Protein AF-0000000066775387 (afdb_homodimer)

Nearest PDB structures (foldseek):
  4biu-assembly1_D  TM=6.940E-01  e=5.320E-11  Escherichia coli K-12
  4biw-assembly1_A  TM=6.153E-01  e=3.841E-11  Escherichia coli K-12
  4biz-assembly2_C  TM=5.872E-01  e=4.848E-11  Escherichia coli K-12
  8g3a-assembly1_E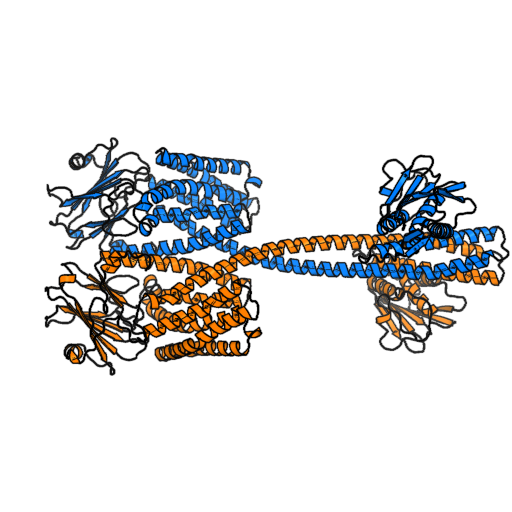  TM=6.437E-01  e=1.174E-10  Bacillus subtilis subsp. subtilis str. 168
  7ebg-assembly1_B  TM=4.133E-01  e=7.747E-07  Homo sapiens

Secondary structure (DSSP, 8-state):
-TTS-HHHHHT-EEBTTTB-EEEEEESSS---HHHHHTS-GGGSEEESS--B--S-SSEEEEEEEE-GGGTTTS-EEEEEE-TT-SEEEEEEEETT--SPPEEEE--TT-SS---SS-SSSEEEEEPPPSSTT-EEEEEEEE-SS--B-EEEEE-HHHHHHHHHHHHHHHHHHHHHHHHHHHHHHHHHHHH--HHHHHHHHHTTHHHHHHHHTTHHHHHH-GGGHHHHHHHHHHHHHHHHHHHHHHHHHHTTHHHH-HHHHHHHHHHHHHHHHGGGHHHHT-HHHHHHHHHHHHHHHHHHHHHHHHHHHHHS---HHHHHHHTHHHHHHHHHHHHHHHHTTSS---HHHHTHHHHHHHHHHHHHHHHHHHHHHHHHHHHHHHHHHHHHHHHHHHHHHHHHHHHHHHHHHHHHHHHHHHHHHHHHHHS---HHHHHHHHHHHHHHHHHHHHHHHHHHHHHHHSSS-----EEEEHHHHHHHHHHHHT--TTEEEEEEEESS-SS-EEEE-HHHHHHHHHHHHHHHHHHSPSEEEEEEEEEETTEEEEEEE--S----TT-TTGGGSTT-----SS------S-HHHHHHHHHHHTT-EEEEEE-STT--EEEEEEEBP-/-TTS-HHHHHT-EEBTTTB-EEEEEESSS---HHHHHTS-GGGSEEESS--B--S-SSEEEEEEEE-GGGTTTS-EEEEEE-TT-SEEEEEEEETT--SPPEEEE--TT-SS---SS-SSSEEEEEPPPSSTT-EEEEEEEE-SS--B-EEEEE-HHHHHHHHHHHHHHHHHHHHHHHHHHHHHHHHHHHH--HHHHHHHHHTTHHHHHHHHTTHHHHHH-GGGHHHHHHHHHHHHHHHHHHHHHHHHHHTTHHHH-HHHHHHHHHHHHHHHHGGGHHHHT-HHHHHHHHHHHHHHHHHHHHHHHHHHHHHS---HHHHHHHTHHHHHHHHHHHHHHHHTTSS---HHHHTHHHHHHHHHHHHHHHHHHHHHHHHHHHHHHHHHHHHHHHHHHHHHHHHHHHHHHHHHHHHHHHHHHHHHHHHHHHS---HHHHHHHHHHHHHHHHHHHHHHHHHHHHHHHSSS-----EEEEHHHHHHHHHHHHT--TTEEEEEEEESS-SS-EEEE-HHHHHHHHHHHHHHHHHHSPSEEEEEEEEEETTEEEEEEE--S----TT-TTGGGSTT-----SS------S-HHHHHHHHHHHTT-EEEEEE-STT--EEEEEEEBP-

Organism: Klebsiella pneumoniae subsp. pneumoniae (strain HS11286) (NCBI:txid1125630)

Sequence (1236 aa):
MLLVAPQAQAATRQVGIDIPVQWYADDSGQMTLDRFAALPTDQLATTRQIPSFGYSRKTWWLRSELPGTWFAGEPRWLQLGPTFVDHLTIYYRPLGSDGPWTQRIFGDRDGARGSDLHYRERVLILPPPPTDAGYELVFRLQSTSTLILLASLSSAQVFVQRATADTAFWSFYFGLAAVASGVALWLALALRRRLLWGICLFSLNYPLVAALHGFPEWFFGHAALPFQDFMISSLSLFSYATALWLHSEIFDLKKNMPRLHQLLIAAVILNLVLQVSIPLGFYGFAMQIEGVVFIIITPVLLFTSWWLWRKKAIDRTTLLLGLLPPFYVAAAVLVQLSIHGIIPFHMAIYSLWQYALIVHIITVLIIAILRVRAENRQLEQKQRLARELQIEREASFHQRQFMGMVAHEFRTPLAVIQAALENLRLSAASTSQEARFDRIGRAATRLVQLTDNCLADARLASHDLHVERQQTALLTVINMAASVVAISHDHYLNIRQHGAVESPQLQADAGLLCIAIANLLDNAVKYSPPGEIAIDIHSDAGQTELRIRDHGPGLPAGQAELIFERYRRGEHTSPVPGGTGLGLYVARQIVQAHDGKLWLAEHGPDGCTFILTLPTVAMLLVAPQAQAATRQVGIDIPVQWYADDSGQMTLDRFAALPTDQLATTRQIPSFGYSRKTWWLRSELPGTWFAGEPRWLQLGPTFVDHLTIYYRPLGSDGPWTQRIFGDRDGARGSDLHYRERVLILPPPPTDAGYELVFRLQSTSTLILLASLSSAQVFVQRATADTAFWSFYFGLAAVASGVALWLALALRRRLLWGICLFSLNYPLVAALHGFPEWFFGHAALPFQDFMISSLSLFSYATALWLHSEIFDLKKNMPRLHQLLIAAVILNLVLQVSIPLGFYGFAMQIEGVVFIIITPVLLFTSWWLWRKKAIDRTTLLLGLLPPFYVAAAVLVQLSIHGIIPFHMAIYSLWQYALIVHIITVLIIAILRVRAENRQLEQKQRLARELQIEREASFHQRQFMGMVAHEFRTPLAVIQAALENLRLSAASTSQEARFDRIGRAATRLVQLTDNCLADARLASHDLHVERQQTALLTVINMAASVVAISHDHYLNIRQHGAVESPQLQADAGLLCIAIANLLDNAVKYSPPGEIAIDIHSDAGQTELRIRDHGPGLPAGQAELIFERYRRGEHTSPVPGGTGLGLYVARQIVQAHDGKLWLAEHGPDGCTFILTLPTVA

InterPro domains:
  IPR003594 Histidine kinase/HSP90-like ATPase domain [PF02518] (510-616)
  IPR003594 Histidine kinase/HSP90-like ATPase domain [SM00387] (508-618)
  IPR003661 Signal transduction histidine kinase, dimerisation/phosphoacceptor domain [PF00512] (399-460)
  IPR003661 Signal transduction histidine kinase, dimerisation/phosphoacceptor domain [SM00388] (398-463)
  IPR003661 Signal transduction histidine kinase, dimerisation/phosphoacceptor domain [cd00082] (399-459)
  IPR004358 Signal transduction histidine kinase-related protein, C-terminal [PR00344] (544-558)
  IPR004358 Signal transduction histidine kinase-related protein, C-terminal [PR00344] (578-596)
  IPR004358 Signal transduction histidine kinase-related protein, C-terminal [PR00344] (602-615)
  IPR005467 Histidine kinase domain [PS50109] (405-618)
  IPR011622 7TM-DISM receptor, extracellular domain, type 2 [PF07696] (21-153)
  IPR011623 7TM-DISM receptor, extracellular domain, type 1 [PF07695] (167-363)
  IPR036097 Signal transduction histidine kinase, dimerisation/phosphoacceptor domain superfamily [SSF47384] (388-463)
  IPR036890 Histidine kinase/HSP90-like ATPase superfamily [G3DSA:3.30.565.10] (472-618)
  IPR036890 Histidine kinase/HSP90-like ATPase superfamily [SSF55874] (453-616)

Solvent-accessible surface area (backbone atoms only — not comparable to full-atom values): 63058 Å² total; per-residue (Å²): 112,88,70,44,56,68,67,48,58,70,59,43,41,32,43,10,66,71,30,63,35,34,35,43,80,34,79,81,64,72,79,46,72,69,60,57,72,66,51,59,72,88,74,39,48,74,46,76,44,44,52,45,62,16,62,42,90,41,27,38,37,34,41,35,63,44,56,24,78,79,33,75,81,34,56,34,35,35,37,44,31,60,62,71,33,31,37,35,36,40,34,37,38,53,46,93,57,89,67,77,72,45,77,44,38,61,12,51,70,42,86,74,66,56,50,74,42,81,50,50,54,41,27,43,73,43,67,49,50,96,46,71,65,6,35,36,38,36,38,40,41,37,27,70,43,66,40,51,52,43,38,35,39,23,42,65,67,44,42,44,37,44,49,35,36,48,33,28,51,54,23,22,51,51,16,38,46,51,51,35,41,50,49,29,44,47,51,18,68,74,68,65,41,68,51,39,42,29,53,32,56,46,44,52,47,52,62,29,52,38,36,66,61,21,46,50,35,54,75,60,33,77,80,29,32,68,54,38,53,48,41,40,57,50,38,56,41,44,44,53,27,31,35,46,50,30,42,37,44,63,63,40,18,70,77,75,37,47,70,58,33,51,52,44,49,48,51,30,51,48,36,60,57,47,53,57,23,59,86,72,69,44,40,39,58,43,52,50,53,49,50,53,50,45,63,61,44,33,60,50,46,50,46,50,54,50,49,43,47,73,70,62,66,55,54,71,68,53,51,60,59,47,45,48,35,38,51,39,48,46,32,46,48,52,28,51,36,20,38,60,52,75,36,82,58,44,69,69,53,61,45,40,38,64,57,51,49,52,53,54,40,52,48,50,52,48,52,55,50,53,50,57,56,53,34,57,55,44,50,53,50,30,54,50,33,49,50,50,31,51,52,42,50,51,52,42,49,54,50,45,54,45,47,47,50,52,31,56,61,50,48,55,37,49,50,47,33,52,52,33,50,57,55,54,68,73,43,96,63,54,74,70,52,48,53,35,50,49,49,32,49,53,23,50,40,50,48,52,52,53,36,50,49,50,37,51,47,45,46,61,65,39,89,72,57,76,76,64,64,37,86,32,46,48,56,59,34,51,51,51,14,49,59,54,54,50,68,47,95,54,41,47,81,46,79,45,70,48,62,94,60,89,52,58,45,25,66,36,33,60,69,56,50,22,52,27,51,22,36,53,50,41,50,31,59,71,50,23,64,75,36,75,36,44,33,41,36,38,58,52,101,55,37,33,36,40,35,42,36,28,51,15,76,40,51,65,90,86,43,70,66,48,34,46,31,79,61,24,67,75,86,63,92,63,85,72,83,83,78,71,22,43,50,51,22,49,24,39,54,48,35,41,76,58,70,27,47,62,49,71,77,44,38,46,72,71,12,32,29,40,38,36,36,36,54,34,59,130,111,88,69,44,56,69,68,47,58,72,61,43,41,33,43,10,66,70,30,61,36,32,36,41,81,34,79,83,62,70,79,46,71,70,59,57,73,66,50,59,74,87,73,40,47,74,47,77,42,44,52,44,62,17,63,42,92,44,26,38,38,33,41,36,64,42,57,24,77,80,32,75,80,34,55,31,36,36,37,43,30,61,62,71,33,30,38,34,37,41,34,36,37,52,46,93,57,89,65,76,70,46,78,44,39,63,12,53,70,43,88,74,64,54,51,74,43,80,51,51,54,40,28,44,72,42,67,49,52,94,48,71,64,7,35,36,36,36,39,38,39,39,29,69,42,65,40,52,52,43,38,36,38,22,42,64,66,44,43,44,36,44,50,35,33,47,34,28,51,53,23,20,51,50,16,38,46,50,50,35,40,49,49,30,45,47,50,18,69,72,68,65,42,69,52,37,42,29,53,31,58,45,44,52,47,52,62,28,52,39,35,67,62,21,45,51,34,53,76,61,34,78,81,28,32,66,54,38,53,49,42,40,58,52,37,57,42,45,43,53,27,31,34,47,50,30,42,36,44,64,64,41,18,71,78,76,37,47,71,59,32,51,52,42,49,50,51,29,51,49,36,59,56,46,53,58,23,59,87,71,70,43,42,38,57,42,52,50,53,50,49,52,51,46,64,61,44,34,59,51,48,49,46,49,54,50,49,43,46,72,71,63,66,55,55,70,69,52,50,60,58,43,46,49,36,37,50,39,49,47,31,45,46,52,28,51,36,19,39,59,54,75,36,81,58,44,70,68,52,62,45,41,38,64,57,50,49,52,54,54,39,51,48,50,52,48,52,55,51,52,52,56,54,53,34,56,54,44,52,55,51,29,53,51,34,47,50,51,31,50,52,42,50,51,51,41,50,54,50,45,56,45,48,46,49,52,32,56,62,51,47,55,35,48,50,48,33,51,52,34,50,57,56,54,68,74,45,94,66,56,74,70,52,48,54,35,51,49,49,31,50,53,23,51,39,48,49,51,51,52,36,51,49,50,36,51,45,46,45,61,65,38,90,70,56,76,75,63,63,38,86,33,48,49,57,57,35,50,53,51,13,47,60,55,54,52,69,47,95,54,42,47,80,46,78,43,70,48,63,95,62,90,52,58,44,25,66,36,32,58,69,58,50,22,51,28,50,22,36,54,49,41,50,32,59,70,50,23,65,77,35,74,37,43,34,42,36,39,57,52,101,57,37,32,37,42,36,41,38,27,53,15,76,40,54,63,88,86,43,72,66,48,34,46,31,80,62,24,67,76,86,61,92,64,84,73,85,84,78,72,23,43,50,51,22,46,22,41,53,47,35,42,76,55,71,26,49,62,49,72,76,44,37,48,71,71,11,33,28,40,38,37,38,36,53,34,60,130

Radius of gyration: 50.4 Å; Cα contacts (8 Å, |Δi|>4): 2124; chains: 2; bounding box: 76×147×103 Å

Structure (mmCIF, N/CA/C/O backbone):
data_AF-0000000066775387-model_v1
#
loop_
_entity.id
_entity.type
_entity.pdbx_description
1 polymer 'histidine kinase'
#
loop_
_atom_site.group_PDB
_atom_site.id
_atom_site.type_symbol
_atom_site.label_atom_id
_atom_site.label_alt_id
_atom_site.label_comp_id
_atom_site.label_asym_id
_atom_site.label_entity_id
_atom_site.label_seq_id
_atom_site.pdbx_PDB_ins_code
_atom_site.Cartn_x
_atom_site.Cartn_y
_atom_site.Cartn_z
_atom_site.occupancy
_atom_site.B_iso_or_equiv
_atom_site.auth_seq_id
_atom_site.auth_comp_id
_atom_site.auth_asym_id
_atom_site.auth_atom_id
_atom_site.pdbx_PDB_model_num
ATOM 1 N N . MET A 1 1 ? 9.922 -22.531 -2.521 1 42.81 1 MET A N 1
ATOM 2 C CA . MET A 1 1 ? 10.586 -23.75 -2.064 1 42.81 1 MET A CA 1
ATOM 3 C C . MET A 1 1 ? 9.922 -24.297 -0.807 1 42.81 1 MET A C 1
ATOM 5 O O . MET A 1 1 ? 9.844 -25.516 -0.62 1 42.81 1 MET A O 1
ATOM 9 N N . LEU A 1 2 ? 9.352 -23.312 -0.162 1 45.62 2 LEU A N 1
ATOM 10 C CA . LEU A 1 2 ? 8.719 -23.719 1.092 1 45.62 2 LEU A CA 1
ATOM 11 C C . LEU A 1 2 ? 7.414 -24.453 0.831 1 45.62 2 LEU A C 1
ATOM 13 O O . LEU A 1 2 ? 6.941 -25.203 1.686 1 45.62 2 LEU A O 1
ATOM 17 N N . LEU A 1 3 ? 6.996 -24.297 -0.362 1 53.41 3 LEU A N 1
ATOM 18 C CA . LEU A 1 3 ? 5.652 -24.844 -0.536 1 53.41 3 LEU A CA 1
ATOM 19 C C . LEU A 1 3 ? 5.699 -26.219 -1.191 1 53.41 3 LEU A C 1
ATOM 21 O O . LEU A 1 3 ? 4.656 -26.844 -1.403 1 53.41 3 LEU A O 1
ATOM 25 N N . VAL A 1 4 ? 6.902 -26.656 -1.591 1 54.19 4 VAL A N 1
ATOM 26 C CA . VAL A 1 4 ? 6.938 -27.922 -2.301 1 54.19 4 VAL A CA 1
ATOM 27 C C . VAL A 1 4 ? 6.957 -29.078 -1.298 1 54.19 4 VAL A C 1
ATOM 29 O O . VAL A 1 4 ? 7.789 -29.094 -0.387 1 54.19 4 VAL A O 1
ATOM 32 N N . ALA A 1 5 ? 6.031 -29.953 -1.366 1 61.66 5 ALA A N 1
ATOM 33 C CA . ALA A 1 5 ? 5.949 -31.125 -0.512 1 61.66 5 ALA A CA 1
ATOM 34 C C . ALA A 1 5 ? 7.254 -31.922 -0.541 1 61.66 5 ALA A C 1
ATOM 36 O O . ALA A 1 5 ? 7.832 -32.125 -1.608 1 61.66 5 ALA A O 1
ATOM 37 N N . PRO A 1 6 ? 7.836 -32.156 0.571 1 54.56 6 PRO A N 1
ATOM 38 C CA . PRO A 1 6 ? 9.102 -32.875 0.678 1 54.56 6 PRO A CA 1
ATOM 39 C C . PRO A 1 6 ? 9.133 -34.125 -0.188 1 54.56 6 PRO A C 1
ATOM 41 O O . PRO A 1 6 ? 10.172 -34.469 -0.746 1 54.56 6 PRO A O 1
ATOM 44 N N . GLN A 1 7 ? 7.965 -34.75 -0.453 1 56.12 7 GLN A N 1
ATOM 45 C CA . GLN A 1 7 ? 7.938 -35.969 -1.223 1 56.12 7 GLN A CA 1
ATOM 46 C C . GLN A 1 7 ? 8.234 -35.719 -2.697 1 56.12 7 GLN A C 1
ATOM 48 O O . GLN A 1 7 ? 8.938 -36.5 -3.344 1 56.12 7 GLN A O 1
ATOM 53 N N . ALA A 1 8 ? 7.785 -34.625 -3.086 1 67.62 8 ALA A N 1
ATOM 54 C CA . ALA A 1 8 ? 8.055 -34.312 -4.484 1 67.62 8 ALA A CA 1
ATOM 55 C C . ALA A 1 8 ? 9.523 -33.969 -4.699 1 67.62 8 ALA A C 1
ATOM 57 O O . ALA A 1 8 ? 10.086 -34.25 -5.758 1 67.62 8 ALA A O 1
ATOM 58 N N . GLN A 1 9 ? 10.07 -33.406 -3.789 1 63.88 9 GLN A N 1
ATOM 59 C CA . GLN A 1 9 ? 11.484 -33.094 -3.908 1 63.88 9 GLN A CA 1
ATOM 60 C C . GLN A 1 9 ? 12.344 -34.344 -3.945 1 63.88 9 GLN A C 1
ATOM 62 O O . GLN A 1 9 ? 13.32 -34.406 -4.691 1 63.88 9 GLN A O 1
ATOM 67 N N . ALA A 1 10 ? 11.859 -35.312 -3.234 1 66.88 10 ALA A N 1
ATOM 68 C CA . ALA A 1 10 ? 12.625 -36.562 -3.162 1 66.88 10 ALA A CA 1
ATOM 69 C C . ALA A 1 10 ? 12.492 -37.375 -4.453 1 66.88 10 ALA A C 1
ATOM 71 O O . ALA A 1 10 ? 13.383 -38.156 -4.805 1 66.88 10 ALA A O 1
ATOM 72 N N . ALA A 1 11 ? 11.562 -37 -5.211 1 79.12 11 ALA A N 1
ATOM 73 C CA . ALA A 1 11 ? 11.312 -37.781 -6.41 1 79.12 11 ALA A CA 1
ATOM 74 C C . ALA A 1 11 ? 11.93 -37.125 -7.641 1 79.12 11 ALA A C 1
ATOM 76 O O . ALA A 1 11 ? 11.789 -37.625 -8.758 1 79.12 11 ALA A O 1
ATOM 77 N N . THR A 1 12 ? 12.633 -36.031 -7.383 1 90.94 12 THR A N 1
ATOM 78 C CA . THR A 1 12 ? 13.305 -35.344 -8.469 1 90.94 12 THR A CA 1
ATOM 79 C C . THR A 1 12 ? 14.805 -35.625 -8.438 1 90.94 12 THR A C 1
ATOM 81 O O . THR A 1 12 ? 15.438 -35.531 -7.383 1 90.94 12 THR A O 1
ATOM 84 N N . ARG A 1 13 ? 15.406 -36 -9.5 1 94.25 13 ARG A N 1
ATOM 85 C CA . ARG A 1 13 ? 16.844 -36.281 -9.594 1 94.25 13 ARG A CA 1
ATOM 86 C C . ARG A 1 13 ? 17.578 -35.125 -10.258 1 94.25 13 ARG A C 1
ATOM 88 O O . ARG A 1 13 ? 17.297 -34.781 -11.406 1 94.25 13 ARG A O 1
ATOM 95 N N . GLN A 1 14 ? 18.516 -34.562 -9.602 1 93.06 14 GLN A N 1
ATOM 96 C CA . GLN A 1 14 ? 19.25 -33.406 -10.055 1 93.06 14 GLN A CA 1
ATOM 97 C C . GLN A 1 14 ? 20.609 -33.781 -10.641 1 93.06 14 GLN A C 1
ATOM 99 O O . GLN A 1 14 ? 21.344 -34.562 -10.039 1 93.06 14 GLN A O 1
ATOM 104 N N . VAL A 1 15 ? 20.891 -33.25 -11.773 1 93.31 15 VAL A N 1
ATOM 105 C CA . VAL A 1 15 ? 22.219 -33.469 -12.375 1 93.31 15 VAL A CA 1
ATOM 106 C C . V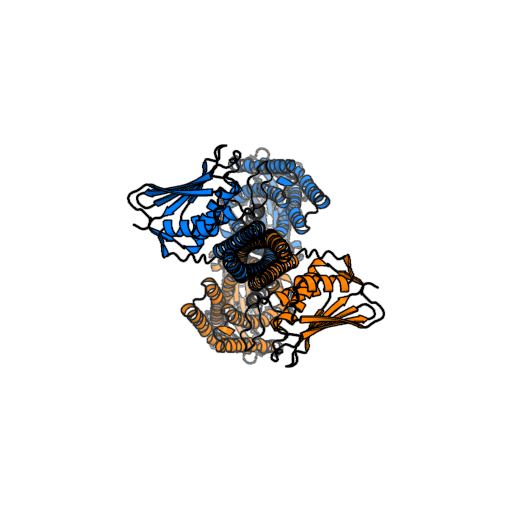AL A 1 15 ? 23.281 -32.844 -11.492 1 93.31 15 VAL A C 1
ATOM 108 O O . VAL A 1 15 ? 23.156 -31.672 -11.086 1 93.31 15 VAL A O 1
ATOM 111 N N . GLY A 1 16 ? 24.344 -33.531 -11.219 1 91.38 16 GLY A N 1
ATOM 112 C CA . GLY A 1 16 ? 25.406 -33.062 -10.352 1 91.38 16 GLY A CA 1
ATOM 113 C C . GLY A 1 16 ? 25.281 -33.562 -8.922 1 91.38 16 GLY A C 1
ATOM 114 O O . GLY A 1 16 ? 26.266 -33.625 -8.188 1 91.38 16 GLY A O 1
ATOM 115 N N . ILE A 1 17 ? 24.078 -33.844 -8.523 1 91.5 17 ILE A N 1
ATOM 116 C CA . ILE A 1 17 ? 23.859 -34.344 -7.168 1 91.5 17 ILE A CA 1
ATOM 117 C C . ILE A 1 17 ? 23.438 -35.812 -7.211 1 91.5 17 ILE A C 1
ATOM 119 O O . ILE A 1 17 ? 24.203 -36.688 -6.793 1 91.5 17 ILE A O 1
ATOM 123 N N . ASP A 1 18 ? 22.25 -36.062 -7.898 1 92.19 18 ASP A N 1
ATOM 124 C CA . ASP A 1 18 ? 21.703 -37.438 -8 1 92.19 18 ASP A CA 1
ATOM 125 C C . ASP A 1 18 ? 22.203 -38.125 -9.266 1 92.19 18 ASP A C 1
ATOM 127 O O . ASP A 1 18 ? 22.359 -39.344 -9.281 1 92.19 18 ASP A O 1
ATOM 131 N N . ILE A 1 19 ? 22.406 -37.312 -10.289 1 94.12 19 ILE A N 1
ATOM 132 C CA . ILE A 1 19 ? 22.891 -37.844 -11.562 1 94.12 19 ILE A CA 1
ATOM 133 C C . ILE A 1 19 ? 24.359 -37.438 -11.742 1 94.12 19 ILE A C 1
ATOM 135 O O . ILE A 1 19 ? 24.672 -36.25 -11.914 1 94.12 19 ILE A O 1
ATOM 139 N N . PRO A 1 20 ? 25.172 -38.375 -11.758 1 93.06 20 PRO A N 1
ATOM 140 C CA . PRO A 1 20 ? 26.578 -38.031 -11.945 1 93.06 20 PRO A CA 1
ATOM 141 C C . PRO A 1 20 ? 26.859 -37.344 -13.289 1 93.06 20 PRO A C 1
ATOM 143 O O . PRO A 1 20 ? 26.219 -37.688 -14.289 1 93.06 20 PRO A O 1
ATOM 146 N N . VAL A 1 21 ? 27.828 -36.438 -13.234 1 94.69 21 VAL A N 1
ATOM 147 C CA . VAL A 1 21 ? 28.156 -35.688 -14.453 1 94.69 21 VAL A CA 1
ATOM 148 C C . VAL A 1 21 ? 29.672 -35.531 -14.562 1 94.69 21 VAL A C 1
ATOM 150 O O . VAL A 1 21 ? 30.344 -35.312 -13.562 1 94.69 21 VAL A O 1
ATOM 153 N N . GLN A 1 22 ? 30.156 -35.719 -15.727 1 95 22 GLN A N 1
ATOM 154 C CA . GLN A 1 22 ? 31.547 -35.438 -16.078 1 95 22 GLN A CA 1
ATOM 155 C C . GLN A 1 22 ? 31.641 -34.281 -17.047 1 95 22 GLN A C 1
ATOM 157 O O . GLN A 1 22 ? 30.734 -34.062 -17.875 1 95 22 GLN A O 1
ATOM 162 N N . TRP A 1 23 ? 32.656 -33.469 -16.891 1 94.44 23 TRP A N 1
ATOM 163 C CA . TRP A 1 23 ? 32.719 -32.312 -17.781 1 94.44 23 TRP A CA 1
ATOM 164 C C . TRP A 1 23 ? 34.125 -32.062 -18.297 1 94.44 23 TRP A C 1
ATOM 166 O O . TRP A 1 23 ? 35.094 -32.625 -17.766 1 94.44 23 TRP A O 1
ATOM 176 N N . TYR A 1 24 ? 34.219 -31.312 -19.297 1 94.94 24 TYR A N 1
ATOM 177 C CA . TYR A 1 24 ? 35.438 -30.906 -19.969 1 94.94 24 TYR A CA 1
ATOM 178 C C . TYR A 1 24 ? 35.375 -29.453 -20.422 1 94.94 24 TYR A C 1
ATOM 180 O O . TYR A 1 24 ? 34.344 -29.031 -21 1 94.94 24 TYR A O 1
ATOM 188 N N . ALA A 1 25 ? 36.406 -28.688 -20.094 1 94.69 25 ALA A N 1
ATOM 189 C CA . ALA A 1 25 ? 36.469 -27.297 -20.516 1 94.69 25 ALA A CA 1
ATOM 190 C C . ALA A 1 25 ? 37.188 -27.156 -21.859 1 94.69 25 ALA A C 1
ATOM 192 O O . ALA A 1 25 ? 38.375 -27.516 -21.984 1 94.69 25 ALA A O 1
ATOM 193 N N . ASP A 1 26 ? 36.438 -26.672 -22.828 1 95.31 26 ASP A N 1
ATOM 194 C CA . ASP A 1 26 ? 37 -26.453 -24.156 1 95.31 26 ASP A CA 1
ATOM 195 C C . ASP A 1 26 ? 37.438 -24.984 -24.328 1 95.31 26 ASP A C 1
ATOM 197 O O . ASP A 1 26 ? 36.625 -24.141 -24.703 1 95.31 26 ASP A O 1
ATOM 201 N N . ASP A 1 27 ? 38.719 -24.703 -24.266 1 91.88 27 ASP A N 1
ATOM 202 C CA . ASP A 1 27 ? 39.25 -23.344 -24.328 1 91.88 27 ASP A CA 1
ATOM 203 C C . ASP A 1 27 ? 39.125 -22.781 -25.734 1 91.88 27 ASP A C 1
ATOM 205 O O . ASP A 1 27 ? 38.938 -21.578 -25.922 1 91.88 27 ASP A O 1
ATOM 209 N N . SER A 1 28 ? 39.188 -23.656 -26.703 1 89.25 28 SER A N 1
ATOM 210 C CA . SER A 1 28 ? 39.188 -23.203 -28.094 1 89.25 28 SER A CA 1
ATOM 211 C C . SER A 1 28 ? 37.781 -22.953 -28.594 1 89.25 28 SER A C 1
ATOM 213 O O . SER A 1 28 ? 37.562 -22.172 -29.516 1 89.25 28 SER A O 1
ATOM 215 N N . GLY A 1 29 ? 36.844 -23.656 -28.062 1 88.12 29 GLY A N 1
ATOM 216 C CA . GLY A 1 29 ? 35.469 -23.578 -28.516 1 88.12 29 GLY A CA 1
ATOM 217 C C . GLY A 1 29 ? 35.219 -24.328 -29.812 1 88.12 29 GLY A C 1
ATOM 218 O O . GLY A 1 29 ? 34.156 -24.203 -30.422 1 88.12 29 GLY A O 1
ATOM 219 N N . GLN A 1 30 ? 36.156 -25.188 -30.312 1 90 30 GLN A N 1
ATOM 220 C CA . GLN A 1 30 ? 36.062 -25.828 -31.609 1 90 30 GLN A CA 1
ATOM 221 C C . GLN A 1 30 ? 35.844 -27.328 -31.469 1 90 30 GLN A C 1
ATOM 223 O O . GLN A 1 30 ? 35.688 -28.031 -32.469 1 90 30 GLN A O 1
ATOM 228 N N . MET A 1 31 ? 35.719 -27.719 -30.281 1 93.25 31 MET A N 1
ATOM 229 C CA . MET A 1 31 ? 35.5 -29.156 -30.062 1 93.25 31 MET A CA 1
ATOM 230 C C . MET A 1 31 ? 34.156 -29.594 -30.594 1 93.25 31 MET A C 1
ATOM 232 O O . MET A 1 31 ? 33.156 -28.891 -30.422 1 93.25 31 MET A O 1
ATOM 236 N N . THR A 1 32 ? 34.219 -30.688 -31.359 1 93.81 32 THR A N 1
ATOM 237 C CA . THR A 1 32 ? 32.969 -31.25 -31.891 1 93.81 32 THR A CA 1
ATOM 238 C C . THR A 1 32 ? 32.438 -32.344 -30.969 1 93.81 32 THR A C 1
ATOM 240 O O . THR A 1 32 ? 33.156 -32.812 -30.094 1 93.81 32 THR A O 1
ATOM 243 N N . LEU A 1 33 ? 31.188 -32.656 -31.141 1 95.88 33 LEU A N 1
ATOM 244 C CA . LEU A 1 33 ? 30.531 -33.656 -30.328 1 95.88 33 LEU A CA 1
ATOM 245 C C . LEU A 1 33 ? 31.25 -35 -30.438 1 95.88 33 LEU A C 1
ATOM 247 O O . LEU A 1 33 ? 31.469 -35.656 -29.422 1 95.88 33 LEU A O 1
ATOM 251 N N . ASP A 1 34 ? 31.703 -35.375 -31.625 1 93.19 34 ASP A N 1
ATOM 252 C CA . ASP A 1 34 ? 32.375 -36.656 -31.859 1 93.19 34 ASP A CA 1
ATOM 253 C C . ASP A 1 34 ? 33.719 -36.719 -31.156 1 93.19 34 ASP A C 1
ATOM 255 O O . ASP A 1 34 ? 34.062 -37.75 -30.578 1 93.19 34 ASP A O 1
ATOM 259 N N . ARG A 1 35 ? 34.375 -35.625 -31.141 1 93.88 35 ARG A N 1
ATOM 260 C CA . ARG A 1 35 ? 35.656 -35.562 -30.453 1 93.88 35 ARG A CA 1
ATOM 261 C C . ARG A 1 35 ? 35.5 -35.656 -28.938 1 93.88 35 ARG A C 1
ATOM 263 O O . ARG A 1 35 ? 36.281 -36.312 -28.266 1 93.88 35 ARG A O 1
ATOM 270 N N . PHE A 1 36 ? 34.562 -35 -28.469 1 95.06 36 PHE A N 1
ATOM 271 C CA . PHE A 1 36 ? 34.312 -35.062 -27.031 1 95.06 36 PHE A CA 1
ATOM 272 C C . PHE A 1 36 ? 33.875 -36.469 -26.609 1 95.06 36 PHE A C 1
ATOM 274 O O . PHE A 1 36 ? 34.344 -36.969 -25.578 1 95.06 36 PHE A O 1
ATOM 281 N N . ALA A 1 37 ? 32.969 -37.062 -27.422 1 92.19 37 ALA A N 1
ATOM 282 C CA . ALA A 1 37 ? 32.469 -38.406 -27.109 1 92.19 37 ALA A CA 1
ATOM 283 C C . ALA A 1 37 ? 33.625 -39.438 -27.109 1 92.19 37 ALA A C 1
ATOM 285 O O . ALA A 1 37 ? 33.531 -40.438 -26.422 1 92.19 37 ALA A O 1
ATOM 286 N N . ALA A 1 38 ? 34.719 -39.062 -27.812 1 90.56 38 ALA A N 1
ATOM 287 C CA . ALA A 1 38 ? 35.812 -40 -27.938 1 90.56 38 ALA A CA 1
ATOM 288 C C . ALA A 1 38 ? 36.875 -39.75 -26.859 1 90.56 38 ALA A C 1
ATOM 290 O O . ALA A 1 38 ? 37.812 -40.531 -26.688 1 90.56 38 ALA A O 1
ATOM 291 N N . LEU A 1 39 ? 36.656 -38.719 -26.047 1 93.56 39 LEU A N 1
ATOM 292 C CA . LEU A 1 39 ? 37.625 -38.406 -24.984 1 93.56 39 LEU A CA 1
ATOM 293 C C . LEU A 1 39 ? 37.625 -39.5 -23.922 1 93.56 39 LEU A C 1
ATOM 295 O O . LEU A 1 39 ? 36.562 -39.969 -23.5 1 93.56 39 LEU A O 1
ATOM 299 N N . PRO A 1 40 ? 38.812 -39.938 -23.469 1 92.12 40 PRO A N 1
ATOM 300 C CA . PRO A 1 40 ? 38.844 -40.906 -22.391 1 92.12 40 PRO A CA 1
ATOM 301 C C . PRO A 1 40 ? 38.344 -40.375 -21.062 1 92.12 40 PRO A C 1
ATOM 303 O O . PRO A 1 40 ? 38.406 -39.156 -20.828 1 92.12 40 PRO A O 1
ATOM 306 N N . THR A 1 41 ? 37.875 -41.25 -20.219 1 88.75 41 THR A N 1
ATOM 307 C CA . THR A 1 41 ? 37.25 -40.875 -18.953 1 88.75 41 THR A CA 1
ATOM 308 C C . THR A 1 41 ? 38.25 -40.219 -18.016 1 88.75 41 THR A C 1
ATOM 310 O O . THR A 1 41 ? 37.875 -39.375 -17.188 1 88.75 41 THR A O 1
ATOM 313 N N . ASP A 1 42 ? 39.531 -40.469 -18.188 1 89.5 42 ASP A N 1
ATOM 314 C CA . ASP A 1 42 ? 40.531 -39.906 -17.312 1 89.5 42 ASP A CA 1
ATOM 315 C C . ASP A 1 42 ? 40.781 -38.438 -17.578 1 89.5 42 ASP A C 1
ATOM 317 O O . ASP A 1 42 ? 41.312 -37.719 -16.719 1 89.5 42 ASP A O 1
ATOM 321 N N . GLN A 1 43 ? 40.312 -37.938 -18.703 1 91.69 43 GLN A N 1
ATOM 322 C CA . GLN A 1 43 ? 40.5 -36.531 -19.062 1 91.69 43 GLN A CA 1
ATOM 323 C C . GLN A 1 43 ? 39.281 -35.719 -18.656 1 91.69 43 GLN A C 1
ATOM 325 O O . GLN A 1 43 ? 39.312 -34.5 -18.766 1 91.69 43 GLN A O 1
ATOM 330 N N . LEU A 1 44 ? 38.312 -36.406 -18.219 1 93.38 44 LEU A N 1
ATOM 331 C CA . LEU A 1 44 ? 37.094 -35.688 -17.812 1 93.38 44 LEU A CA 1
ATOM 332 C C . LEU A 1 44 ? 37.094 -35.469 -16.312 1 93.38 44 LEU A C 1
ATOM 334 O O . LEU A 1 44 ? 37.531 -36.312 -15.539 1 93.38 44 LEU A O 1
ATOM 338 N N . ALA A 1 45 ? 36.719 -34.25 -15.891 1 91.69 45 ALA A N 1
ATOM 339 C CA . ALA A 1 45 ? 36.562 -33.938 -14.469 1 91.69 45 ALA A CA 1
ATOM 340 C C . ALA A 1 45 ? 35.188 -34.406 -13.969 1 91.69 45 ALA A C 1
ATOM 342 O O . ALA A 1 45 ? 34.219 -34.406 -14.734 1 91.69 45 ALA A O 1
ATOM 343 N N . THR A 1 46 ? 35.156 -34.875 -12.742 1 88.19 46 THR A N 1
ATOM 344 C CA . THR A 1 46 ? 33.906 -35.344 -12.148 1 88.19 46 THR A CA 1
ATOM 345 C C . THR A 1 46 ? 33.531 -34.469 -10.945 1 88.19 46 THR A C 1
ATOM 347 O O . THR A 1 46 ? 34.406 -33.969 -10.234 1 88.19 46 THR A O 1
ATOM 350 N N . THR A 1 47 ? 32.281 -34.125 -10.93 1 79.62 47 THR A N 1
ATOM 351 C CA . THR A 1 47 ? 31.828 -33.375 -9.766 1 79.62 47 THR A CA 1
ATOM 352 C C . THR A 1 47 ? 30.547 -33.969 -9.211 1 79.62 47 THR A C 1
ATOM 354 O O . THR A 1 47 ? 29.812 -34.656 -9.93 1 79.62 47 THR A O 1
ATOM 357 N N . ARG A 1 48 ? 30.375 -33.844 -7.812 1 86.12 48 ARG A N 1
ATOM 358 C CA . ARG A 1 48 ? 29.141 -34.25 -7.156 1 86.12 48 ARG A CA 1
ATOM 359 C C . ARG A 1 48 ? 28.359 -33.031 -6.68 1 86.12 48 ARG A C 1
ATOM 361 O O . ARG A 1 48 ? 27.781 -33.031 -5.594 1 86.12 48 ARG A O 1
ATOM 368 N N . GLN A 1 49 ? 28.5 -32 -7.441 1 89.06 49 GLN A N 1
ATOM 369 C CA . GLN A 1 49 ? 27.781 -30.75 -7.195 1 89.06 49 GLN A CA 1
ATOM 370 C C . GLN A 1 49 ? 27.172 -30.188 -8.484 1 89.06 49 GLN A C 1
ATOM 372 O O . GLN A 1 49 ? 27.531 -30.625 -9.578 1 89.06 49 GLN A O 1
ATOM 377 N N . ILE A 1 50 ? 26.25 -29.359 -8.312 1 91.62 50 ILE A N 1
ATOM 378 C CA . ILE A 1 50 ? 25.672 -28.703 -9.477 1 91.62 50 ILE A CA 1
ATOM 379 C C . ILE A 1 50 ? 26.75 -27.953 -10.242 1 91.62 50 ILE A C 1
ATOM 381 O O . ILE A 1 50 ? 27.484 -27.141 -9.664 1 91.62 50 ILE A O 1
ATOM 385 N N . PRO A 1 51 ? 26.875 -28.234 -11.438 1 90.31 51 PRO A N 1
ATOM 386 C CA . PRO A 1 51 ? 27.938 -27.578 -12.219 1 90.31 51 PRO A CA 1
ATOM 387 C C . PRO A 1 51 ? 27.75 -26.062 -12.32 1 90.31 51 PRO A C 1
ATOM 389 O O . PRO A 1 51 ? 26.734 -25.594 -12.836 1 90.31 51 PRO A O 1
ATOM 392 N N . SER A 1 52 ? 28.656 -25.359 -11.836 1 90.94 52 SER A N 1
ATOM 393 C CA . SER A 1 52 ? 28.734 -23.906 -11.906 1 90.94 52 SER A CA 1
ATOM 394 C C . SER A 1 52 ? 30.141 -23.438 -12.234 1 90.94 52 SER A C 1
ATOM 396 O O . SER A 1 52 ? 31.094 -23.781 -11.539 1 90.94 52 SER A O 1
ATOM 398 N N . PHE A 1 53 ? 30.281 -22.641 -13.281 1 89.94 53 PHE A N 1
ATOM 399 C CA . PHE A 1 53 ? 31.609 -22.312 -13.781 1 89.94 53 PHE A CA 1
ATOM 400 C C . PHE A 1 53 ? 31.812 -20.812 -13.805 1 89.94 53 PHE A C 1
ATOM 402 O O . PHE A 1 53 ? 32.719 -20.312 -14.484 1 89.94 53 PHE A O 1
ATOM 409 N N . GLY A 1 54 ? 30.922 -20.078 -13.172 1 90.12 54 GLY A N 1
ATOM 410 C CA . GLY A 1 54 ? 31.078 -18.625 -13.094 1 90.12 54 GLY A CA 1
ATOM 411 C C . GLY A 1 54 ? 30.984 -17.953 -14.445 1 90.12 54 GLY A C 1
ATOM 412 O O . GLY A 1 54 ? 30.156 -18.328 -15.281 1 90.12 54 GLY A O 1
ATOM 413 N N . TYR A 1 55 ? 31.766 -16.875 -14.594 1 89.88 55 TYR A N 1
ATOM 414 C CA . TYR A 1 55 ? 31.828 -16.156 -15.859 1 89.88 55 TYR A CA 1
ATOM 415 C C . TYR A 1 55 ? 33.062 -16.547 -16.656 1 89.88 55 TYR A C 1
ATOM 417 O O . TYR A 1 55 ? 34.188 -16.297 -16.234 1 89.88 55 TYR A O 1
ATOM 425 N N . SER A 1 56 ? 32.812 -17.359 -17.625 1 88.19 56 SER A N 1
ATOM 426 C CA . SER A 1 56 ? 33.906 -17.844 -18.453 1 88.19 56 SER A CA 1
ATOM 427 C C . SER A 1 56 ? 33.562 -17.766 -19.938 1 88.19 56 SER A C 1
ATOM 429 O O . SER A 1 56 ? 32.375 -17.875 -20.312 1 88.19 56 SER A O 1
ATOM 431 N N . ARG A 1 57 ? 34.594 -17.578 -20.766 1 86.56 57 ARG A N 1
ATOM 432 C CA . ARG A 1 57 ? 34.375 -17.531 -22.219 1 86.56 57 ARG A CA 1
ATOM 433 C C . ARG A 1 57 ? 34.562 -18.922 -22.828 1 86.56 57 ARG A C 1
ATOM 435 O O . ARG A 1 57 ? 34.344 -19.109 -24.016 1 86.56 57 ARG A O 1
ATOM 442 N N . LYS A 1 58 ? 34.875 -19.828 -22 1 92.44 58 LYS A N 1
ATOM 443 C CA . LYS A 1 58 ? 35.125 -21.188 -22.484 1 92.44 58 LYS A CA 1
ATOM 444 C C . LYS A 1 58 ? 33.812 -21.906 -22.734 1 92.44 58 LYS A C 1
ATOM 446 O O . LYS A 1 58 ? 32.75 -21.516 -22.234 1 92.44 58 LYS A O 1
ATOM 451 N N . THR A 1 59 ? 33.938 -22.891 -23.656 1 96.06 59 THR A N 1
ATOM 452 C CA . THR A 1 59 ? 32.812 -23.797 -23.875 1 96.06 59 THR A CA 1
ATOM 453 C C . THR A 1 59 ? 32.938 -25.031 -22.984 1 96.06 59 THR A C 1
ATOM 455 O O . THR A 1 59 ? 34 -25.641 -22.891 1 96.06 59 THR A O 1
ATOM 458 N N . TRP A 1 60 ? 31.891 -25.328 -22.328 1 95.75 60 TRP A N 1
ATOM 459 C CA . TRP A 1 60 ? 31.906 -26.453 -21.406 1 95.75 60 TRP A CA 1
ATOM 460 C C . TRP A 1 60 ? 31.078 -27.609 -21.938 1 95.75 60 TRP A C 1
ATOM 462 O O . TRP A 1 60 ? 29.938 -27.422 -22.391 1 95.75 60 TRP A O 1
ATOM 472 N N . TRP A 1 61 ? 31.672 -28.781 -21.984 1 96.81 61 TRP A N 1
ATOM 473 C CA . TRP A 1 61 ? 31 -30.016 -22.375 1 96.81 61 TRP A CA 1
ATOM 474 C C . TRP A 1 61 ? 30.766 -30.922 -21.172 1 96.81 61 TRP A C 1
ATOM 476 O O . TRP A 1 61 ? 31.672 -31.141 -20.359 1 96.81 61 TRP A O 1
ATOM 486 N N . LEU A 1 62 ? 29.562 -31.375 -21.031 1 96.44 62 LEU A N 1
ATOM 487 C CA . LEU A 1 62 ? 29.219 -32.25 -19.922 1 96.44 62 LEU A CA 1
ATOM 488 C C . LEU A 1 62 ? 28.562 -33.531 -20.422 1 96.44 62 LEU A C 1
ATOM 490 O O . LEU A 1 62 ? 27.766 -33.5 -21.375 1 96.44 62 LEU A O 1
ATOM 494 N N . ARG A 1 63 ? 28.859 -34.625 -19.812 1 95.56 63 ARG A N 1
ATOM 495 C CA . ARG A 1 63 ? 28.281 -35.906 -20.172 1 95.56 63 ARG A CA 1
ATOM 496 C C . ARG A 1 63 ? 27.641 -36.562 -18.953 1 95.56 63 ARG A C 1
ATOM 498 O O . ARG A 1 63 ? 28.172 -36.5 -17.844 1 95.56 63 ARG A O 1
ATOM 505 N N . SER A 1 64 ? 26.484 -37.094 -19.125 1 95.12 64 SER A N 1
ATOM 506 C CA . SER A 1 64 ? 25.75 -37.812 -18.094 1 95.12 64 SER A CA 1
ATOM 507 C C . SER A 1 64 ? 25.016 -39.031 -18.672 1 95.12 64 SER A C 1
ATOM 509 O O . SER A 1 64 ? 24.844 -39.125 -19.891 1 95.12 64 SER A O 1
ATOM 511 N N . GLU A 1 65 ? 24.719 -39.938 -17.828 1 94.81 65 GLU A N 1
ATOM 512 C CA . GLU A 1 65 ? 23.969 -41.125 -18.219 1 94.81 65 GLU A CA 1
ATOM 513 C C . GLU A 1 65 ? 22.688 -41.25 -17.391 1 94.81 65 GLU A C 1
ATOM 515 O O . GLU A 1 65 ? 22.672 -41 -16.188 1 94.81 65 GLU A O 1
ATOM 520 N N . LEU A 1 66 ? 21.656 -41.625 -18.094 1 96 66 LEU A N 1
ATOM 521 C CA . LEU A 1 66 ? 20.375 -41.844 -17.438 1 96 66 LEU A CA 1
ATOM 522 C C . LEU A 1 66 ? 19.969 -43.312 -17.547 1 96 66 LEU A C 1
ATOM 524 O O . LEU A 1 66 ? 19.594 -43.781 -18.625 1 96 66 LEU A O 1
ATOM 528 N N . PRO A 1 67 ? 19.938 -43.938 -16.438 1 94.19 67 PRO A N 1
ATOM 529 C CA . PRO A 1 67 ? 19.562 -45.375 -16.5 1 94.19 67 PRO A CA 1
ATOM 530 C C . PRO A 1 67 ? 18.109 -45.562 -16.922 1 94.19 67 PRO A C 1
ATOM 532 O O . PRO A 1 67 ? 17.234 -44.781 -16.562 1 94.19 67 PRO A O 1
ATOM 535 N N . GLY A 1 68 ? 17.875 -46.656 -17.594 1 93.5 68 GLY A N 1
ATOM 536 C CA . GLY A 1 68 ? 16.531 -46.969 -18.062 1 93.5 68 GLY A CA 1
ATOM 537 C C . GLY A 1 68 ? 15.57 -47.25 -16.938 1 93.5 68 GLY A C 1
ATOM 538 O O . GLY A 1 68 ? 14.359 -47.031 -17.062 1 93.5 68 GLY A O 1
ATOM 539 N N . THR A 1 69 ? 16.047 -47.719 -15.812 1 91.88 69 THR A N 1
ATOM 540 C CA . THR A 1 69 ? 15.211 -48.062 -14.656 1 91.88 69 THR A CA 1
ATOM 541 C C . THR A 1 69 ? 14.492 -46.812 -14.117 1 91.88 69 THR A C 1
ATOM 543 O O . THR A 1 69 ? 13.469 -46.938 -13.445 1 91.88 69 THR A O 1
ATOM 546 N N . TRP A 1 70 ? 15.023 -45.688 -14.453 1 92.88 70 TRP A N 1
ATOM 547 C CA . TRP A 1 70 ? 14.438 -44.438 -13.93 1 92.88 70 TRP A CA 1
ATOM 548 C C . TRP A 1 70 ? 13.172 -44.094 -14.703 1 92.88 70 TRP A C 1
ATOM 550 O O . TRP A 1 70 ? 12.375 -43.25 -14.25 1 92.88 70 TRP A O 1
ATOM 560 N N . PHE A 1 71 ? 12.906 -44.625 -15.859 1 92.62 71 PHE A N 1
ATOM 561 C CA . PHE A 1 71 ? 11.789 -44.25 -16.719 1 92.62 71 PHE A CA 1
ATOM 562 C C . PHE A 1 71 ? 10.586 -45.156 -16.453 1 92.62 71 PHE A C 1
ATOM 564 O O . PHE A 1 71 ? 9.438 -44.719 -16.594 1 92.62 71 PHE A O 1
ATOM 571 N N . ALA A 1 72 ? 10.797 -46.375 -16.031 1 87.12 72 ALA A N 1
ATOM 572 C CA . ALA A 1 72 ? 9.719 -47.312 -15.742 1 87.12 72 ALA A CA 1
ATOM 573 C C . ALA A 1 72 ? 8.664 -47.312 -16.844 1 87.12 72 ALA A C 1
ATOM 575 O O . ALA A 1 72 ? 7.465 -47.25 -16.562 1 87.12 72 ALA A O 1
ATOM 576 N N . GLY A 1 73 ? 9.078 -47.156 -18.047 1 86.31 73 GLY A N 1
ATOM 577 C CA . GLY A 1 73 ? 8.195 -47.25 -19.203 1 86.31 73 GLY A CA 1
ATOM 578 C C . GLY A 1 73 ? 7.445 -45.969 -19.469 1 86.31 73 GLY A C 1
ATOM 579 O O . GLY A 1 73 ? 6.594 -45.906 -20.359 1 86.31 73 GLY A O 1
ATOM 580 N N . GLU A 1 74 ? 7.664 -44.906 -18.766 1 89.5 74 GLU A N 1
ATOM 581 C CA . GLU A 1 74 ? 6.996 -43.625 -18.938 1 89.5 74 GLU A CA 1
ATOM 582 C C . GLU A 1 74 ? 7.992 -42.531 -19.297 1 89.5 74 GLU A C 1
ATOM 584 O O . GLU A 1 74 ? 9.18 -42.625 -18.969 1 89.5 74 GLU A O 1
ATOM 589 N N . PRO A 1 75 ? 7.484 -41.531 -19.984 1 93.25 75 PRO A N 1
ATOM 590 C CA . PRO A 1 75 ? 8.383 -40.438 -20.266 1 93.25 75 PRO A CA 1
ATOM 591 C C . PRO A 1 75 ? 8.805 -39.656 -19.016 1 93.25 75 PRO A C 1
ATOM 593 O O . PRO A 1 75 ? 8.078 -39.656 -18.016 1 93.25 75 PRO A O 1
ATOM 596 N N . ARG A 1 76 ? 9.953 -39.125 -19.047 1 95.81 76 ARG A N 1
ATOM 597 C CA . ARG A 1 76 ? 10.461 -38.281 -17.984 1 95.81 76 ARG A CA 1
ATOM 598 C C . ARG A 1 76 ? 10.758 -36.875 -18.5 1 95.81 76 ARG A C 1
ATOM 600 O O . ARG A 1 76 ? 11.07 -36.688 -19.688 1 95.81 76 ARG A O 1
ATOM 607 N N . TRP A 1 77 ? 10.555 -35.969 -17.656 1 96.25 77 TRP A N 1
ATOM 608 C CA . TRP A 1 77 ? 10.711 -34.562 -18.031 1 96.25 77 TRP A CA 1
ATOM 609 C C . TRP A 1 77 ? 12 -33.969 -17.438 1 96.25 77 TRP A C 1
ATOM 611 O O . TRP A 1 77 ? 12.188 -33.969 -16.219 1 96.25 77 TRP A O 1
ATOM 621 N N . LEU A 1 78 ? 12.867 -33.531 -18.281 1 96.31 78 LEU A N 1
ATOM 622 C CA . LEU A 1 78 ? 14.117 -32.906 -17.875 1 96.31 78 LEU A CA 1
ATOM 623 C C . LEU A 1 78 ? 13.977 -31.375 -17.906 1 96.31 78 LEU A C 1
ATOM 625 O O . LEU A 1 78 ? 13.883 -30.781 -18.969 1 96.31 78 LEU A O 1
ATOM 629 N N . GLN A 1 79 ? 13.891 -30.828 -16.75 1 95.12 79 GLN A N 1
ATOM 630 C CA . GLN A 1 79 ? 13.828 -29.375 -16.641 1 95.12 79 GLN A CA 1
ATOM 631 C C . GLN A 1 79 ? 15.219 -28.766 -16.719 1 95.12 79 GLN A C 1
ATOM 633 O O . GLN A 1 79 ? 16.141 -29.188 -16.016 1 95.12 79 GLN A O 1
ATOM 638 N N . LEU A 1 80 ? 15.328 -27.781 -17.594 1 93.31 80 LEU A N 1
ATOM 639 C CA . LEU A 1 80 ? 16.641 -27.156 -17.828 1 93.31 80 LEU A CA 1
ATOM 640 C C . LEU A 1 80 ? 16.609 -25.688 -17.438 1 93.31 80 LEU A C 1
ATOM 642 O O . LEU A 1 80 ? 15.641 -24.984 -17.719 1 93.31 80 LEU A O 1
ATOM 646 N N . GLY A 1 81 ? 17.719 -25.234 -16.828 1 86.62 81 GLY A N 1
ATOM 647 C CA . GLY A 1 81 ? 17.922 -23.844 -16.484 1 86.62 81 GLY A CA 1
ATOM 648 C C . GLY A 1 81 ? 19.375 -23.5 -16.188 1 86.62 81 GLY A C 1
ATOM 649 O O . GLY A 1 81 ? 20.25 -24.375 -16.297 1 86.62 81 GLY A O 1
ATOM 650 N N . PRO A 1 82 ? 19.594 -22.359 -15.969 1 87.38 82 PRO A N 1
ATOM 651 C CA . PRO A 1 82 ? 18.719 -21.188 -16.016 1 87.38 82 PRO A CA 1
ATOM 652 C C . PRO A 1 82 ? 18.438 -20.703 -17.438 1 87.38 82 PRO A C 1
ATOM 654 O O . PRO A 1 82 ? 19.125 -21.125 -18.375 1 87.38 82 PRO A O 1
ATOM 657 N N . THR A 1 83 ? 17.469 -19.812 -17.547 1 84.56 83 THR A N 1
ATOM 658 C CA . THR A 1 83 ? 16.984 -19.422 -18.875 1 84.56 83 THR A CA 1
ATOM 659 C C . THR A 1 83 ? 17.906 -18.391 -19.5 1 84.56 83 THR A C 1
ATOM 661 O O . THR A 1 83 ? 17.812 -18.109 -20.703 1 84.56 83 THR A O 1
ATOM 664 N N . PHE A 1 84 ? 18.844 -17.922 -18.734 1 88.44 84 PHE A N 1
ATOM 665 C CA . PHE A 1 84 ? 19.625 -16.828 -19.281 1 88.44 84 PHE A CA 1
ATOM 666 C C . PHE A 1 84 ? 20.922 -17.328 -19.906 1 88.44 84 PHE A C 1
ATOM 668 O O . PHE A 1 84 ? 21.734 -16.547 -20.391 1 88.44 84 PHE A O 1
ATOM 675 N N . VAL A 1 85 ? 21.141 -18.688 -19.938 1 90.75 85 VAL A N 1
ATOM 676 C CA . VAL A 1 85 ? 22.312 -19.234 -20.625 1 90.75 85 VAL A CA 1
ATOM 677 C C . VAL A 1 85 ? 22.188 -18.984 -22.125 1 90.75 85 VAL A C 1
ATOM 679 O O . VAL A 1 85 ? 21.156 -19.297 -22.734 1 90.75 85 VAL A O 1
ATOM 682 N N . ASP A 1 86 ? 23.219 -18.5 -22.766 1 91.88 86 ASP A N 1
ATOM 683 C CA . ASP A 1 86 ? 23.172 -18.047 -24.141 1 91.88 86 ASP A CA 1
ATOM 684 C C . ASP A 1 86 ? 23.031 -19.234 -25.109 1 91.88 86 ASP A C 1
ATOM 686 O O . ASP A 1 86 ? 22.156 -19.219 -25.969 1 91.88 86 ASP A O 1
ATOM 690 N N . HIS A 1 87 ? 23.859 -20.219 -24.953 1 92.75 87 HIS A N 1
ATOM 691 C CA . HIS A 1 87 ? 23.859 -21.391 -25.812 1 92.75 87 HIS A CA 1
ATOM 692 C C . HIS A 1 87 ? 23.906 -22.672 -25 1 92.75 87 HIS A C 1
ATOM 694 O O . HIS A 1 87 ? 24.906 -22.953 -24.328 1 92.75 87 HIS A O 1
ATOM 700 N N . LEU A 1 88 ? 22.828 -23.328 -25.031 1 93.69 88 LEU A N 1
ATOM 701 C CA . LEU A 1 88 ? 22.688 -24.625 -24.359 1 93.69 88 LEU A CA 1
ATOM 702 C C . LEU A 1 88 ? 22.141 -25.672 -25.328 1 93.69 88 LEU A C 1
ATOM 704 O O . LEU A 1 88 ? 21 -25.547 -25.781 1 93.69 88 LEU A O 1
ATOM 708 N N . THR A 1 89 ? 22.922 -26.609 -25.641 1 95 89 THR A N 1
ATOM 709 C CA . THR A 1 89 ? 22.516 -27.688 -26.531 1 95 89 THR A CA 1
ATOM 710 C C . THR A 1 89 ? 22.609 -29.031 -25.828 1 95 89 THR A C 1
ATOM 712 O O . THR A 1 89 ? 23.578 -29.297 -25.109 1 95 89 THR A O 1
ATOM 715 N N . ILE A 1 90 ? 21.625 -29.828 -25.984 1 95.88 90 ILE A N 1
ATOM 716 C CA . ILE A 1 90 ? 21.625 -31.188 -25.422 1 95.88 90 ILE A CA 1
ATOM 717 C C . ILE A 1 90 ? 21.625 -32.219 -26.547 1 95.88 90 ILE A C 1
ATOM 719 O O . ILE A 1 90 ? 20.875 -32.094 -27.516 1 95.88 90 ILE A O 1
ATOM 723 N N . TYR A 1 91 ? 22.547 -33.156 -26.469 1 96.75 91 TYR A N 1
ATOM 724 C CA . TYR A 1 91 ? 22.609 -34.312 -27.328 1 96.75 91 TYR A CA 1
ATOM 725 C C . TYR A 1 91 ? 22.281 -35.594 -26.547 1 96.75 91 TYR A C 1
ATOM 727 O O . TYR A 1 91 ? 22.828 -35.812 -25.469 1 96.75 91 TYR A O 1
ATOM 735 N N . TYR A 1 92 ? 21.391 -36.344 -27.047 1 96.38 92 TYR A N 1
ATOM 736 C CA . TYR A 1 92 ? 21.125 -37.594 -26.344 1 96.38 92 TYR A CA 1
ATOM 737 C C . TYR A 1 92 ? 20.844 -38.719 -27.312 1 96.38 92 TYR A C 1
ATOM 739 O O . TYR A 1 92 ? 20.406 -38.5 -28.438 1 96.38 92 TYR A O 1
ATOM 747 N N . ARG A 1 93 ? 21.141 -39.938 -27 1 95.62 93 ARG A N 1
ATOM 748 C CA . ARG A 1 93 ? 20.875 -41.188 -27.734 1 95.62 93 ARG A CA 1
ATOM 749 C C . ARG A 1 93 ? 20.844 -42.375 -26.781 1 95.62 93 ARG A C 1
ATOM 751 O O . ARG A 1 93 ? 21.281 -42.281 -25.625 1 95.62 93 ARG A O 1
ATOM 758 N N . PRO A 1 94 ? 20.203 -43.469 -27.203 1 95.38 94 PRO A N 1
ATOM 759 C CA . PRO A 1 94 ? 20.234 -44.656 -26.344 1 95.38 94 PRO A CA 1
ATOM 760 C C . PRO A 1 94 ? 21.656 -45.125 -26.031 1 95.38 94 PRO A C 1
ATOM 762 O O . PRO A 1 94 ? 22.516 -45.125 -26.906 1 95.38 94 PRO A O 1
ATOM 765 N N . LEU A 1 95 ? 21.875 -45.375 -24.812 1 93.94 95 LEU A N 1
ATOM 766 C CA . LEU A 1 95 ? 23.203 -45.781 -24.344 1 93.94 95 LEU A CA 1
ATOM 767 C C . LEU A 1 95 ? 23.672 -47 -25.094 1 93.94 95 LEU A C 1
ATOM 769 O O . LEU A 1 95 ? 22.938 -48 -25.203 1 93.94 95 LEU A O 1
ATOM 773 N N . GLY A 1 96 ? 24.859 -47 -25.594 1 87 96 GLY A N 1
ATOM 774 C CA . GLY A 1 96 ? 25.453 -48.125 -26.297 1 87 96 GLY A CA 1
ATOM 775 C C . GLY A 1 96 ? 25.094 -48.188 -27.766 1 87 96 GLY A C 1
ATOM 776 O O . GLY A 1 96 ? 25.562 -49.062 -28.5 1 87 96 GLY A O 1
ATOM 777 N N . SER A 1 97 ? 24.219 -47.281 -28.172 1 88.88 97 SER A N 1
ATOM 778 C CA . SER A 1 97 ? 23.812 -47.25 -29.578 1 88.88 97 SER A CA 1
ATOM 779 C C . SER A 1 97 ? 24.812 -46.469 -30.422 1 88.88 97 SER A C 1
ATOM 781 O O . SER A 1 97 ? 25.438 -45.531 -29.922 1 88.88 97 SER A O 1
ATOM 783 N N . ASP A 1 98 ? 25.062 -46.875 -31.625 1 84.94 98 ASP A N 1
ATOM 784 C CA . ASP A 1 98 ? 25.891 -46.156 -32.562 1 84.94 98 ASP A CA 1
ATOM 785 C C . ASP A 1 98 ? 25.047 -45.281 -33.5 1 84.94 98 ASP A C 1
ATOM 787 O O . ASP A 1 98 ? 25.516 -44.844 -34.562 1 84.94 98 ASP A O 1
ATOM 791 N N . GLY A 1 99 ? 23.781 -45.156 -33.094 1 87.69 99 GLY A N 1
ATOM 792 C CA . GLY A 1 99 ? 22.891 -44.344 -33.906 1 87.69 99 GLY A CA 1
ATOM 793 C C . GLY A 1 99 ? 23.188 -42.844 -33.812 1 87.69 99 GLY A C 1
ATOM 794 O O . GLY A 1 99 ? 24.094 -42.438 -33.094 1 87.69 99 GLY A O 1
ATOM 795 N N . PRO A 1 100 ? 22.453 -42.094 -34.562 1 92.75 100 PRO A N 1
ATOM 796 C CA . PRO A 1 100 ? 22.672 -40.625 -34.562 1 92.75 100 PRO A CA 1
ATOM 797 C C . PRO A 1 100 ? 22.188 -39.969 -33.312 1 92.75 100 PRO A C 1
ATOM 799 O O . PRO A 1 100 ? 21.234 -40.438 -32.688 1 92.75 100 PRO A O 1
ATOM 802 N N . TRP A 1 101 ? 22.875 -38.938 -32.906 1 95 101 TRP A N 1
ATOM 803 C CA . TRP A 1 101 ? 22.484 -38.125 -31.766 1 95 101 TRP A CA 1
ATOM 804 C C . TRP A 1 101 ? 21.25 -37.281 -32.094 1 95 101 TRP A C 1
ATOM 806 O O . TRP A 1 101 ? 21.125 -36.719 -33.188 1 95 101 TRP A O 1
ATOM 816 N N . THR A 1 102 ? 20.328 -37.281 -31.156 1 94.62 102 THR A N 1
ATOM 817 C CA . THR A 1 102 ? 19.25 -36.281 -31.234 1 94.62 102 THR A CA 1
ATOM 818 C C . THR A 1 102 ? 19.688 -34.969 -30.609 1 94.62 102 THR A C 1
ATOM 820 O O . THR A 1 102 ? 20.156 -34.938 -29.469 1 94.62 102 THR A O 1
ATOM 823 N N . GLN A 1 103 ? 19.578 -33.906 -31.344 1 94.25 103 GLN A N 1
ATOM 824 C CA . GLN A 1 103 ? 20.031 -32.594 -30.891 1 94.25 103 GLN A CA 1
ATOM 825 C C . GLN A 1 103 ? 18.859 -31.688 -30.562 1 94.25 103 GLN A C 1
ATOM 827 O O . GLN A 1 103 ? 17.891 -31.609 -31.328 1 94.25 103 GLN A O 1
ATOM 832 N N . ARG A 1 104 ? 18.891 -31.078 -29.359 1 94.06 104 ARG A N 1
ATOM 833 C CA . ARG A 1 104 ? 17.906 -30.078 -28.953 1 94.06 104 ARG A CA 1
ATOM 834 C C . ARG A 1 104 ? 18.609 -28.828 -28.438 1 94.06 104 ARG A C 1
ATOM 836 O O . ARG A 1 104 ? 19.578 -28.906 -27.688 1 94.06 104 ARG A O 1
ATOM 843 N N . ILE A 1 105 ? 18.141 -27.625 -28.844 1 92.81 105 ILE A N 1
ATOM 844 C CA . ILE A 1 105 ? 18.766 -26.359 -28.5 1 92.81 105 ILE A CA 1
ATOM 845 C C . ILE A 1 105 ? 17.859 -25.594 -27.531 1 92.81 105 ILE A C 1
ATOM 847 O O . ILE A 1 105 ? 16.656 -25.484 -27.734 1 92.81 105 ILE A O 1
ATOM 851 N N . PHE A 1 106 ? 18.453 -24.969 -26.453 1 90.88 106 PHE A N 1
ATOM 852 C CA . PHE A 1 106 ? 17.656 -24.344 -25.406 1 90.88 106 PHE A CA 1
ATOM 853 C C . PHE A 1 106 ? 18.203 -22.969 -25.047 1 90.88 106 PHE A C 1
ATOM 855 O O . PHE A 1 106 ? 17.625 -22.25 -24.234 1 90.88 106 PHE A O 1
ATOM 862 N N . GLY A 1 107 ? 19.219 -22.453 -25.578 1 88.12 107 GLY A N 1
ATOM 863 C CA . GLY A 1 107 ? 19.844 -21.188 -25.219 1 88.12 107 GLY A CA 1
ATOM 864 C C . GLY A 1 107 ? 18.984 -19.984 -25.547 1 88.12 107 GLY A C 1
ATOM 865 O O . GLY A 1 107 ? 18.172 -20.047 -26.469 1 88.12 107 GLY A O 1
ATOM 866 N N . ASP A 1 108 ? 19.141 -18.906 -24.797 1 87 108 ASP A N 1
ATOM 867 C CA . ASP A 1 108 ? 18.312 -17.734 -25 1 87 108 ASP A CA 1
ATOM 868 C C . ASP A 1 108 ? 18.75 -16.938 -26.219 1 87 108 ASP A C 1
ATOM 870 O O . ASP A 1 108 ? 18.031 -16.062 -26.703 1 87 108 ASP A O 1
ATOM 874 N N . ARG A 1 109 ? 19.875 -17.25 -26.703 1 86.56 109 ARG A N 1
ATOM 875 C CA . ARG A 1 109 ? 20.344 -16.562 -27.906 1 86.56 109 ARG A CA 1
ATOM 876 C C . ARG A 1 109 ? 20.266 -17.484 -29.125 1 86.56 109 ARG A C 1
ATOM 878 O O . ARG A 1 109 ? 20.688 -17.109 -30.219 1 86.56 109 ARG A O 1
ATOM 885 N N . ASP A 1 110 ? 19.703 -18.688 -28.703 1 81.06 110 ASP A N 1
ATOM 886 C CA . ASP A 1 110 ? 19.547 -19.641 -29.797 1 81.06 110 ASP A CA 1
ATOM 887 C C . ASP A 1 110 ? 18.203 -19.453 -30.516 1 81.06 110 ASP A C 1
ATOM 889 O O . ASP A 1 110 ? 17.234 -19.031 -29.891 1 81.06 110 ASP A O 1
ATOM 893 N N . GLY A 1 111 ? 18.109 -19.094 -31.797 1 64.88 111 GLY A N 1
ATOM 894 C CA . GLY A 1 111 ? 16.922 -18.844 -32.594 1 64.88 111 GLY A CA 1
ATOM 895 C C . GLY A 1 111 ? 15.82 -19.859 -32.375 1 64.88 111 GLY A C 1
ATOM 896 O O . GLY A 1 111 ? 14.664 -19.484 -32.156 1 64.88 111 GLY A O 1
ATOM 897 N N . ALA A 1 112 ? 15.969 -21.203 -32.625 1 61.91 112 ALA A N 1
ATOM 898 C CA . ALA A 1 112 ? 14.961 -22.266 -32.625 1 61.91 112 ALA A CA 1
ATOM 899 C C . ALA A 1 112 ? 14.852 -22.922 -31.25 1 61.91 112 ALA A C 1
ATOM 901 O O . ALA A 1 112 ? 15.648 -23.797 -30.922 1 61.91 112 ALA A O 1
ATOM 902 N N . ARG A 1 113 ? 14.047 -22.297 -30.344 1 65.31 113 ARG A N 1
ATOM 903 C CA . ARG A 1 113 ? 14.016 -22.859 -29 1 65.31 113 ARG A CA 1
ATOM 904 C C . ARG A 1 113 ? 13.086 -24.078 -28.938 1 65.31 113 ARG A C 1
ATOM 906 O O . ARG A 1 113 ? 11.969 -24.031 -29.453 1 65.31 113 ARG A O 1
ATOM 913 N N . GLY A 1 114 ? 13.688 -25.234 -28.5 1 75.12 114 GLY A N 1
ATOM 914 C CA . GLY A 1 114 ? 13.18 -26.594 -28.516 1 75.12 114 GLY A CA 1
ATOM 915 C C . GLY A 1 114 ? 12.484 -27 -27.234 1 75.12 114 GLY A C 1
ATOM 916 O O . GLY A 1 114 ? 12.578 -28.156 -26.812 1 75.12 114 GLY A O 1
ATOM 917 N N . SER A 1 115 ? 11.805 -26.078 -26.453 1 83.56 115 SER A N 1
ATOM 918 C CA . SER A 1 115 ? 11.141 -26.578 -25.266 1 83.56 115 SER A CA 1
ATOM 919 C C . SER A 1 115 ? 9.844 -27.312 -25.609 1 83.56 115 SER A C 1
ATOM 921 O O . SER A 1 115 ? 9.078 -26.859 -26.453 1 83.56 115 SER A O 1
ATOM 923 N N . ASP A 1 116 ? 9.695 -28.438 -25.016 1 91.06 116 ASP A N 1
ATOM 924 C CA . ASP A 1 116 ? 8.523 -29.25 -25.281 1 91.06 116 ASP A CA 1
ATOM 925 C C . ASP A 1 116 ? 7.301 -28.734 -24.531 1 91.06 116 ASP A C 1
ATOM 927 O O . ASP A 1 116 ? 6.176 -29.188 -24.781 1 91.06 116 ASP A O 1
ATOM 931 N N . LEU A 1 117 ? 7.547 -27.859 -23.672 1 90.12 117 LEU A N 1
ATOM 932 C CA . LEU A 1 117 ? 6.484 -27.297 -22.844 1 90.12 117 LEU A CA 1
ATOM 933 C C . LEU A 1 117 ? 6.527 -25.766 -22.859 1 90.12 117 LEU A C 1
ATOM 935 O O . LEU A 1 117 ? 7.605 -25.172 -22.781 1 90.12 117 LEU A O 1
ATOM 939 N N . HIS A 1 118 ? 5.363 -25.172 -23.062 1 88.5 118 HIS A N 1
ATOM 940 C CA . HIS A 1 118 ? 5.305 -23.734 -22.891 1 88.5 118 HIS A CA 1
ATOM 941 C C . HIS A 1 118 ? 5.238 -23.359 -21.406 1 88.5 118 HIS A C 1
ATOM 943 O O . HIS A 1 118 ? 4.156 -23.328 -20.828 1 88.5 118 HIS A O 1
ATOM 949 N N . TYR A 1 119 ? 6.285 -23.141 -20.844 1 90.44 119 TYR A N 1
ATOM 950 C CA . TYR A 1 119 ? 6.492 -22.812 -19.422 1 90.44 119 TYR A CA 1
ATOM 951 C C . TYR A 1 119 ? 7.668 -21.875 -19.25 1 90.44 119 TYR A C 1
ATOM 953 O O . TYR A 1 119 ? 8.383 -21.562 -20.203 1 90.44 119 TYR A O 1
ATOM 961 N N . ARG A 1 120 ? 7.719 -21.328 -18.141 1 89.75 120 ARG A N 1
ATOM 962 C CA . ARG A 1 120 ? 8.742 -20.328 -17.875 1 89.75 120 ARG A CA 1
ATOM 963 C C . ARG A 1 120 ? 10.141 -20.938 -17.953 1 89.75 120 ARG A C 1
ATOM 965 O O . ARG A 1 120 ? 11.109 -20.234 -18.266 1 89.75 120 ARG A O 1
ATOM 972 N N . GLU A 1 121 ? 10.203 -22.172 -17.562 1 90.12 121 GLU A N 1
ATOM 973 C CA . GLU A 1 121 ? 11.469 -22.891 -17.672 1 90.12 121 GLU A CA 1
ATOM 974 C C . GLU A 1 121 ? 11.453 -23.828 -18.875 1 90.12 121 GLU A C 1
ATOM 976 O O . GLU A 1 121 ? 10.391 -24.156 -19.422 1 90.12 121 GLU A O 1
ATOM 981 N N . ARG A 1 122 ? 12.625 -24.203 -19.281 1 92.25 122 ARG A N 1
ATOM 982 C CA . ARG A 1 122 ? 12.742 -25.109 -20.422 1 92.25 122 ARG A CA 1
ATOM 983 C C . ARG A 1 122 ? 12.641 -26.562 -19.984 1 92.25 122 ARG A C 1
ATOM 985 O O . ARG A 1 122 ? 13.148 -26.938 -18.922 1 92.25 122 ARG A O 1
ATOM 992 N N . VAL A 1 123 ? 11.867 -27.266 -20.812 1 95 123 VAL A N 1
ATOM 993 C CA . VAL A 1 123 ? 11.648 -28.656 -20.453 1 95 123 VAL A CA 1
ATOM 994 C C . VAL A 1 123 ? 11.836 -29.547 -21.688 1 95 123 VAL A C 1
ATOM 996 O O . VAL A 1 123 ? 11.328 -29.234 -22.766 1 95 123 VAL A O 1
ATOM 999 N N . LEU A 1 124 ? 12.656 -30.547 -21.547 1 95.75 124 LEU A N 1
ATOM 1000 C CA . LEU A 1 124 ? 12.812 -31.594 -22.547 1 95.75 124 LEU A CA 1
ATOM 1001 C C . LEU A 1 124 ? 12.109 -32.875 -22.109 1 95.75 124 LEU A C 1
ATOM 1003 O O . LEU A 1 124 ? 12.422 -33.406 -21.031 1 95.75 124 LEU A O 1
ATOM 1007 N N . ILE A 1 125 ? 11.148 -33.344 -22.859 1 95.75 125 ILE A N 1
ATOM 1008 C CA . ILE A 1 125 ? 10.461 -34.594 -22.547 1 95.75 125 ILE A CA 1
ATOM 1009 C C . ILE A 1 125 ? 11.18 -35.75 -23.219 1 95.75 125 ILE A C 1
ATOM 1011 O O . ILE A 1 125 ? 11.227 -35.844 -24.453 1 95.75 125 ILE A O 1
ATOM 1015 N N . LEU A 1 126 ? 11.773 -36.656 -22.391 1 95.81 126 LEU A N 1
ATOM 1016 C CA . LEU A 1 126 ? 12.484 -37.812 -22.891 1 95.81 126 LEU A CA 1
ATOM 1017 C C . LEU A 1 126 ? 11.57 -39.031 -22.906 1 95.81 126 LEU A C 1
ATOM 1019 O O . LEU A 1 126 ? 11.023 -39.438 -21.875 1 95.81 126 LEU A O 1
ATOM 1023 N N . PRO A 1 127 ? 11.375 -39.594 -24.047 1 93.88 127 PRO A N 1
ATOM 1024 C CA . PRO A 1 127 ? 10.609 -40.844 -24.078 1 93.88 127 PRO A CA 1
ATOM 1025 C C . PRO A 1 127 ? 11.336 -42 -23.406 1 93.88 127 PRO A C 1
ATOM 1027 O O . PRO A 1 127 ? 12.539 -41.906 -23.156 1 93.88 127 PRO A O 1
ATOM 1030 N N . PRO A 1 128 ? 10.609 -43.031 -23.031 1 93.19 128 PRO A N 1
ATOM 1031 C CA . PRO A 1 128 ? 11.305 -44.219 -22.5 1 93.19 128 PRO A CA 1
ATOM 1032 C C . PRO A 1 128 ? 12.336 -44.781 -23.469 1 93.19 128 PRO A C 1
ATOM 1034 O O . PRO A 1 128 ? 12.07 -44.875 -24.656 1 93.19 128 PRO A O 1
ATOM 1037 N N . PRO A 1 129 ? 13.492 -45 -22.922 1 94.06 129 PRO A N 1
ATOM 1038 C CA . PRO A 1 129 ? 14.523 -45.562 -23.812 1 94.06 129 PRO A CA 1
ATOM 1039 C C . PRO A 1 129 ? 14.148 -46.906 -24.406 1 94.06 129 PRO A C 1
ATOM 1041 O O . PRO A 1 129 ? 13.414 -47.688 -23.781 1 94.06 129 PRO A O 1
ATOM 1044 N N . PRO A 1 130 ? 14.641 -47.188 -25.578 1 91 130 PRO A N 1
ATOM 1045 C CA . PRO A 1 130 ? 14.344 -48.469 -26.219 1 91 130 PRO A CA 1
ATOM 1046 C C . PRO A 1 130 ? 14.969 -49.656 -25.484 1 91 130 PRO A C 1
ATOM 1048 O O . PRO A 1 130 ? 14.469 -50.781 -25.578 1 91 130 PRO A O 1
ATOM 1051 N N . THR A 1 131 ? 16.094 -49.438 -24.781 1 88.5 131 THR A N 1
ATOM 1052 C CA . THR A 1 131 ? 16.766 -50.469 -24.031 1 88.5 131 THR A CA 1
ATOM 1053 C C . THR A 1 131 ? 16.875 -50.125 -22.547 1 88.5 131 THR A C 1
ATOM 1055 O O . THR A 1 131 ? 16.703 -48.938 -22.188 1 88.5 131 THR A O 1
ATOM 1058 N N . ASP A 1 132 ? 17.172 -51.094 -21.75 1 89.38 132 ASP A N 1
ATOM 1059 C CA . ASP A 1 132 ? 17.266 -50.875 -20.297 1 89.38 132 ASP A CA 1
ATOM 1060 C C . ASP A 1 132 ? 18.531 -50.125 -19.938 1 89.38 132 ASP A C 1
ATOM 1062 O O . ASP A 1 132 ? 18.688 -49.625 -18.812 1 89.38 132 ASP A O 1
ATOM 1066 N N . ALA A 1 133 ? 19.422 -50 -20.859 1 92.94 133 ALA A N 1
ATOM 1067 C CA . ALA A 1 133 ? 20.688 -49.281 -20.594 1 92.94 133 ALA A CA 1
ATOM 1068 C C . ALA A 1 133 ? 20.438 -47.812 -20.328 1 92.94 133 ALA A C 1
ATOM 1070 O O . ALA A 1 133 ? 21.156 -47.188 -19.547 1 92.94 133 ALA A O 1
ATOM 1071 N N . GLY A 1 134 ? 19.406 -47.281 -20.953 1 95.81 134 GLY A N 1
ATOM 1072 C CA . GLY A 1 134 ? 19.062 -45.906 -20.719 1 95.81 134 GLY A CA 1
ATOM 1073 C C . GLY A 1 134 ? 19.562 -44.969 -21.797 1 95.81 134 GLY A C 1
ATOM 1074 O O . GLY A 1 134 ? 19.578 -45.312 -22.984 1 95.81 134 GLY A O 1
ATOM 1075 N N . TYR A 1 135 ? 19.797 -43.688 -21.406 1 96.69 135 TYR A N 1
ATOM 1076 C CA . TYR A 1 135 ? 20.234 -42.688 -22.359 1 96.69 135 TYR A CA 1
ATOM 1077 C C . TYR A 1 135 ? 21.641 -42.188 -22 1 96.69 135 TYR A C 1
ATOM 1079 O O . TYR A 1 135 ? 22 -42.125 -20.828 1 96.69 135 TYR A O 1
ATOM 1087 N N . GLU A 1 136 ? 22.406 -41.875 -22.969 1 95.5 136 GLU A N 1
ATOM 1088 C CA . GLU A 1 136 ? 23.578 -41.031 -22.812 1 95.5 136 GLU A CA 1
ATOM 1089 C C . GLU A 1 136 ? 23.281 -39.594 -23.188 1 95.5 136 GLU A C 1
ATOM 1091 O O . GLU A 1 136 ? 22.734 -39.312 -24.266 1 95.5 136 GLU A O 1
ATOM 1096 N N . LEU A 1 137 ? 23.594 -38.688 -22.266 1 96.38 137 LEU A N 1
ATOM 1097 C CA . LEU A 1 137 ? 23.328 -37.281 -22.484 1 96.38 137 LEU A CA 1
ATOM 1098 C C . LEU A 1 137 ? 24.641 -36.5 -22.547 1 96.38 137 LEU A C 1
ATOM 1100 O O . LEU A 1 137 ? 25.562 -36.75 -21.766 1 96.38 137 LEU A O 1
ATOM 1104 N N . VAL A 1 138 ? 24.703 -35.594 -23.484 1 97 138 VAL A N 1
ATOM 1105 C CA . VAL A 1 138 ? 25.828 -34.625 -23.578 1 97 138 VAL A CA 1
ATOM 1106 C C . VAL A 1 138 ? 25.297 -33.219 -23.625 1 97 138 VAL A C 1
ATOM 1108 O O . VAL A 1 138 ? 24.359 -32.906 -24.375 1 97 138 VAL A O 1
ATOM 1111 N N . PHE A 1 139 ? 25.781 -32.375 -22.75 1 96.62 139 PHE A N 1
ATOM 1112 C CA . PHE A 1 139 ? 25.438 -30.953 -22.734 1 96.62 139 PHE A CA 1
ATOM 1113 C C . PHE A 1 139 ? 26.578 -30.094 -23.266 1 96.62 139 PHE A C 1
ATOM 1115 O O . PHE A 1 139 ? 27.734 -30.359 -22.969 1 96.62 139 PHE A O 1
ATOM 1122 N N . ARG A 1 140 ? 26.234 -29.156 -24.016 1 96.19 140 ARG A N 1
ATOM 1123 C CA . ARG A 1 140 ? 27.188 -28.125 -24.453 1 96.19 140 ARG A CA 1
ATOM 1124 C C . ARG A 1 140 ? 26.75 -26.75 -23.984 1 96.19 140 ARG A C 1
ATOM 1126 O O . ARG A 1 140 ? 25.672 -26.266 -24.344 1 96.19 140 ARG A O 1
ATOM 1133 N N . LEU A 1 141 ? 27.594 -26.094 -23.203 1 94.69 141 LEU A N 1
ATOM 1134 C CA . LEU A 1 141 ? 27.25 -24.812 -22.609 1 94.69 141 LEU A CA 1
ATOM 1135 C C . LEU A 1 141 ? 28.234 -23.734 -23.031 1 94.69 141 LEU A C 1
ATOM 1137 O O . LEU A 1 141 ? 29.453 -23.938 -23 1 94.69 141 LEU A O 1
ATOM 1141 N N . GLN A 1 142 ? 27.734 -22.609 -23.438 1 93.88 142 GLN A N 1
ATOM 1142 C CA . GLN A 1 142 ? 28.484 -21.391 -23.719 1 93.88 142 GLN A CA 1
ATOM 1143 C C . GLN A 1 142 ? 27.656 -20.141 -23.422 1 93.88 142 GLN A C 1
ATOM 1145 O O . GLN A 1 142 ? 26.5 -20.047 -23.828 1 93.88 142 GLN A O 1
ATOM 1150 N N . SER A 1 143 ? 28.219 -19.25 -22.641 1 92.25 143 SER A N 1
ATOM 1151 C CA . SER A 1 143 ? 27.422 -18.078 -22.266 1 92.25 143 SER A CA 1
ATOM 1152 C C . SER A 1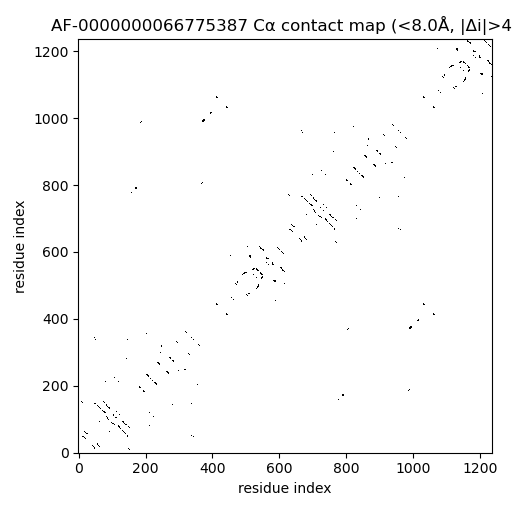 143 ? 28.328 -16.891 -21.922 1 92.25 143 SER A C 1
ATOM 1154 O O . SER A 1 143 ? 29.453 -17.078 -21.469 1 92.25 143 SER A O 1
ATOM 1156 N N . THR A 1 144 ? 27.812 -15.664 -22.188 1 88.94 144 THR A N 1
ATOM 1157 C CA . THR A 1 144 ? 28.438 -14.438 -21.719 1 88.94 144 THR A CA 1
ATOM 1158 C C . THR A 1 144 ? 28.047 -14.156 -20.266 1 88.94 144 THR A C 1
ATOM 1160 O O . THR A 1 144 ? 28.719 -13.391 -19.578 1 88.94 144 THR A O 1
ATOM 1163 N N . SER A 1 145 ? 26.984 -14.805 -19.875 1 89.12 145 SER A N 1
ATOM 1164 C CA . SER A 1 145 ? 26.531 -14.695 -18.484 1 89.12 145 SER A CA 1
ATOM 1165 C C . SER A 1 145 ? 27.062 -15.836 -17.641 1 89.12 145 SER A C 1
ATOM 1167 O O . SER A 1 145 ? 27.984 -16.547 -18.047 1 89.12 145 SER A O 1
ATOM 1169 N N . THR A 1 146 ? 26.5 -15.93 -16.422 1 90.06 146 THR A N 1
ATOM 1170 C CA . THR A 1 146 ? 26.938 -16.984 -15.516 1 90.06 146 THR A CA 1
ATOM 1171 C C . THR A 1 146 ? 26.656 -18.359 -16.109 1 90.06 146 THR A C 1
ATOM 1173 O O . THR A 1 146 ? 25.578 -18.594 -16.656 1 90.06 146 THR A O 1
ATOM 1176 N N . LEU A 1 147 ? 27.656 -19.219 -16.047 1 92.5 147 LEU A N 1
ATOM 1177 C CA . LEU A 1 147 ? 27.531 -20.578 -16.594 1 92.5 147 LEU A CA 1
ATOM 1178 C C . LEU A 1 147 ? 27.141 -21.562 -15.492 1 92.5 147 LEU A C 1
ATOM 1180 O O . LEU A 1 147 ? 28 -21.953 -14.688 1 92.5 147 LEU A O 1
ATOM 1184 N N . ILE A 1 148 ? 25.906 -21.859 -15.469 1 91.94 148 ILE A N 1
ATOM 1185 C CA . ILE A 1 148 ? 25.344 -22.828 -14.531 1 91.94 148 ILE A CA 1
ATOM 1186 C C . ILE A 1 148 ? 24.438 -23.812 -15.281 1 91.94 148 ILE A C 1
ATOM 1188 O O . ILE A 1 148 ? 23.734 -23.422 -16.219 1 91.94 148 ILE A O 1
ATOM 1192 N N . LEU A 1 149 ? 24.531 -25.031 -14.93 1 93.06 149 LEU A N 1
ATOM 1193 C CA . LEU A 1 149 ? 23.594 -26 -15.484 1 93.06 149 LEU A CA 1
ATOM 1194 C C . LEU A 1 149 ? 22.672 -26.547 -14.406 1 93.06 149 LEU A C 1
ATOM 1196 O O . LEU A 1 149 ? 23.094 -27.312 -13.547 1 93.06 149 LEU A O 1
ATOM 1200 N N . LEU A 1 150 ? 21.547 -26.094 -14.461 1 92.94 150 LEU A N 1
ATOM 1201 C CA . LEU A 1 150 ? 20.5 -26.641 -13.609 1 92.94 150 LEU A CA 1
ATOM 1202 C C . LEU A 1 150 ? 19.609 -27.594 -14.398 1 92.94 150 LEU A C 1
ATOM 1204 O O . LEU A 1 150 ? 18.781 -27.156 -15.195 1 92.94 150 LEU A O 1
ATOM 1208 N N . ALA A 1 151 ? 19.781 -28.875 -14.188 1 95.06 151 ALA A N 1
ATOM 1209 C CA . ALA A 1 151 ? 18.984 -29.906 -14.867 1 95.06 151 ALA A CA 1
ATOM 1210 C C . ALA A 1 151 ? 18.422 -30.906 -13.875 1 95.06 151 ALA A C 1
ATOM 1212 O O . ALA A 1 151 ? 19.172 -31.5 -13.086 1 95.06 151 ALA A O 1
ATOM 1213 N N . SER A 1 152 ? 17.141 -31.016 -13.906 1 95 152 SER A N 1
ATOM 1214 C CA . SER A 1 152 ? 16.484 -31.953 -13 1 95 152 SER A CA 1
ATOM 1215 C C . SER A 1 152 ? 15.5 -32.844 -13.742 1 95 152 SER A C 1
ATOM 1217 O O . SER A 1 152 ? 14.758 -32.375 -14.609 1 95 152 SER A O 1
ATOM 1219 N N . LEU A 1 153 ? 15.523 -34.156 -13.438 1 96.38 153 LEU A N 1
ATOM 1220 C CA . LEU A 1 153 ? 14.672 -35.156 -14.07 1 96.38 153 LEU A CA 1
ATOM 1221 C C . LEU A 1 153 ? 13.555 -35.594 -13.125 1 96.38 153 LEU A C 1
ATOM 1223 O O . LEU A 1 153 ? 13.805 -35.906 -11.961 1 96.38 153 LEU A O 1
ATOM 1227 N N . SER A 1 154 ? 12.352 -35.531 -13.594 1 95.31 154 SER A N 1
ATOM 1228 C CA . SER A 1 154 ? 11.211 -35.938 -12.781 1 95.31 154 SER A CA 1
ATOM 1229 C C . SER A 1 154 ? 10.078 -36.5 -13.656 1 95.31 154 SER A C 1
ATOM 1231 O O . SER A 1 154 ? 10.133 -36.406 -14.883 1 95.31 154 SER A O 1
ATOM 1233 N N . SER A 1 155 ? 9.164 -37.188 -12.992 1 93.56 155 SER A N 1
ATOM 1234 C CA . SER A 1 155 ? 7.934 -37.594 -13.68 1 93.56 155 SER A CA 1
ATOM 1235 C C . SER A 1 155 ? 7.043 -36.375 -13.953 1 93.56 155 SER A C 1
ATOM 1237 O O . SER A 1 155 ? 7.27 -35.281 -13.398 1 93.56 155 SER A O 1
ATOM 1239 N N . ALA A 1 156 ? 6.117 -36.562 -14.867 1 92.81 156 ALA A N 1
ATOM 1240 C CA . ALA A 1 156 ? 5.188 -35.469 -15.18 1 92.81 156 ALA A CA 1
ATOM 1241 C C . ALA A 1 156 ? 4.441 -35.031 -13.93 1 92.81 156 ALA A C 1
ATOM 1243 O O . ALA A 1 156 ? 4.254 -33.812 -13.719 1 92.81 156 ALA A O 1
ATOM 1244 N N . GLN A 1 157 ? 4.047 -35.969 -13.078 1 91.88 157 GLN A N 1
ATOM 1245 C CA . GLN A 1 157 ? 3.295 -35.656 -11.859 1 91.88 157 GLN A CA 1
ATOM 1246 C C . GLN A 1 157 ? 4.117 -34.812 -10.898 1 91.88 157 GLN A C 1
ATOM 1248 O O . GLN A 1 157 ? 3.639 -33.781 -10.406 1 91.88 157 GLN A O 1
ATOM 1253 N N . VAL A 1 158 ? 5.332 -35.219 -10.711 1 93 158 VAL A N 1
ATOM 1254 C CA . VAL A 1 158 ? 6.207 -34.531 -9.781 1 93 158 VAL A CA 1
ATOM 1255 C C . VAL A 1 158 ? 6.543 -33.156 -10.344 1 93 158 VAL A C 1
ATOM 1257 O O . VAL A 1 158 ? 6.621 -32.156 -9.594 1 93 158 VAL A O 1
ATOM 1260 N N . PHE A 1 159 ? 6.68 -33.094 -11.641 1 94 159 PHE A N 1
ATOM 1261 C CA . PHE A 1 159 ? 6.977 -31.812 -12.281 1 94 159 PHE A CA 1
ATOM 1262 C C . PHE A 1 159 ? 5.855 -30.812 -12.039 1 94 159 PHE A C 1
ATOM 1264 O O . PHE A 1 159 ? 6.109 -29.656 -11.695 1 94 159 PHE A O 1
ATOM 1271 N N . VAL A 1 160 ? 4.633 -31.234 -12.242 1 92.25 160 VAL A N 1
ATOM 1272 C CA . VAL A 1 160 ? 3.482 -30.344 -12.078 1 92.25 160 VAL A CA 1
ATOM 1273 C C . VAL A 1 160 ? 3.424 -29.828 -10.648 1 92.25 160 VAL A C 1
ATOM 1275 O O . VAL A 1 160 ? 3.182 -28.641 -10.414 1 92.25 160 VAL A O 1
ATOM 1278 N N . GLN A 1 161 ? 3.643 -30.688 -9.727 1 91.5 161 GLN A N 1
ATOM 1279 C CA . GLN A 1 161 ? 3.59 -30.312 -8.32 1 91.5 161 GLN A CA 1
ATOM 1280 C C . GLN A 1 161 ? 4.633 -29.25 -7.996 1 91.5 161 GLN A C 1
ATOM 1282 O O . GLN A 1 161 ? 4.324 -28.234 -7.355 1 91.5 161 GLN A O 1
ATOM 1287 N N . ARG A 1 162 ? 5.762 -29.422 -8.492 1 92.12 162 ARG A N 1
ATOM 1288 C CA . ARG A 1 162 ? 6.844 -28.484 -8.227 1 92.12 162 ARG A CA 1
ATOM 1289 C C . ARG A 1 162 ? 6.637 -27.188 -9.008 1 92.12 162 ARG A C 1
ATOM 1291 O O . ARG A 1 162 ? 6.82 -26.094 -8.461 1 92.12 162 ARG A O 1
ATOM 1298 N N . ALA A 1 163 ? 6.238 -27.344 -10.242 1 93.75 163 ALA A N 1
ATOM 1299 C CA . ALA A 1 163 ? 6.074 -26.172 -11.125 1 93.75 163 ALA A CA 1
ATOM 1300 C C . ALA A 1 163 ? 4.969 -25.266 -10.617 1 93.75 163 ALA A C 1
ATOM 1302 O O . ALA A 1 163 ? 5.117 -24.031 -10.625 1 93.75 163 ALA A O 1
ATOM 1303 N N . THR A 1 164 ? 3.887 -25.844 -10.188 1 93.88 164 THR A N 1
ATOM 1304 C CA . THR A 1 164 ? 2.771 -25.031 -9.719 1 93.88 164 THR A CA 1
ATOM 1305 C C . THR A 1 164 ? 3.105 -24.375 -8.383 1 93.88 164 THR A C 1
ATOM 1307 O O . THR A 1 164 ? 2.771 -23.219 -8.164 1 93.88 164 THR A O 1
ATOM 1310 N N . ALA A 1 165 ? 3.764 -25.078 -7.547 1 92.75 165 ALA A N 1
ATOM 1311 C CA . ALA A 1 165 ? 4.16 -24.516 -6.266 1 92.75 165 ALA A CA 1
ATOM 1312 C C . ALA A 1 165 ? 5.145 -23.359 -6.461 1 92.75 165 ALA A C 1
ATOM 1314 O O . ALA A 1 165 ? 5.004 -22.297 -5.84 1 92.75 165 ALA A O 1
ATOM 1315 N N . ASP A 1 166 ? 6.078 -23.609 -7.266 1 92.44 166 ASP A N 1
ATOM 1316 C CA . ASP A 1 166 ? 7.078 -22.578 -7.559 1 92.44 166 ASP A CA 1
ATOM 1317 C C . ASP A 1 166 ? 6.434 -21.359 -8.203 1 92.44 166 ASP A C 1
ATOM 1319 O O . ASP A 1 166 ? 6.734 -20.219 -7.824 1 92.44 166 ASP A O 1
ATOM 1323 N N . THR A 1 167 ? 5.574 -21.609 -9.109 1 94.19 167 THR A N 1
ATOM 1324 C CA . THR A 1 167 ? 4.879 -20.516 -9.789 1 94.19 167 THR A CA 1
ATOM 1325 C C . THR A 1 167 ? 4 -19.734 -8.805 1 94.19 167 THR A C 1
ATOM 1327 O O . THR A 1 167 ? 3.924 -18.516 -8.867 1 94.19 167 THR A O 1
ATOM 1330 N N . ALA A 1 168 ? 3.363 -20.484 -7.949 1 94.75 168 ALA A N 1
ATOM 1331 C CA . ALA A 1 168 ? 2.51 -19.844 -6.953 1 94.75 168 ALA A CA 1
ATOM 1332 C C . ALA A 1 168 ? 3.314 -18.875 -6.078 1 94.75 168 ALA A C 1
ATOM 1334 O O . ALA A 1 168 ? 2.893 -17.75 -5.832 1 94.75 168 ALA A O 1
ATOM 1335 N N . PHE A 1 169 ? 4.426 -19.281 -5.695 1 92.69 169 PHE A N 1
ATOM 1336 C CA . PHE A 1 169 ? 5.246 -18.469 -4.809 1 92.69 169 PHE A CA 1
ATOM 1337 C C . PHE A 1 169 ? 5.707 -17.203 -5.512 1 92.69 169 PHE A C 1
ATOM 1339 O O . PHE A 1 169 ? 5.516 -16.094 -5 1 92.69 169 PHE A O 1
ATOM 1346 N N . TRP A 1 170 ? 6.289 -17.359 -6.598 1 93.75 170 TRP A N 1
ATOM 1347 C CA . TRP A 1 170 ? 6.895 -16.219 -7.273 1 93.75 170 TRP A CA 1
ATOM 1348 C C . TRP A 1 170 ? 5.824 -15.25 -7.766 1 93.75 170 TRP A C 1
ATOM 1350 O O . TRP A 1 170 ? 6.016 -14.031 -7.719 1 93.75 170 TRP A O 1
ATOM 1360 N N . SER A 1 171 ? 4.727 -15.766 -8.203 1 94.88 171 SER A N 1
ATOM 1361 C CA . SER A 1 171 ? 3.66 -14.875 -8.641 1 94.88 171 SER A CA 1
ATOM 1362 C C . SER A 1 171 ? 3.086 -14.078 -7.477 1 94.88 171 SER A C 1
ATOM 1364 O O . SER A 1 171 ? 2.76 -12.898 -7.625 1 94.88 171 SER A O 1
ATOM 1366 N N . PHE A 1 172 ? 2.936 -14.773 -6.398 1 93.75 172 PHE A N 1
ATOM 1367 C CA . PHE A 1 172 ? 2.51 -14.07 -5.195 1 93.75 172 PHE A CA 1
ATOM 1368 C C . PHE A 1 172 ? 3.502 -12.969 -4.832 1 93.75 172 PHE A C 1
ATOM 1370 O O . PHE A 1 172 ? 3.104 -11.844 -4.543 1 93.75 172 PHE A O 1
ATOM 1377 N N . TYR A 1 173 ? 4.746 -13.312 -4.852 1 93.62 173 TYR A N 1
ATOM 1378 C CA . TYR A 1 173 ? 5.844 -12.391 -4.602 1 93.62 173 TYR A CA 1
ATOM 1379 C C . TYR A 1 173 ? 5.75 -11.172 -5.516 1 93.62 173 TYR A C 1
ATOM 1381 O O . TYR A 1 173 ? 5.875 -10.031 -5.059 1 93.62 173 TYR A O 1
ATOM 1389 N N . PHE A 1 174 ? 5.508 -11.367 -6.77 1 94.38 174 PHE A N 1
ATOM 1390 C CA . PHE A 1 174 ? 5.484 -10.281 -7.738 1 94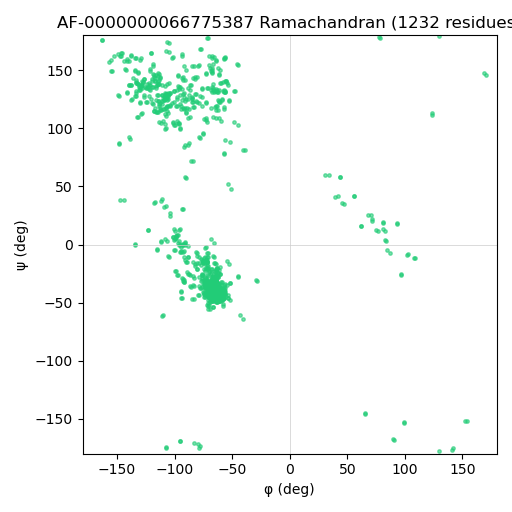.38 174 PHE A CA 1
ATOM 1391 C C . PHE A 1 174 ? 4.23 -9.43 -7.57 1 94.38 174 PHE A C 1
ATOM 1393 O O . PHE A 1 174 ? 4.238 -8.234 -7.867 1 94.38 174 PHE A O 1
ATOM 1400 N N . GLY A 1 175 ? 3.16 -10.07 -7.082 1 92.69 175 GLY A N 1
ATOM 1401 C CA . GLY A 1 175 ? 1.999 -9.266 -6.727 1 92.69 175 GLY A CA 1
ATOM 1402 C C . GLY A 1 175 ? 2.273 -8.281 -5.605 1 92.69 175 GLY A C 1
ATOM 1403 O O . GLY A 1 175 ? 1.929 -7.105 -5.707 1 92.69 175 GLY A O 1
ATOM 1404 N N . LEU A 1 176 ? 2.918 -8.789 -4.609 1 91.56 176 LEU A N 1
ATOM 1405 C CA . LEU A 1 176 ? 3.326 -7.93 -3.504 1 91.56 176 LEU A CA 1
ATOM 1406 C C . LEU A 1 176 ? 4.234 -6.809 -3.992 1 91.56 176 LEU A C 1
ATOM 1408 O O . LEU A 1 176 ? 4.039 -5.645 -3.629 1 91.56 176 LEU A O 1
ATOM 1412 N N . ALA A 1 177 ? 5.18 -7.195 -4.809 1 93 177 ALA A N 1
ATOM 1413 C CA . ALA A 1 177 ? 6.191 -6.266 -5.309 1 93 177 ALA A CA 1
ATOM 1414 C C . ALA A 1 177 ? 5.555 -5.172 -6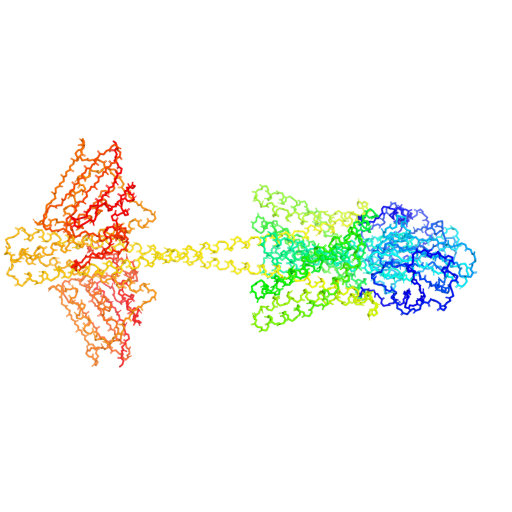.164 1 93 177 ALA A C 1
ATOM 1416 O O . ALA A 1 177 ? 5.984 -4.02 -6.129 1 93 177 ALA A O 1
ATOM 1417 N N . ALA A 1 178 ? 4.566 -5.555 -6.898 1 91.25 178 ALA A N 1
ATOM 1418 C CA . ALA A 1 178 ? 3.918 -4.598 -7.793 1 91.25 178 ALA A CA 1
ATOM 1419 C C . ALA A 1 178 ? 3.275 -3.463 -7 1 91.25 178 ALA A C 1
ATOM 1421 O O . ALA A 1 178 ? 3.449 -2.287 -7.336 1 91.25 178 ALA A O 1
ATOM 1422 N N . VAL A 1 179 ? 2.619 -3.791 -5.996 1 86.75 179 VAL A N 1
ATOM 1423 C CA . VAL A 1 179 ? 1.949 -2.773 -5.195 1 86.75 179 VAL A CA 1
ATOM 1424 C C . VAL A 1 179 ? 2.986 -1.937 -4.449 1 86.75 179 VAL A C 1
ATOM 1426 O O . VAL A 1 179 ? 2.902 -0.706 -4.426 1 86.75 179 VAL A O 1
ATOM 1429 N N . ALA A 1 180 ? 3.947 -2.578 -3.865 1 86.69 180 ALA A N 1
ATOM 1430 C CA . ALA A 1 180 ? 4.992 -1.865 -3.135 1 86.69 180 ALA A CA 1
ATOM 1431 C C . ALA A 1 180 ? 5.727 -0.885 -4.043 1 86.69 180 ALA A C 1
ATOM 1433 O O . ALA A 1 180 ? 6.012 0.247 -3.646 1 86.69 180 ALA A O 1
ATOM 1434 N N . SER A 1 181 ? 6.012 -1.348 -5.242 1 89.94 181 SER A N 1
ATOM 1435 C CA . SER A 1 181 ? 6.695 -0.49 -6.207 1 89.94 181 SER A CA 1
ATOM 1436 C C . SER A 1 181 ? 5.824 0.7 -6.602 1 89.94 181 SER A C 1
ATOM 1438 O O . SER A 1 181 ? 6.324 1.818 -6.746 1 89.94 181 SER A O 1
ATOM 1440 N N . GLY A 1 182 ? 4.578 0.406 -6.766 1 85.38 182 GLY A N 1
ATOM 1441 C CA . GLY A 1 182 ? 3.666 1.495 -7.066 1 85.38 182 GLY A CA 1
ATOM 1442 C C . GLY A 1 182 ? 3.576 2.525 -5.957 1 85.38 182 GLY A C 1
ATOM 1443 O O . GLY A 1 182 ? 3.586 3.73 -6.223 1 85.38 182 GLY A O 1
ATOM 1444 N N . VAL A 1 183 ? 3.52 2.064 -4.77 1 82.5 183 VAL A N 1
ATOM 1445 C CA . VAL A 1 183 ? 3.451 2.943 -3.607 1 82.5 183 VAL A CA 1
ATOM 1446 C C . VAL A 1 183 ? 4.742 3.75 -3.492 1 82.5 183 VAL A C 1
ATOM 1448 O O . VAL A 1 183 ? 4.707 4.957 -3.242 1 82.5 183 VAL A O 1
ATOM 1451 N N . ALA A 1 184 ? 5.832 3.109 -3.664 1 86.62 184 ALA A N 1
ATOM 1452 C CA . ALA A 1 184 ? 7.117 3.799 -3.607 1 86.62 184 ALA A CA 1
ATOM 1453 C C . ALA A 1 184 ? 7.195 4.898 -4.66 1 86.62 184 ALA A C 1
ATOM 1455 O O . ALA A 1 184 ? 7.656 6.008 -4.375 1 86.62 184 ALA A O 1
ATOM 1456 N N . LEU A 1 185 ? 6.766 4.539 -5.836 1 87.5 185 LEU A N 1
ATOM 1457 C CA . LEU A 1 185 ? 6.766 5.516 -6.918 1 87.5 185 LEU A CA 1
ATOM 1458 C C . LEU A 1 185 ? 5.875 6.703 -6.582 1 87.5 185 LEU A C 1
ATOM 1460 O O . LEU A 1 185 ? 6.266 7.855 -6.777 1 87.5 185 LEU A O 1
ATOM 1464 N N . TRP A 1 186 ? 4.832 6.422 -6.047 1 81.31 186 TRP A N 1
ATOM 1465 C CA . TRP A 1 186 ? 3.895 7.484 -5.699 1 81.31 186 TRP A CA 1
ATOM 1466 C C . TRP A 1 186 ? 4.457 8.367 -4.59 1 81.31 186 TRP A C 1
ATOM 1468 O O . TRP A 1 186 ? 4.359 9.594 -4.656 1 81.31 186 TRP A O 1
ATOM 1478 N N . LEU A 1 187 ? 4.93 7.77 -3.578 1 79.19 187 LEU A N 1
ATOM 1479 C CA . LEU A 1 187 ? 5.523 8.523 -2.477 1 79.19 187 LEU A CA 1
ATOM 1480 C C . LEU A 1 187 ? 6.66 9.406 -2.973 1 79.19 187 LEU A C 1
ATOM 1482 O O . LEU A 1 187 ? 6.789 10.555 -2.545 1 79.19 187 LEU A O 1
ATOM 1486 N N . ALA A 1 188 ? 7.438 8.891 -3.861 1 84.94 188 ALA A N 1
ATOM 1487 C CA . ALA A 1 188 ? 8.555 9.648 -4.41 1 84.94 188 ALA A CA 1
ATOM 1488 C C . ALA A 1 188 ? 8.055 10.852 -5.211 1 84.94 188 ALA A C 1
ATOM 1490 O O . ALA A 1 188 ? 8.609 11.945 -5.105 1 84.94 188 ALA A O 1
ATOM 1491 N N . LEU A 1 189 ? 7.02 10.703 -5.949 1 82.5 189 LEU A N 1
ATOM 1492 C CA . LEU A 1 189 ? 6.465 11.758 -6.785 1 82.5 189 LEU A CA 1
ATOM 1493 C C . LEU A 1 189 ? 5.758 12.812 -5.938 1 82.5 189 LEU A C 1
ATOM 1495 O O . LEU A 1 189 ? 5.855 14.008 -6.211 1 82.5 189 LEU A O 1
ATOM 1499 N N . ALA A 1 190 ? 5.141 12.359 -4.906 1 73.94 190 ALA A N 1
ATOM 1500 C CA . ALA A 1 190 ? 4.324 13.242 -4.082 1 73.94 190 ALA A CA 1
ATOM 1501 C C . ALA A 1 190 ? 5.191 14.062 -3.131 1 73.94 190 ALA A C 1
ATOM 1503 O O . ALA A 1 190 ? 4.973 15.266 -2.961 1 73.94 190 ALA A O 1
ATOM 1504 N N . LEU A 1 191 ? 6.148 13.406 -2.537 1 74.81 191 LEU A N 1
ATOM 1505 C CA . LEU A 1 191 ? 6.93 14.07 -1.501 1 74.81 191 LEU A CA 1
ATOM 1506 C C . LEU A 1 191 ? 8.258 14.578 -2.061 1 74.81 191 LEU A C 1
ATOM 1508 O O . LEU A 1 191 ? 8.891 15.453 -1.466 1 74.81 191 LEU A O 1
ATOM 1512 N N . ARG A 1 192 ? 8.742 14.039 -3.133 1 84 192 ARG A N 1
ATOM 1513 C CA . ARG A 1 192 ? 9.914 14.477 -3.885 1 84 192 ARG A CA 1
ATOM 1514 C C . ARG A 1 192 ? 11.148 14.547 -2.988 1 84 192 ARG A C 1
ATOM 1516 O O . ARG A 1 192 ? 11.906 15.508 -3.051 1 84 192 ARG A O 1
ATOM 1523 N N . ARG A 1 193 ? 11.297 13.57 -2.141 1 82.31 193 ARG A N 1
ATOM 1524 C CA . ARG A 1 193 ? 12.484 13.43 -1.312 1 82.31 193 ARG A CA 1
ATOM 1525 C C . ARG A 1 193 ? 13.477 12.445 -1.939 1 82.31 193 ARG A C 1
ATOM 1527 O O . ARG A 1 193 ? 13.07 11.461 -2.562 1 82.31 193 ARG A O 1
ATOM 1534 N N . ARG A 1 194 ? 14.68 12.703 -1.773 1 88 194 ARG A N 1
ATOM 1535 C CA . ARG A 1 194 ? 15.727 11.875 -2.367 1 88 194 ARG A CA 1
ATOM 1536 C C . ARG A 1 194 ? 15.68 10.453 -1.822 1 88 194 ARG A C 1
ATOM 1538 O O . ARG A 1 194 ? 15.883 9.492 -2.564 1 88 194 ARG A O 1
ATOM 1545 N N . LEU A 1 195 ? 15.422 10.359 -0.571 1 86.12 195 LEU A N 1
ATOM 1546 C CA . LEU A 1 195 ? 15.352 9.047 0.057 1 86.12 195 LEU A CA 1
ATOM 1547 C C . LEU A 1 195 ? 14.273 8.188 -0.598 1 86.12 195 LEU A C 1
ATOM 1549 O O . LEU A 1 195 ? 14.5 7.008 -0.875 1 86.12 195 LEU A O 1
ATOM 1553 N N . LEU A 1 196 ? 13.125 8.773 -0.913 1 86.5 196 LEU A N 1
ATOM 1554 C CA . LEU A 1 196 ? 12.008 8.039 -1.491 1 86.5 196 LEU A CA 1
ATOM 1555 C C . LEU A 1 196 ? 12.305 7.645 -2.936 1 86.5 196 LEU A C 1
ATOM 1557 O O . LEU A 1 196 ? 11.867 6.59 -3.398 1 86.5 196 LEU A O 1
ATOM 1561 N N . TRP A 1 197 ? 13.055 8.453 -3.576 1 90.12 197 TRP A N 1
ATOM 1562 C CA . TRP A 1 197 ? 13.492 8.078 -4.918 1 90.12 197 TRP A CA 1
ATOM 1563 C C . TRP A 1 197 ? 14.461 6.906 -4.863 1 90.12 197 TRP A C 1
ATOM 1565 O O . TRP A 1 197 ? 14.461 6.047 -5.746 1 90.12 197 TRP A O 1
ATOM 1575 N N . GLY A 1 198 ? 15.32 6.953 -3.842 1 90.5 198 GLY A N 1
ATOM 1576 C CA . GLY A 1 198 ? 16.188 5.809 -3.645 1 90.5 198 GLY A CA 1
ATOM 1577 C C . GLY A 1 198 ? 15.438 4.508 -3.441 1 90.5 198 GLY A C 1
ATOM 1578 O O . GLY A 1 198 ? 15.781 3.484 -4.035 1 90.5 198 GLY A O 1
ATOM 1579 N N . ILE A 1 199 ? 14.43 4.586 -2.725 1 89.38 199 ILE A N 1
ATOM 1580 C CA . ILE A 1 199 ? 13.602 3.414 -2.455 1 89.38 199 ILE A CA 1
ATOM 1581 C C . ILE A 1 199 ? 12.883 2.982 -3.734 1 89.38 199 ILE A C 1
ATOM 1583 O O . ILE A 1 199 ? 12.805 1.789 -4.039 1 89.38 199 ILE A O 1
ATOM 1587 N N . CYS A 1 200 ? 12.422 3.936 -4.449 1 91.31 200 CYS A N 1
ATOM 1588 C CA . CYS A 1 200 ? 11.734 3.656 -5.707 1 91.31 200 CYS A CA 1
ATOM 1589 C C . CYS A 1 200 ? 12.68 2.984 -6.699 1 91.31 200 CYS A C 1
ATOM 1591 O O . CYS A 1 200 ? 12.328 1.973 -7.309 1 91.31 200 CYS A O 1
ATOM 1593 N N . LEU A 1 201 ? 13.836 3.5 -6.816 1 92.94 201 LEU A N 1
ATOM 1594 C CA . LEU A 1 201 ? 14.797 2.936 -7.758 1 92.94 201 LEU A CA 1
ATOM 1595 C C . LEU A 1 201 ? 15.227 1.536 -7.324 1 92.94 201 LEU A C 1
ATOM 1597 O O . LEU A 1 201 ? 15.484 0.672 -8.164 1 92.94 201 LEU A O 1
ATOM 1601 N N . PHE A 1 202 ? 15.281 1.317 -6.012 1 93.31 202 PHE A N 1
ATOM 1602 C CA . PHE A 1 202 ? 15.625 -0.002 -5.492 1 93.31 202 PHE A CA 1
ATOM 1603 C C . PHE A 1 202 ? 14.57 -1.028 -5.883 1 93.31 202 PHE A C 1
ATOM 1605 O O . PHE A 1 202 ? 14.859 -2.225 -5.957 1 93.31 202 PHE A O 1
ATOM 1612 N N . SER A 1 203 ? 13.367 -0.646 -6.215 1 93.38 203 SER A N 1
ATOM 1613 C CA . SER A 1 203 ? 12.281 -1.534 -6.621 1 93.38 203 SER A CA 1
ATOM 1614 C C . SER A 1 203 ? 12.531 -2.115 -8.008 1 93.38 203 SER A C 1
ATOM 1616 O O . SER A 1 203 ? 11.867 -3.07 -8.422 1 93.38 203 SER A O 1
ATOM 1618 N N . LEU A 1 204 ? 13.5 -1.621 -8.719 1 93.31 204 LEU A N 1
ATOM 1619 C CA . LEU A 1 204 ? 13.836 -2.145 -10.039 1 93.31 204 LEU A CA 1
ATOM 1620 C C . LEU A 1 204 ? 14.477 -3.523 -9.93 1 93.31 204 LEU A C 1
ATOM 1622 O O . LEU A 1 204 ? 14.633 -4.227 -10.938 1 93.31 204 LEU A O 1
ATOM 1626 N N . ASN A 1 205 ? 14.75 -3.93 -8.742 1 94.69 205 ASN A N 1
ATOM 1627 C CA . ASN A 1 205 ? 15.25 -5.281 -8.508 1 94.69 205 ASN A CA 1
ATOM 1628 C C . ASN A 1 205 ? 14.172 -6.328 -8.742 1 94.69 205 ASN A C 1
ATOM 1630 O O . ASN A 1 205 ? 14.469 -7.488 -9.023 1 94.69 205 ASN A O 1
ATOM 1634 N N . TYR A 1 206 ? 12.922 -5.941 -8.695 1 95.31 206 TYR A N 1
ATOM 1635 C CA . TYR A 1 206 ? 11.844 -6.906 -8.867 1 95.31 206 TYR A CA 1
ATOM 1636 C C . TYR A 1 206 ? 11.719 -7.332 -10.328 1 95.31 206 TYR A C 1
ATOM 1638 O O . TYR A 1 206 ? 11.633 -8.523 -10.625 1 95.31 206 TYR A O 1
ATOM 1646 N N . PRO A 1 207 ? 11.766 -6.367 -11.258 1 94.56 207 PRO A N 1
ATOM 1647 C CA . PRO A 1 207 ? 11.82 -6.801 -12.656 1 94.56 207 PRO A CA 1
ATOM 1648 C C . PRO A 1 207 ? 13.047 -7.664 -12.953 1 94.56 207 PRO A C 1
ATOM 1650 O O . PRO A 1 207 ? 12.984 -8.547 -13.812 1 94.56 207 PRO A O 1
ATOM 1653 N N . LEU A 1 208 ? 14.141 -7.418 -12.281 1 95.44 208 LEU A N 1
ATOM 1654 C CA . LEU A 1 208 ? 15.32 -8.266 -12.422 1 95.44 208 LEU A CA 1
ATOM 1655 C C . LEU A 1 208 ? 15.016 -9.695 -11.992 1 95.44 208 LEU A C 1
ATOM 1657 O O . LEU A 1 208 ? 15.328 -10.641 -12.719 1 95.44 208 LEU A O 1
ATOM 1661 N N . VAL A 1 209 ? 14.406 -9.82 -10.844 1 94.75 209 VAL A N 1
ATOM 1662 C CA . VAL A 1 209 ? 14.047 -11.141 -10.352 1 94.75 209 VAL A CA 1
ATOM 1663 C C . VAL A 1 209 ? 13.086 -11.82 -11.32 1 94.75 209 VAL A C 1
ATOM 1665 O O . VAL A 1 209 ? 13.227 -13.008 -11.617 1 94.75 209 VAL A O 1
ATOM 1668 N N . ALA A 1 210 ? 12.141 -11.086 -11.875 1 94.75 210 ALA A N 1
ATOM 1669 C CA . ALA A 1 210 ? 11.188 -11.641 -12.836 1 94.75 210 ALA A CA 1
ATOM 1670 C C . ALA A 1 210 ? 11.898 -12.141 -14.086 1 94.75 210 ALA A C 1
ATOM 1672 O O . ALA A 1 210 ? 11.562 -13.203 -14.609 1 94.75 210 ALA A O 1
ATOM 1673 N N . ALA A 1 211 ? 12.836 -11.391 -14.477 1 94.38 211 ALA A N 1
ATOM 1674 C CA . ALA A 1 211 ? 13.594 -11.773 -15.664 1 94.38 211 ALA A CA 1
ATOM 1675 C C . ALA A 1 211 ? 14.438 -13.023 -15.398 1 94.38 211 ALA A C 1
ATOM 1677 O O . ALA A 1 211 ? 14.547 -13.898 -16.25 1 94.38 211 ALA A O 1
ATOM 1678 N N . LEU A 1 212 ? 14.977 -13.07 -14.227 1 93.25 212 LEU A N 1
ATOM 1679 C CA . LEU A 1 212 ? 15.805 -14.211 -13.859 1 93.25 212 LEU A CA 1
ATOM 1680 C C . LEU A 1 212 ? 14.977 -15.492 -13.82 1 93.25 212 LEU A C 1
ATOM 1682 O O . LEU A 1 212 ? 15.484 -16.578 -14.125 1 93.25 212 LEU A O 1
ATOM 1686 N N . HIS A 1 213 ? 13.734 -15.328 -13.523 1 92.94 213 HIS A N 1
ATOM 1687 C CA . HIS A 1 213 ? 12.875 -16.5 -13.43 1 92.94 213 HIS A CA 1
ATOM 1688 C C . HIS A 1 213 ? 12.094 -16.719 -14.719 1 92.94 213 HIS A C 1
ATOM 1690 O O . HIS A 1 213 ? 11.164 -17.531 -14.758 1 92.94 213 HIS A O 1
ATOM 1696 N N . GLY A 1 214 ? 12.359 -16.016 -15.766 1 92.06 214 GLY A N 1
ATOM 1697 C CA . GLY A 1 214 ? 11.875 -16.281 -17.109 1 92.06 214 GLY A CA 1
ATOM 1698 C C . GLY A 1 214 ? 10.461 -15.789 -17.344 1 92.06 214 GLY A C 1
ATOM 1699 O O . GLY A 1 214 ? 9.797 -16.203 -18.297 1 92.06 214 GLY A O 1
ATOM 1700 N N . PHE A 1 215 ? 9.938 -14.875 -16.547 1 93 215 PHE A N 1
ATOM 1701 C CA . PHE A 1 215 ? 8.547 -14.43 -16.656 1 93 215 PHE A CA 1
ATOM 1702 C C . PHE A 1 215 ? 8.344 -13.602 -17.922 1 93 215 PHE A C 1
ATOM 1704 O O . PHE A 1 215 ? 7.328 -13.758 -18.609 1 93 215 PHE A O 1
ATOM 1711 N N . PRO A 1 216 ? 9.289 -12.773 -18.344 1 91.06 216 PRO A N 1
ATOM 1712 C CA . PRO A 1 216 ? 9.047 -11.984 -19.547 1 91.06 216 PRO A CA 1
ATOM 1713 C C . PRO A 1 216 ? 8.898 -12.859 -20.797 1 91.06 216 PRO A C 1
ATOM 1715 O O . PRO A 1 216 ? 7.98 -12.648 -21.594 1 91.06 216 PRO A O 1
ATOM 1718 N N . GLU A 1 217 ? 9.727 -13.836 -20.938 1 89.38 217 GLU A N 1
ATOM 1719 C CA . GLU A 1 217 ? 9.594 -14.734 -22.078 1 89.38 217 GLU A CA 1
ATOM 1720 C C . GLU A 1 217 ? 8.297 -15.539 -22 1 89.38 217 GLU A C 1
ATOM 1722 O O . GLU A 1 217 ? 7.645 -15.758 -23.031 1 89.38 217 GLU A O 1
ATOM 1727 N N . TRP A 1 218 ? 8.039 -16.016 -20.828 1 90 218 TRP A N 1
ATOM 1728 C CA . TRP A 1 218 ? 6.844 -16.812 -20.625 1 90 218 TRP A CA 1
ATOM 1729 C C . TRP A 1 218 ? 5.594 -16.047 -21.031 1 90 218 TRP A C 1
ATOM 1731 O O . TRP A 1 218 ? 4.719 -16.578 -21.719 1 90 218 TRP A O 1
ATOM 1741 N N . PHE A 1 219 ? 5.547 -14.75 -20.75 1 87.81 219 PHE A N 1
ATOM 1742 C CA . PHE A 1 219 ? 4.328 -13.969 -20.938 1 87.81 219 PHE A CA 1
ATOM 1743 C C . PHE A 1 219 ? 4.301 -13.32 -22.312 1 87.81 219 PHE A C 1
ATOM 1745 O O . PHE A 1 219 ? 3.234 -13.172 -22.906 1 87.81 219 PHE A O 1
ATOM 1752 N N . PHE A 1 220 ? 5.5 -13.008 -22.844 1 87.19 220 PHE A N 1
ATOM 1753 C CA . PHE A 1 220 ? 5.5 -12.219 -24.078 1 87.19 220 PHE A CA 1
ATOM 1754 C C . PHE A 1 220 ? 6.078 -13.031 -25.234 1 87.19 220 PHE A C 1
ATOM 1756 O O . PHE A 1 220 ? 6.137 -12.547 -26.359 1 87.19 220 PHE A O 1
ATOM 1763 N N . GLY A 1 221 ? 6.547 -14.188 -24.969 1 83.5 221 GLY A N 1
ATOM 1764 C CA . GLY A 1 221 ? 7.016 -15.07 -26.031 1 83.5 221 GLY A CA 1
ATOM 1765 C C . GLY A 1 221 ? 8.484 -14.883 -26.344 1 83.5 221 GLY A C 1
ATOM 1766 O O . GLY A 1 221 ? 9.203 -14.203 -25.609 1 83.5 221 GLY A O 1
ATOM 1767 N N . HIS A 1 222 ? 8.891 -15.438 -27.406 1 81.5 222 HIS A N 1
ATOM 1768 C CA . HIS A 1 222 ? 10.297 -15.5 -27.797 1 81.5 222 HIS A CA 1
ATOM 1769 C C . HIS A 1 222 ? 10.805 -14.125 -28.234 1 81.5 222 HIS A C 1
ATOM 1771 O O . HIS A 1 222 ? 12 -13.844 -28.109 1 81.5 222 HIS A O 1
ATOM 1777 N N . ALA A 1 223 ? 9.875 -13.258 -28.531 1 81.31 223 ALA A N 1
ATOM 1778 C CA . ALA A 1 223 ? 10.266 -11.914 -28.969 1 81.31 223 ALA A CA 1
ATOM 1779 C C . ALA A 1 223 ? 10.82 -11.102 -27.812 1 81.31 223 ALA A C 1
ATOM 1781 O O . ALA A 1 223 ? 11.555 -10.125 -28.016 1 81.31 223 ALA A O 1
ATOM 1782 N N . ALA A 1 224 ? 10.555 -11.609 -26.609 1 84.88 224 ALA A N 1
ATOM 1783 C CA . ALA A 1 224 ? 10.977 -10.859 -25.422 1 84.88 224 ALA A CA 1
ATOM 1784 C C . ALA A 1 224 ? 12.352 -11.328 -24.953 1 84.88 224 ALA A C 1
ATOM 1786 O O . ALA A 1 224 ? 12.914 -10.75 -24.016 1 84.88 224 ALA A O 1
ATOM 1787 N N . LEU A 1 225 ? 12.938 -12.273 -25.609 1 86 225 LEU A N 1
ATOM 1788 C CA . LEU A 1 225 ? 14.141 -12.93 -25.109 1 86 225 LEU A CA 1
ATOM 1789 C C . LEU A 1 225 ? 15.328 -11.969 -25.094 1 86 225 LEU A C 1
ATOM 1791 O O . LEU A 1 225 ? 16.031 -11.844 -24.094 1 86 225 LEU A O 1
ATOM 1795 N N . PRO A 1 226 ? 15.5 -11.219 -26.219 1 85.75 226 PRO A N 1
ATOM 1796 C CA . PRO A 1 226 ? 16.625 -10.273 -26.172 1 85.75 226 PRO A CA 1
ATOM 1797 C C . PRO A 1 226 ? 16.453 -9.203 -25.094 1 85.75 226 PRO A C 1
ATOM 1799 O O . PRO A 1 226 ? 17.422 -8.781 -24.469 1 85.75 226 PRO A O 1
ATOM 1802 N N . PHE A 1 227 ? 15.242 -8.922 -24.938 1 89.31 227 PHE A N 1
ATOM 1803 C CA . PHE A 1 227 ? 14.953 -7.922 -23.922 1 89.31 227 PHE A CA 1
ATOM 1804 C C . PHE A 1 227 ? 15.203 -8.492 -22.531 1 89.31 227 PHE A C 1
ATOM 1806 O O . PHE A 1 227 ? 15.734 -7.797 -21.656 1 89.31 227 PHE A O 1
ATOM 1813 N N . GLN A 1 228 ? 14.758 -9.672 -22.312 1 90.69 228 GLN A N 1
ATOM 1814 C CA . GLN A 1 228 ? 14.992 -10.344 -21.047 1 90.69 228 GLN A CA 1
ATOM 1815 C C . GLN A 1 228 ? 16.484 -10.453 -20.734 1 90.69 228 GLN A C 1
ATOM 1817 O O . GLN A 1 228 ? 16.922 -10.203 -19.609 1 90.69 228 GLN A O 1
ATOM 1822 N N . ASP A 1 229 ? 17.25 -10.812 -21.734 1 91.5 229 ASP A N 1
ATOM 1823 C CA . ASP A 1 229 ? 18.688 -10.93 -21.594 1 91.5 229 ASP A CA 1
ATOM 1824 C C . ASP A 1 229 ? 19.312 -9.578 -21.234 1 91.5 229 ASP A C 1
ATOM 1826 O O . ASP A 1 229 ? 20.141 -9.5 -20.328 1 91.5 229 ASP A O 1
ATOM 1830 N N . PHE A 1 230 ? 18.859 -8.586 -21.891 1 92.12 230 PHE A N 1
ATOM 1831 C CA . PHE A 1 230 ? 19.359 -7.238 -21.625 1 92.12 230 PHE A CA 1
ATOM 1832 C C . PHE A 1 230 ? 18.953 -6.789 -20.219 1 92.12 230 PHE A C 1
ATOM 1834 O O . PHE A 1 230 ? 19.766 -6.172 -19.516 1 92.12 230 PHE A O 1
ATOM 1841 N N . MET A 1 231 ? 17.766 -7.098 -19.859 1 93.75 231 MET A N 1
ATOM 1842 C CA . MET A 1 231 ? 17.266 -6.723 -18.547 1 93.75 231 MET A CA 1
ATOM 1843 C C . MET A 1 231 ? 18.109 -7.363 -17.438 1 93.75 231 MET A C 1
ATOM 1845 O O . MET A 1 231 ? 18.469 -6.703 -16.469 1 93.75 231 MET A O 1
ATOM 1849 N N . ILE A 1 232 ? 18.391 -8.594 -17.641 1 94.19 232 ILE A N 1
ATOM 1850 C CA . ILE A 1 232 ? 19.156 -9.32 -16.625 1 94.19 232 ILE A CA 1
ATOM 1851 C C . ILE A 1 232 ? 20.531 -8.688 -16.469 1 94.19 232 ILE A C 1
ATOM 1853 O O . ILE A 1 232 ? 20.969 -8.383 -15.352 1 94.19 232 ILE A O 1
ATOM 1857 N N . SER A 1 233 ? 21.172 -8.383 -17.562 1 94.31 233 SER A N 1
ATOM 1858 C CA . SER A 1 233 ? 22.516 -7.824 -17.516 1 94.31 233 SER A CA 1
ATOM 1859 C C . SER A 1 233 ? 22.516 -6.395 -16.984 1 94.31 233 SER A C 1
ATOM 1861 O O . SER A 1 233 ? 23.25 -6.07 -16.047 1 94.31 233 SER A O 1
ATOM 1863 N N . SER A 1 234 ? 21.641 -5.602 -17.469 1 95.38 234 SER A N 1
ATOM 1864 C CA . SER A 1 234 ? 21.594 -4.184 -17.125 1 95.38 234 SER A CA 1
ATOM 1865 C C . SER A 1 234 ? 21.141 -3.984 -15.68 1 95.38 234 SER A C 1
ATOM 1867 O O . SER A 1 234 ? 21.766 -3.25 -14.914 1 95.38 234 SER A O 1
ATOM 1869 N N . LEU A 1 235 ? 20.125 -4.672 -15.289 1 95.38 235 LEU A N 1
ATOM 1870 C CA . LEU A 1 235 ? 19.547 -4.461 -13.969 1 95.38 235 LEU A CA 1
ATOM 1871 C C . LEU A 1 235 ? 20.406 -5.09 -12.883 1 95.38 235 LEU A C 1
ATOM 1873 O O . LEU A 1 235 ? 20.391 -4.652 -11.734 1 95.38 235 LEU A O 1
ATOM 1877 N N . SER A 1 236 ? 21.156 -6.105 -13.242 1 93.19 236 SER A N 1
ATOM 1878 C CA . SER A 1 236 ? 22.094 -6.664 -12.266 1 93.19 236 SER A CA 1
ATOM 1879 C C . SER A 1 236 ? 23.156 -5.641 -11.859 1 93.19 236 SER A C 1
ATOM 1881 O O . SER A 1 236 ? 23.438 -5.473 -10.672 1 93.19 236 SER A O 1
ATOM 1883 N N . LEU A 1 237 ? 23.656 -4.926 -12.82 1 93.12 237 LEU A N 1
ATOM 1884 C CA . LEU A 1 237 ? 24.641 -3.881 -12.539 1 93.12 237 LEU A CA 1
ATOM 1885 C C . LEU A 1 237 ? 23.984 -2.699 -11.836 1 93.12 237 LEU A C 1
ATOM 1887 O O . LEU A 1 237 ? 24.547 -2.154 -10.875 1 93.12 237 LEU A O 1
ATOM 1891 N N . PHE A 1 238 ? 22.781 -2.447 -12.219 1 93.44 238 PHE A N 1
ATOM 1892 C CA . PHE A 1 238 ? 22.047 -1.309 -11.672 1 93.44 238 PHE A CA 1
ATOM 1893 C C . PHE A 1 238 ? 21.625 -1.582 -10.234 1 93.44 238 PHE A C 1
ATOM 1895 O O . PHE A 1 238 ? 21.562 -0.665 -9.414 1 93.44 238 PHE A O 1
ATOM 1902 N N . SER A 1 239 ? 21.281 -2.824 -9.953 1 92.25 239 SER A N 1
ATOM 1903 C CA . SER A 1 239 ? 20.812 -3.215 -8.625 1 92.25 239 SER A CA 1
ATOM 1904 C C . SER A 1 239 ? 21.844 -2.852 -7.551 1 92.25 239 SER A C 1
ATOM 1906 O O . SER A 1 239 ? 21.469 -2.367 -6.477 1 92.25 239 SER A O 1
ATOM 1908 N N . TYR A 1 240 ? 23.047 -2.965 -7.805 1 88.06 240 TYR A N 1
ATOM 1909 C CA . TYR A 1 240 ? 24.094 -2.645 -6.844 1 88.06 240 TYR A CA 1
ATOM 1910 C C . TYR A 1 240 ? 24.219 -1.139 -6.652 1 88.06 240 TYR A C 1
ATOM 1912 O O . TYR A 1 240 ? 24.391 -0.661 -5.527 1 88.06 240 TYR A O 1
ATOM 1920 N N . ALA A 1 241 ? 24.125 -0.501 -7.738 1 92.5 241 ALA A N 1
ATOM 1921 C CA . ALA A 1 241 ? 24.203 0.956 -7.672 1 92.5 241 ALA A CA 1
ATOM 1922 C C . ALA A 1 241 ? 23.094 1.524 -6.801 1 92.5 241 ALA A C 1
ATOM 1924 O O . ALA A 1 241 ? 23.328 2.402 -5.969 1 92.5 241 ALA A O 1
ATOM 1925 N N . THR A 1 242 ? 21.922 0.953 -6.977 1 92.88 242 THR A N 1
ATOM 1926 C CA . THR A 1 242 ? 20.781 1.476 -6.227 1 92.88 242 THR A CA 1
ATOM 1927 C C . THR A 1 242 ? 20.906 1.146 -4.746 1 92.88 242 THR A C 1
ATOM 1929 O O . THR A 1 242 ? 20.516 1.936 -3.889 1 92.88 242 THR A O 1
ATOM 1932 N N . ALA A 1 243 ? 21.484 0.006 -4.441 1 91.88 243 ALA A N 1
ATOM 1933 C CA . ALA A 1 243 ? 21.688 -0.372 -3.043 1 91.88 243 ALA A CA 1
ATOM 1934 C C . ALA A 1 243 ? 22.641 0.587 -2.346 1 91.88 243 ALA A C 1
ATOM 1936 O O . ALA A 1 243 ? 22.391 1.022 -1.22 1 91.88 243 ALA A O 1
ATOM 1937 N N . LEU A 1 244 ? 23.719 0.939 -3 1 92.88 244 LEU A N 1
ATOM 1938 C CA . LEU A 1 244 ? 24.703 1.844 -2.428 1 92.88 244 LEU A CA 1
ATOM 1939 C C . LEU A 1 244 ? 24.141 3.246 -2.262 1 92.88 244 LEU A C 1
ATOM 1941 O O . LEU A 1 244 ? 24.344 3.887 -1.229 1 92.88 244 LEU A O 1
ATOM 1945 N N . TRP A 1 245 ? 23.422 3.625 -3.25 1 93.12 245 TRP A N 1
ATOM 1946 C CA . TRP A 1 245 ? 22.812 4.945 -3.184 1 93.12 245 TRP A CA 1
ATOM 1947 C C . TRP A 1 245 ? 21.781 5.012 -2.061 1 93.12 245 TRP A C 1
ATOM 1949 O O . TRP A 1 245 ? 21.719 6 -1.327 1 93.12 245 TRP A O 1
ATOM 1959 N N . LEU A 1 246 ? 21 3.982 -1.954 1 91.38 246 LEU A N 1
ATOM 1960 C CA . LEU A 1 246 ? 19.984 3.924 -0.91 1 91.38 246 LEU A CA 1
ATOM 1961 C C . LEU A 1 246 ? 20.609 4.004 0.474 1 91.38 246 LEU A C 1
ATOM 1963 O O . LEU A 1 246 ? 20.125 4.723 1.347 1 91.38 246 LEU A O 1
ATOM 1967 N N . HIS A 1 247 ? 21.703 3.311 0.65 1 91.25 247 HIS A N 1
ATOM 1968 C CA . HIS A 1 247 ? 22.391 3.35 1.932 1 91.25 247 HIS A CA 1
ATOM 1969 C C . HIS A 1 247 ? 22.859 4.766 2.268 1 91.25 247 HIS A C 1
ATOM 1971 O O . HIS A 1 247 ? 22.703 5.223 3.402 1 91.25 247 HIS A O 1
ATOM 1977 N N . SER A 1 248 ? 23.344 5.414 1.316 1 91.75 248 SER A N 1
ATOM 1978 C CA . SER A 1 248 ? 23.828 6.777 1.506 1 91.75 248 SER A CA 1
ATOM 1979 C C . SER A 1 248 ? 22.703 7.723 1.884 1 91.75 248 SER A C 1
ATOM 1981 O O . SER A 1 248 ? 22.859 8.578 2.76 1 91.75 248 SER A O 1
ATOM 1983 N N . GLU A 1 249 ? 21.562 7.508 1.25 1 89.88 249 GLU A N 1
ATOM 1984 C CA . GLU A 1 249 ? 20.422 8.398 1.483 1 89.88 249 GLU A CA 1
ATOM 1985 C C . GLU A 1 249 ? 19.75 8.102 2.822 1 89.88 249 GLU A C 1
ATOM 1987 O O . GLU A 1 249 ? 19.297 9.016 3.508 1 89.88 249 GLU A O 1
ATOM 1992 N N . ILE A 1 250 ? 19.688 6.855 3.195 1 86.69 250 ILE A N 1
ATOM 1993 C CA . ILE A 1 250 ? 19.031 6.465 4.441 1 86.69 250 ILE A CA 1
ATOM 1994 C C . ILE A 1 250 ? 19.766 7.109 5.621 1 86.69 250 ILE A C 1
ATOM 1996 O O . ILE A 1 250 ? 19.125 7.66 6.523 1 86.69 250 ILE A O 1
ATOM 2000 N N . PHE A 1 251 ? 21.094 7.129 5.59 1 87.56 251 PHE A N 1
ATOM 2001 C CA . PHE A 1 251 ? 21.891 7.629 6.715 1 87.56 251 PHE A CA 1
ATOM 2002 C C . PHE A 1 251 ? 22.328 9.062 6.465 1 87.56 251 PHE A C 1
ATOM 2004 O O . PHE A 1 251 ? 23.125 9.617 7.234 1 87.56 251 PHE A O 1
ATOM 2011 N N . ASP A 1 252 ? 21.828 9.641 5.414 1 87.62 252 ASP A N 1
ATOM 2012 C CA . ASP A 1 252 ? 22.25 10.984 5.047 1 87.62 252 ASP A CA 1
ATOM 2013 C C . ASP A 1 252 ? 23.766 11.141 5.168 1 87.62 252 ASP A C 1
ATOM 2015 O O . ASP A 1 252 ? 24.25 12.039 5.859 1 87.62 252 ASP A O 1
ATOM 2019 N N . LEU A 1 253 ? 24.453 10.359 4.492 1 90.19 253 LEU A N 1
ATOM 2020 C CA . LEU A 1 253 ? 25.906 10.281 4.621 1 90.19 253 LEU A CA 1
ATOM 2021 C C . LEU A 1 253 ? 26.562 11.555 4.102 1 90.19 253 LEU A C 1
ATOM 2023 O O . LEU A 1 253 ? 27.688 11.875 4.477 1 90.19 253 LEU A O 1
ATOM 2027 N N . LYS A 1 254 ? 25.922 12.266 3.217 1 89.88 254 LYS A N 1
ATOM 2028 C CA . LYS A 1 254 ? 26.453 13.531 2.74 1 89.88 254 LYS A CA 1
ATOM 2029 C C . LYS A 1 254 ? 26.75 14.477 3.904 1 89.88 254 LYS A C 1
ATOM 2031 O O . LYS A 1 254 ? 27.766 15.172 3.904 1 89.88 254 LYS A O 1
ATOM 2036 N N . LYS A 1 255 ? 25.922 14.391 4.902 1 86.69 255 LYS A N 1
ATOM 2037 C CA . LYS A 1 255 ? 26.062 15.25 6.074 1 86.69 255 LYS A CA 1
ATOM 2038 C C . LYS A 1 255 ? 26.859 14.555 7.176 1 86.69 255 LYS A C 1
ATOM 2040 O O . LYS A 1 255 ? 27.734 15.156 7.797 1 86.69 255 LYS A O 1
ATOM 2045 N N . ASN A 1 256 ? 26.656 13.258 7.418 1 86.44 256 ASN A N 1
ATOM 2046 C CA . ASN A 1 256 ? 27.203 12.547 8.57 1 86.44 256 ASN A CA 1
ATOM 2047 C C . ASN A 1 256 ? 28.609 12.031 8.297 1 86.44 256 ASN A C 1
ATOM 2049 O O . ASN A 1 256 ? 29.438 11.977 9.203 1 86.44 256 ASN A O 1
ATOM 2053 N N . MET A 1 257 ? 28.828 11.602 7.012 1 89.81 257 MET A N 1
ATOM 2054 C CA . MET A 1 257 ? 30.125 11.078 6.609 1 89.81 257 MET A CA 1
ATOM 2055 C C . MET A 1 257 ? 30.406 11.383 5.145 1 89.81 257 MET A C 1
ATOM 2057 O O . MET A 1 257 ? 30.328 10.492 4.293 1 89.81 257 MET A O 1
ATOM 2061 N N . PRO A 1 258 ? 30.938 12.5 4.867 1 92.06 258 PRO A N 1
ATOM 2062 C CA . PRO A 1 258 ? 31.062 12.945 3.477 1 92.06 258 PRO A CA 1
ATOM 2063 C C . PRO A 1 258 ? 32.062 12.125 2.682 1 92.06 258 PRO A C 1
ATOM 2065 O O . PRO A 1 258 ? 31.891 11.891 1.485 1 92.06 258 PRO A O 1
ATOM 2068 N N . ARG A 1 259 ? 33.25 11.719 3.279 1 93.06 259 ARG A N 1
ATOM 2069 C CA . ARG A 1 259 ? 34.219 10.922 2.564 1 93.06 259 ARG A CA 1
ATOM 2070 C C . ARG A 1 259 ? 33.625 9.586 2.113 1 93.06 259 ARG A C 1
ATOM 2072 O O . ARG A 1 259 ? 33.844 9.156 0.978 1 93.06 259 ARG A O 1
ATOM 2079 N N . LEU A 1 260 ? 32.875 8.969 2.973 1 91.75 260 LEU A N 1
ATOM 2080 C CA . LEU A 1 260 ? 32.219 7.707 2.619 1 91.75 260 LEU A CA 1
ATOM 2081 C C . LEU A 1 260 ? 31.172 7.914 1.549 1 91.75 260 LEU A C 1
ATOM 2083 O O . LEU A 1 260 ? 31 7.074 0.663 1 91.75 260 LEU A O 1
ATOM 2087 N N . HIS A 1 261 ? 30.5 8.969 1.641 1 93.75 261 HIS A N 1
ATOM 2088 C CA . HIS A 1 261 ? 29.516 9.297 0.619 1 93.75 261 HIS A CA 1
ATOM 2089 C C . HIS A 1 261 ? 30.156 9.391 -0.76 1 93.75 261 HIS A C 1
ATOM 2091 O O . HIS A 1 261 ? 29.641 8.828 -1.729 1 93.75 261 HIS A O 1
ATOM 2097 N N . GLN A 1 262 ? 31.25 10.055 -0.751 1 94.56 262 GLN A N 1
ATOM 2098 C CA . GLN A 1 262 ? 31.938 10.219 -2.023 1 94.56 262 GLN A CA 1
ATOM 2099 C C . GLN A 1 262 ? 32.406 8.867 -2.562 1 94.56 262 GLN A C 1
ATOM 2101 O O . GLN A 1 262 ? 32.344 8.617 -3.77 1 94.56 262 GLN A O 1
ATOM 2106 N N . LEU A 1 263 ? 32.875 8.055 -1.68 1 92.62 263 LEU A N 1
ATOM 2107 C CA . LEU A 1 263 ? 33.312 6.715 -2.078 1 92.62 263 LEU A CA 1
ATOM 2108 C C . LEU A 1 263 ? 32.156 5.91 -2.639 1 92.62 263 LEU A C 1
ATOM 2110 O O . LEU A 1 263 ? 32.281 5.23 -3.658 1 92.62 263 LEU A O 1
ATOM 2114 N N . LEU A 1 264 ? 31.047 6.004 -1.993 1 93.31 264 LEU A N 1
ATOM 2115 C CA . LEU A 1 264 ? 29.859 5.27 -2.438 1 93.31 264 LEU A CA 1
ATOM 2116 C C . LEU A 1 264 ? 29.359 5.812 -3.77 1 93.31 264 LEU A C 1
ATOM 2118 O O . LEU A 1 264 ? 28.953 5.039 -4.645 1 93.31 264 LEU A O 1
ATOM 2122 N N . ILE A 1 265 ? 29.422 7.102 -3.945 1 93.94 265 ILE A N 1
ATOM 2123 C CA . ILE A 1 265 ? 28.984 7.703 -5.199 1 93.94 265 ILE A CA 1
ATOM 2124 C C . ILE A 1 265 ? 29.922 7.297 -6.328 1 93.94 265 ILE A C 1
ATOM 2126 O O . ILE A 1 265 ? 29.484 7.055 -7.453 1 93.94 265 ILE A O 1
ATOM 2130 N N . ALA A 1 266 ? 31.156 7.219 -5.984 1 94.06 266 ALA A N 1
ATOM 2131 C CA . ALA A 1 266 ? 32.125 6.746 -6.973 1 94.06 266 ALA A CA 1
ATOM 2132 C C . ALA A 1 266 ? 31.812 5.312 -7.398 1 94.06 266 ALA A C 1
ATOM 2134 O O . ALA A 1 266 ? 31.906 4.98 -8.586 1 94.06 266 ALA A O 1
ATOM 2135 N N . ALA A 1 267 ? 31.516 4.516 -6.473 1 93.19 267 ALA A N 1
ATOM 2136 C CA . ALA A 1 267 ? 31.156 3.131 -6.77 1 93.19 267 ALA A CA 1
ATOM 2137 C C . ALA A 1 267 ? 29.875 3.068 -7.605 1 93.19 267 ALA A C 1
ATOM 2139 O O . ALA A 1 267 ? 29.75 2.223 -8.492 1 93.19 267 ALA A O 1
ATOM 2140 N N . VAL A 1 268 ? 28.922 3.941 -7.367 1 93.81 268 VAL A N 1
ATOM 2141 C CA . VAL A 1 268 ? 27.688 4.023 -8.141 1 93.81 268 VAL A CA 1
ATOM 2142 C C . VAL A 1 268 ? 28 4.402 -9.586 1 93.81 268 VAL A C 1
ATOM 2144 O O . VAL A 1 268 ? 27.5 3.766 -10.516 1 93.81 268 VAL A O 1
ATOM 2147 N N . ILE A 1 269 ? 28.844 5.375 -9.703 1 94.56 269 ILE A N 1
ATOM 2148 C CA . ILE A 1 269 ? 29.219 5.832 -11.039 1 94.56 269 ILE A CA 1
ATOM 2149 C C . ILE A 1 269 ? 29.969 4.719 -11.773 1 94.56 269 ILE A C 1
ATOM 2151 O O . ILE A 1 269 ? 29.75 4.508 -12.969 1 94.56 269 ILE A O 1
ATOM 2155 N N . LEU A 1 270 ? 30.781 4.02 -11.062 1 93.69 270 LEU A N 1
ATOM 2156 C CA . LEU A 1 270 ? 31.484 2.889 -11.656 1 93.69 270 LEU A CA 1
ATOM 2157 C C . LEU A 1 270 ? 30.5 1.866 -12.211 1 93.69 270 LEU A C 1
ATOM 2159 O O . LEU A 1 270 ? 30.672 1.381 -13.336 1 93.69 270 LEU A O 1
ATOM 2163 N N . ASN A 1 271 ? 29.531 1.558 -11.461 1 92.25 271 ASN A N 1
ATOM 2164 C CA . ASN A 1 271 ? 28.531 0.594 -11.906 1 92.25 271 ASN A CA 1
ATOM 2165 C C . ASN A 1 271 ? 27.75 1.112 -13.109 1 92.25 271 ASN A C 1
ATOM 2167 O O . ASN A 1 271 ? 27.375 0.336 -13.992 1 92.25 271 ASN A O 1
ATOM 2171 N N . LEU A 1 272 ? 27.562 2.369 -13.18 1 93.69 272 LEU A N 1
ATOM 2172 C CA . LEU A 1 272 ? 26.859 2.963 -14.32 1 93.69 272 LEU A CA 1
ATOM 2173 C C . LEU A 1 272 ? 27.734 2.918 -15.57 1 93.69 272 LEU A C 1
ATOM 2175 O O . LEU A 1 272 ? 27.219 2.689 -16.672 1 93.69 272 LEU A O 1
ATOM 2179 N N . VAL A 1 273 ? 28.984 3.055 -15.328 1 94.75 273 VAL A N 1
ATOM 2180 C CA . VAL A 1 273 ? 29.922 3.002 -16.438 1 94.75 273 VAL A CA 1
ATOM 2181 C C . VAL A 1 273 ? 30.062 1.563 -16.938 1 94.75 273 VAL A C 1
ATOM 2183 O O . VAL A 1 273 ? 30.188 1.322 -18.141 1 94.75 273 VAL A O 1
ATOM 2186 N N . LEU A 1 274 ? 29.984 0.641 -16.062 1 95.06 274 LEU A N 1
ATOM 2187 C CA . LEU A 1 274 ? 30.125 -0.77 -16.406 1 95.06 274 LEU A CA 1
ATOM 2188 C C . LEU A 1 274 ? 28.953 -1.231 -17.266 1 95.06 274 LEU A C 1
ATOM 2190 O O . LEU A 1 274 ? 29 -2.312 -17.859 1 95.06 274 LEU A O 1
ATOM 2194 N N . GLN A 1 275 ? 27.922 -0.391 -17.406 1 94.56 275 GLN A N 1
ATOM 2195 C CA . GLN A 1 275 ? 26.812 -0.712 -18.297 1 94.56 275 GLN A CA 1
ATOM 2196 C C . GLN A 1 275 ? 27.281 -0.83 -19.75 1 94.56 275 GLN A C 1
ATOM 2198 O O . GLN A 1 275 ? 26.703 -1.583 -20.531 1 94.56 275 GLN A O 1
ATOM 2203 N N . VAL A 1 276 ? 28.328 -0.209 -20.031 1 94.69 276 VAL A N 1
ATOM 2204 C CA . VAL A 1 276 ? 28.844 -0.187 -21.406 1 94.69 276 VAL A CA 1
ATOM 2205 C C . VAL A 1 276 ? 29.453 -1.545 -21.75 1 94.69 276 VAL A C 1
ATOM 2207 O O . VAL A 1 276 ? 29.625 -1.877 -22.922 1 94.69 276 VAL A O 1
ATOM 2210 N N . SER A 1 277 ? 29.688 -2.354 -20.75 1 93.88 277 SER A N 1
ATOM 2211 C CA . SER A 1 277 ? 30.25 -3.678 -20.969 1 93.88 277 SER A CA 1
ATOM 2212 C C . SER A 1 277 ? 29.266 -4.59 -21.688 1 93.88 277 SER A C 1
ATOM 2214 O O . SER A 1 277 ? 29.672 -5.559 -22.344 1 93.88 277 SER A O 1
ATOM 2216 N N . ILE A 1 278 ? 28.047 -4.309 -21.656 1 93.19 278 ILE A N 1
ATOM 2217 C CA . ILE A 1 278 ? 27.016 -5.168 -22.234 1 93.19 278 ILE A CA 1
ATOM 2218 C C . ILE A 1 278 ? 27.078 -5.121 -23.75 1 93.19 278 ILE A C 1
ATOM 2220 O O . ILE A 1 278 ? 27.281 -6.152 -24.406 1 93.19 278 ILE A O 1
ATOM 2224 N N . PRO A 1 279 ? 27.062 -3.891 -24.359 1 91.38 279 PRO A N 1
ATOM 2225 C CA . PRO A 1 279 ? 27.172 -3.863 -25.828 1 91.38 279 PRO A CA 1
ATOM 2226 C C . PRO A 1 279 ? 28.578 -4.191 -26.312 1 91.38 279 PRO A C 1
ATOM 2228 O O . PRO A 1 279 ? 28.75 -4.668 -27.438 1 91.38 279 PRO A O 1
ATOM 2231 N N . LEU A 1 280 ? 29.609 -4.055 -25.5 1 92.69 280 LEU A N 1
ATOM 2232 C CA . LEU A 1 280 ? 31 -4.27 -25.906 1 92.69 280 LEU A CA 1
ATOM 2233 C C . LEU A 1 280 ? 31.406 -5.723 -25.703 1 92.69 280 LEU A C 1
ATOM 2235 O O . LEU A 1 280 ? 32.469 -6.137 -26.141 1 92.69 280 LEU A O 1
ATOM 2239 N N . GLY A 1 281 ? 30.688 -6.508 -24.969 1 88.62 281 GLY A N 1
ATOM 2240 C CA . GLY A 1 281 ? 30.891 -7.945 -24.891 1 88.62 281 GLY A CA 1
ATOM 2241 C C . GLY A 1 281 ? 31.797 -8.359 -23.766 1 88.62 281 GLY A C 1
ATOM 2242 O O . GLY A 1 281 ? 32.438 -9.422 -23.812 1 88.62 281 GLY A O 1
ATOM 2243 N N . PHE A 1 282 ? 32.062 -7.512 -22.734 1 91.56 282 PHE A N 1
ATOM 2244 C CA . PHE A 1 282 ? 32.875 -7.914 -21.594 1 91.56 282 PHE A CA 1
ATOM 2245 C C . PHE A 1 282 ? 32.062 -7.895 -20.297 1 91.56 282 PHE A C 1
ATOM 2247 O O . PHE A 1 282 ? 32.562 -7.453 -19.266 1 91.56 282 PHE A O 1
ATOM 2254 N N . TYR A 1 283 ? 30.797 -8.266 -20.375 1 93.12 283 TYR A N 1
ATOM 2255 C CA . TYR A 1 283 ? 29.891 -8.297 -19.234 1 93.12 283 TYR A CA 1
ATOM 2256 C C . TYR A 1 283 ? 30.438 -9.172 -18.109 1 93.12 283 TYR A C 1
ATOM 2258 O O . TYR A 1 283 ? 30.375 -8.797 -16.938 1 93.12 283 TYR A O 1
ATOM 2266 N N . GLY A 1 284 ? 30.984 -10.336 -18.453 1 90.06 284 GLY A N 1
ATOM 2267 C CA . GLY A 1 284 ? 31.531 -11.219 -17.438 1 90.06 284 GLY A CA 1
ATOM 2268 C C . GLY A 1 284 ? 32.625 -10.562 -16.609 1 90.06 284 GLY A C 1
ATOM 2269 O O . GLY A 1 284 ? 32.656 -10.711 -15.375 1 90.06 284 GLY A O 1
ATOM 2270 N N . PHE A 1 285 ? 33.406 -9.828 -17.25 1 91.31 285 PHE A N 1
ATOM 2271 C CA . PHE A 1 285 ? 34.5 -9.109 -16.562 1 91.31 285 PHE A CA 1
ATOM 2272 C C . PHE A 1 285 ? 33.906 -8.008 -15.688 1 91.31 285 PHE A C 1
ATOM 2274 O O . PHE A 1 285 ? 34.375 -7.801 -14.562 1 91.31 285 PHE A O 1
ATOM 2281 N N . ALA A 1 286 ? 32.969 -7.355 -16.188 1 93.25 286 ALA A N 1
ATOM 2282 C CA . ALA A 1 286 ? 32.312 -6.305 -15.414 1 93.25 286 ALA A CA 1
ATOM 2283 C C . ALA A 1 286 ? 31.734 -6.859 -14.117 1 93.25 286 ALA A C 1
ATOM 2285 O O . ALA A 1 286 ? 31.844 -6.242 -13.062 1 93.25 286 ALA A O 1
ATOM 2286 N N . MET A 1 287 ? 31.156 -8.008 -14.188 1 91.75 287 MET A N 1
ATOM 2287 C CA . MET A 1 287 ? 30.547 -8.633 -13.016 1 91.75 287 MET A CA 1
ATOM 2288 C C . MET A 1 287 ? 31.609 -9.047 -12.008 1 91.75 287 MET A C 1
ATOM 2290 O O . MET A 1 287 ? 31.375 -9.016 -10.805 1 91.75 287 MET A O 1
ATOM 2294 N N . GLN A 1 288 ? 32.719 -9.391 -12.508 1 89.31 288 GLN A N 1
ATOM 2295 C CA . GLN A 1 288 ? 33.844 -9.711 -11.609 1 89.31 288 GLN A CA 1
ATOM 2296 C C . GLN A 1 288 ? 34.344 -8.469 -10.883 1 89.31 288 GLN A C 1
ATOM 2298 O O . GLN A 1 288 ? 34.625 -8.516 -9.688 1 89.31 288 GLN A O 1
ATOM 2303 N N . ILE A 1 289 ? 34.438 -7.391 -11.586 1 91.38 289 ILE A N 1
ATOM 2304 C CA . ILE A 1 289 ? 34.812 -6.121 -10.969 1 91.38 289 ILE A CA 1
ATOM 2305 C C . ILE A 1 289 ? 33.781 -5.754 -9.891 1 91.38 289 ILE A C 1
ATOM 2307 O O . ILE A 1 289 ? 34.156 -5.395 -8.773 1 91.38 289 ILE A O 1
ATOM 2311 N N . GLU A 1 290 ? 32.562 -5.879 -10.258 1 89.25 290 GLU A N 1
ATOM 2312 C CA . GLU A 1 290 ? 31.516 -5.578 -9.305 1 89.25 290 GLU A CA 1
ATOM 2313 C C . GLU A 1 290 ? 31.594 -6.48 -8.078 1 89.25 290 GLU A C 1
ATOM 2315 O O . GLU A 1 290 ? 31.391 -6.027 -6.953 1 89.25 290 GLU A O 1
ATOM 2320 N N . GLY A 1 291 ? 31.891 -7.73 -8.336 1 87.19 291 GLY A N 1
ATOM 2321 C CA . GLY A 1 291 ? 32.062 -8.664 -7.223 1 87.19 291 GLY A CA 1
ATOM 2322 C C . GLY A 1 291 ? 33.125 -8.242 -6.242 1 87.19 291 GLY A C 1
ATOM 2323 O O . GLY A 1 291 ? 32.938 -8.297 -5.027 1 87.19 291 GLY A O 1
ATOM 2324 N N . VAL A 1 292 ? 34.156 -7.77 -6.754 1 87.94 292 VAL A N 1
ATOM 2325 C CA . VAL A 1 292 ? 35.25 -7.34 -5.91 1 87.94 292 VAL A CA 1
ATOM 2326 C C . VAL A 1 292 ? 34.875 -6.09 -5.129 1 87.94 292 VAL A C 1
ATOM 2328 O O . VAL A 1 292 ? 35.156 -5.984 -3.934 1 87.94 292 VAL A O 1
ATOM 2331 N N . VAL A 1 293 ? 34.219 -5.238 -5.793 1 87.62 293 VAL A N 1
ATOM 2332 C CA . VAL A 1 293 ? 33.781 -4.012 -5.145 1 87.62 293 VAL A CA 1
ATOM 2333 C C . VAL A 1 293 ? 32.812 -4.348 -4 1 87.62 293 VAL A C 1
ATOM 2335 O O . VAL A 1 293 ? 32.906 -3.77 -2.916 1 87.62 293 VAL A O 1
ATOM 2338 N N . PHE A 1 294 ? 32.031 -5.316 -4.215 1 85.12 294 PHE A N 1
ATOM 2339 C CA . PHE A 1 294 ? 31.047 -5.676 -3.209 1 85.12 294 PHE A CA 1
ATOM 2340 C C . PHE A 1 294 ? 31.703 -6.32 -1.997 1 85.12 294 PHE A C 1
ATOM 2342 O O . PHE A 1 294 ? 31.297 -6.082 -0.859 1 85.12 294 PHE A O 1
ATOM 2349 N N . ILE A 1 295 ? 32.656 -7.082 -2.287 1 87.06 295 ILE A N 1
ATOM 2350 C CA . ILE A 1 295 ? 33.344 -7.758 -1.194 1 87.06 295 ILE A CA 1
ATOM 2351 C C . ILE A 1 295 ? 34.031 -6.723 -0.304 1 87.06 295 ILE A C 1
ATOM 2353 O O . ILE A 1 295 ? 34.031 -6.844 0.923 1 87.06 295 ILE A O 1
ATOM 2357 N N . ILE A 1 296 ? 34.438 -5.656 -0.876 1 88 296 ILE A N 1
ATOM 2358 C CA . ILE A 1 296 ? 35.156 -4.629 -0.149 1 88 296 ILE A CA 1
ATOM 2359 C C . ILE A 1 296 ? 34.188 -3.701 0.571 1 88 296 ILE A C 1
ATOM 2361 O O . ILE A 1 296 ? 34.438 -3.316 1.72 1 88 296 ILE A O 1
ATOM 2365 N N . ILE A 1 297 ? 33.125 -3.469 -0.037 1 88.25 297 ILE A N 1
ATOM 2366 C CA . ILE A 1 297 ? 32.219 -2.416 0.451 1 88.25 297 ILE A CA 1
ATOM 2367 C C . ILE A 1 297 ? 31.281 -2.984 1.508 1 88.25 297 ILE A C 1
ATOM 2369 O O . ILE A 1 297 ? 30.797 -2.254 2.375 1 88.25 297 ILE A O 1
ATOM 2373 N N . THR A 1 298 ? 31.016 -4.285 1.468 1 87.75 298 THR A N 1
ATOM 2374 C CA . THR A 1 298 ? 30.031 -4.891 2.363 1 87.75 298 THR A CA 1
ATOM 2375 C C . THR A 1 298 ? 30.422 -4.668 3.822 1 87.75 298 THR A C 1
ATOM 2377 O O . THR A 1 298 ? 29.625 -4.156 4.613 1 87.75 298 THR A O 1
ATOM 2380 N N . PRO A 1 299 ? 31.625 -4.93 4.156 1 88.62 299 PRO A N 1
ATOM 2381 C CA . PRO A 1 299 ? 31.984 -4.68 5.555 1 88.62 299 PRO A CA 1
ATOM 2382 C C . PRO A 1 299 ? 31.938 -3.199 5.922 1 88.62 299 PRO A C 1
ATOM 2384 O O . PRO A 1 299 ? 31.609 -2.85 7.059 1 88.62 299 PRO A O 1
ATOM 2387 N N . VAL A 1 300 ? 32.156 -2.355 5.008 1 89 300 VAL A N 1
ATOM 2388 C CA . VAL A 1 300 ? 32.125 -0.916 5.242 1 89 300 VAL A CA 1
ATOM 2389 C C . VAL A 1 300 ? 30.688 -0.474 5.527 1 89 300 VAL A C 1
ATOM 2391 O O . VAL A 1 300 ? 30.438 0.32 6.438 1 89 300 VAL A O 1
ATOM 2394 N N . LEU A 1 301 ? 29.781 -0.991 4.781 1 89.56 301 LEU A N 1
ATOM 2395 C CA . LEU A 1 301 ? 28.375 -0.635 4.98 1 89.56 301 LEU A CA 1
ATOM 2396 C C . LEU A 1 301 ? 27.875 -1.123 6.336 1 89.56 301 LEU A C 1
ATOM 2398 O O . LEU A 1 301 ? 27.172 -0.398 7.039 1 89.56 301 LEU A O 1
ATOM 2402 N N . LEU A 1 302 ? 28.297 -2.312 6.711 1 87.94 302 LEU A N 1
ATOM 2403 C CA . LEU A 1 302 ? 27.875 -2.875 7.988 1 87.94 302 LEU A CA 1
ATOM 2404 C C . LEU A 1 302 ? 28.469 -2.092 9.148 1 87.94 302 LEU A C 1
ATOM 2406 O O . LEU A 1 302 ? 27.781 -1.785 10.125 1 87.94 302 LEU A O 1
ATOM 2410 N N . PHE A 1 303 ? 29.672 -1.764 8.922 1 87.62 303 PHE A N 1
ATOM 2411 C CA . PHE A 1 303 ? 30.359 -1.029 9.977 1 87.62 303 PHE A CA 1
ATOM 2412 C C . PHE A 1 303 ? 29.781 0.37 10.133 1 87.62 303 PHE A C 1
ATOM 2414 O O . PHE A 1 303 ? 29.609 0.85 11.258 1 87.62 303 PHE A O 1
ATOM 2421 N N . THR A 1 304 ? 29.594 1.007 9.07 1 86.06 304 THR A N 1
ATOM 2422 C CA . THR A 1 304 ? 29.062 2.365 9.133 1 86.06 304 THR A CA 1
ATOM 2423 C C . THR A 1 304 ? 27.688 2.375 9.766 1 86.06 304 THR A C 1
ATOM 2425 O O . THR A 1 304 ? 27.344 3.289 10.523 1 86.06 304 THR A O 1
ATOM 2428 N N . SER A 1 305 ? 26.812 1.4 9.398 1 85.06 305 SER A N 1
ATOM 2429 C CA . SER A 1 305 ? 25.5 1.3 10.008 1 85.06 305 SER A CA 1
ATOM 2430 C C . SER A 1 305 ? 25.594 1.144 11.523 1 85.06 305 SER A C 1
ATOM 2432 O O . SER A 1 305 ? 24.859 1.793 12.266 1 85.06 305 SER A O 1
ATOM 2434 N N . TRP A 1 306 ? 26.547 0.32 11.844 1 84.62 306 TRP A N 1
ATOM 2435 C CA . TRP A 1 306 ? 26.766 0.096 13.273 1 84.62 306 TRP A CA 1
ATOM 2436 C C . TRP A 1 306 ? 27.297 1.353 13.945 1 84.62 306 TRP A C 1
ATOM 2438 O O . TRP A 1 306 ? 26.844 1.74 15.016 1 84.62 306 TRP A O 1
ATOM 2448 N N . TRP A 1 307 ? 28.219 1.976 13.398 1 86.81 307 TRP A N 1
ATOM 2449 C CA . TRP A 1 307 ? 28.875 3.166 13.938 1 86.81 307 TRP A CA 1
ATOM 2450 C C . TRP A 1 307 ? 27.875 4.309 14.086 1 86.81 307 TRP A C 1
ATOM 2452 O O . TRP A 1 307 ? 27.859 5.004 15.109 1 86.81 307 TRP A O 1
ATOM 2462 N N . LEU A 1 308 ? 27.094 4.547 13.102 1 84.75 308 LEU A N 1
ATOM 2463 C CA . LEU A 1 308 ? 26.109 5.629 13.133 1 84.75 308 LEU A CA 1
ATOM 2464 C C . LEU A 1 308 ? 25.031 5.355 14.18 1 84.75 308 LEU A C 1
ATOM 2466 O O . LEU A 1 308 ? 24.516 6.285 14.805 1 84.75 308 LEU A O 1
ATOM 2470 N N . TRP A 1 309 ? 24.625 4.109 14.359 1 82.06 309 TRP A N 1
ATOM 2471 C CA . TRP A 1 309 ? 23.672 3.732 15.398 1 82.06 309 TRP A CA 1
ATOM 2472 C C . TRP A 1 309 ? 24.219 4.035 16.781 1 82.06 309 TRP A C 1
ATOM 2474 O O . TRP A 1 309 ? 23.5 4.566 17.641 1 82.06 309 TRP A O 1
ATOM 2484 N N . ARG A 1 310 ? 25.453 3.775 17.031 1 82.75 310 ARG A N 1
ATOM 2485 C CA . ARG A 1 310 ? 26.062 3.939 18.344 1 82.75 310 ARG A CA 1
ATOM 2486 C C . ARG A 1 310 ? 26.375 5.406 18.625 1 82.75 310 ARG A C 1
ATOM 2488 O O . ARG A 1 310 ? 26.172 5.891 19.734 1 82.75 310 ARG A O 1
ATOM 2495 N N . LYS A 1 311 ? 26.781 6.086 17.656 1 79.88 311 LYS A N 1
ATOM 2496 C CA . LYS A 1 311 ? 27.297 7.43 17.891 1 79.88 311 LYS A CA 1
ATOM 2497 C C . LYS A 1 311 ? 26.188 8.477 17.719 1 79.88 311 LYS A C 1
ATOM 2499 O O . LYS A 1 311 ? 26.156 9.469 18.453 1 79.88 311 LYS A O 1
ATOM 2504 N N . LYS A 1 312 ? 25.375 8.375 16.609 1 69.06 312 LYS A N 1
ATOM 2505 C CA . LYS A 1 312 ? 24.469 9.484 16.312 1 69.06 312 LYS A CA 1
ATOM 2506 C C . LYS A 1 312 ? 23.031 9.148 16.688 1 69.06 312 LYS A C 1
ATOM 2508 O O . LYS A 1 312 ? 22.094 9.828 16.266 1 69.06 312 LYS A O 1
ATOM 2513 N N . ALA A 1 313 ? 22.766 8.32 17.594 1 65.94 313 ALA A N 1
ATOM 2514 C CA . ALA A 1 313 ? 21.438 8 18.125 1 65.94 313 ALA A CA 1
ATOM 2515 C C . ALA A 1 313 ? 20.391 7.957 17.031 1 65.94 313 ALA A C 1
ATOM 2517 O O . ALA A 1 313 ? 19.375 8.656 17.094 1 65.94 313 ALA A O 1
ATOM 2518 N N . ILE A 1 314 ? 20.594 7.461 15.961 1 71.94 314 ILE A N 1
ATOM 2519 C CA . ILE A 1 314 ? 19.625 7.371 14.875 1 71.94 314 ILE A CA 1
ATOM 2520 C C . ILE A 1 314 ? 18.406 6.578 15.336 1 71.94 314 ILE A C 1
ATOM 2522 O O . ILE A 1 314 ? 18.516 5.695 16.188 1 71.94 314 ILE A O 1
ATOM 2526 N N . ASP A 1 315 ? 17.25 7.074 14.938 1 74.12 315 ASP A N 1
ATOM 2527 C CA . ASP A 1 315 ? 16 6.418 15.281 1 74.12 315 ASP A CA 1
ATOM 2528 C C . ASP A 1 315 ? 16 4.957 14.836 1 74.12 315 ASP A C 1
ATOM 2530 O O . ASP A 1 315 ? 16.688 4.598 13.867 1 74.12 315 ASP A O 1
ATOM 2534 N N . ARG A 1 316 ? 15.43 4.027 15.648 1 76.38 316 ARG A N 1
ATOM 2535 C CA . ARG A 1 316 ? 15.375 2.59 15.406 1 76.38 316 ARG A CA 1
ATOM 2536 C C . ARG A 1 316 ? 14.805 2.291 14.023 1 76.38 316 ARG A C 1
ATOM 2538 O O . ARG A 1 316 ? 15.25 1.361 13.352 1 76.38 316 ARG A O 1
ATOM 2545 N N . THR A 1 317 ? 13.867 3.084 13.484 1 72.25 317 THR A N 1
ATOM 2546 C CA . THR A 1 317 ? 13.25 2.857 12.18 1 72.25 317 THR A CA 1
ATOM 2547 C C . THR A 1 317 ? 14.25 3.119 11.062 1 72.25 317 THR A C 1
ATOM 2549 O O . THR A 1 317 ? 14.312 2.365 10.086 1 72.25 317 THR A O 1
ATOM 2552 N N . THR A 1 318 ? 15.031 4.09 11.297 1 76.25 318 THR A N 1
ATOM 2553 C CA . THR A 1 318 ? 16.047 4.398 10.297 1 76.25 318 THR A CA 1
ATOM 2554 C C . THR A 1 318 ? 17.125 3.316 10.266 1 76.25 318 THR A C 1
ATOM 2556 O O . THR A 1 318 ? 17.625 2.963 9.195 1 76.25 318 THR A O 1
ATOM 2559 N N . LEU A 1 319 ? 17.422 2.797 11.414 1 77.81 319 LEU A N 1
ATOM 2560 C CA . LEU A 1 319 ? 18.422 1.733 11.469 1 77.81 319 LEU A CA 1
ATOM 2561 C C . LEU A 1 319 ? 17.922 0.487 10.742 1 77.81 319 LEU A C 1
ATOM 2563 O O . LEU A 1 319 ? 18.672 -0.132 9.992 1 77.81 319 LEU A O 1
ATOM 2567 N N . LEU A 1 320 ? 16.688 0.162 10.961 1 75.94 320 LEU A N 1
ATOM 2568 C CA . LEU A 1 320 ? 16.141 -1.019 10.312 1 75.94 320 LEU A CA 1
ATOM 2569 C C . LEU A 1 320 ? 16.109 -0.845 8.797 1 75.94 320 LEU A C 1
ATOM 2571 O O . LEU A 1 320 ? 16.438 -1.774 8.055 1 75.94 320 LEU A O 1
ATOM 2575 N N . LEU A 1 321 ? 15.82 0.32 8.414 1 77.69 321 LEU A N 1
ATOM 2576 C CA . LEU A 1 321 ? 15.82 0.616 6.988 1 77.69 321 LEU A CA 1
ATOM 2577 C C . LEU A 1 321 ? 17.234 0.611 6.43 1 77.69 321 LEU A C 1
ATOM 2579 O O . LEU A 1 321 ? 17.469 0.176 5.301 1 77.69 321 LEU A O 1
ATOM 2583 N N . GLY A 1 322 ? 18.125 1.09 7.277 1 79.5 322 GLY A N 1
ATOM 2584 C CA . GLY A 1 322 ? 19.516 1.2 6.848 1 79.5 322 GLY A CA 1
ATOM 2585 C C . GLY A 1 322 ? 20.219 -0.141 6.742 1 79.5 322 GLY A C 1
ATOM 2586 O O . GLY A 1 322 ? 21.25 -0.257 6.082 1 79.5 322 GLY A O 1
ATOM 2587 N N . LEU A 1 323 ? 19.578 -1.189 7.316 1 82.31 323 LEU A N 1
ATOM 2588 C CA . LEU A 1 323 ? 20.188 -2.512 7.289 1 82.31 323 LEU A CA 1
ATOM 2589 C C . LEU A 1 323 ? 19.797 -3.27 6.023 1 82.31 323 LEU A C 1
ATOM 2591 O O . LEU A 1 323 ? 20.422 -4.273 5.68 1 82.31 323 LEU A O 1
ATOM 2595 N N . LEU A 1 324 ? 18.875 -2.799 5.273 1 84.75 324 LEU A N 1
ATOM 2596 C CA . LEU A 1 324 ? 18.406 -3.496 4.082 1 84.75 324 LEU A CA 1
ATOM 2597 C C . LEU A 1 324 ? 19.5 -3.561 3.02 1 84.75 324 LEU A C 1
ATOM 2599 O O . LEU A 1 324 ? 19.844 -4.645 2.537 1 84.75 324 LEU A O 1
ATOM 2603 N N . PRO A 1 325 ? 20.141 -2.432 2.734 1 85.44 325 PRO A N 1
ATOM 2604 C CA . PRO A 1 325 ? 21.156 -2.496 1.673 1 85.44 325 PRO A CA 1
ATOM 2605 C C . PRO A 1 325 ? 22.344 -3.375 2.043 1 85.44 325 PRO A C 1
ATOM 2607 O O . PRO A 1 325 ? 22.766 -4.219 1.247 1 85.44 325 PRO A O 1
ATOM 2610 N N . PRO A 1 326 ? 22.875 -3.252 3.285 1 85.56 326 PRO A N 1
ATOM 2611 C CA . PRO A 1 326 ? 24 -4.137 3.605 1 85.56 326 PRO A CA 1
ATOM 2612 C C . PRO A 1 326 ? 23.609 -5.613 3.584 1 85.56 326 PRO A C 1
ATOM 2614 O O . PRO A 1 326 ? 24.406 -6.461 3.18 1 85.56 326 PRO A O 1
ATOM 2617 N N . PHE A 1 327 ? 22.484 -5.93 4 1 85.38 327 PHE A N 1
ATOM 2618 C CA . PHE A 1 327 ? 22.031 -7.316 3.938 1 85.38 327 PHE A CA 1
ATOM 2619 C C . PHE A 1 327 ? 21.891 -7.777 2.492 1 85.38 327 PHE A C 1
ATOM 2621 O O . PHE A 1 327 ? 22.25 -8.906 2.158 1 85.38 327 PHE A O 1
ATOM 2628 N N . TYR A 1 328 ? 21.328 -6.945 1.709 1 88.75 328 TYR A N 1
ATOM 2629 C CA . TYR A 1 328 ? 21.203 -7.234 0.286 1 88.75 328 TYR A CA 1
ATOM 2630 C C . TYR A 1 328 ? 22.562 -7.465 -0.354 1 88.75 328 TYR A C 1
ATOM 2632 O O . TYR A 1 328 ? 22.75 -8.422 -1.104 1 88.75 328 TYR A O 1
ATOM 2640 N N . VAL A 1 329 ? 23.5 -6.66 -0.021 1 86.81 329 VAL A N 1
ATOM 2641 C CA . VAL A 1 329 ? 24.844 -6.746 -0.61 1 86.81 329 VAL A CA 1
ATOM 2642 C C . VAL A 1 329 ? 25.562 -7.973 -0.066 1 86.81 329 VAL A C 1
ATOM 2644 O O . VAL A 1 329 ? 26.266 -8.664 -0.807 1 86.81 329 VAL A O 1
ATOM 2647 N N . ALA A 1 330 ? 25.344 -8.273 1.173 1 87.56 330 ALA A N 1
ATOM 2648 C CA . ALA A 1 330 ? 25.953 -9.461 1.765 1 87.56 330 ALA A CA 1
ATOM 2649 C C . ALA A 1 330 ? 25.422 -10.734 1.109 1 87.56 330 ALA A C 1
ATOM 2651 O O . ALA A 1 330 ? 26.188 -11.664 0.831 1 87.56 330 ALA A O 1
ATOM 2652 N N . ALA A 1 331 ? 24.172 -10.758 0.907 1 88.94 331 ALA A N 1
ATOM 2653 C CA . ALA A 1 331 ? 23.578 -11.898 0.219 1 88.94 331 ALA A CA 1
ATOM 2654 C C . ALA A 1 331 ? 24.125 -12.031 -1.2 1 88.94 331 ALA A C 1
ATOM 2656 O O . ALA A 1 331 ? 24.359 -13.141 -1.678 1 88.94 331 ALA A O 1
ATOM 2657 N N . ALA A 1 332 ? 24.344 -10.922 -1.814 1 86.88 332 ALA A N 1
ATOM 2658 C CA . ALA A 1 332 ? 24.875 -10.93 -3.174 1 86.88 332 ALA A CA 1
ATOM 2659 C C . ALA A 1 332 ? 26.297 -11.469 -3.203 1 86.88 332 ALA A C 1
ATOM 2661 O O . ALA A 1 332 ? 26.688 -12.156 -4.152 1 86.88 332 ALA A O 1
ATOM 2662 N N . VAL A 1 333 ? 27 -11.188 -2.168 1 87.56 333 VAL A N 1
ATOM 2663 C CA . VAL A 1 333 ? 28.375 -11.695 -2.074 1 87.56 333 VAL A CA 1
ATOM 2664 C C . VAL A 1 333 ? 28.344 -13.219 -1.962 1 87.56 333 VAL A C 1
ATOM 2666 O O . VAL A 1 333 ? 29.141 -13.906 -2.617 1 87.56 333 VAL A O 1
ATOM 2669 N N . LEU A 1 334 ? 27.469 -13.688 -1.23 1 88.88 334 LEU A N 1
ATOM 2670 C CA . LEU A 1 334 ? 27.344 -15.133 -1.08 1 88.88 334 LEU A CA 1
ATOM 2671 C C . LEU A 1 334 ? 26.984 -15.789 -2.408 1 88.88 334 LEU A C 1
ATOM 2673 O O . LEU A 1 334 ? 27.5 -16.859 -2.732 1 88.88 334 LEU A O 1
ATOM 2677 N N . VAL A 1 335 ? 26.188 -15.141 -3.137 1 88.88 335 VAL A N 1
ATOM 2678 C CA . VAL A 1 335 ? 25.797 -15.648 -4.449 1 88.88 335 VAL A CA 1
ATOM 2679 C C . VAL A 1 335 ? 27.016 -15.68 -5.371 1 88.88 335 VAL A C 1
ATOM 2681 O O . VAL A 1 335 ? 27.234 -16.656 -6.098 1 88.88 335 VAL A O 1
ATOM 2684 N N . GLN A 1 336 ? 27.812 -14.625 -5.242 1 87.12 336 GLN A N 1
ATOM 2685 C CA . GLN A 1 336 ? 29 -14.555 -6.086 1 87.12 336 GLN A CA 1
ATOM 2686 C C . GLN A 1 336 ? 30 -15.648 -5.727 1 87.12 336 GLN A C 1
ATOM 2688 O O . GLN A 1 336 ? 30.609 -16.25 -6.609 1 87.12 336 GLN A O 1
ATOM 2693 N N . LEU A 1 337 ? 30.047 -15.875 -4.48 1 89 337 LEU A N 1
ATOM 2694 C CA . LEU A 1 337 ? 30.953 -16.922 -4.043 1 89 337 LEU A CA 1
ATOM 2695 C C . LEU A 1 337 ? 30.469 -18.297 -4.504 1 89 337 LEU A C 1
ATOM 2697 O O . LEU A 1 337 ? 31.266 -19.156 -4.879 1 89 337 LEU A O 1
ATOM 2701 N N . SER A 1 338 ? 29.25 -18.453 -4.555 1 89.5 338 SER A N 1
ATOM 2702 C CA . SER A 1 338 ? 28.641 -19.719 -4.969 1 89.5 338 SER A CA 1
ATOM 2703 C C . SER A 1 338 ? 28.75 -19.906 -6.477 1 89.5 338 SER A C 1
ATOM 2705 O O . SER A 1 338 ? 29.094 -21 -6.941 1 89.5 338 SER A O 1
ATOM 2707 N N . ILE A 1 339 ? 28.547 -18.891 -7.219 1 88.25 339 ILE A N 1
ATOM 2708 C CA . ILE A 1 339 ? 28.547 -18.953 -8.672 1 88.25 339 ILE A CA 1
ATOM 2709 C C . ILE A 1 339 ? 29.969 -19.234 -9.172 1 88.25 339 ILE A C 1
ATOM 2711 O O . ILE A 1 339 ? 30.156 -19.953 -10.148 1 88.25 339 ILE A O 1
ATOM 2715 N N . HIS A 1 340 ? 30.969 -18.766 -8.422 1 86.69 340 HIS A N 1
ATOM 2716 C CA . HIS A 1 340 ? 32.344 -18.922 -8.844 1 86.69 340 HIS A CA 1
ATOM 2717 C C . HIS A 1 340 ? 32.938 -20.219 -8.297 1 86.69 340 HIS A C 1
ATOM 2719 O O . HIS A 1 340 ? 34.125 -20.531 -8.539 1 86.69 340 HIS A O 1
ATOM 2725 N N . GLY A 1 341 ? 32.188 -21 -7.594 1 81.62 341 GLY A N 1
ATOM 2726 C CA . GLY A 1 341 ? 32.594 -22.312 -7.145 1 81.62 341 GLY A CA 1
ATOM 2727 C C . GLY A 1 341 ? 33.469 -22.266 -5.891 1 81.62 341 GLY A C 1
ATOM 2728 O O . GLY A 1 341 ? 34.125 -23.25 -5.555 1 81.62 341 GLY A O 1
ATOM 2729 N N . ILE A 1 342 ? 33.469 -21.078 -5.27 1 84.62 342 ILE A N 1
ATOM 2730 C CA . ILE A 1 342 ? 34.219 -20.984 -4.02 1 84.62 342 ILE A CA 1
ATOM 2731 C C . ILE A 1 342 ? 33.469 -21.719 -2.908 1 84.62 342 ILE A C 1
ATOM 2733 O O . ILE A 1 342 ? 34.094 -22.391 -2.074 1 84.62 342 ILE A O 1
ATOM 2737 N N . ILE A 1 343 ? 32.219 -21.625 -2.947 1 87.94 343 ILE A N 1
ATOM 2738 C CA . ILE A 1 343 ? 31.328 -22.438 -2.129 1 87.94 343 ILE A CA 1
ATOM 2739 C C . ILE A 1 343 ? 30.391 -23.234 -3.027 1 87.94 343 ILE A C 1
ATOM 2741 O O . ILE A 1 343 ? 30.094 -22.828 -4.156 1 87.94 343 ILE A O 1
ATOM 2745 N N . PRO A 1 344 ? 29.984 -24.375 -2.545 1 86.69 344 PRO A N 1
ATOM 2746 C CA . PRO A 1 344 ? 29.094 -25.203 -3.379 1 86.69 344 PRO A CA 1
ATOM 2747 C C . PRO A 1 344 ? 27.812 -24.469 -3.768 1 86.69 344 PRO A C 1
ATOM 2749 O O . PRO A 1 344 ? 27.25 -23.719 -2.961 1 86.69 344 PRO A O 1
ATOM 2752 N N . PHE A 1 345 ? 27.469 -24.703 -4.977 1 86.75 345 PHE A N 1
ATOM 2753 C CA . PHE A 1 345 ? 26.266 -24.047 -5.48 1 86.75 345 PHE A CA 1
ATOM 2754 C C . PHE A 1 345 ? 25.016 -24.672 -4.867 1 86.75 345 PHE A C 1
ATOM 2756 O O . PHE A 1 345 ? 24.859 -25.906 -4.883 1 86.75 345 PHE A O 1
ATOM 2763 N N . HIS A 1 346 ? 24.281 -23.875 -4.254 1 84.81 346 HIS A N 1
ATOM 2764 C CA . HIS A 1 346 ? 22.969 -24.234 -3.746 1 84.81 346 HIS A CA 1
ATOM 2765 C C . HIS A 1 346 ? 21.906 -23.234 -4.199 1 84.81 346 HIS A C 1
ATOM 2767 O O . HIS A 1 346 ? 22.156 -22.031 -4.191 1 84.81 346 HIS A O 1
ATOM 2773 N N . MET A 1 347 ? 20.844 -23.797 -4.574 1 83.25 347 MET A N 1
ATOM 2774 C CA . MET A 1 347 ? 19.766 -22.938 -5.07 1 83.25 347 MET A CA 1
ATOM 2775 C C . MET A 1 347 ? 19.328 -21.953 -3.998 1 83.25 347 MET A C 1
ATOM 2777 O O . MET A 1 347 ? 18.984 -20.797 -4.305 1 83.25 347 MET A O 1
ATOM 2781 N N . ALA A 1 348 ? 19.297 -22.391 -2.834 1 83.62 348 ALA A N 1
ATOM 2782 C CA . ALA A 1 348 ? 18.859 -21.547 -1.729 1 83.62 348 ALA A CA 1
ATOM 2783 C C . ALA A 1 348 ? 19.781 -20.328 -1.575 1 83.62 348 ALA A C 1
ATOM 2785 O O . ALA A 1 348 ? 19.297 -19.219 -1.295 1 83.62 348 ALA A O 1
ATOM 2786 N N . ILE A 1 349 ? 21.062 -20.562 -1.754 1 86.81 349 ILE A N 1
ATOM 2787 C CA . ILE A 1 349 ? 22.031 -19.484 -1.64 1 86.81 349 ILE A CA 1
ATOM 2788 C C . ILE A 1 349 ? 21.875 -18.531 -2.82 1 86.81 349 ILE A C 1
ATOM 2790 O O . ILE A 1 349 ? 21.875 -17.312 -2.645 1 86.81 349 ILE A O 1
ATOM 2794 N N . TYR A 1 350 ? 21.641 -19.125 -3.881 1 86.19 350 TYR A N 1
ATOM 2795 C CA . TYR A 1 350 ? 21.5 -18.344 -5.109 1 86.19 350 TYR A CA 1
ATOM 2796 C C . TYR A 1 350 ? 20.297 -17.422 -5.039 1 86.19 350 TYR A C 1
ATOM 2798 O O . TYR A 1 350 ? 20.328 -16.312 -5.566 1 86.19 350 TYR A O 1
ATOM 2806 N N . SER A 1 351 ? 19.25 -17.828 -4.312 1 88.19 351 SER A N 1
ATOM 2807 C CA . SER A 1 351 ? 18 -17.062 -4.289 1 88.19 351 SER A CA 1
ATOM 2808 C C . SER A 1 351 ? 17.906 -16.203 -3.031 1 88.19 351 SER A C 1
ATOM 2810 O O . SER A 1 351 ? 16.906 -15.516 -2.814 1 88.19 351 SER A O 1
ATOM 2812 N N . LEU A 1 352 ? 18.859 -16.141 -2.266 1 87.88 352 LEU A N 1
ATOM 2813 C CA . LEU A 1 352 ? 18.828 -15.477 -0.964 1 87.88 352 LEU A CA 1
ATOM 2814 C C . LEU A 1 352 ? 18.547 -13.984 -1.116 1 87.88 352 LEU A C 1
ATOM 2816 O O . LEU A 1 352 ? 17.719 -13.43 -0.391 1 87.88 352 LEU A O 1
ATOM 2820 N N . TRP A 1 353 ? 19.234 -13.375 -2.004 1 88 353 TRP A N 1
ATOM 2821 C CA . TRP A 1 353 ? 19.078 -11.938 -2.174 1 88 353 TRP A CA 1
ATOM 2822 C C . TRP A 1 353 ? 17.656 -11.602 -2.643 1 88 353 TRP A C 1
ATOM 2824 O O . TRP A 1 353 ? 17.172 -10.5 -2.393 1 88 353 TRP A O 1
ATOM 2834 N N . GLN A 1 354 ? 17.016 -12.484 -3.295 1 90.62 354 GLN A N 1
ATOM 2835 C CA . GLN A 1 354 ? 15.656 -12.258 -3.771 1 90.62 354 GLN A CA 1
ATOM 2836 C C . GLN A 1 354 ? 14.664 -12.25 -2.613 1 90.62 354 GLN A C 1
ATOM 2838 O O . GLN A 1 354 ? 13.727 -11.445 -2.598 1 90.62 354 GLN A O 1
ATOM 2843 N N . TYR A 1 355 ? 14.945 -13.047 -1.644 1 86.62 355 TYR A N 1
ATOM 2844 C CA . TYR A 1 355 ? 14.102 -13.086 -0.454 1 86.62 355 TYR A CA 1
ATOM 2845 C C . TYR A 1 355 ? 14.312 -11.844 0.406 1 86.62 355 TYR A C 1
ATOM 2847 O O . TYR A 1 355 ? 13.383 -11.367 1.058 1 86.62 355 TYR A O 1
ATOM 2855 N N . ALA A 1 356 ? 15.516 -11.383 0.359 1 83.69 356 ALA A N 1
ATOM 2856 C CA . ALA A 1 356 ? 15.828 -10.172 1.115 1 83.69 356 ALA A CA 1
ATOM 2857 C C . ALA A 1 356 ? 14.984 -9 0.637 1 83.69 356 ALA A C 1
ATOM 2859 O O . ALA A 1 356 ? 14.672 -8.094 1.414 1 83.69 356 ALA A O 1
ATOM 2860 N N . LEU A 1 357 ? 14.539 -9.031 -0.585 1 89.94 357 LEU A N 1
ATOM 2861 C CA . LEU A 1 357 ? 13.75 -7.949 -1.163 1 89.94 357 LEU A CA 1
ATOM 2862 C C . LEU A 1 357 ? 12.344 -7.918 -0.561 1 89.94 357 LEU A C 1
ATOM 2864 O O . LEU A 1 357 ? 11.633 -6.918 -0.682 1 89.94 357 LEU A O 1
ATOM 2868 N N . ILE A 1 358 ? 11.953 -9 0.118 1 86.5 358 ILE A N 1
ATOM 2869 C CA . ILE A 1 358 ? 10.672 -9.008 0.808 1 86.5 358 ILE A CA 1
ATOM 2870 C C . ILE A 1 358 ? 10.68 -7.984 1.939 1 86.5 358 ILE A C 1
ATOM 2872 O O . ILE A 1 358 ? 9.672 -7.32 2.193 1 86.5 358 ILE A O 1
ATOM 2876 N N . VAL A 1 359 ? 11.836 -7.848 2.502 1 81 359 VAL A N 1
ATOM 2877 C CA . VAL A 1 359 ? 11.984 -6.859 3.564 1 81 359 VAL A CA 1
ATOM 2878 C C . VAL A 1 359 ? 11.75 -5.457 3.006 1 81 359 VAL A C 1
ATOM 2880 O O . VAL A 1 359 ? 11.141 -4.613 3.666 1 81 359 VAL A O 1
ATOM 2883 N N . HIS A 1 360 ? 12.219 -5.234 1.791 1 84.06 360 HIS A N 1
ATOM 2884 C CA . HIS A 1 360 ? 11.992 -3.957 1.124 1 84.06 360 HIS A CA 1
ATOM 2885 C C . HIS A 1 360 ? 10.5 -3.689 0.954 1 84.06 360 HIS A C 1
ATOM 2887 O O . HIS A 1 360 ? 10.039 -2.562 1.152 1 84.06 360 HIS A O 1
ATOM 2893 N N . ILE A 1 361 ? 9.766 -4.68 0.636 1 84.12 361 ILE A N 1
ATOM 2894 C CA . ILE A 1 361 ? 8.32 -4.543 0.477 1 84.12 361 ILE A CA 1
ATOM 2895 C C . ILE A 1 361 ? 7.695 -4.094 1.795 1 84.12 361 ILE A C 1
ATOM 2897 O O . ILE A 1 361 ? 6.941 -3.115 1.83 1 84.12 361 ILE A O 1
ATOM 2901 N N . ILE A 1 362 ? 8.07 -4.707 2.803 1 79.88 362 ILE A N 1
ATOM 2902 C CA . ILE A 1 362 ? 7.535 -4.422 4.129 1 79.88 362 ILE A CA 1
ATOM 2903 C C . ILE A 1 362 ? 7.918 -3.006 4.547 1 79.88 362 ILE A C 1
ATOM 2905 O O . ILE A 1 362 ? 7.094 -2.27 5.094 1 79.88 362 ILE A O 1
ATOM 2909 N N . THR A 1 363 ? 9.086 -2.656 4.289 1 77.06 363 THR A N 1
ATOM 2910 C CA . THR A 1 363 ? 9.594 -1.337 4.648 1 77.06 363 THR A CA 1
ATOM 2911 C C . THR A 1 363 ? 8.797 -0.241 3.947 1 77.06 363 THR A C 1
ATOM 2913 O O . THR A 1 363 ? 8.422 0.754 4.57 1 77.06 363 THR A O 1
ATOM 2916 N N . VAL A 1 364 ? 8.586 -0.394 2.697 1 78.62 364 VAL A N 1
ATOM 2917 C CA . VAL A 1 364 ? 7.82 0.59 1.935 1 78.62 364 VAL A CA 1
ATOM 2918 C C . VAL A 1 364 ? 6.422 0.733 2.529 1 78.62 364 VAL A C 1
ATOM 2920 O O . VAL A 1 364 ? 5.93 1.849 2.715 1 78.62 364 VAL A O 1
ATOM 2923 N N . LEU A 1 365 ? 5.898 -0.356 2.92 1 75.5 365 LEU A N 1
ATOM 2924 C CA . LEU A 1 365 ? 4.551 -0.346 3.48 1 75.5 365 LEU A CA 1
ATOM 2925 C C . LEU A 1 365 ? 4.539 0.326 4.848 1 75.5 365 LEU A C 1
ATOM 2927 O O . LEU A 1 365 ? 3.633 1.104 5.156 1 75.5 365 LEU A O 1
ATOM 2931 N N . ILE A 1 366 ? 5.535 0.099 5.57 1 73.62 366 ILE A N 1
ATOM 2932 C CA . ILE A 1 366 ? 5.648 0.69 6.898 1 73.62 366 ILE A CA 1
ATOM 2933 C C . ILE A 1 366 ? 5.82 2.203 6.777 1 73.62 366 ILE A C 1
ATOM 2935 O O . ILE A 1 366 ? 5.176 2.967 7.5 1 73.62 366 ILE A O 1
ATOM 2939 N N . ILE A 1 367 ? 6.648 2.621 5.938 1 74.31 367 ILE A N 1
ATOM 2940 C CA . ILE A 1 367 ? 6.883 4.047 5.727 1 74.31 367 ILE A CA 1
ATOM 2941 C C . ILE A 1 367 ? 5.578 4.727 5.316 1 74.31 367 ILE A C 1
ATOM 2943 O O . ILE A 1 367 ? 5.258 5.812 5.805 1 74.31 367 ILE A O 1
ATOM 2947 N N . ALA A 1 368 ? 4.902 4.102 4.508 1 70.88 368 ALA A N 1
ATOM 2948 C CA . ALA A 1 368 ? 3.623 4.648 4.062 1 70.88 368 ALA A CA 1
ATOM 2949 C C . ALA A 1 368 ? 2.656 4.809 5.23 1 70.88 368 ALA A C 1
ATOM 2951 O O . ALA A 1 368 ? 1.99 5.84 5.355 1 70.88 368 ALA A O 1
ATOM 2952 N N . ILE A 1 369 ? 2.707 3.855 6.094 1 68.06 369 ILE A N 1
ATOM 2953 C CA . ILE A 1 369 ? 1.823 3.848 7.254 1 68.06 369 ILE A CA 1
ATOM 2954 C C . ILE A 1 369 ? 2.24 4.949 8.227 1 68.06 369 ILE A C 1
ATOM 2956 O O . ILE A 1 369 ? 1.396 5.688 8.734 1 68.06 369 ILE A O 1
ATOM 2960 N N . LEU A 1 370 ? 3.422 5.109 8.484 1 69.69 370 LEU A N 1
ATOM 2961 C CA . LEU A 1 370 ? 3.936 6.102 9.422 1 69.69 370 LEU A CA 1
ATOM 2962 C C . LEU A 1 370 ? 3.672 7.516 8.914 1 69.69 370 LEU A C 1
ATOM 2964 O O . LEU A 1 370 ? 3.389 8.422 9.703 1 69.69 370 LEU A O 1
ATOM 2968 N N . ARG A 1 371 ? 3.684 7.586 7.75 1 68.44 371 ARG A N 1
ATOM 2969 C CA . ARG A 1 371 ? 3.436 8.898 7.164 1 68.44 371 ARG A CA 1
ATOM 2970 C C . ARG A 1 371 ? 1.975 9.305 7.328 1 68.44 371 ARG A C 1
ATOM 2972 O O . ARG A 1 371 ? 1.674 10.477 7.566 1 68.44 371 ARG A O 1
ATOM 2979 N N . VAL A 1 372 ? 1.163 8.383 7.27 1 63.16 372 VAL A N 1
ATOM 2980 C CA . VAL A 1 372 ? -0.255 8.648 7.48 1 63.16 372 VAL A CA 1
ATOM 2981 C C . VAL A 1 372 ? -0.489 9.07 8.93 1 63.16 372 VAL A C 1
ATOM 2983 O O . VAL A 1 372 ? -1.269 9.984 9.203 1 63.16 372 VAL A O 1
ATOM 2986 N N . ARG A 1 373 ? 0.238 8.531 9.805 1 64.69 373 ARG A N 1
ATOM 2987 C CA . ARG A 1 373 ? 0.11 8.875 11.219 1 64.69 373 ARG A CA 1
ATOM 2988 C C . ARG A 1 373 ? 0.643 10.273 11.492 1 64.69 373 ARG A C 1
ATOM 2990 O O . ARG A 1 373 ? 0.074 11.008 12.305 1 64.69 373 ARG A O 1
ATOM 2997 N N . ALA A 1 374 ? 1.672 10.578 10.859 1 66.25 374 ALA A N 1
ATOM 2998 C CA . ALA A 1 374 ? 2.264 11.898 11.039 1 66.25 374 ALA A CA 1
ATOM 2999 C C . ALA A 1 374 ? 1.314 12.992 10.562 1 66.25 374 ALA A C 1
ATOM 3001 O O . ALA A 1 374 ? 1.265 14.078 11.141 1 66.25 374 ALA A O 1
ATOM 3002 N N . GLU A 1 375 ? 0.49 12.703 9.703 1 63.62 375 GLU A N 1
ATOM 3003 C CA . GLU A 1 375 ? -0.511 13.641 9.195 1 63.62 375 GLU A CA 1
ATOM 3004 C C . GLU A 1 375 ? -1.532 13.992 10.273 1 63.62 375 GLU A C 1
ATOM 3006 O O . GLU A 1 375 ? -1.906 15.164 10.414 1 63.62 375 GLU A O 1
ATOM 3011 N N . ASN A 1 376 ? -1.93 12.992 11.031 1 61.06 376 ASN A N 1
ATOM 3012 C CA . ASN A 1 376 ? -2.906 13.234 12.086 1 61.06 376 ASN A CA 1
ATOM 3013 C C . ASN A 1 376 ? -2.357 14.18 13.148 1 61.06 376 ASN A C 1
ATOM 3015 O O . ASN A 1 376 ? -3.078 15.047 13.641 1 61.06 376 ASN A O 1
ATOM 3019 N N . ARG A 1 377 ? -1.163 14.086 13.352 1 65.56 377 ARG A N 1
ATOM 3020 C CA . ARG A 1 377 ? -0.518 14.961 14.328 1 65.56 377 ARG A CA 1
ATOM 3021 C C . ARG A 1 377 ? -0.409 16.391 13.805 1 65.56 377 ARG A C 1
ATOM 3023 O O . ARG A 1 377 ? -0.625 17.344 14.547 1 65.56 377 ARG A O 1
ATOM 3030 N N . GLN A 1 378 ? -0.245 16.5 12.594 1 71.31 378 GLN A N 1
ATOM 3031 C CA . GLN A 1 378 ? -0.126 17.812 11.984 1 71.31 378 GLN A CA 1
ATOM 3032 C C . GLN A 1 378 ? -1.469 18.547 11.977 1 71.31 378 GLN A C 1
ATOM 3034 O O . GLN A 1 378 ? -1.525 19.75 12.18 1 71.31 378 GLN A O 1
ATOM 3039 N N . LEU A 1 379 ? -2.473 17.719 11.852 1 70.31 379 LEU A N 1
ATOM 3040 C CA . LEU A 1 379 ? -3.807 18.297 11.883 1 70.31 379 LEU A CA 1
ATOM 3041 C C . LEU A 1 379 ? -4.129 18.844 13.273 1 70.31 379 LEU A C 1
ATOM 3043 O O . LEU A 1 379 ? -4.66 19.953 13.406 1 70.31 379 LEU A O 1
ATOM 3047 N N . GLU A 1 380 ? -3.775 18.156 14.25 1 71.62 380 GLU A N 1
ATOM 3048 C CA . GLU A 1 380 ? -3.975 18.609 15.625 1 71.62 380 GLU A CA 1
ATOM 3049 C C . GLU A 1 380 ? -3.182 19.891 15.914 1 71.62 380 GLU A C 1
ATOM 3051 O O . GLU A 1 380 ? -3.688 20.812 16.547 1 71.62 380 GLU A O 1
ATOM 3056 N N . GLN A 1 381 ? -2.053 19.969 15.445 1 78.69 381 GLN A N 1
ATOM 3057 C CA . GLN A 1 381 ? -1.22 21.156 15.641 1 78.69 381 GLN A CA 1
ATOM 3058 C C . GLN A 1 381 ? -1.792 22.359 14.914 1 78.69 381 GLN A C 1
ATOM 3060 O O . GLN A 1 381 ? -1.763 23.484 15.43 1 78.69 381 GLN A O 1
ATOM 3065 N N . LYS A 1 382 ? -2.35 22.094 13.844 1 77.69 382 LYS A N 1
ATOM 3066 C CA . LYS A 1 382 ? -2.99 23.172 13.094 1 77.69 382 LYS A CA 1
ATOM 3067 C C . LYS A 1 382 ? -4.172 23.75 13.867 1 77.69 382 LYS A C 1
ATOM 3069 O O . LYS A 1 382 ? -4.332 24.969 13.953 1 77.69 382 LYS A O 1
ATOM 3074 N N . GLN A 1 383 ? -4.91 22.906 14.406 1 78 383 GLN A N 1
ATOM 3075 C CA . GLN A 1 383 ? -6.066 23.359 15.18 1 78 383 GLN A CA 1
ATOM 3076 C C . GLN A 1 383 ? -5.633 24.141 16.406 1 78 383 GLN A C 1
ATOM 3078 O O . GLN A 1 383 ? -6.25 25.156 16.766 1 78 383 GLN A O 1
ATOM 3083 N N . ARG A 1 384 ? -4.59 23.719 16.922 1 80.06 384 ARG A N 1
ATOM 3084 C CA . ARG A 1 384 ? -4.066 24.422 18.094 1 80.06 384 ARG A CA 1
ATOM 3085 C C . ARG A 1 384 ? -3.568 25.812 17.719 1 80.06 384 ARG A C 1
ATOM 3087 O O . ARG A 1 384 ? -3.887 26.797 18.391 1 80.06 384 ARG A O 1
ATOM 3094 N N . LEU A 1 385 ? -2.938 25.875 16.625 1 87.19 385 LEU A N 1
ATOM 3095 C CA . LEU A 1 385 ? -2.404 27.156 16.188 1 87.19 385 LEU A CA 1
ATOM 3096 C C . LEU A 1 385 ? -3.533 28.109 15.805 1 87.19 385 LEU A C 1
ATOM 3098 O O . LEU A 1 385 ? -3.469 29.312 16.109 1 87.19 385 LEU A O 1
ATOM 3102 N N . ALA A 1 386 ? -4.496 27.531 15.258 1 86.44 386 ALA A N 1
ATOM 3103 C CA . ALA A 1 386 ? -5.648 28.344 14.883 1 86.44 386 ALA A CA 1
ATOM 3104 C C . ALA A 1 386 ? -6.355 28.906 16.109 1 86.44 386 ALA A C 1
ATOM 3106 O O . ALA A 1 386 ? -6.754 30.062 16.141 1 86.44 386 ALA A O 1
ATOM 3107 N N . ARG A 1 387 ? -6.426 28.125 17.094 1 83.56 387 ARG A N 1
ATOM 3108 C CA . ARG A 1 387 ? -7.043 28.562 18.344 1 83.56 387 ARG A CA 1
ATOM 3109 C C . ARG A 1 387 ? -6.203 29.641 19.016 1 83.56 387 ARG A C 1
ATOM 3111 O O . ARG A 1 387 ? -6.738 30.641 19.5 1 83.56 387 ARG A O 1
ATOM 3118 N N . GLU A 1 388 ? -4.973 29.438 19 1 84.19 388 GLU A N 1
ATOM 3119 C CA . GLU A 1 388 ? -4.074 30.438 19.594 1 84.19 388 GLU A CA 1
ATOM 3120 C C . GLU A 1 388 ? -4.145 31.766 18.844 1 84.19 388 GLU A C 1
ATOM 3122 O O . GLU A 1 388 ? -4.121 32.812 19.453 1 84.19 388 GLU A O 1
ATOM 3127 N N . LEU A 1 389 ? -4.262 31.625 17.641 1 88.38 389 LEU A N 1
ATOM 3128 C CA . LEU A 1 389 ? -4.363 32.812 16.828 1 88.38 389 LEU A CA 1
ATOM 3129 C C . LEU A 1 389 ? -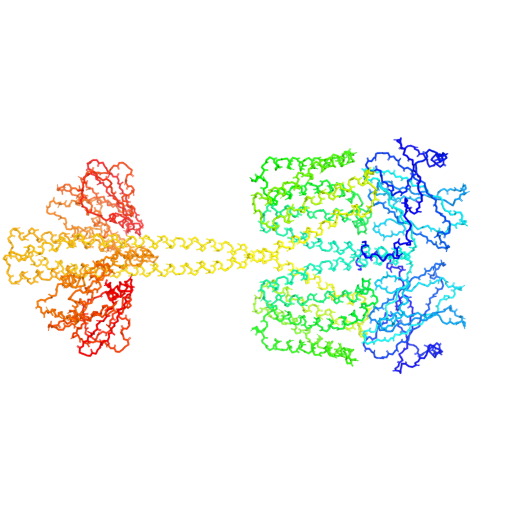5.652 33.594 17.125 1 88.38 389 LEU A C 1
ATOM 3131 O O . LEU A 1 389 ? -5.648 34.812 17.25 1 88.38 389 LEU A O 1
ATOM 3135 N N . GLN A 1 390 ? -6.672 32.844 17.328 1 84.75 390 GLN A N 1
ATOM 3136 C CA . GLN A 1 390 ? -7.953 33.469 17.656 1 84.75 390 GLN A CA 1
ATOM 3137 C C . GLN A 1 390 ? -7.902 34.188 19.016 1 84.75 390 GLN A C 1
ATOM 3139 O O . GLN A 1 390 ? -8.422 35.281 19.156 1 84.75 390 GLN A O 1
ATOM 3144 N N . ILE A 1 391 ? -7.25 33.625 19.938 1 79.69 391 ILE A N 1
ATOM 3145 C CA . ILE A 1 391 ? -7.105 34.188 21.281 1 79.69 391 ILE A CA 1
ATOM 3146 C C . ILE A 1 391 ? -6.285 35.469 21.203 1 79.69 391 ILE A C 1
ATOM 3148 O O . ILE A 1 391 ? -6.668 36.5 21.781 1 79.69 391 ILE A O 1
ATOM 3152 N N . GLU A 1 392 ? -5.273 35.375 20.406 1 82.69 392 GLU A N 1
ATOM 3153 C CA . GLU A 1 392 ? -4.402 36.531 20.281 1 82.69 392 GLU A CA 1
ATOM 3154 C C . GLU A 1 392 ? -5.113 37.688 19.562 1 82.69 392 GLU A C 1
ATOM 3156 O O . GLU A 1 392 ? -4.938 38.844 19.922 1 82.69 392 GLU A O 1
ATOM 3161 N N . ARG A 1 393 ? -5.922 37.375 18.656 1 82 393 ARG A N 1
ATOM 3162 C CA . ARG A 1 393 ? -6.66 38.406 17.922 1 82 393 ARG A CA 1
ATOM 3163 C C . ARG A 1 393 ? -7.723 39.031 18.812 1 82 393 ARG A C 1
ATOM 3165 O O . ARG A 1 393 ? -7.926 40.25 18.75 1 82 393 ARG A O 1
ATOM 3172 N N . GLU A 1 394 ? -8.305 38.281 19.578 1 77.19 394 GLU A N 1
ATOM 3173 C CA . GLU A 1 394 ? -9.297 38.781 20.516 1 77.19 394 GLU A CA 1
ATOM 3174 C C . GLU A 1 394 ? -8.641 39.688 21.562 1 77.19 394 GLU A C 1
ATOM 3176 O O . GLU A 1 394 ? -9.172 40.75 21.891 1 77.19 394 GLU A O 1
ATOM 3181 N N . ALA A 1 395 ? -7.504 39.25 21.984 1 73.44 395 ALA A N 1
ATOM 3182 C CA . ALA A 1 395 ? -6.762 40.062 22.953 1 73.44 395 ALA A CA 1
ATOM 3183 C C . ALA A 1 395 ? -6.355 41.406 22.359 1 73.44 395 ALA A C 1
ATOM 3185 O O . ALA A 1 395 ? -6.465 42.438 23 1 73.44 395 ALA A O 1
ATOM 3186 N N . SER A 1 396 ? -5.898 41.375 21.156 1 74.44 396 SER A N 1
ATOM 3187 C CA . SER A 1 396 ? -5.488 42.594 20.453 1 74.44 396 SER A CA 1
ATOM 3188 C C . SER A 1 396 ? -6.676 43.531 20.234 1 74.44 396 SER A C 1
ATOM 3190 O O . SER A 1 396 ? -6.539 44.75 20.344 1 74.44 396 SER A O 1
ATOM 3192 N N . PHE A 1 397 ? -7.773 42.969 20 1 71.69 397 PHE A N 1
ATOM 3193 C CA . PHE A 1 397 ? -8.992 43.75 19.797 1 71.69 397 PHE A CA 1
ATOM 3194 C C . PHE A 1 397 ? -9.391 44.469 21.078 1 71.69 397 PHE A C 1
ATOM 3196 O O . PHE A 1 397 ? -9.68 45.656 21.062 1 71.69 397 PHE A O 1
ATOM 3203 N N . HIS A 1 398 ? -9.336 43.75 22.156 1 66.75 398 HIS A N 1
ATOM 3204 C CA . HIS A 1 398 ? -9.703 44.344 23.453 1 66.75 398 HIS A CA 1
ATOM 3205 C C . HIS A 1 398 ? -8.719 45.438 23.859 1 66.75 398 HIS A C 1
ATOM 3207 O O . HIS A 1 398 ? -9.125 46.469 24.422 1 66.75 398 HIS A O 1
ATOM 3213 N N . GLN A 1 399 ? -7.539 45.219 23.453 1 72.19 399 GLN A N 1
ATOM 3214 C CA . GLN A 1 399 ? -6.523 46.219 23.781 1 72.19 399 GLN A CA 1
ATOM 3215 C C . GLN A 1 399 ? -6.734 47.5 22.984 1 72.19 399 GLN A C 1
ATOM 3217 O O . GLN A 1 399 ? -6.574 48.594 23.516 1 72.19 399 GLN A O 1
ATOM 3222 N N . ARG A 1 400 ? -7.133 47.344 21.828 1 70.38 400 ARG A N 1
ATOM 3223 C CA . ARG A 1 400 ? -7.398 48.5 20.984 1 70.38 400 ARG A CA 1
ATOM 3224 C C . ARG A 1 400 ? -8.625 49.281 21.484 1 70.38 400 ARG A C 1
ATOM 3226 O O . ARG A 1 400 ? -8.633 50.5 21.516 1 70.38 400 ARG A O 1
ATOM 3233 N N . GLN A 1 401 ? -9.578 48.562 21.859 1 67 401 GLN A N 1
ATOM 3234 C CA . GLN A 1 401 ? -10.781 49.156 22.406 1 67 401 GLN A CA 1
ATOM 3235 C C . GLN A 1 401 ? -10.484 49.906 23.703 1 67 401 GLN A C 1
ATOM 3237 O O . GLN A 1 401 ? -11.023 51 23.938 1 67 401 GLN A O 1
ATOM 3242 N N . PHE A 1 402 ? -9.508 49.469 24.344 1 70 402 PHE A N 1
ATOM 3243 C CA . PHE A 1 402 ? -9.078 50.031 25.609 1 70 402 PHE A CA 1
ATOM 3244 C C . PHE A 1 402 ? -8.406 51.406 25.375 1 70 402 PHE A C 1
ATOM 3246 O O . PHE A 1 402 ? -8.719 52.375 26.047 1 70 402 PHE A O 1
ATOM 3253 N N . MET A 1 403 ? -7.715 51.344 24.469 1 70.94 403 MET A N 1
ATOM 3254 C CA . MET A 1 403 ? -6.992 52.562 24.141 1 70.94 403 MET A CA 1
ATOM 3255 C C . MET A 1 403 ? -7.953 53.688 23.703 1 70.94 403 MET A C 1
ATOM 3257 O O . MET A 1 403 ? -7.781 54.844 24.062 1 70.94 403 MET A O 1
ATOM 3261 N N . GLY A 1 404 ? -8.859 53.25 22.953 1 67.94 404 GLY A N 1
ATOM 3262 C CA . GLY A 1 404 ? -9.867 54.219 22.516 1 67.94 404 GLY A CA 1
ATOM 3263 C C . GLY A 1 404 ? -10.672 54.781 23.672 1 67.94 404 GLY A C 1
ATOM 3264 O O . GLY A 1 404 ? -10.93 56 23.703 1 67.94 404 GLY A O 1
ATOM 3265 N N . MET A 1 405 ? -10.945 54.031 24.625 1 66.44 405 MET A N 1
ATOM 3266 C CA . MET A 1 405 ? -11.719 54.438 25.797 1 66.44 405 MET A CA 1
ATOM 3267 C C . MET A 1 405 ? -10.898 55.375 26.688 1 66.44 405 MET A C 1
ATOM 3269 O O . MET A 1 405 ? -11.406 56.375 27.172 1 66.44 405 MET A O 1
ATOM 3273 N N . VAL A 1 406 ? -9.672 55 26.891 1 71.69 406 VAL A N 1
ATOM 3274 C CA . VAL A 1 406 ? -8.781 55.812 27.734 1 71.69 406 VAL A CA 1
ATOM 3275 C C . VAL A 1 406 ? -8.625 57.188 27.125 1 71.69 406 VAL A C 1
ATOM 3277 O O . VAL A 1 406 ? -8.719 58.219 27.844 1 71.69 406 VAL A O 1
ATOM 3280 N N . ALA A 1 407 ? -8.43 57.25 25.812 1 72.38 407 ALA A N 1
ATOM 3281 C CA . ALA A 1 407 ? -8.273 58.531 25.141 1 72.38 407 ALA A CA 1
ATOM 3282 C C . ALA A 1 407 ? -9.516 59.375 25.297 1 72.38 407 ALA A C 1
ATOM 3284 O O . ALA A 1 407 ? -9.414 60.594 25.531 1 72.38 407 ALA A O 1
ATOM 3285 N N . HIS A 1 408 ? -10.641 58.781 25.266 1 71.31 408 HIS A N 1
ATOM 3286 C CA . HIS A 1 408 ? -11.906 59.5 25.422 1 71.31 408 HIS A CA 1
ATOM 3287 C C . HIS A 1 408 ? -12.078 60 26.844 1 71.31 408 HIS A C 1
ATOM 3289 O O . HIS A 1 408 ? -12.484 61.156 27.031 1 71.31 408 HIS A O 1
ATOM 3295 N N . GLU A 1 409 ? -11.711 59.281 27.781 1 73.69 409 GLU A N 1
ATOM 3296 C CA . GLU A 1 409 ? -11.906 59.625 29.188 1 73.69 409 GLU A CA 1
ATOM 3297 C C . GLU A 1 409 ? -10.906 60.688 29.625 1 73.69 409 GLU A C 1
ATOM 3299 O O . GLU A 1 409 ? -11.188 61.469 30.547 1 73.69 409 GLU A O 1
ATOM 3304 N N . PHE A 1 410 ? -9.781 60.781 29 1 78.88 410 PHE A N 1
ATOM 3305 C CA . PHE A 1 410 ? -8.781 61.812 29.297 1 78.88 410 PHE A CA 1
ATOM 3306 C C . PHE A 1 410 ? -9.219 63.156 28.781 1 78.88 410 PHE A C 1
ATOM 3308 O O . PHE A 1 410 ? -8.906 64.188 29.375 1 78.88 410 PHE A O 1
ATOM 3315 N N . ARG A 1 411 ? -10.07 63.25 27.844 1 74.56 411 ARG A N 1
ATOM 3316 C CA . ARG A 1 411 ? -10.477 64.5 27.188 1 74.56 411 ARG A CA 1
ATOM 3317 C C . ARG A 1 411 ? -11.375 65.312 28.094 1 74.56 411 ARG A C 1
ATOM 3319 O O . ARG A 1 411 ? -11.289 66.562 28.125 1 74.56 411 ARG A O 1
ATOM 3326 N N . THR A 1 412 ? -12.117 64.625 28.828 1 78.69 412 THR A N 1
ATOM 3327 C CA . THR A 1 412 ? -13.109 65.312 29.641 1 78.69 412 THR A CA 1
ATOM 3328 C C . THR A 1 412 ? -12.438 66.125 30.766 1 78.69 412 THR A C 1
ATOM 3330 O O . THR A 1 412 ? -12.648 67.312 30.875 1 78.69 412 THR A O 1
ATOM 3333 N N . PRO A 1 413 ? -11.633 65.5 31.594 1 82.62 413 PRO A N 1
ATOM 3334 C CA . PRO A 1 413 ? -10.969 66.312 32.625 1 82.62 413 PRO A CA 1
ATOM 3335 C C . PRO A 1 413 ? -10.016 67.375 32.062 1 82.62 413 PRO A C 1
ATOM 3337 O O . PRO A 1 413 ? -9.859 68.438 32.625 1 82.62 413 PRO A O 1
ATOM 3340 N N . LEU A 1 414 ? -9.516 67.125 30.969 1 84.31 414 LEU A N 1
ATOM 3341 C CA . LEU A 1 414 ? -8.625 68.062 30.344 1 84.31 414 LEU A CA 1
ATOM 3342 C C . LEU A 1 414 ? -9.391 69.312 29.875 1 84.31 414 LEU A C 1
ATOM 3344 O O . LEU A 1 414 ? -8.914 70.438 30.031 1 84.31 414 LEU A O 1
ATOM 3348 N N . ALA A 1 415 ? -10.555 69.062 29.391 1 81 415 ALA A N 1
ATOM 3349 C CA . ALA A 1 415 ? -11.422 70.188 29 1 81 415 ALA A CA 1
ATOM 3350 C C . ALA A 1 415 ? -11.797 71 30.203 1 81 415 ALA A C 1
ATOM 3352 O O . ALA A 1 415 ? -11.867 72.25 30.109 1 81 415 ALA A O 1
ATOM 3353 N N . VAL A 1 416 ? -11.961 70.375 31.312 1 81.94 416 VAL A N 1
ATOM 3354 C CA . VAL A 1 416 ? -12.297 71.062 32.562 1 81.94 416 VAL A CA 1
ATOM 3355 C C . VAL A 1 416 ? -11.117 71.938 33 1 81.94 416 VAL A C 1
ATOM 3357 O O . VAL A 1 416 ? -11.305 73.125 33.375 1 81.94 416 VAL A O 1
ATOM 3360 N N . ILE A 1 417 ? -9.969 71.438 32.906 1 85.31 417 ILE A N 1
ATOM 3361 C CA . ILE A 1 417 ? -8.766 72.125 33.281 1 85.31 417 ILE A CA 1
ATOM 3362 C C . ILE A 1 417 ? -8.586 73.375 32.375 1 85.31 417 ILE A C 1
ATOM 3364 O O . ILE A 1 417 ? -8.352 74.5 32.844 1 85.31 417 ILE A O 1
ATOM 3368 N N . GLN A 1 418 ? -8.812 73.188 31.141 1 82.81 418 GLN A N 1
ATOM 3369 C CA . GLN A 1 418 ? -8.641 74.25 30.172 1 82.81 418 GLN A CA 1
ATOM 3370 C C . GLN A 1 418 ? -9.68 75.312 30.375 1 82.81 418 GLN A C 1
ATOM 3372 O O . GLN A 1 418 ? -9.352 76.5 30.328 1 82.81 418 GLN A O 1
ATOM 3377 N N . ALA A 1 419 ? -10.828 75 30.609 1 84.44 419 ALA A N 1
ATOM 3378 C CA . ALA A 1 419 ? -11.898 75.938 30.844 1 84.44 419 ALA A CA 1
ATOM 3379 C C . ALA A 1 419 ? -11.648 76.75 32.125 1 84.44 419 ALA A C 1
ATOM 3381 O O . ALA A 1 419 ? -11.828 78 32.125 1 84.44 419 ALA A O 1
ATOM 3382 N N . ALA A 1 420 ? -11.25 76.125 33.125 1 84.94 420 ALA A N 1
ATOM 3383 C CA . ALA A 1 420 ? -10.953 76.75 34.406 1 84.94 420 ALA A CA 1
ATOM 3384 C C . ALA A 1 420 ? -9.781 77.75 34.25 1 84.94 420 ALA A C 1
ATOM 3386 O O . ALA A 1 420 ? -9.812 78.812 34.812 1 84.94 420 ALA A O 1
ATOM 3387 N N . LEU A 1 421 ? -8.883 77.312 33.562 1 85.69 421 LEU A N 1
ATOM 3388 C CA . LEU A 1 421 ? -7.711 78.125 33.344 1 85.69 421 LEU A CA 1
ATOM 3389 C C . LEU A 1 421 ? -8.078 79.375 32.531 1 85.69 421 LEU A C 1
ATOM 3391 O O . LEU A 1 421 ? -7.59 80.5 32.812 1 85.69 421 LEU A O 1
ATOM 3395 N N . GLU A 1 422 ? -8.914 79.25 31.516 1 82.81 422 GLU A N 1
ATOM 3396 C CA . GLU A 1 422 ? -9.367 80.375 30.703 1 82.81 422 GLU A CA 1
ATOM 3397 C C . GLU A 1 422 ? -10.117 81.375 31.547 1 82.81 422 GLU A C 1
ATOM 3399 O O . GLU A 1 422 ? -9.938 82.625 31.375 1 82.81 422 GLU A O 1
ATOM 3404 N N . ASN A 1 423 ? -10.836 80.938 32.469 1 83.06 423 ASN A N 1
ATOM 3405 C CA . ASN A 1 423 ? -11.578 81.812 33.375 1 83.06 423 ASN A CA 1
ATOM 3406 C C . ASN A 1 423 ? -10.656 82.5 34.375 1 83.06 423 ASN A C 1
ATOM 3408 O O . ASN A 1 423 ? -10.875 83.688 34.688 1 83.06 423 ASN A O 1
ATOM 3412 N N . LEU A 1 424 ? -9.664 81.875 34.781 1 85.62 424 LEU A N 1
ATOM 3413 C CA . LEU A 1 424 ? -8.703 82.438 35.719 1 85.62 424 LEU A CA 1
ATOM 3414 C C . LEU A 1 424 ? -7.879 83.562 35.031 1 85.62 424 LEU A C 1
ATOM 3416 O O . LEU A 1 424 ? -7.551 84.562 35.656 1 85.62 424 LEU A O 1
ATOM 3420 N N . ARG A 1 425 ? -7.637 83.375 33.844 1 81.31 425 ARG A N 1
ATOM 3421 C CA . ARG A 1 425 ? -6.848 84.312 33.094 1 81.31 425 ARG A CA 1
ATOM 3422 C C . ARG A 1 425 ? -7.629 85.625 32.875 1 81.31 425 ARG A C 1
ATOM 3424 O O . ARG A 1 425 ? -7.035 86.688 32.688 1 81.31 425 ARG A O 1
ATOM 3431 N N . LEU A 1 426 ? -8.938 85.562 32.938 1 78.75 426 LEU A N 1
ATOM 3432 C CA . LEU A 1 426 ? -9.789 86.75 32.781 1 78.75 426 LEU A CA 1
ATOM 3433 C C . LEU A 1 426 ? -9.875 87.562 34.062 1 78.75 426 LEU A C 1
ATOM 3435 O O . LEU A 1 426 ? -10.242 88.688 34.031 1 78.75 426 LEU A O 1
ATOM 3439 N N . SER A 1 427 ? -9.5 87 35.156 1 77.25 427 SER A N 1
ATOM 3440 C CA . SER A 1 427 ? -9.547 87.625 36.438 1 77.25 427 SER A CA 1
ATOM 3441 C C . SER A 1 427 ? -8.227 88.375 36.75 1 77.25 427 SER A C 1
ATOM 3443 O O . SER A 1 427 ? -7.191 88 36.156 1 77.25 427 SER A O 1
ATOM 3445 N N . ALA A 1 428 ? -8.18 89.5 37.562 1 78.31 428 ALA A N 1
ATOM 3446 C CA . ALA A 1 428 ? -6.957 90.188 37.969 1 78.31 428 ALA A CA 1
ATOM 3447 C C . ALA A 1 428 ? -6.008 89.25 38.688 1 78.31 428 ALA A C 1
ATOM 3449 O O . ALA A 1 428 ? -6.43 88.438 39.562 1 78.31 428 ALA A O 1
ATOM 3450 N N . ALA A 1 429 ? -4.793 89 38.125 1 77.38 429 ALA A N 1
ATOM 3451 C CA . ALA A 1 429 ? -3.822 88.062 38.75 1 77.38 429 ALA A CA 1
ATOM 3452 C C . ALA A 1 429 ? -2.457 88.75 38.875 1 77.38 429 ALA A C 1
ATOM 3454 O O . ALA A 1 429 ? -2.121 89.625 38.125 1 77.38 429 ALA A O 1
ATOM 3455 N N . SER A 1 430 ? -1.822 88.562 40 1 81.56 430 SER A N 1
ATOM 3456 C CA . SER A 1 430 ? -0.446 89 40.188 1 81.56 430 SER A CA 1
ATOM 3457 C C . SER A 1 430 ? 0.476 88.375 39.125 1 81.56 430 SER A C 1
ATOM 3459 O O . SER A 1 430 ? 0.102 87.438 38.469 1 81.56 430 SER A O 1
ATOM 3461 N N . THR A 1 431 ? 1.588 88.938 38.906 1 80.56 431 THR A N 1
ATOM 3462 C CA . THR A 1 431 ? 2.57 88.438 37.938 1 80.56 431 THR A CA 1
ATOM 3463 C C . THR A 1 431 ? 2.975 87 38.25 1 80.56 431 THR A C 1
ATOM 3465 O O . THR A 1 431 ? 3.172 86.188 37.344 1 80.56 431 THR A O 1
ATOM 3468 N N . SER A 1 432 ? 3.014 86.75 39.531 1 81.56 432 SER A N 1
ATOM 3469 C CA . SER A 1 432 ? 3.387 85.375 39.969 1 81.56 432 SER A CA 1
ATOM 3470 C C . SER A 1 432 ? 2.287 84.375 39.625 1 81.56 432 SER A C 1
ATOM 3472 O O . SER A 1 432 ? 2.57 83.25 39.219 1 81.56 432 SER A O 1
ATOM 3474 N N . GLN A 1 433 ? 1.085 84.812 39.812 1 83.94 433 GLN A N 1
ATOM 3475 C CA . GLN A 1 433 ? -0.048 83.938 39.5 1 83.94 433 GLN A CA 1
ATOM 3476 C C . GLN A 1 433 ? -0.159 83.688 38 1 83.94 433 GLN A C 1
ATOM 3478 O O . GLN A 1 433 ? -0.457 82.562 37.562 1 83.94 433 GLN A O 1
ATOM 3483 N N . GLU A 1 434 ? 0.124 84.688 37.281 1 85 434 GLU A N 1
ATOM 3484 C CA . GLU A 1 434 ? 0.059 84.562 35.812 1 85 434 GLU A CA 1
ATOM 3485 C C . GLU A 1 434 ? 1.079 83.562 35.312 1 85 434 GLU A C 1
ATOM 3487 O O . GLU A 1 434 ? 0.795 82.812 34.375 1 85 434 GLU A O 1
ATOM 3492 N N . ALA A 1 435 ? 2.176 83.5 35.938 1 82.31 435 ALA A N 1
ATOM 3493 C CA . ALA A 1 435 ? 3.209 82.562 35.531 1 82.31 435 ALA A CA 1
ATOM 3494 C C . ALA A 1 435 ? 2.768 81.125 35.812 1 82.31 435 ALA A C 1
ATOM 3496 O O . ALA A 1 435 ? 3.076 80.188 35.062 1 82.31 435 ALA A O 1
ATOM 3497 N N . ARG A 1 436 ? 2.098 81 36.875 1 85.44 436 ARG A N 1
ATOM 3498 C CA . ARG A 1 436 ? 1.606 79.688 37.25 1 85.44 436 ARG A CA 1
ATOM 3499 C C . ARG A 1 436 ? 0.463 79.25 36.344 1 85.44 436 ARG A C 1
ATOM 3501 O O . ARG A 1 436 ? 0.345 78.062 36 1 85.44 436 ARG A O 1
ATOM 3508 N N . PHE A 1 437 ? -0.378 80.188 35.969 1 87 437 PHE A N 1
ATOM 3509 C CA . PHE A 1 437 ? -1.428 79.938 35 1 87 437 PHE A CA 1
ATOM 3510 C C . PHE A 1 437 ? -0.83 79.438 33.688 1 87 437 PHE A C 1
ATOM 3512 O O . PHE A 1 437 ? -1.321 78.5 33.094 1 87 437 PHE A O 1
ATOM 3519 N N . ASP A 1 438 ? 0.218 80.062 33.344 1 81.88 438 ASP A N 1
ATOM 3520 C CA . ASP A 1 438 ? 0.89 79.688 32.094 1 81.88 438 ASP A CA 1
ATOM 3521 C C . ASP A 1 438 ? 1.469 78.25 32.156 1 81.88 438 ASP A C 1
ATOM 3523 O O . ASP A 1 438 ? 1.425 77.5 31.188 1 81.88 438 ASP A O 1
ATOM 3527 N N . ARG A 1 439 ? 1.929 77.938 33.281 1 84 439 ARG A N 1
ATOM 3528 C CA . ARG A 1 439 ? 2.5 76.625 33.469 1 84 439 ARG A CA 1
ATOM 3529 C C . ARG A 1 439 ? 1.423 75.562 33.375 1 84 439 ARG A C 1
ATOM 3531 O O . ARG A 1 439 ? 1.612 74.5 32.719 1 84 439 ARG A O 1
ATOM 3538 N N . ILE A 1 440 ? 0.327 75.75 34 1 86.62 440 ILE A N 1
ATOM 3539 C CA . ILE A 1 440 ? -0.791 74.812 33.969 1 86.62 440 ILE A CA 1
ATOM 3540 C C . ILE A 1 440 ? -1.319 74.75 32.531 1 86.62 440 ILE A C 1
ATOM 3542 O O . ILE A 1 440 ? -1.617 73.625 32.031 1 86.62 440 ILE A O 1
ATOM 3546 N N . GLY A 1 441 ? -1.407 75.875 31.969 1 84 441 GLY A N 1
ATOM 3547 C CA . GLY A 1 441 ? -1.891 75.875 30.594 1 84 441 GLY A CA 1
ATOM 3548 C C . GLY A 1 441 ? -1.008 75.125 29.641 1 84 441 GLY A C 1
ATOM 3549 O O . GLY A 1 441 ? -1.505 74.375 28.812 1 84 441 GLY A O 1
ATOM 3550 N N . ARG A 1 442 ? 0.236 75.25 29.75 1 80 442 ARG A N 1
ATOM 3551 C CA . ARG A 1 442 ? 1.175 74.5 28.906 1 80 442 ARG A CA 1
ATOM 3552 C C . ARG A 1 442 ? 1.104 73 29.172 1 80 442 ARG A C 1
ATOM 3554 O O . ARG A 1 442 ? 1.145 72.188 28.234 1 80 442 ARG A O 1
ATOM 3561 N N . ALA A 1 443 ? 1.057 72.688 30.391 1 84.75 443 ALA A N 1
ATOM 3562 C CA . ALA A 1 443 ? 0.949 71.25 30.766 1 84.75 443 ALA A CA 1
ATOM 3563 C C . ALA A 1 443 ? -0.344 70.688 30.234 1 84.75 443 ALA A C 1
ATOM 3565 O O . ALA A 1 443 ? -0.35 69.5 29.75 1 84.75 443 ALA A O 1
ATOM 3566 N N . ALA A 1 444 ? -1.414 71.312 30.359 1 84.75 444 ALA A N 1
ATOM 3567 C CA . ALA A 1 444 ? -2.707 70.875 29.859 1 84.75 444 ALA A CA 1
ATOM 3568 C C . ALA A 1 444 ? -2.678 70.688 28.344 1 84.75 444 ALA A C 1
ATOM 3570 O O . ALA A 1 444 ? -3.211 69.688 27.812 1 84.75 444 ALA A O 1
ATOM 3571 N N . THR A 1 445 ? -2.117 71.625 27.656 1 81.06 445 THR A N 1
ATOM 3572 C CA . THR A 1 445 ? -1.988 71.562 26.203 1 81.06 445 THR A CA 1
ATOM 3573 C C . THR A 1 445 ? -1.177 70.312 25.797 1 81.06 445 THR A C 1
ATOM 3575 O O . THR A 1 445 ? -1.519 69.688 24.844 1 81.06 445 THR A O 1
ATOM 3578 N N . ARG A 1 446 ? -0.226 70.062 26.531 1 80.25 446 ARG A N 1
ATOM 3579 C CA . ARG A 1 446 ? 0.592 68.875 26.281 1 80.25 446 ARG A CA 1
ATOM 3580 C C . ARG A 1 446 ? -0.217 67.625 26.469 1 80.25 446 ARG A C 1
ATOM 3582 O O . ARG A 1 446 ? -0.097 66.688 25.688 1 80.25 446 ARG A O 1
ATOM 3589 N N . LEU A 1 447 ? -0.928 67.5 27.469 1 84.31 447 LEU A N 1
ATOM 3590 C CA . LEU A 1 447 ? -1.764 66.375 27.734 1 84.31 447 LEU A CA 1
ATOM 3591 C C . LEU A 1 447 ? -2.793 66.125 26.625 1 84.31 447 LEU A C 1
ATOM 3593 O O . LEU A 1 447 ? -3.084 65 26.25 1 84.31 447 LEU A O 1
ATOM 3597 N N . VAL A 1 448 ? -3.346 67.25 26.203 1 81.56 448 VAL A N 1
ATOM 3598 C CA . VAL A 1 448 ? -4.305 67.188 25.094 1 81.56 448 VAL A CA 1
ATOM 3599 C C . VAL A 1 448 ? -3.629 66.562 23.859 1 81.56 448 VAL A C 1
ATOM 3601 O O . VAL A 1 448 ? -4.184 65.688 23.203 1 81.56 448 VAL A O 1
ATOM 3604 N N . GLN A 1 449 ? -2.479 67 23.578 1 80.5 449 GLN A N 1
ATOM 3605 C CA . GLN A 1 449 ? -1.738 66.562 22.422 1 80.5 449 GLN A CA 1
ATOM 3606 C C . GLN A 1 449 ? -1.432 65.062 22.531 1 80.5 449 GLN A C 1
ATOM 3608 O O . GLN A 1 449 ? -1.553 64.312 21.562 1 80.5 449 GLN A O 1
ATOM 3613 N N . LEU A 1 450 ? -1.024 64.625 23.641 1 79.44 450 LEU A N 1
ATOM 3614 C CA . LEU A 1 450 ? -0.724 63.219 23.891 1 79.44 450 LEU A CA 1
ATOM 3615 C C . LEU A 1 450 ? -1.971 62.375 23.703 1 79.44 450 LEU A C 1
ATOM 3617 O O . LEU A 1 450 ? -1.913 61.281 23.094 1 79.44 450 LEU A O 1
ATOM 3621 N N . THR A 1 451 ? -3.037 62.75 24.266 1 81.38 451 THR A N 1
ATOM 3622 C CA . THR A 1 451 ? -4.305 62.062 24.141 1 81.38 451 THR A CA 1
ATOM 3623 C C . THR A 1 451 ? -4.723 61.938 22.672 1 81.38 451 THR A C 1
ATOM 3625 O O . THR A 1 451 ? -5.156 60.875 22.219 1 81.38 451 THR A O 1
ATOM 3628 N N . ASP A 1 452 ? -4.586 63.062 22.016 1 80.56 452 ASP A N 1
ATOM 3629 C CA . ASP A 1 452 ? -4.949 63.094 20.609 1 80.56 452 ASP A CA 1
ATOM 3630 C C . ASP A 1 452 ? -4.074 62.156 19.797 1 80.56 452 ASP A C 1
ATOM 3632 O O . ASP A 1 452 ? -4.555 61.5 18.875 1 80.56 452 ASP A O 1
ATOM 3636 N N . ASN A 1 453 ? -2.846 62.094 20.109 1 77.62 453 ASN A N 1
ATOM 3637 C CA . ASN A 1 453 ? -1.934 61.188 19.438 1 77.62 453 ASN A CA 1
ATOM 3638 C C . ASN A 1 453 ? -2.307 59.719 19.688 1 77.62 453 ASN A C 1
ATOM 3640 O O . ASN A 1 453 ? -2.264 58.906 18.781 1 77.62 453 ASN A O 1
ATOM 3644 N N . CYS A 1 454 ? -2.646 59.406 20.844 1 75.81 454 CYS A N 1
ATOM 3645 C CA . CYS A 1 454 ? -3.062 58.062 21.203 1 75.81 454 CYS A CA 1
ATOM 3646 C C . CYS A 1 454 ? -4.332 57.656 20.453 1 75.81 454 CYS A C 1
ATOM 3648 O O . CYS A 1 454 ? -4.438 56.531 19.953 1 75.81 454 CYS A O 1
ATOM 3650 N N . LEU A 1 455 ? -5.223 58.562 20.422 1 74.19 455 LEU A N 1
ATOM 3651 C CA . LEU A 1 455 ? -6.477 58.344 19.719 1 74.19 455 LEU A CA 1
ATOM 3652 C C . LEU A 1 455 ? -6.234 58.125 18.219 1 74.19 455 LEU A C 1
ATOM 3654 O O . LEU A 1 455 ? -6.836 57.25 17.609 1 74.19 455 LEU A O 1
ATOM 3658 N N . ALA A 1 456 ? -5.445 58.969 17.719 1 78.06 456 ALA A N 1
ATOM 3659 C CA . ALA A 1 456 ? -5.105 58.844 16.312 1 78.06 456 ALA A CA 1
ATOM 3660 C C . ALA A 1 456 ? -4.438 57.5 16.016 1 78.06 456 ALA A C 1
ATOM 3662 O O . ALA A 1 456 ? -4.762 56.844 15.023 1 78.06 456 ALA A O 1
ATOM 3663 N N . ASP A 1 457 ? -3.594 57.094 16.859 1 74.56 457 ASP A N 1
ATOM 3664 C CA . ASP A 1 457 ? -2.895 55.812 16.703 1 74.56 457 ASP A CA 1
ATOM 3665 C C . ASP A 1 457 ? -3.867 54.656 16.766 1 74.56 457 ASP A C 1
ATOM 3667 O O . ASP A 1 457 ? -3.768 53.719 15.969 1 74.56 457 ASP A O 1
ATOM 3671 N N . ALA A 1 458 ? -4.711 54.594 17.672 1 70.94 458 ALA A N 1
ATOM 3672 C CA . ALA A 1 458 ? -5.719 53.562 17.828 1 70.94 458 ALA A CA 1
ATOM 3673 C C . ALA A 1 458 ? -6.625 53.5 16.594 1 70.94 458 ALA A C 1
ATOM 3675 O O . ALA A 1 458 ? -6.973 52.406 16.141 1 70.94 458 ALA A O 1
ATOM 3676 N N . ARG A 1 459 ? -6.953 54.656 16.156 1 72.31 459 ARG A N 1
ATOM 3677 C CA . ARG A 1 459 ? -7.836 54.75 14.992 1 72.31 459 ARG A CA 1
ATOM 3678 C C . ARG A 1 459 ? -7.137 54.219 13.734 1 72.31 459 ARG A C 1
ATOM 3680 O O . ARG A 1 459 ? -7.754 53.562 12.914 1 72.31 459 ARG A O 1
ATOM 3687 N N . LEU A 1 460 ? -5.914 54.531 13.648 1 73 460 LEU A N 1
ATOM 3688 C CA . LEU A 1 460 ? -5.145 54.156 12.461 1 73 460 LEU A CA 1
ATOM 3689 C C . LEU A 1 460 ? -4.785 52.688 12.484 1 73 460 LEU A C 1
ATOM 3691 O O . LEU A 1 460 ? -4.598 52.062 11.43 1 73 460 LEU A O 1
ATOM 3695 N N . ALA A 1 461 ? -4.641 52.094 13.656 1 66.62 461 ALA A N 1
ATOM 3696 C CA . ALA A 1 461 ? -4.273 50.688 13.812 1 66.62 461 ALA A CA 1
ATOM 3697 C C . ALA A 1 461 ? -5.461 49.75 13.516 1 66.62 461 ALA A C 1
ATOM 3699 O O . ALA A 1 461 ? -5.285 48.594 13.156 1 66.62 461 ALA A O 1
ATOM 3700 N N . SER A 1 462 ? -6.598 50.219 13.789 1 58.75 462 SER A N 1
ATOM 3701 C CA . SER A 1 462 ? -7.781 49.406 13.531 1 58.75 462 SER A CA 1
ATOM 3702 C C . SER A 1 462 ? -7.961 49.188 12.031 1 58.75 462 SER A C 1
ATOM 3704 O O . SER A 1 462 ? -7.621 50.031 11.211 1 58.75 462 SER A O 1
ATOM 3706 N N . HIS A 1 463 ? -7.715 47.875 11.57 1 56.75 463 HIS A N 1
ATOM 3707 C CA . HIS A 1 463 ? -7.848 47.438 10.18 1 56.75 463 HIS A CA 1
ATOM 3708 C C . HIS A 1 463 ? -8.906 48.281 9.445 1 56.75 463 HIS A C 1
ATOM 3710 O O . HIS A 1 463 ? -8.82 48.469 8.234 1 56.75 463 HIS A O 1
ATOM 3716 N N . ASP A 1 464 ? -9.961 48.781 10.086 1 51.31 464 ASP A N 1
ATOM 3717 C CA . ASP A 1 464 ? -10.992 49.594 9.469 1 51.31 464 ASP A CA 1
ATOM 3718 C C . ASP A 1 464 ? -10.641 51.094 9.547 1 51.31 464 ASP A C 1
ATOM 3720 O O . ASP A 1 464 ? -11.062 51.781 10.477 1 51.31 464 ASP A O 1
ATOM 3724 N N . LEU A 1 465 ? -9.539 51.5 9.039 1 56.38 465 LEU A N 1
ATOM 3725 C CA . LEU A 1 465 ? -9.109 52.875 8.914 1 56.38 465 LEU A CA 1
ATOM 3726 C C . LEU A 1 465 ? -10.273 53.781 8.539 1 56.38 465 LEU A C 1
ATOM 3728 O O . LEU A 1 465 ? -10.75 53.75 7.398 1 56.38 465 LEU A O 1
ATOM 3732 N N . HIS A 1 466 ? -11.078 54.188 9.445 1 64.31 466 HIS A N 1
ATOM 3733 C CA . HIS A 1 466 ? -12.164 55.062 9.039 1 64.31 466 HIS A CA 1
ATOM 3734 C C . HIS A 1 466 ? -11.711 56.5 9.016 1 64.31 466 HIS A C 1
ATOM 3736 O O . HIS A 1 466 ? -11.812 57.219 10.023 1 64.31 466 HIS A O 1
ATOM 3742 N N . VAL A 1 467 ? -10.828 56.875 7.957 1 77.56 467 VAL A N 1
ATOM 3743 C CA . VAL A 1 467 ? -10.555 58.312 7.723 1 77.56 467 VAL A CA 1
ATOM 3744 C C . VAL A 1 467 ? -11.781 58.969 7.121 1 77.56 467 VAL A C 1
ATOM 3746 O O . VAL A 1 467 ? -12.234 58.594 6.035 1 77.56 467 VAL A O 1
ATOM 3749 N N . GLU A 1 468 ? -12.461 59.719 7.895 1 80.06 468 GLU A N 1
ATOM 3750 C CA . GLU A 1 468 ? -13.609 60.469 7.391 1 80.06 468 GLU A CA 1
ATOM 3751 C C . GLU A 1 468 ? -13.164 61.688 6.574 1 80.06 468 GLU A C 1
ATOM 3753 O O . GLU A 1 468 ? -12.961 62.781 7.121 1 80.06 468 GLU A O 1
ATOM 3758 N N . ARG A 1 469 ? -13.109 61.531 5.219 1 89.38 469 ARG A N 1
ATOM 3759 C CA . ARG A 1 469 ? -12.617 62.562 4.332 1 89.38 469 ARG A CA 1
ATOM 3760 C C . ARG A 1 469 ? -13.719 63.562 3.998 1 89.38 469 ARG A C 1
ATOM 3762 O O . ARG A 1 469 ? -14.828 63.156 3.625 1 89.38 469 ARG A O 1
ATOM 3769 N N . GLN A 1 470 ? -13.484 64.812 4.383 1 87.75 470 GLN A N 1
ATOM 3770 C CA . GLN A 1 470 ? -14.367 65.875 4.02 1 87.75 470 GLN A CA 1
ATOM 3771 C C . GLN A 1 470 ? -13.586 67.062 3.402 1 87.75 470 GLN A C 1
ATOM 3773 O O . GLN A 1 470 ? -12.359 67.125 3.521 1 87.75 470 GLN A O 1
ATOM 3778 N N . GLN A 1 471 ? -14.312 67.938 2.646 1 90.81 471 GLN A N 1
ATOM 3779 C CA . GLN A 1 471 ? -13.672 69.125 2.098 1 90.81 471 GLN A CA 1
ATOM 3780 C C . GLN A 1 471 ? -13.211 70.062 3.209 1 90.81 471 GLN A C 1
ATOM 3782 O O . GLN A 1 471 ? -14.008 70.5 4.035 1 90.81 471 GLN A O 1
ATOM 3787 N N . THR A 1 472 ? -11.93 70.25 3.307 1 90.25 472 THR A N 1
ATOM 3788 C CA . THR A 1 472 ? -11.344 71 4.402 1 90.25 472 THR A CA 1
ATOM 3789 C C . THR A 1 472 ? -10.32 72 3.873 1 90.25 472 THR A C 1
ATOM 3791 O O . THR A 1 472 ? -9.508 71.688 3.008 1 90.25 472 THR A O 1
ATOM 3794 N N . ALA A 1 473 ? -10.484 73.25 4.348 1 90.88 473 ALA A N 1
ATOM 3795 C CA . ALA A 1 473 ? -9.5 74.312 3.992 1 90.88 473 ALA A CA 1
ATOM 3796 C C . ALA A 1 473 ? -8.219 74.125 4.805 1 90.88 473 ALA A C 1
ATOM 3798 O O . ALA A 1 473 ? -8.258 74.062 6.035 1 90.88 473 ALA A O 1
ATOM 3799 N N . LEU A 1 474 ? -7.113 74.062 4.137 1 92.62 474 LEU A N 1
ATOM 3800 C CA . LEU A 1 474 ? -5.836 73.812 4.785 1 92.62 474 LEU A CA 1
ATOM 3801 C C . LEU A 1 474 ? -5.5 74.875 5.789 1 92.62 474 LEU A C 1
ATOM 3803 O O . LEU A 1 474 ? -5 74.625 6.879 1 92.62 474 LEU A O 1
ATOM 3807 N N . LEU A 1 475 ? -5.793 76.125 5.465 1 90.94 475 LEU A N 1
ATOM 3808 C CA . LEU A 1 475 ? -5.473 77.25 6.34 1 90.94 475 LEU A CA 1
ATOM 3809 C C . LEU A 1 475 ? -6.246 77.125 7.652 1 90.94 475 LEU A C 1
ATOM 3811 O O . LEU A 1 475 ? -5.719 77.5 8.711 1 90.94 475 LEU A O 1
ATOM 3815 N N . THR A 1 476 ? -7.418 76.625 7.555 1 90.31 476 THR A N 1
ATOM 3816 C CA . THR A 1 476 ? -8.234 76.438 8.75 1 90.31 476 THR A CA 1
ATOM 3817 C C . THR A 1 476 ? -7.621 75.375 9.672 1 90.31 476 THR A C 1
ATOM 3819 O O . THR A 1 476 ? -7.598 75.562 10.891 1 90.31 476 THR A O 1
ATOM 3822 N N . VAL A 1 477 ? -7.125 74.375 9.055 1 92.94 477 VAL A N 1
ATOM 3823 C CA . VAL A 1 477 ? -6.531 73.312 9.836 1 92.94 477 VAL A CA 1
ATOM 3824 C C . VAL A 1 477 ? -5.234 73.812 10.484 1 92.94 477 VAL A C 1
ATOM 3826 O O . VAL A 1 477 ? -4.961 73.5 11.641 1 92.94 477 VAL A O 1
ATOM 3829 N N . ILE A 1 478 ? -4.5 74.562 9.781 1 92.12 478 ILE A N 1
ATOM 3830 C CA . ILE A 1 478 ? -3.24 75.062 10.297 1 92.12 478 ILE A CA 1
ATOM 3831 C C . ILE A 1 478 ? -3.51 76 11.484 1 92.12 478 ILE A C 1
ATOM 3833 O O . ILE A 1 478 ? -2.83 75.938 12.508 1 92.12 478 ILE A O 1
ATOM 3837 N N . ASN A 1 479 ? -4.484 76.812 11.383 1 87.94 479 ASN A N 1
ATOM 3838 C CA . ASN A 1 479 ? -4.836 77.75 12.469 1 87.94 479 ASN A CA 1
ATOM 3839 C C . ASN A 1 479 ? -5.32 77 13.695 1 87.94 479 ASN A C 1
ATOM 3841 O O . ASN A 1 479 ? -4.988 77.312 14.828 1 87.94 479 ASN A O 1
ATOM 3845 N N . MET A 1 480 ? -6.043 75.938 13.406 1 86.12 480 MET A N 1
ATOM 3846 C CA . MET A 1 480 ? -6.508 75.125 14.508 1 86.12 480 MET A CA 1
ATOM 3847 C C . MET A 1 480 ? -5.332 74.438 15.219 1 86.12 480 MET A C 1
ATOM 3849 O O . MET A 1 480 ? -5.285 74.438 16.453 1 86.12 480 MET A O 1
ATOM 3853 N N . ALA A 1 481 ? -4.461 73.938 14.445 1 90.12 481 ALA A N 1
ATOM 3854 C CA . ALA A 1 481 ? -3.279 73.312 15 1 90.12 481 ALA A CA 1
ATOM 3855 C C . ALA A 1 481 ? -2.439 74.312 15.812 1 90.12 481 ALA A C 1
ATOM 3857 O O . ALA A 1 481 ? -1.936 73.938 16.891 1 90.12 481 ALA A O 1
ATOM 3858 N N . ALA A 1 482 ? -2.287 75.438 15.32 1 86.19 482 ALA A N 1
ATOM 3859 C CA . ALA A 1 482 ? -1.517 76.5 15.992 1 86.19 482 ALA A CA 1
ATOM 3860 C C . ALA A 1 482 ? -2.139 76.875 17.344 1 86.19 482 ALA A C 1
ATOM 3862 O O . ALA A 1 482 ? -1.425 77.125 18.312 1 86.19 482 ALA A O 1
ATOM 3863 N N . SER A 1 483 ? -3.408 76.812 17.344 1 79.56 483 SER A N 1
ATOM 3864 C CA . SER A 1 483 ? -4.121 77.125 18.578 1 79.56 483 SER A CA 1
ATOM 3865 C C . SER A 1 483 ? -3.906 76.062 19.625 1 79.56 483 SER A C 1
ATOM 3867 O O . SER A 1 483 ? -3.818 76.375 20.828 1 79.56 483 SER A O 1
ATOM 3869 N N . VAL A 1 484 ? -3.799 74.875 19.141 1 78 484 VAL A N 1
ATOM 3870 C CA . VAL A 1 484 ? -3.609 73.75 20.031 1 78 484 VAL A CA 1
ATOM 3871 C C . VAL A 1 484 ? -2.217 73.812 20.656 1 78 484 VAL A C 1
ATOM 3873 O O . VAL A 1 484 ? -2.051 73.562 21.844 1 78 484 VAL A O 1
ATOM 3876 N N . VAL A 1 485 ? -1.221 74 19.844 1 79 485 VAL A N 1
ATOM 3877 C CA . VAL A 1 485 ? 0.164 74.062 20.297 1 79 485 VAL A CA 1
ATOM 3878 C C . VAL A 1 485 ? 0.399 75.25 21.156 1 79 485 VAL A C 1
ATOM 3880 O O . VAL A 1 485 ? 1.34 75.312 21.953 1 79 485 VAL A O 1
ATOM 3883 N N . ALA A 1 486 ? -0.564 76 21.391 1 67.75 486 ALA A N 1
ATOM 3884 C CA . ALA A 1 486 ? -0.468 77.25 22.156 1 67.75 486 ALA A CA 1
ATOM 3885 C C . ALA A 1 486 ? 0.88 77.938 21.922 1 67.75 486 ALA A C 1
ATOM 3887 O O . ALA A 1 486 ? 1.675 78.125 22.859 1 67.75 486 ALA A O 1
ATOM 3888 N N . ILE A 1 487 ? 1.273 78.312 20.75 1 63.41 487 ILE A N 1
ATOM 3889 C CA . ILE A 1 487 ? 2.529 79 20.375 1 63.41 487 ILE A CA 1
ATOM 3890 C C . ILE A 1 487 ? 2.83 80.125 21.328 1 63.41 487 ILE A C 1
ATOM 3892 O O . ILE A 1 487 ? 1.999 81 21.516 1 63.41 487 ILE A O 1
ATOM 3896 N N . SER A 1 488 ? 3.801 79.875 22.266 1 61.75 488 SER A N 1
ATOM 3897 C CA . SER A 1 488 ? 4.215 80.812 23.297 1 61.75 488 SER A CA 1
ATOM 3898 C C . SER A 1 488 ? 4.41 82.188 22.719 1 61.75 488 SER A C 1
ATOM 3900 O O . SER A 1 488 ? 4.598 82.375 21.5 1 61.75 488 SER A O 1
ATOM 3902 N N . HIS A 1 489 ? 4.266 83.188 23.641 1 64.56 489 HIS A N 1
ATOM 3903 C CA . HIS A 1 489 ? 4.48 84.625 23.281 1 64.56 489 HIS A CA 1
ATOM 3904 C C . HIS A 1 489 ? 5.855 84.812 22.656 1 64.56 489 HIS A C 1
ATOM 3906 O O . HIS A 1 489 ? 6.09 85.812 21.969 1 64.56 489 HIS A O 1
ATOM 3912 N N . ASP A 1 490 ? 6.723 83.812 22.781 1 76.12 490 ASP A N 1
ATOM 3913 C CA . ASP A 1 490 ? 8.094 84 22.312 1 76.12 490 ASP A CA 1
ATOM 3914 C C . ASP A 1 490 ? 8.242 83.562 20.859 1 76.12 490 ASP A C 1
ATOM 3916 O O . ASP A 1 490 ? 9.266 83.812 20.219 1 76.12 490 ASP A O 1
ATOM 3920 N N . HIS A 1 491 ? 7.145 82.812 20.359 1 83.88 491 HIS A N 1
ATOM 3921 C CA . HIS A 1 491 ? 7.211 82.375 18.969 1 83.88 491 HIS A CA 1
ATOM 3922 C C . HIS A 1 491 ? 6.074 82.938 18.141 1 83.88 491 HIS A C 1
ATOM 3924 O O . HIS A 1 491 ? 4.992 83.188 18.672 1 83.88 491 HIS A O 1
ATOM 3930 N N . TYR A 1 492 ? 6.32 83.312 16.859 1 85.75 492 TYR A N 1
ATOM 3931 C CA . TYR A 1 492 ? 5.254 83.75 15.977 1 85.75 492 TYR A CA 1
ATOM 3932 C C . TYR A 1 492 ? 5.277 83 14.664 1 85.75 492 TYR A C 1
ATOM 3934 O O . TYR A 1 492 ? 6.348 82.625 14.164 1 85.75 492 TYR A O 1
ATOM 3942 N N . LEU A 1 493 ? 4.098 82.688 14.211 1 87.62 493 LEU A N 1
ATOM 3943 C CA . LEU A 1 493 ? 3.941 81.938 12.977 1 87.62 493 LEU A CA 1
ATOM 3944 C C . LEU A 1 493 ? 3.877 82.875 11.766 1 87.62 493 LEU A C 1
ATOM 3946 O O . LEU A 1 493 ? 3.127 83.875 11.766 1 87.62 493 LEU A O 1
ATOM 3950 N N . ASN A 1 494 ? 4.723 82.688 10.773 1 89.94 494 ASN A N 1
ATOM 3951 C CA . ASN A 1 494 ? 4.672 83.375 9.492 1 89.94 494 ASN A CA 1
ATOM 3952 C C . ASN A 1 494 ? 4.211 82.438 8.375 1 89.94 494 ASN A C 1
ATOM 3954 O O . ASN A 1 494 ? 4.977 81.562 7.91 1 89.94 494 ASN A O 1
ATOM 3958 N N . ILE A 1 495 ? 2.928 82.562 8.023 1 91.19 495 ILE A N 1
ATOM 3959 C CA . ILE A 1 495 ? 2.346 81.688 6.996 1 91.19 495 ILE A CA 1
ATOM 3960 C C . ILE A 1 495 ? 2.422 82.375 5.637 1 91.19 495 ILE A C 1
ATOM 3962 O O . ILE A 1 495 ? 1.859 83.438 5.453 1 91.19 495 ILE A O 1
ATOM 3966 N N . ARG A 1 496 ? 3.162 81.812 4.676 1 92 496 ARG A N 1
ATOM 3967 C CA . ARG A 1 496 ? 3.268 82.312 3.316 1 92 496 ARG A CA 1
ATOM 3968 C C . ARG A 1 496 ? 2.602 81.375 2.318 1 92 496 ARG A C 1
ATOM 3970 O O . ARG A 1 496 ? 2.838 80.188 2.344 1 92 496 ARG A O 1
ATOM 3977 N N . GLN A 1 497 ? 1.727 81.875 1.682 1 89.56 497 GLN A N 1
ATOM 3978 C CA . GLN A 1 497 ? 1.029 81.125 0.646 1 89.56 497 GLN A CA 1
ATOM 3979 C C . GLN A 1 497 ? 1.577 81.438 -0.739 1 89.56 497 GLN A C 1
ATOM 3981 O O . GLN A 1 497 ? 1.744 82.625 -1.081 1 89.56 497 GLN A O 1
ATOM 3986 N N . HIS A 1 498 ? 2.068 80.438 -1.38 1 83.62 498 HIS A N 1
ATOM 3987 C CA . HIS A 1 498 ? 2.584 80.625 -2.734 1 83.62 498 HIS A CA 1
ATOM 3988 C C . HIS A 1 498 ? 1.643 80 -3.76 1 83.62 498 HIS A C 1
ATOM 3990 O O . HIS A 1 498 ? 1.243 78.812 -3.615 1 83.62 498 HIS A O 1
ATOM 3996 N N . GLY A 1 499 ? 0.952 80.75 -4.562 1 73.56 499 GLY A N 1
ATOM 3997 C CA . GLY A 1 499 ? 0.085 80.25 -5.613 1 73.56 499 GLY A CA 1
ATOM 3998 C C . GLY A 1 499 ? -1.197 81.062 -5.766 1 73.56 499 GLY A C 1
ATOM 3999 O O . GLY A 1 499 ? -1.381 82.062 -5.105 1 73.56 499 GLY A O 1
ATOM 4000 N N . ALA A 1 500 ? -2.094 80.625 -6.637 1 67.5 500 ALA A N 1
ATOM 4001 C CA . ALA A 1 500 ? -3.281 81.375 -7.051 1 67.5 500 ALA A CA 1
ATOM 4002 C C . ALA A 1 500 ? -4.406 81.25 -6.027 1 67.5 500 ALA A C 1
ATOM 4004 O O . ALA A 1 500 ? -5.297 82.062 -5.949 1 67.5 500 ALA A O 1
ATOM 4005 N N . VAL A 1 501 ? -4.289 80.125 -5.191 1 68.56 501 VAL A N 1
ATOM 4006 C CA . VAL A 1 501 ? -5.414 79.875 -4.293 1 68.56 501 VAL A CA 1
ATOM 4007 C C . VAL A 1 501 ? -5.004 80.188 -2.854 1 68.56 501 VAL A C 1
ATOM 4009 O O . VAL A 1 501 ? -3.959 79.688 -2.393 1 68.56 501 VAL A O 1
ATOM 4012 N N . GLU A 1 502 ? -5.629 80.938 -2.105 1 68.75 502 GLU A N 1
ATOM 4013 C CA . GLU A 1 502 ? -5.305 81.375 -0.752 1 68.75 502 GLU A CA 1
ATOM 4014 C C . GLU A 1 502 ? -5.387 80.25 0.238 1 68.75 502 GLU A C 1
ATOM 4016 O O . GLU A 1 502 ? -4.539 80.125 1.128 1 68.75 502 GLU A O 1
ATOM 4021 N N . SER A 1 503 ? -6.422 79.375 0.073 1 78.81 503 SER A N 1
ATOM 4022 C CA . SER A 1 503 ? -6.574 78.25 0.97 1 78.81 503 SER A CA 1
ATOM 4023 C C . SER A 1 503 ? -6.98 76.938 0.205 1 78.81 503 SER A C 1
ATOM 4025 O O . SER A 1 503 ? -8.172 76.688 0.003 1 78.81 503 SER A O 1
ATOM 4027 N N . PRO A 1 504 ? -5.883 76.25 -0.156 1 87.12 504 PRO A N 1
ATOM 4028 C CA . PRO A 1 504 ? -6.211 75.062 -0.92 1 87.12 504 PRO A CA 1
ATOM 4029 C C . PRO A 1 504 ? -7.211 74.125 -0.2 1 87.12 504 PRO A C 1
ATOM 4031 O O . PRO A 1 504 ? -7.16 74 1.025 1 87.12 504 PRO A O 1
ATOM 4034 N N . GLN A 1 505 ? -8.172 73.562 -0.954 1 88.75 505 GLN A N 1
ATOM 4035 C CA . GLN A 1 505 ? -9.172 72.688 -0.441 1 88.75 505 GLN A CA 1
ATOM 4036 C C . GLN A 1 505 ? -8.711 71.188 -0.582 1 88.75 505 GLN A C 1
ATOM 4038 O O . GLN A 1 505 ? -8.258 70.812 -1.654 1 88.75 505 GLN A O 1
ATOM 4043 N N . LEU A 1 506 ? -8.719 70.5 0.59 1 90.88 506 LEU A N 1
ATOM 4044 C CA . LEU A 1 506 ? -8.297 69.125 0.625 1 90.88 506 LEU A CA 1
ATOM 4045 C C . LEU A 1 506 ? -9.469 68.188 0.971 1 90.88 506 LEU A C 1
ATOM 4047 O O . LEU A 1 506 ? -10.43 68.625 1.615 1 90.88 506 LEU A O 1
ATOM 4051 N N . GLN A 1 507 ? -9.453 67 0.417 1 91.19 507 GLN A N 1
ATOM 4052 C CA . GLN A 1 507 ? -10.312 65.938 0.918 1 91.19 507 GLN A CA 1
ATOM 4053 C C . GLN A 1 507 ? -9.633 65.125 2.051 1 91.19 507 GLN A C 1
ATOM 4055 O O . GLN A 1 507 ? -8.867 64.25 1.804 1 91.19 507 GLN A O 1
ATOM 4060 N N . ALA A 1 508 ? -9.82 65.688 3.213 1 91.19 508 ALA A N 1
ATOM 4061 C CA . ALA A 1 508 ? -9.086 65.125 4.332 1 91.19 508 ALA A CA 1
ATOM 4062 C C . ALA A 1 508 ? -9.922 65.062 5.605 1 91.19 508 ALA A C 1
ATOM 4064 O O . ALA A 1 508 ? -10.969 65.75 5.668 1 91.19 508 ALA A O 1
ATOM 4065 N N . ASP A 1 509 ? -9.602 64.25 6.52 1 90.62 509 ASP A N 1
ATOM 4066 C CA . ASP A 1 509 ? -10.102 64.312 7.891 1 90.62 509 ASP A CA 1
ATOM 4067 C C . ASP A 1 509 ? -9.453 65.438 8.664 1 90.62 509 ASP A C 1
ATOM 4069 O O . ASP A 1 509 ? -8.281 65.375 9.047 1 90.62 509 ASP A O 1
ATOM 4073 N N . ALA A 1 510 ? -10.227 66.5 8.93 1 89.44 510 ALA A N 1
ATOM 4074 C CA . ALA A 1 510 ? -9.711 67.75 9.523 1 89.44 510 ALA A CA 1
ATOM 4075 C C . ALA A 1 510 ? -9.109 67.5 10.906 1 89.44 510 ALA A C 1
ATOM 4077 O O . ALA A 1 510 ? -8.055 68 11.242 1 89.44 510 ALA A O 1
ATOM 4078 N N . GLY A 1 511 ? -9.766 66.562 11.633 1 86.56 511 GLY A N 1
ATOM 4079 C CA . GLY A 1 511 ? -9.289 66.25 12.969 1 86.56 511 GLY A CA 1
ATOM 4080 C C . GLY A 1 511 ? -7.934 65.562 12.984 1 86.56 511 GLY A C 1
ATOM 4081 O O . GLY A 1 511 ? -7.043 66 13.734 1 86.56 511 GLY A O 1
ATOM 4082 N N . LEU A 1 512 ? -7.82 64.625 12.148 1 89 512 LEU A N 1
ATOM 4083 C CA . LEU A 1 512 ? -6.562 63.875 12.086 1 89 512 LEU A CA 1
ATOM 4084 C C . LEU A 1 512 ? -5.445 64.75 11.523 1 89 512 LEU A C 1
ATOM 4086 O O . LEU A 1 512 ? -4.328 64.75 12.039 1 89 512 LEU A O 1
ATOM 4090 N N . LEU A 1 513 ? -5.785 65.438 10.539 1 93 513 LEU A N 1
ATOM 4091 C CA . LEU A 1 513 ? -4.781 66.312 9.938 1 93 513 LEU A CA 1
ATOM 4092 C C . LEU A 1 513 ? -4.328 67.438 10.914 1 93 513 LEU A C 1
ATOM 4094 O O . LEU A 1 513 ? -3.16 67.812 10.914 1 93 513 LEU A O 1
ATOM 4098 N N . CYS A 1 514 ? -5.25 67.938 11.727 1 92.12 514 CYS A N 1
ATOM 4099 C CA . CYS A 1 514 ? -4.914 68.938 12.766 1 92.12 514 CYS A CA 1
ATOM 4100 C C . CYS A 1 514 ? -3.883 68.312 13.734 1 92.12 514 CYS A C 1
ATOM 4102 O O . CYS A 1 514 ? -2.93 69 14.109 1 92.12 514 CYS A O 1
ATOM 4104 N N . ILE A 1 515 ? -4.086 67.062 14.023 1 89.19 515 ILE A N 1
ATOM 4105 C CA . ILE A 1 515 ? -3.162 66.375 14.938 1 89.19 515 ILE A CA 1
ATOM 4106 C C . ILE A 1 515 ? -1.779 66.312 14.297 1 89.19 515 ILE A C 1
ATOM 4108 O O . ILE A 1 515 ? -0.769 66.562 14.945 1 89.19 515 ILE A O 1
ATOM 4112 N N . ALA A 1 516 ? -1.741 66 13.055 1 93.81 516 ALA A N 1
ATOM 4113 C CA . ALA A 1 516 ? -0.471 65.875 12.344 1 93.81 516 ALA A CA 1
ATOM 4114 C C . ALA A 1 516 ? 0.276 67.188 12.289 1 93.81 516 ALA A C 1
ATOM 4116 O O . ALA A 1 516 ? 1.463 67.25 12.625 1 93.81 516 ALA A O 1
ATOM 4117 N N . ILE A 1 517 ? -0.434 68.188 11.898 1 93.75 517 ILE A N 1
ATOM 4118 C CA . ILE A 1 517 ? 0.181 69.5 11.758 1 93.75 517 ILE A CA 1
ATOM 4119 C C . ILE A 1 517 ? 0.565 70.062 13.133 1 93.75 517 ILE A C 1
ATOM 4121 O O . ILE A 1 517 ? 1.623 70.688 13.289 1 93.75 517 ILE A O 1
ATOM 4125 N N . ALA A 1 518 ? -0.241 69.812 14.148 1 91.12 518 ALA A N 1
ATOM 4126 C CA . ALA A 1 518 ? 0.061 70.25 15.516 1 91.12 518 ALA A CA 1
ATOM 4127 C C . ALA A 1 518 ? 1.354 69.562 16.016 1 91.12 518 ALA A C 1
ATOM 4129 O O . ALA A 1 518 ? 2.156 70.25 16.688 1 91.12 518 ALA A O 1
ATOM 4130 N N . ASN A 1 519 ? 1.54 68.375 15.664 1 90.25 519 ASN A N 1
ATOM 4131 C CA . ASN A 1 519 ? 2.75 67.688 16.062 1 90.25 519 ASN A CA 1
ATOM 4132 C C . ASN A 1 519 ? 3.994 68.25 15.422 1 90.25 519 ASN A C 1
ATOM 4134 O O . ASN A 1 519 ? 5.035 68.375 16.062 1 90.25 519 ASN A O 1
ATOM 4138 N N . LEU A 1 520 ? 3.84 68.625 14.211 1 93 520 LEU A N 1
ATOM 4139 C CA . LEU A 1 520 ? 4.957 69.25 13.5 1 93 520 LEU A CA 1
ATOM 4140 C C . LEU A 1 520 ? 5.262 70.625 14.047 1 93 520 LEU A C 1
ATOM 4142 O O . LEU A 1 520 ? 6.426 71 14.234 1 93 520 LEU A O 1
ATOM 4146 N N . LEU A 1 521 ? 4.219 71.375 14.297 1 90.88 521 LEU A N 1
ATOM 4147 C CA . LEU A 1 521 ? 4.379 72.688 14.859 1 90.88 521 LEU A CA 1
ATOM 4148 C C . LEU A 1 521 ? 4.973 72.625 16.266 1 90.88 521 LEU A C 1
ATOM 4150 O O . LEU A 1 521 ? 5.828 73.438 16.625 1 90.88 521 LEU A O 1
ATOM 4154 N N . ASP A 1 522 ? 4.465 71.688 17.031 1 86.81 522 ASP A N 1
ATOM 4155 C CA . ASP A 1 522 ? 4.984 71.5 18.375 1 86.81 522 ASP A CA 1
ATOM 4156 C C . ASP A 1 522 ? 6.48 71.188 18.344 1 86.81 522 ASP A C 1
ATOM 4158 O O . ASP A 1 522 ? 7.238 71.688 19.188 1 86.81 522 ASP A O 1
ATOM 4162 N N . ASN A 1 523 ? 6.859 70.438 17.406 1 86.19 523 ASN A N 1
ATOM 4163 C CA . ASN A 1 523 ? 8.273 70.125 17.25 1 86.19 523 ASN A CA 1
ATOM 4164 C C . ASN A 1 523 ? 9.094 71.375 16.891 1 86.19 523 ASN A C 1
ATOM 4166 O O . ASN A 1 523 ? 10.195 71.562 17.406 1 86.19 523 ASN A O 1
ATOM 4170 N N . ALA A 1 524 ? 8.555 72.125 16.047 1 88.19 524 ALA A N 1
ATOM 4171 C CA . ALA A 1 524 ? 9.219 73.312 15.648 1 88.19 524 ALA A CA 1
ATOM 4172 C C . ALA A 1 524 ? 9.367 74.312 16.828 1 88.19 524 ALA A C 1
ATOM 4174 O O . ALA A 1 524 ? 10.43 74.875 17.016 1 88.19 524 ALA A O 1
ATOM 4175 N N . VAL A 1 525 ? 8.375 74.438 17.641 1 84.94 525 VAL A N 1
ATOM 4176 C CA . VAL A 1 525 ? 8.367 75.312 18.781 1 84.94 525 VAL A CA 1
ATOM 4177 C C . VAL A 1 525 ? 9.328 74.812 19.844 1 84.94 525 VAL A C 1
ATOM 4179 O O . VAL A 1 525 ? 10.039 75.562 20.5 1 84.94 525 VAL A O 1
ATOM 4182 N N . LYS A 1 526 ? 9.352 73.562 20.016 1 82.5 526 LYS A N 1
ATOM 4183 C CA . LYS A 1 526 ? 10.148 72.938 21.047 1 82.5 526 LYS A CA 1
ATOM 4184 C C . LYS A 1 526 ? 11.641 73.062 20.766 1 82.5 526 LYS A C 1
ATOM 4186 O O . LYS A 1 526 ? 12.43 73.25 21.703 1 82.5 526 LYS A O 1
ATOM 4191 N N . TYR A 1 527 ? 12 73 19.562 1 85.19 527 TYR A N 1
ATOM 4192 C CA . TYR A 1 527 ? 13.43 72.938 19.266 1 85.19 527 TYR A CA 1
ATOM 4193 C C . TYR A 1 527 ? 13.953 74.25 18.734 1 85.19 527 TYR A C 1
ATOM 4195 O O . TYR A 1 527 ? 15.156 74.5 18.734 1 85.19 527 TYR A O 1
ATOM 4203 N N . SER A 1 528 ? 13.039 75.188 18.422 1 86.25 528 SER A N 1
ATOM 4204 C CA . SER A 1 528 ? 13.477 76.438 17.891 1 86.25 528 SER A CA 1
ATOM 4205 C C . SER A 1 528 ? 13.688 77.5 19 1 86.25 528 SER A C 1
ATOM 4207 O O . SER A 1 528 ? 12.922 77.5 19.969 1 86.25 528 SER A O 1
ATOM 4209 N N . PRO A 1 529 ? 14.734 78.375 18.922 1 83.94 529 PRO A N 1
ATOM 4210 C CA . PRO A 1 529 ? 14.797 79.5 19.781 1 83.94 529 PRO A CA 1
ATOM 4211 C C . PRO A 1 529 ? 13.648 80.5 19.547 1 83.94 529 PRO A C 1
ATOM 4213 O O . PRO A 1 529 ? 12.945 80.375 18.531 1 83.94 529 PRO A O 1
ATOM 4216 N N . PRO A 1 530 ? 13.391 81.312 20.578 1 86.56 530 PRO A N 1
ATOM 4217 C CA . PRO A 1 530 ? 12.32 82.25 20.375 1 86.56 530 PRO A CA 1
ATOM 4218 C C . PRO A 1 530 ? 12.445 83 19.047 1 86.56 530 PRO A C 1
ATOM 4220 O O . PRO A 1 530 ? 13.547 83.438 18.656 1 86.56 530 PRO A O 1
ATOM 4223 N N . GLY A 1 531 ? 11.398 83.062 18.344 1 85.62 531 GLY A N 1
ATOM 4224 C CA . GLY A 1 531 ? 11.43 83.75 17.031 1 85.62 531 GLY A CA 1
ATOM 4225 C C . GLY A 1 531 ? 10.391 83.188 16.078 1 85.62 531 GLY A C 1
ATOM 4226 O O . GLY A 1 531 ? 9.328 82.75 16.5 1 85.62 531 GLY A O 1
ATOM 4227 N N . GLU A 1 532 ? 10.734 83.312 14.836 1 86.81 532 GLU A N 1
ATOM 4228 C CA . GLU A 1 532 ? 9.789 83 13.758 1 86.81 532 GLU A CA 1
ATOM 4229 C C . GLU A 1 532 ? 9.812 81.5 13.383 1 86.81 532 GLU A C 1
ATOM 4231 O O . GLU A 1 532 ? 10.875 80.875 13.336 1 86.81 532 GLU A O 1
ATOM 4236 N N . ILE A 1 533 ? 8.648 80.938 13.266 1 90.12 533 ILE A N 1
ATOM 4237 C CA . ILE A 1 533 ? 8.445 79.625 12.617 1 90.12 533 ILE A CA 1
ATOM 4238 C C . ILE A 1 533 ? 7.777 79.812 11.258 1 90.12 533 ILE A C 1
ATOM 4240 O O . ILE A 1 533 ? 6.66 80.375 11.18 1 90.12 533 ILE A O 1
ATOM 4244 N N . ALA A 1 534 ? 8.445 79.438 10.156 1 92.44 534 ALA A N 1
ATOM 4245 C CA . ALA A 1 534 ? 7.961 79.688 8.805 1 92.44 534 ALA A CA 1
ATOM 4246 C C . ALA A 1 534 ? 7.145 78.562 8.273 1 92.44 534 ALA A C 1
ATOM 4248 O O . ALA A 1 534 ? 7.531 77.375 8.43 1 92.44 534 ALA A O 1
ATOM 4249 N N . ILE A 1 535 ? 5.934 78.812 7.793 1 94.38 535 ILE A N 1
ATOM 4250 C CA . ILE A 1 535 ? 5.078 77.875 7.113 1 94.38 535 ILE A CA 1
ATOM 4251 C C . ILE A 1 535 ? 4.84 78.312 5.672 1 94.38 535 ILE A C 1
ATOM 4253 O O . ILE A 1 535 ? 4.27 79.375 5.43 1 94.38 535 ILE A O 1
ATOM 4257 N N . ASP A 1 536 ? 5.312 77.562 4.676 1 93.69 536 ASP A N 1
ATOM 4258 C CA . ASP A 1 536 ? 5.109 77.812 3.258 1 93.69 536 ASP A CA 1
ATOM 4259 C C . ASP A 1 536 ? 4.109 76.812 2.646 1 93.69 536 ASP A C 1
ATOM 4261 O O . ASP A 1 536 ? 4.227 75.625 2.826 1 93.69 536 ASP A O 1
ATOM 4265 N N . ILE A 1 537 ? 3.082 77.375 2.041 1 93.5 537 ILE A N 1
ATOM 4266 C CA . ILE A 1 537 ? 2.078 76.562 1.357 1 93.5 537 ILE A CA 1
ATOM 4267 C C . ILE A 1 537 ? 2.223 76.75 -0.153 1 93.5 537 ILE A C 1
ATOM 4269 O O . ILE A 1 537 ? 2.146 77.812 -0.67 1 93.5 537 ILE A O 1
ATOM 4273 N N . HIS A 1 538 ? 2.561 75.625 -0.801 1 90.5 538 HIS A N 1
ATOM 4274 C CA . HIS A 1 538 ? 2.645 75.625 -2.258 1 90.5 538 HIS A CA 1
ATOM 4275 C C . HIS A 1 538 ? 1.541 74.75 -2.859 1 90.5 538 HIS A C 1
ATOM 4277 O O . HIS A 1 538 ? 1.4 73.562 -2.504 1 90.5 538 HIS A O 1
ATOM 4283 N N . SER A 1 539 ? 0.652 75.375 -3.59 1 86.38 539 SER A N 1
ATOM 4284 C CA . SER A 1 539 ? -0.41 74.625 -4.254 1 86.38 539 SER A CA 1
ATOM 4285 C C . SER A 1 539 ? -0.187 74.562 -5.762 1 86.38 539 SER A C 1
ATOM 4287 O O . SER A 1 539 ? -0.086 75.625 -6.418 1 86.38 539 SER A O 1
ATOM 4289 N N . ASP A 1 540 ? 0.26 73.438 -6.27 1 76.5 540 ASP A N 1
ATOM 4290 C CA . ASP A 1 540 ? 0.367 73.188 -7.707 1 76.5 540 ASP A CA 1
ATOM 4291 C C . ASP A 1 540 ? -0.727 72.25 -8.203 1 76.5 540 ASP A C 1
ATOM 4293 O O . ASP A 1 540 ? -1.454 71.688 -7.406 1 76.5 540 ASP A O 1
ATOM 4297 N N . ALA A 1 541 ? -0.815 72.062 -9.555 1 75.5 541 ALA A N 1
ATOM 4298 C CA . ALA A 1 541 ? -1.861 71.25 -10.227 1 75.5 541 ALA A CA 1
ATOM 4299 C C . ALA A 1 541 ? -1.973 69.875 -9.641 1 75.5 541 ALA A C 1
ATOM 4301 O O . ALA A 1 541 ? -1.158 69 -9.945 1 75.5 541 ALA A O 1
ATOM 4302 N N . GLY A 1 542 ? -2.9 69.688 -8.484 1 81.56 542 GLY A N 1
ATOM 4303 C CA . GLY A 1 542 ? -3.346 68.375 -7.977 1 81.56 542 GLY A CA 1
ATOM 4304 C C . GLY A 1 542 ? -2.717 68 -6.645 1 81.56 542 GLY A C 1
ATOM 4305 O O . GLY A 1 542 ? -3.084 67 -6.035 1 81.56 542 GLY A O 1
ATOM 4306 N N . GLN A 1 543 ? -1.595 68.875 -6.238 1 88.81 543 GLN A N 1
ATOM 4307 C CA . GLN A 1 543 ? -0.947 68.562 -4.973 1 88.81 543 GLN A CA 1
ATOM 4308 C C . GLN A 1 543 ? -0.651 69.812 -4.16 1 88.81 543 GLN A C 1
ATOM 4310 O O . GLN A 1 543 ? -0.288 70.812 -4.719 1 88.81 543 GLN A O 1
ATOM 4315 N N . THR A 1 544 ? -0.89 69.75 -2.922 1 91.88 544 THR A N 1
ATOM 4316 C CA . THR A 1 544 ? -0.554 70.812 -1.989 1 91.88 544 THR A CA 1
ATOM 4317 C C . THR A 1 544 ? 0.646 70.438 -1.13 1 91.88 544 THR A C 1
ATOM 4319 O O . THR A 1 544 ? 0.692 69.312 -0.582 1 91.88 544 THR A O 1
ATOM 4322 N N . GLU A 1 545 ? 1.648 71.25 -1.123 1 93.88 545 GLU A N 1
ATOM 4323 C CA . GLU A 1 545 ? 2.852 71.062 -0.325 1 93.88 545 GLU A CA 1
ATOM 4324 C C . GLU A 1 545 ? 2.926 72.062 0.836 1 93.88 545 GLU A C 1
ATOM 4326 O O . GLU A 1 545 ? 2.75 73.25 0.645 1 93.88 545 GLU A O 1
ATOM 4331 N N . LEU A 1 546 ? 3.068 71.5 2.039 1 94.31 546 LEU A N 1
ATOM 4332 C CA . LEU A 1 546 ? 3.262 72.312 3.248 1 94.31 546 LEU A CA 1
ATOM 4333 C C . LEU A 1 546 ? 4.676 72.125 3.789 1 94.31 546 LEU A C 1
ATOM 4335 O O . LEU A 1 546 ? 5.133 71 4.008 1 94.31 546 LEU A O 1
ATOM 4339 N N . ARG A 1 547 ? 5.402 73.25 3.932 1 95.12 547 ARG A N 1
ATOM 4340 C CA . ARG A 1 547 ? 6.754 73.25 4.48 1 95.12 547 ARG A CA 1
ATOM 4341 C C . ARG A 1 547 ? 6.797 74 5.828 1 95.12 547 ARG A C 1
ATOM 4343 O O . ARG A 1 547 ? 6.371 75.125 5.945 1 95.12 547 ARG A O 1
ATOM 4350 N N . ILE A 1 548 ? 7.242 73.312 6.797 1 94.25 548 ILE A N 1
ATOM 4351 C CA . ILE A 1 548 ? 7.422 73.875 8.125 1 94.25 548 ILE A CA 1
ATOM 4352 C C . ILE A 1 548 ? 8.906 73.938 8.477 1 94.25 548 ILE A C 1
ATOM 4354 O O . ILE A 1 548 ? 9.555 72.875 8.555 1 94.25 548 ILE A O 1
ATOM 4358 N N . ARG A 1 549 ? 9.438 75.062 8.688 1 92.88 549 ARG A N 1
ATOM 4359 C CA . ARG A 1 549 ? 10.859 75.25 8.961 1 92.88 549 ARG A CA 1
ATOM 4360 C C . ARG A 1 549 ? 11.086 75.75 10.383 1 92.88 549 ARG A C 1
ATOM 4362 O O . ARG A 1 549 ? 10.477 76.75 10.789 1 92.88 549 ARG A O 1
ATOM 4369 N N . ASP A 1 550 ? 11.891 74.938 11.055 1 84.75 550 ASP A N 1
ATOM 4370 C CA . ASP A 1 550 ? 12.289 75.438 12.391 1 84.75 550 ASP A CA 1
ATOM 4371 C C . ASP A 1 550 ? 13.742 75.875 12.391 1 84.75 550 ASP A C 1
ATOM 4373 O O . ASP A 1 550 ? 14.422 75.812 11.367 1 84.75 550 ASP A O 1
ATOM 4377 N N . HIS A 1 551 ? 14.195 76.625 13.461 1 87 551 HIS A N 1
ATOM 4378 C CA . HIS A 1 551 ? 15.57 77.062 13.609 1 87 551 HIS A CA 1
ATOM 4379 C C . HIS A 1 551 ? 16.281 76.375 14.75 1 87 551 HIS A C 1
ATOM 4381 O O . HIS A 1 551 ? 16.969 77 15.547 1 87 551 HIS A O 1
ATOM 4387 N N . GLY A 1 552 ? 15.961 75.125 14.836 1 82.69 552 GLY A N 1
ATOM 4388 C CA . GLY A 1 552 ? 16.562 74.375 15.898 1 82.69 552 GLY A CA 1
ATOM 4389 C C . GLY A 1 552 ? 17.969 73.938 15.594 1 82.69 552 GLY A C 1
ATOM 4390 O O . GLY A 1 552 ? 18.594 74.375 14.633 1 82.69 552 GLY A O 1
ATOM 4391 N N . PRO A 1 553 ? 18.562 73.062 16.5 1 82.75 553 PRO A N 1
ATOM 4392 C CA . PRO A 1 553 ? 19.953 72.625 16.375 1 82.75 553 PRO A CA 1
ATOM 4393 C C . PRO A 1 553 ? 20.172 71.625 15.227 1 82.75 553 PRO A C 1
ATOM 4395 O O . PRO A 1 553 ? 21.328 71.312 14.922 1 82.75 553 PRO A O 1
ATOM 4398 N N . GLY A 1 554 ? 19.172 71.25 14.555 1 83.06 554 GLY A N 1
ATOM 4399 C CA . GLY A 1 554 ? 19.312 70.312 13.461 1 83.06 554 GLY A CA 1
ATOM 4400 C C . GLY A 1 554 ? 19.453 68.875 13.938 1 83.06 554 GLY A C 1
ATOM 4401 O O . GLY A 1 554 ? 19.219 68.562 15.109 1 83.06 554 GLY A O 1
ATOM 4402 N N . LEU A 1 555 ? 19.547 67.875 13.016 1 84.62 555 LEU A N 1
ATOM 4403 C CA . LEU A 1 555 ? 19.703 66.5 13.289 1 84.62 555 LEU A CA 1
ATOM 4404 C C . LEU A 1 555 ? 20.953 65.938 12.617 1 84.62 555 LEU A C 1
ATOM 4406 O O . LEU A 1 555 ? 21.266 66.312 11.484 1 84.62 555 LEU A O 1
ATOM 4410 N N . PRO A 1 556 ? 21.688 65.125 13.453 1 81 556 PRO A N 1
ATOM 4411 C CA . PRO A 1 556 ? 22.859 64.5 12.82 1 81 556 PRO A CA 1
ATOM 4412 C C . PRO A 1 556 ? 22.484 63.688 11.586 1 81 556 PRO A C 1
ATOM 4414 O O . PRO A 1 556 ? 21.344 63.25 11.453 1 81 556 PRO A O 1
ATOM 4417 N N . ALA A 1 557 ? 23.469 63.5 10.844 1 77.19 557 ALA A N 1
ATOM 4418 C CA . ALA A 1 557 ? 23.297 62.75 9.609 1 77.19 557 ALA A CA 1
ATOM 4419 C C . ALA A 1 557 ? 22.875 61.312 9.891 1 77.19 557 ALA A C 1
ATOM 4421 O O . ALA A 1 557 ? 23.344 60.688 10.852 1 77.19 557 ALA A O 1
ATOM 4422 N N . GLY A 1 558 ? 21.797 60.688 9.242 1 76.19 558 GLY A N 1
ATOM 4423 C CA . GLY A 1 558 ? 21.344 59.312 9.383 1 76.19 558 GLY A CA 1
ATOM 4424 C C . GLY A 1 558 ? 20.125 59.188 10.273 1 76.19 558 GLY A C 1
ATOM 4425 O O . GLY A 1 558 ? 19.531 58.094 10.344 1 76.19 558 GLY A O 1
ATOM 4426 N N . GLN A 1 559 ? 19.797 60.188 10.875 1 81.56 559 GLN A N 1
ATOM 4427 C CA . GLN A 1 559 ? 18.703 60.062 11.828 1 81.56 559 GLN A CA 1
ATOM 4428 C C . GLN A 1 559 ? 17.391 60.594 11.242 1 81.56 559 GLN A C 1
ATOM 4430 O O . GLN A 1 559 ? 16.359 60.562 11.906 1 81.56 559 GLN A O 1
ATOM 4435 N N . ALA A 1 560 ? 17.406 60.906 10.086 1 84.75 560 ALA A N 1
ATOM 4436 C CA . ALA A 1 560 ? 16.25 61.562 9.469 1 84.75 560 ALA A CA 1
ATOM 4437 C C . ALA A 1 560 ? 15.055 60.625 9.422 1 84.75 560 ALA A C 1
ATOM 4439 O O . ALA A 1 560 ? 13.93 61.031 9.695 1 84.75 560 ALA A O 1
ATOM 4440 N N . GLU A 1 561 ? 15.32 59.406 9.195 1 85.12 561 GLU A N 1
ATOM 4441 C CA . GLU A 1 561 ? 14.219 58.469 9.078 1 85.12 561 GLU A CA 1
ATOM 4442 C C . GLU A 1 561 ? 13.859 57.875 10.43 1 85.12 561 GLU A C 1
ATOM 4444 O O . GLU A 1 561 ? 12.711 57.5 10.664 1 85.12 561 GLU A O 1
ATOM 4449 N N . LEU A 1 562 ? 14.727 57.875 11.289 1 81.94 562 LEU A N 1
ATOM 4450 C CA . LEU A 1 562 ? 14.562 57.219 12.586 1 81.94 562 LEU A CA 1
ATOM 4451 C C . LEU A 1 562 ? 13.586 57.969 13.461 1 81.94 562 LEU A C 1
ATOM 4453 O O . LEU A 1 562 ? 12.898 57.406 14.305 1 81.94 562 LEU A O 1
ATOM 4457 N N . ILE A 1 563 ? 13.469 59.312 13.227 1 84.81 563 ILE A N 1
ATOM 4458 C CA . ILE A 1 563 ? 12.633 60.156 14.078 1 84.81 563 ILE A CA 1
ATOM 4459 C C . ILE A 1 563 ? 11.156 59.875 13.805 1 84.81 563 ILE A C 1
ATOM 4461 O O . ILE A 1 563 ? 10.281 60.25 14.586 1 84.81 563 ILE A O 1
ATOM 4465 N N . PHE A 1 564 ? 10.906 59.156 12.664 1 87.44 564 PHE A N 1
ATOM 4466 C CA . PHE A 1 564 ? 9.523 58.812 12.32 1 87.44 564 PHE A CA 1
ATOM 4467 C C . PHE A 1 564 ? 9.148 57.438 12.805 1 87.44 564 PHE A C 1
ATOM 4469 O O . PHE A 1 564 ? 8.023 56.969 12.594 1 87.44 564 PHE A O 1
ATOM 4476 N N . GLU A 1 565 ? 10.078 56.812 13.406 1 81.5 565 GLU A N 1
ATOM 4477 C CA . GLU A 1 565 ? 9.789 55.531 13.984 1 81.5 565 GLU A CA 1
ATOM 4478 C C . GLU A 1 565 ? 9.164 55.656 15.375 1 81.5 565 GLU A C 1
ATOM 4480 O O . GLU A 1 565 ? 9.406 56.625 16.078 1 81.5 565 GLU A O 1
ATOM 4485 N N . ARG A 1 566 ? 8.469 54.656 15.617 1 73 566 ARG A N 1
ATOM 4486 C CA . ARG A 1 566 ? 7.758 54.656 16.891 1 73 566 ARG A CA 1
ATOM 4487 C C . ARG A 1 566 ? 8.734 54.719 18.062 1 73 566 ARG A C 1
ATOM 4489 O O . ARG A 1 566 ? 9.68 53.938 18.125 1 73 566 ARG A O 1
ATOM 4496 N N . TYR A 1 567 ? 8.57 55.688 18.875 1 70.25 567 TYR A N 1
ATOM 4497 C CA . TYR A 1 567 ? 9.25 55.844 20.156 1 70.25 567 TYR A CA 1
ATOM 4498 C C . TYR A 1 567 ? 10.719 56.188 19.953 1 70.25 567 TYR A C 1
ATOM 4500 O O . TYR A 1 567 ? 11.555 55.906 20.812 1 70.25 567 TYR A O 1
ATOM 4508 N N . ARG A 1 568 ? 11.008 56.688 18.844 1 74.94 568 ARG A N 1
ATOM 4509 C CA . ARG A 1 568 ? 12.383 57.094 18.562 1 74.94 568 ARG A CA 1
ATOM 4510 C C . ARG A 1 568 ? 12.523 58.625 18.594 1 74.94 568 ARG A C 1
ATOM 4512 O O . ARG A 1 568 ? 11.648 59.312 18.094 1 74.94 568 ARG A O 1
ATOM 4519 N N . ARG A 1 569 ? 13.562 58.938 19.359 1 75.62 569 ARG A N 1
ATOM 4520 C CA . ARG A 1 569 ? 13.883 60.375 19.438 1 75.62 569 ARG A CA 1
ATOM 4521 C C . ARG A 1 569 ? 15.273 60.656 18.859 1 75.62 569 ARG A C 1
ATOM 4523 O O . ARG A 1 569 ? 16.125 59.781 18.844 1 75.62 569 ARG A O 1
ATOM 4530 N N . GLY A 1 570 ? 15.391 61.875 18.156 1 70.38 570 GLY A N 1
ATOM 4531 C CA . GLY A 1 570 ? 16.703 62.219 17.656 1 70.38 570 GLY A CA 1
ATOM 4532 C C . GLY A 1 570 ? 17.734 62.344 18.766 1 70.38 570 GLY A C 1
ATOM 4533 O O . GLY A 1 570 ? 17.422 62.75 19.891 1 70.38 570 GLY A O 1
ATOM 4534 N N . GLU A 1 571 ? 18.812 61.625 18.75 1 61.97 571 GLU A N 1
ATOM 4535 C CA . GLU A 1 571 ? 19.906 61.719 19.703 1 61.97 571 GLU A CA 1
ATOM 4536 C C . GLU A 1 571 ? 20.484 63.125 19.75 1 61.97 571 GLU A C 1
ATOM 4538 O O . GLU A 1 571 ? 20.938 63.656 18.734 1 61.97 571 GLU A O 1
ATOM 4543 N N . HIS A 1 572 ? 19.891 64.062 20.391 1 58.44 572 HIS A N 1
ATOM 4544 C CA . HIS A 1 572 ? 20.594 65.375 20.547 1 58.44 572 HIS A CA 1
ATOM 4545 C C . HIS A 1 572 ? 21.359 65.375 21.859 1 58.44 572 HIS A C 1
ATOM 4547 O O . HIS A 1 572 ? 21.016 64.688 22.812 1 58.44 572 HIS A O 1
ATOM 4553 N N . THR A 1 573 ? 22.625 66.062 21.891 1 50.19 573 THR A N 1
ATOM 4554 C CA . THR A 1 573 ? 23.5 66.375 23.031 1 50.19 573 THR A CA 1
ATOM 4555 C C . THR A 1 573 ? 22.734 67.062 24.125 1 50.19 573 THR A C 1
ATOM 4557 O O . THR A 1 573 ? 23.188 67.125 25.266 1 50.19 573 THR A O 1
ATOM 4560 N N . SER A 1 574 ? 21.938 68.062 23.859 1 49.41 574 SER A N 1
ATOM 4561 C CA . SER A 1 574 ? 21.359 68.812 24.938 1 49.41 574 SER A CA 1
ATOM 4562 C C . SER A 1 574 ? 20.078 68.188 25.484 1 49.41 574 SER A C 1
ATOM 4564 O O . SER A 1 574 ? 19.297 67.625 24.719 1 49.41 574 SER A O 1
ATOM 4566 N N . PRO A 1 575 ? 20.062 68 26.734 1 48.72 575 PRO A N 1
ATOM 4567 C CA . PRO A 1 575 ? 18.922 67.438 27.438 1 48.72 575 PRO A CA 1
ATOM 4568 C C . PRO A 1 575 ? 17.594 68.125 27.125 1 48.72 575 PRO A C 1
ATOM 4570 O O . PRO A 1 575 ? 17.312 69.188 27.672 1 48.72 575 PRO A O 1
ATOM 4573 N N . VAL A 1 576 ? 17.219 68.375 25.984 1 51.41 576 VAL A N 1
ATOM 4574 C CA . VAL A 1 576 ? 15.867 68.938 25.891 1 51.41 576 VAL A CA 1
ATOM 4575 C C . VAL A 1 576 ? 14.867 67.938 26.5 1 51.41 576 VAL A C 1
ATOM 4577 O O . VAL A 1 576 ? 14.789 66.75 26.062 1 51.41 576 VAL A O 1
ATOM 4580 N N . PRO A 1 577 ? 14.352 68.188 27.641 1 51.25 577 PRO A N 1
ATOM 4581 C CA . PRO A 1 577 ? 13.406 67.375 28.391 1 51.25 577 PRO A CA 1
ATOM 4582 C C . PRO A 1 577 ? 12.055 67.25 27.672 1 51.25 577 PRO A C 1
ATOM 4584 O O . PRO A 1 577 ? 11.555 68.188 27.109 1 51.25 577 PRO A O 1
ATOM 4587 N N . GLY A 1 578 ? 11.484 66.062 27.219 1 59.72 578 GLY A N 1
ATOM 4588 C CA . GLY A 1 578 ? 10.055 65.875 27.031 1 59.72 578 GLY A CA 1
ATOM 4589 C C . GLY A 1 578 ? 9.688 65.438 25.625 1 59.72 578 GLY A C 1
ATOM 4590 O O . GLY A 1 578 ? 10.406 65.75 24.672 1 59.72 578 GLY A O 1
ATOM 4591 N N . GLY A 1 579 ? 9.258 64.375 25.266 1 62.22 579 GLY A N 1
ATOM 4592 C CA . GLY A 1 579 ? 8.602 63.906 24.078 1 62.22 579 GLY A CA 1
ATOM 4593 C C . GLY A 1 579 ? 8.477 62.375 24.047 1 62.22 579 GLY A C 1
ATOM 4594 O O . GLY A 1 579 ? 9.258 61.688 24.688 1 62.22 579 GLY A O 1
ATOM 4595 N N . THR A 1 580 ? 7.477 61.844 23.516 1 62.59 580 THR A N 1
ATOM 4596 C CA . THR A 1 580 ? 7.137 60.438 23.516 1 62.59 580 THR A CA 1
ATOM 4597 C C . THR A 1 580 ? 7.691 59.75 22.266 1 62.59 580 THR A C 1
ATOM 4599 O O . THR A 1 580 ? 7.758 58.531 22.203 1 62.59 580 THR A O 1
ATOM 4602 N N . GLY A 1 581 ? 8.258 60.562 21.344 1 73.94 581 GLY A N 1
ATOM 4603 C CA . GLY A 1 581 ? 8.625 60 20.047 1 73.94 581 GLY A CA 1
ATOM 4604 C C . GLY A 1 581 ? 7.438 59.469 19.266 1 73.94 581 GLY A C 1
ATOM 4605 O O . GLY A 1 581 ? 7.602 58.688 18.344 1 73.94 581 GLY A O 1
ATOM 4606 N N . LEU A 1 582 ? 6.207 59.844 19.641 1 77.25 582 LEU A N 1
ATOM 4607 C CA . LEU A 1 582 ? 5 59.375 18.953 1 77.25 582 LEU A CA 1
ATOM 4608 C C . LEU A 1 582 ? 4.523 60.438 17.953 1 77.25 582 LEU A C 1
ATOM 4610 O O . LEU A 1 582 ? 3.846 60.094 16.984 1 77.25 582 LEU A O 1
ATOM 4614 N N . GLY A 1 583 ? 4.871 61.625 18.25 1 85.38 583 GLY A N 1
ATOM 4615 C CA . GLY A 1 583 ? 4.305 62.719 17.484 1 85.38 583 GLY A CA 1
ATOM 4616 C C . GLY A 1 583 ? 4.578 62.625 16 1 85.38 583 GLY A C 1
ATOM 4617 O O . GLY A 1 583 ? 3.648 62.625 15.195 1 85.38 583 GLY A O 1
ATOM 4618 N N . LEU A 1 584 ? 5.84 62.469 15.727 1 89.31 584 LEU A N 1
ATOM 4619 C CA . LEU A 1 584 ? 6.219 62.469 14.312 1 89.31 584 LEU A CA 1
ATOM 4620 C C . LEU A 1 584 ? 5.785 61.156 13.633 1 89.31 584 LEU A C 1
ATOM 4622 O O . LEU A 1 584 ? 5.484 61.156 12.445 1 89.31 584 LEU A O 1
ATOM 4626 N N . TYR A 1 585 ? 5.762 60.062 14.367 1 86.94 585 TYR A N 1
ATOM 4627 C CA . TYR A 1 585 ? 5.273 58.781 13.836 1 86.94 585 TYR A CA 1
ATOM 4628 C C . TYR A 1 585 ? 3.803 58.875 13.461 1 86.94 585 TYR A C 1
ATOM 4630 O O . TYR A 1 585 ? 3.414 58.469 12.359 1 86.94 585 TYR A O 1
ATOM 4638 N N . VAL A 1 586 ? 2.959 59.375 14.32 1 87 586 VAL A N 1
ATOM 4639 C CA . VAL A 1 586 ? 1.523 59.5 14.086 1 87 586 VAL A CA 1
ATOM 4640 C C . VAL A 1 586 ? 1.272 60.469 12.938 1 87 586 VAL A C 1
ATOM 4642 O O . VAL A 1 586 ? 0.381 60.25 12.117 1 87 586 VAL A O 1
ATOM 4645 N N . ALA A 1 587 ? 2.102 61.562 12.977 1 92.69 587 ALA A N 1
ATOM 4646 C CA . ALA A 1 587 ? 1.964 62.531 11.891 1 92.69 587 ALA A CA 1
ATOM 4647 C C . ALA A 1 587 ? 2.178 61.875 10.539 1 92.69 587 ALA A C 1
ATOM 4649 O O . ALA A 1 587 ? 1.392 62.094 9.609 1 92.69 587 ALA A O 1
ATOM 4650 N N . ARG A 1 588 ? 3.17 61.125 10.469 1 92.62 588 ARG A N 1
ATOM 4651 C CA . ARG A 1 588 ? 3.461 60.438 9.211 1 92.62 588 ARG A CA 1
ATOM 4652 C C . ARG A 1 588 ? 2.348 59.469 8.852 1 92.62 588 ARG A C 1
ATOM 4654 O O . ARG A 1 588 ? 1.951 59.375 7.688 1 92.62 588 ARG A O 1
ATOM 4661 N N . GLN A 1 589 ? 1.849 58.656 9.773 1 88.69 589 GLN A N 1
ATOM 4662 C CA . GLN A 1 589 ? 0.773 57.688 9.531 1 88.69 589 GLN A CA 1
ATOM 4663 C C . GLN A 1 589 ? -0.485 58.406 9.023 1 88.69 589 GLN A C 1
ATOM 4665 O O . GLN A 1 589 ? -1.167 57.906 8.133 1 88.69 589 GLN A O 1
ATOM 4670 N N . ILE A 1 590 ? -0.781 59.531 9.609 1 89.94 590 ILE A N 1
ATOM 4671 C CA . ILE A 1 590 ? -1.965 60.312 9.242 1 89.94 590 ILE A CA 1
ATOM 4672 C C . ILE A 1 590 ? -1.826 60.781 7.801 1 89.94 590 ILE A C 1
ATOM 4674 O O . ILE A 1 590 ? -2.758 60.656 7.004 1 89.94 590 ILE A O 1
ATOM 4678 N N . VAL A 1 591 ? -0.667 61.312 7.473 1 93.44 591 VAL A N 1
ATOM 4679 C CA . VAL A 1 591 ? -0.423 61.844 6.137 1 93.44 591 VAL A CA 1
ATOM 4680 C C . VAL A 1 591 ? -0.502 60.719 5.105 1 93.44 591 VAL A C 1
ATOM 4682 O O . VAL A 1 591 ? -1.089 60.906 4.035 1 93.44 591 VAL A O 1
ATOM 4685 N N . GLN A 1 592 ? 0.045 59.656 5.488 1 91.62 592 GLN A N 1
ATOM 4686 C CA . GLN A 1 592 ? 0.009 58.5 4.598 1 91.62 592 GLN A CA 1
ATOM 4687 C C . GLN A 1 592 ? -1.42 58 4.402 1 91.62 592 GLN A C 1
ATOM 4689 O O . GLN A 1 592 ? -1.8 57.594 3.299 1 91.62 592 GLN A O 1
ATOM 4694 N N . ALA A 1 593 ? -2.195 57.938 5.43 1 88.62 593 ALA A N 1
ATOM 4695 C CA . ALA A 1 593 ? -3.594 57.531 5.359 1 88.62 593 ALA A CA 1
ATOM 4696 C C . ALA A 1 593 ? -4.395 58.469 4.453 1 88.62 593 ALA A C 1
ATOM 4698 O O . ALA A 1 593 ? -5.473 58.094 3.973 1 88.62 593 ALA A O 1
ATOM 4699 N N . HIS A 1 594 ? -3.83 59.656 4.238 1 91.25 594 HIS A N 1
ATOM 4700 C CA . HIS A 1 594 ? -4.457 60.625 3.348 1 91.25 594 HIS A CA 1
ATOM 4701 C C . HIS A 1 594 ? -3.803 60.625 1.971 1 91.25 594 HIS A C 1
ATOM 4703 O O . HIS A 1 594 ? -3.941 61.562 1.204 1 91.25 594 HIS A O 1
ATOM 4709 N N . ASP A 1 595 ? -2.982 59.562 1.714 1 90.81 595 ASP A N 1
ATOM 4710 C CA . ASP A 1 595 ? -2.318 59.344 0.435 1 90.81 595 ASP A CA 1
ATOM 4711 C C . ASP A 1 595 ? -1.24 60.406 0.177 1 90.81 595 ASP A C 1
ATOM 4713 O O . ASP A 1 595 ? -1.014 60.781 -0.967 1 90.81 595 ASP A O 1
ATOM 4717 N N . GLY A 1 596 ? -0.714 60.969 1.193 1 93 596 GLY A N 1
ATOM 4718 C CA . GLY A 1 596 ? 0.366 61.938 1.103 1 93 596 GLY A CA 1
ATOM 4719 C C . GLY A 1 596 ? 1.701 61.406 1.567 1 93 596 GLY A C 1
ATOM 4720 O O . GLY A 1 596 ? 1.854 60.188 1.737 1 93 596 GLY A O 1
ATOM 4721 N N . LYS A 1 597 ? 2.691 62.312 1.617 1 94.88 597 LYS A N 1
ATOM 4722 C CA . LYS A 1 597 ? 4.027 61.969 2.086 1 94.88 597 LYS A CA 1
ATOM 4723 C C . LYS A 1 597 ? 4.559 63 3.074 1 94.88 597 LYS A C 1
ATOM 4725 O O . LYS A 1 597 ? 4.277 64.188 2.945 1 94.88 597 LYS A O 1
ATOM 4730 N N . LEU A 1 598 ? 5.191 62.562 4.098 1 94.81 598 LEU A N 1
ATOM 4731 C CA . LEU A 1 598 ? 5.855 63.406 5.078 1 94.81 598 LEU A CA 1
ATOM 4732 C C . LEU A 1 598 ? 7.328 63.031 5.219 1 94.81 598 LEU A C 1
ATOM 4734 O O . LEU A 1 598 ? 7.656 61.844 5.391 1 94.81 598 LEU A O 1
ATOM 4738 N N . TRP A 1 599 ? 8.219 63.969 4.992 1 93.5 599 TRP A N 1
ATOM 4739 C CA . TRP A 1 599 ? 9.641 63.688 5.164 1 93.5 599 TRP A CA 1
ATOM 4740 C C . TRP A 1 599 ? 10.391 64.938 5.652 1 93.5 599 TRP A C 1
ATOM 4742 O O . TRP A 1 599 ? 9.836 66 5.66 1 93.5 599 TRP A O 1
ATOM 4752 N N . LEU A 1 600 ? 11.523 64.688 6.145 1 92.38 600 LEU A N 1
ATOM 4753 C CA . LEU A 1 600 ? 12.445 65.688 6.559 1 92.38 600 LEU A CA 1
ATOM 4754 C C . LEU A 1 600 ? 13.344 66.125 5.402 1 92.38 600 LEU A C 1
ATOM 4756 O O . LEU A 1 600 ? 14.164 65.312 4.926 1 92.38 600 LEU A O 1
ATOM 4760 N N . ALA A 1 601 ? 13.164 67.375 4.859 1 89.5 601 ALA A N 1
ATOM 4761 C CA . ALA A 1 601 ? 13.875 67.812 3.668 1 89.5 601 ALA A CA 1
ATOM 4762 C C . ALA A 1 601 ? 15.258 68.375 4.027 1 89.5 601 ALA A C 1
ATOM 4764 O O . ALA A 1 601 ? 16.234 68.125 3.316 1 89.5 601 ALA A O 1
ATOM 4765 N N . GLU A 1 602 ? 15.375 69.25 5.043 1 85.81 602 GLU A N 1
ATOM 4766 C CA . GLU A 1 602 ? 16.625 69.812 5.492 1 85.81 602 GLU A CA 1
ATOM 4767 C C . GLU A 1 602 ? 16.812 69.625 6.996 1 85.81 602 GLU A C 1
ATOM 4769 O O . GLU A 1 602 ? 15.852 69.688 7.762 1 85.81 602 GLU A O 1
ATOM 4774 N N . HIS A 1 603 ? 18 69.312 7.473 1 82.12 603 HIS A N 1
ATOM 4775 C CA . HIS A 1 603 ? 18.234 69.062 8.898 1 82.12 603 HIS A CA 1
ATOM 4776 C C . HIS A 1 603 ? 19.641 69.5 9.297 1 82.12 603 HIS A C 1
ATOM 4778 O O . HIS A 1 603 ? 20.281 68.875 10.125 1 82.12 603 HIS A O 1
ATOM 4784 N N . GLY A 1 604 ? 20.078 70.625 8.727 1 82.38 604 GLY A N 1
ATOM 4785 C CA . GLY A 1 604 ? 21.391 71.125 9.047 1 82.38 604 GLY A CA 1
ATOM 4786 C C . GLY A 1 604 ? 21.391 71.938 10.336 1 82.38 604 GLY A C 1
ATOM 4787 O O . GLY A 1 604 ? 20.391 71.938 11.07 1 82.38 604 GLY A O 1
ATOM 4788 N N . PRO A 1 605 ? 22.5 72.625 10.656 1 82 605 PRO A N 1
ATOM 4789 C CA . PRO A 1 605 ? 22.672 73.375 11.898 1 82 605 PRO A CA 1
ATOM 4790 C C . PRO A 1 605 ? 21.734 74.562 11.992 1 82 605 PRO A C 1
ATOM 4792 O O . PRO A 1 605 ? 21.531 75.125 13.078 1 82 605 PRO A O 1
ATOM 4795 N N . ASP A 1 606 ? 21.156 74.938 10.82 1 82.75 606 ASP A N 1
ATOM 4796 C CA . ASP A 1 606 ? 20.281 76.125 10.828 1 82.75 606 ASP A CA 1
ATOM 4797 C C . ASP A 1 606 ? 18.828 75.688 11.109 1 82.75 606 ASP A C 1
ATOM 4799 O O . ASP A 1 606 ? 17.938 76.562 11.141 1 82.75 606 ASP A O 1
ATOM 4803 N N . GLY A 1 607 ? 18.609 74.562 11.266 1 87.94 607 GLY A N 1
ATOM 4804 C CA . GLY A 1 607 ? 17.266 74.062 11.602 1 87.94 607 GLY A CA 1
ATOM 4805 C C . GLY A 1 607 ? 16.781 72.938 10.727 1 87.94 607 GLY A C 1
ATOM 4806 O O . GLY A 1 607 ? 17.547 72.375 9.938 1 87.94 607 GLY A O 1
ATOM 4807 N N . CYS A 1 608 ? 15.562 72.5 10.984 1 90.19 608 CYS A N 1
ATOM 4808 C CA . CYS A 1 608 ? 14.945 71.438 10.25 1 90.19 608 CYS A CA 1
ATOM 4809 C C . CYS A 1 608 ? 13.75 71.875 9.445 1 90.19 608 CYS A C 1
ATOM 4811 O O . CYS A 1 608 ? 13.039 72.812 9.867 1 90.19 608 CYS A O 1
ATOM 4813 N N . THR A 1 609 ? 13.633 71.312 8.242 1 93.81 609 THR A N 1
ATOM 4814 C CA . THR A 1 609 ? 12.469 71.625 7.414 1 93.81 609 THR A CA 1
ATOM 4815 C C . THR A 1 609 ? 11.664 70.375 7.148 1 93.81 609 THR A C 1
ATOM 4817 O O . THR A 1 609 ? 12.141 69.438 6.473 1 93.81 609 THR A O 1
ATOM 4820 N N . PHE A 1 610 ? 10.398 70.312 7.66 1 94.88 610 PHE A N 1
ATOM 4821 C CA . PHE A 1 610 ? 9.477 69.188 7.387 1 94.88 610 PHE A CA 1
ATOM 4822 C C . PHE A 1 610 ? 8.578 69.5 6.207 1 94.88 610 PHE A C 1
ATOM 4824 O O . PHE A 1 610 ? 8.031 70.625 6.125 1 94.88 610 PHE A O 1
ATOM 4831 N N . ILE A 1 611 ? 8.398 68.625 5.289 1 95.12 611 ILE A N 1
ATOM 4832 C CA . ILE A 1 611 ? 7.543 68.812 4.125 1 95.12 611 ILE A CA 1
ATOM 4833 C C . ILE A 1 611 ? 6.441 67.75 4.102 1 95.12 611 ILE A C 1
ATOM 4835 O O . ILE A 1 611 ? 6.711 66.562 4.293 1 95.12 611 ILE A O 1
ATOM 4839 N N . LEU A 1 612 ? 5.238 68.125 4.027 1 95.31 612 LEU A N 1
ATOM 4840 C CA . LEU A 1 612 ? 4.133 67.188 3.818 1 95.31 612 LEU A CA 1
ATOM 4841 C C . LEU A 1 612 ? 3.367 67.562 2.545 1 95.31 612 LEU A C 1
ATOM 4843 O O . LEU A 1 612 ? 3.182 68.75 2.227 1 95.31 612 LEU A O 1
ATOM 4847 N N . THR A 1 613 ? 3.025 66.562 1.767 1 94.19 613 THR A N 1
ATOM 4848 C CA . THR A 1 613 ? 2.244 66.688 0.544 1 94.19 613 THR A CA 1
ATOM 4849 C C . THR A 1 613 ? 0.887 66 0.681 1 94.19 613 THR A C 1
ATOM 4851 O O . THR A 1 613 ? 0.782 64.938 1.292 1 94.19 613 THR A O 1
ATOM 4854 N N . LEU A 1 614 ? -0.12 66.625 0.202 1 93.56 614 LEU A N 1
ATOM 4855 C CA . LEU A 1 614 ? -1.478 66.125 0.2 1 93.56 614 LEU A CA 1
ATOM 4856 C C . LEU A 1 614 ? -2.15 66.312 -1.148 1 93.56 614 LEU A C 1
ATOM 4858 O O . LEU A 1 614 ? -1.944 67.375 -1.778 1 93.56 614 LEU A O 1
ATOM 4862 N N . PRO A 1 615 ? -2.922 65.375 -1.556 1 90.62 615 PRO A N 1
ATOM 4863 C CA . PRO A 1 615 ? -3.654 65.625 -2.805 1 90.62 615 PRO A CA 1
ATOM 4864 C C . PRO A 1 615 ? -4.703 66.688 -2.688 1 90.62 615 PRO A C 1
ATOM 4866 O O . PRO A 1 615 ? -5.383 66.812 -1.661 1 90.62 615 PRO A O 1
ATOM 4869 N N . THR A 1 616 ? -4.746 67.625 -3.641 1 84.06 616 THR A N 1
ATOM 4870 C CA . THR A 1 616 ? -5.711 68.688 -3.682 1 84.06 616 THR A CA 1
ATOM 4871 C C . THR A 1 616 ? -6.891 68.312 -4.582 1 84.06 616 THR A C 1
ATOM 4873 O O . THR A 1 616 ? -6.738 67.562 -5.543 1 84.06 616 THR A O 1
ATOM 4876 N N . VAL A 1 617 ? -8.086 68.625 -4.016 1 74.19 617 VAL A N 1
ATOM 4877 C CA . VAL A 1 617 ? -9.25 68.438 -4.887 1 74.19 617 VAL A CA 1
ATOM 4878 C C . VAL A 1 617 ? -9.336 69.625 -5.855 1 74.19 617 VAL A C 1
ATOM 4880 O O . VAL A 1 617 ? -9.086 70.75 -5.473 1 74.19 617 VAL A O 1
ATOM 4883 N N . ALA A 1 618 ? -9.305 69.375 -7.215 1 55.34 618 ALA A N 1
ATOM 4884 C CA . ALA A 1 618 ? -9.562 70.375 -8.25 1 55.34 618 ALA A CA 1
ATOM 4885 C C . ALA A 1 618 ? -10.891 71.125 -8.023 1 55.34 618 ALA A C 1
ATOM 4887 O O . ALA A 1 618 ? -11.859 70.5 -7.574 1 55.34 618 ALA A O 1
ATOM 4888 N N . MET B 1 1 ? -6.93 -16.672 -17.062 1 43.59 1 MET B N 1
ATOM 4889 C CA . MET B 1 1 ? -7.465 -17.109 -18.359 1 43.59 1 MET B CA 1
ATOM 4890 C C . MET B 1 1 ? -6.789 -16.375 -19.5 1 43.59 1 MET B C 1
ATOM 4892 O O . MET B 1 1 ? -6.562 -16.953 -20.562 1 43.59 1 MET B O 1
ATOM 4896 N N . LEU B 1 2 ? -6.359 -15.219 -19.094 1 46.88 2 LEU B N 1
ATOM 4897 C CA . LEU B 1 2 ? -5.734 -14.383 -20.125 1 46.88 2 LEU B CA 1
ATOM 4898 C C . LEU B 1 2 ? -4.34 -14.891 -20.453 1 46.88 2 LEU B C 1
ATOM 4900 O O . LEU B 1 2 ? -3.828 -14.633 -21.547 1 46.88 2 LEU B O 1
ATOM 4904 N N . LEU B 1 3 ? -3.879 -15.703 -19.578 1 54.38 3 LEU B N 1
ATOM 4905 C CA . LEU B 1 3 ? -2.475 -16.016 -19.812 1 54.38 3 LEU B CA 1
ATOM 4906 C C . LEU B 1 3 ? -2.33 -17.375 -20.5 1 54.38 3 LEU B C 1
ATOM 4908 O O . LEU B 1 3 ? -1.218 -17.797 -20.828 1 54.38 3 LEU B O 1
ATOM 4912 N N . VAL B 1 4 ? -3.479 -18.094 -20.688 1 55.66 4 VAL B N 1
ATOM 4913 C CA . VAL B 1 4 ? -3.344 -19.422 -21.25 1 55.66 4 VAL B CA 1
ATOM 4914 C C . VAL B 1 4 ? -3.289 -19.328 -22.781 1 55.66 4 VAL B C 1
ATOM 4916 O O . VAL B 1 4 ? -4.164 -18.719 -23.406 1 55.66 4 VAL B O 1
ATOM 4919 N N . ALA B 1 5 ? -2.268 -19.812 -23.359 1 62.78 5 ALA B N 1
ATOM 4920 C CA . ALA B 1 5 ? -2.1 -19.844 -24.812 1 62.78 5 ALA B CA 1
ATOM 4921 C C . ALA B 1 5 ? -3.303 -20.5 -25.5 1 62.78 5 ALA B C 1
ATOM 4923 O O . ALA B 1 5 ? -3.787 -21.531 -25.047 1 62.78 5 ALA B O 1
ATOM 4924 N N . PRO B 1 6 ? -3.912 -19.844 -26.375 1 55.75 6 PRO B N 1
ATOM 4925 C CA . PRO B 1 6 ? -5.086 -20.344 -27.078 1 55.75 6 PRO B CA 1
ATOM 4926 C C . PRO B 1 6 ? -4.922 -21.797 -27.547 1 55.75 6 PRO B C 1
ATOM 4928 O O . PRO B 1 6 ? -5.887 -22.562 -27.531 1 55.75 6 PRO B O 1
ATOM 4931 N N . GLN B 1 7 ? -3.688 -22.234 -27.781 1 57.56 7 GLN B N 1
ATOM 4932 C CA . GLN B 1 7 ? -3.475 -23.578 -28.281 1 57.56 7 GLN B CA 1
ATOM 4933 C C . GLN B 1 7 ? -3.717 -24.609 -27.188 1 57.56 7 GLN B C 1
ATOM 4935 O O . GLN B 1 7 ? -4.297 -25.672 -27.438 1 57.56 7 GLN B O 1
ATOM 4940 N N . ALA B 1 8 ? -3.373 -24.203 -26.078 1 69.19 8 ALA B N 1
ATOM 4941 C CA . ALA B 1 8 ? -3.598 -25.125 -24.969 1 69.19 8 ALA B CA 1
ATOM 4942 C C . ALA B 1 8 ? -5.086 -25.266 -24.656 1 69.19 8 ALA B C 1
ATOM 4944 O O . ALA B 1 8 ? -5.551 -26.328 -24.266 1 69.19 8 ALA B O 1
ATOM 4945 N N . GLN B 1 9 ? -5.734 -24.266 -24.828 1 66.19 9 GLN B N 1
ATOM 4946 C CA . GLN B 1 9 ? -7.172 -24.328 -24.578 1 66.19 9 GLN B CA 1
ATOM 4947 C C . GLN B 1 9 ? -7.875 -25.219 -25.594 1 66.19 9 GLN B C 1
ATOM 4949 O O . GLN B 1 9 ? -8.789 -25.969 -25.25 1 66.19 9 GLN B O 1
ATOM 4954 N N . ALA B 1 10 ? -7.328 -25.188 -26.766 1 69 10 ALA B N 1
ATOM 4955 C CA . ALA B 1 10 ? -7.949 -25.984 -27.844 1 69 10 ALA B CA 1
ATOM 4956 C C . ALA B 1 10 ? -7.648 -27.469 -27.672 1 69 10 ALA B C 1
ATOM 4958 O O . ALA B 1 10 ? -8.422 -28.312 -28.109 1 69 10 ALA B O 1
ATOM 4959 N N . ALA B 1 11 ? -6.715 -27.719 -26.859 1 80 11 ALA B N 1
ATOM 4960 C CA . ALA B 1 11 ? -6.305 -29.109 -26.719 1 80 11 ALA B CA 1
ATOM 4961 C C . ALA B 1 11 ? -6.922 -29.75 -25.484 1 80 11 ALA B C 1
ATOM 4963 O O . ALA B 1 11 ? -6.66 -30.922 -25.172 1 80 11 ALA B O 1
ATOM 4964 N N . THR B 1 12 ? -7.773 -28.984 -24.844 1 91.06 12 THR B N 1
ATOM 4965 C CA . THR B 1 12 ? -8.461 -29.484 -23.656 1 91.06 12 THR B CA 1
ATOM 4966 C C . THR B 1 12 ? -9.922 -29.797 -23.969 1 91.06 12 THR B C 1
ATOM 4968 O O . THR B 1 12 ? -10.617 -28.984 -24.594 1 91.06 12 THR B O 1
ATOM 4971 N N . ARG B 1 13 ? -10.414 -30.938 -23.656 1 94.25 13 ARG B N 1
ATOM 4972 C CA . ARG B 1 13 ? -11.797 -31.344 -23.891 1 94.25 13 ARG B CA 1
ATOM 4973 C C . ARG B 1 13 ? -12.625 -31.234 -22.609 1 94.25 13 ARG B C 1
ATOM 4975 O O . ARG B 1 13 ? -12.32 -31.891 -21.609 1 94.25 13 ARG B O 1
ATOM 4982 N N . GLN B 1 14 ? -13.648 -30.5 -22.641 1 93.06 14 GLN B N 1
ATOM 4983 C CA . GLN B 1 14 ? -14.492 -30.219 -21.484 1 93.06 14 GLN B CA 1
ATOM 4984 C C . GLN B 1 14 ? -15.758 -31.078 -21.5 1 93.06 14 GLN B C 1
ATOM 4986 O O . GLN B 1 14 ? -16.422 -31.172 -22.531 1 93.06 14 GLN B O 1
ATOM 4991 N N . VAL B 1 15 ? -16.047 -31.672 -20.406 1 93.38 15 VAL B N 1
ATOM 4992 C CA . VAL B 1 15 ? -17.281 -32.406 -20.266 1 93.38 15 VAL B CA 1
ATOM 4993 C C . VAL B 1 15 ? -18.469 -31.469 -20.375 1 93.38 15 VAL B C 1
ATOM 4995 O O . VAL B 1 15 ? -18.5 -30.422 -19.719 1 93.38 15 VAL B O 1
ATOM 4998 N N . GLY B 1 16 ? -19.453 -31.797 -21.156 1 91.5 16 GLY B N 1
ATOM 4999 C CA . GLY B 1 16 ? -20.625 -30.938 -21.391 1 91.5 16 GLY B CA 1
ATOM 5000 C C . GLY B 1 16 ? -20.516 -30.109 -22.641 1 91.5 16 GLY B C 1
ATOM 5001 O O . GLY B 1 16 ? -21.531 -29.672 -23.188 1 91.5 16 GLY B O 1
ATOM 5002 N N . ILE B 1 17 ? -19.312 -29.844 -23.047 1 91.56 17 ILE B N 1
ATOM 5003 C CA . ILE B 1 17 ? -19.109 -29.062 -24.266 1 91.56 17 ILE B CA 1
ATOM 5004 C C . ILE B 1 17 ? -18.531 -29.938 -25.359 1 91.56 17 ILE B C 1
ATOM 5006 O O . ILE B 1 17 ? -19.203 -30.25 -26.344 1 91.56 17 ILE B O 1
ATOM 5010 N N . ASP B 1 18 ? -17.266 -30.516 -25.078 1 92.25 18 ASP B N 1
ATOM 5011 C CA . ASP B 1 18 ? -16.578 -31.359 -26.047 1 92.25 18 ASP B CA 1
ATOM 5012 C C . ASP B 1 18 ? -16.922 -32.844 -25.844 1 92.25 18 ASP B C 1
ATOM 5014 O O . ASP B 1 18 ? -16.938 -33.625 -26.797 1 92.25 18 ASP B O 1
ATOM 5018 N N . ILE B 1 19 ? -17.156 -33.156 -24.578 1 94.06 19 ILE B N 1
ATOM 5019 C CA . ILE B 1 19 ? -17.531 -34.531 -24.203 1 94.06 19 ILE B CA 1
ATOM 5020 C C . ILE B 1 19 ? -19.016 -34.594 -23.859 1 94.06 19 ILE B C 1
ATOM 5022 O O . ILE B 1 19 ? -19.438 -34.031 -22.844 1 94.06 19 ILE B O 1
ATOM 5026 N N . PRO B 1 20 ? -19.719 -35.25 -24.641 1 93 20 PRO B N 1
ATOM 5027 C CA . PRO B 1 20 ? -21.141 -35.344 -24.328 1 93 20 PRO B CA 1
ATOM 5028 C C . PRO B 1 20 ? -21.422 -36.031 -22.984 1 93 20 PRO B C 1
ATOM 5030 O O . PRO B 1 20 ? -20.688 -36.938 -22.594 1 93 20 PRO B O 1
ATOM 5033 N N . VAL B 1 21 ? -22.484 -35.531 -22.359 1 94.69 21 VAL B N 1
ATOM 5034 C CA . VAL B 1 21 ? -22.828 -36.062 -21.047 1 94.69 21 VAL B CA 1
ATOM 5035 C C . VAL B 1 21 ? -24.344 -36.219 -20.922 1 94.69 21 VAL B C 1
ATOM 5037 O O . VAL B 1 21 ? -25.094 -35.375 -21.422 1 94.69 21 VAL B O 1
ATOM 5040 N N . GLN B 1 22 ? -24.734 -37.312 -20.375 1 95 22 GLN B N 1
ATOM 5041 C CA . GLN B 1 22 ? -26.125 -37.562 -20.016 1 95 22 GLN B CA 1
ATOM 5042 C C . GLN B 1 22 ? -26.297 -37.625 -18.5 1 95 22 GLN B C 1
ATOM 5044 O O . GLN B 1 22 ? -25.391 -38.062 -17.781 1 95 22 GLN B O 1
ATOM 5049 N N . TRP B 1 23 ? -27.438 -37.125 -18.031 1 94.38 23 TRP B N 1
ATOM 5050 C CA . TRP B 1 23 ? -27.547 -37.094 -16.578 1 94.38 23 TRP B CA 1
ATOM 5051 C C . TRP B 1 23 ? -28.953 -37.531 -16.141 1 94.38 23 TRP B C 1
ATOM 5053 O O . TRP B 1 23 ? -29.875 -37.562 -16.969 1 94.38 23 TRP B O 1
ATOM 5063 N N . TYR B 1 24 ? -29.078 -37.875 -14.945 1 94.94 24 TYR B N 1
ATOM 5064 C CA . TYR B 1 24 ? -30.297 -38.281 -14.273 1 94.94 24 TYR B CA 1
ATOM 5065 C C . TYR B 1 24 ? -30.359 -37.75 -12.852 1 94.94 24 TYR B C 1
ATOM 5067 O O . TYR B 1 24 ? -29.359 -37.812 -12.117 1 94.94 24 TYR B O 1
ATOM 5075 N N . ALA B 1 25 ? -31.5 -37.156 -12.508 1 94.69 25 ALA B N 1
ATOM 5076 C CA . ALA B 1 25 ? -31.703 -36.625 -11.156 1 94.69 25 ALA B CA 1
ATOM 5077 C C . ALA B 1 25 ? -32.344 -37.688 -10.258 1 94.69 25 ALA B C 1
ATOM 5079 O O . ALA B 1 25 ? -33.469 -38.125 -10.523 1 94.69 25 ALA B O 1
ATOM 5080 N N . ASP B 1 26 ? -31.609 -38.062 -9.258 1 95.25 26 ASP B N 1
ATOM 5081 C CA . ASP B 1 26 ? -32.125 -39.031 -8.281 1 95.25 26 ASP B CA 1
ATOM 5082 C C . ASP B 1 26 ? -32.688 -38.312 -7.059 1 95.25 26 ASP B C 1
ATOM 5084 O O . ASP B 1 26 ? -31.953 -38 -6.125 1 95.25 26 ASP B O 1
ATOM 5088 N N . ASP B 1 27 ? -34 -38.25 -6.945 1 91.94 27 ASP B N 1
ATOM 5089 C CA . ASP B 1 27 ? -34.688 -37.531 -5.871 1 91.94 27 ASP B CA 1
ATOM 5090 C C . ASP B 1 27 ? -34.562 -38.25 -4.543 1 91.94 27 ASP B C 1
ATOM 5092 O O . ASP B 1 27 ? -34.469 -37.625 -3.484 1 91.94 27 ASP B O 1
ATOM 5096 N N . SER B 1 28 ? -34.469 -39.562 -4.641 1 89.31 28 SER B N 1
ATOM 5097 C CA . SER B 1 28 ? -34.438 -40.375 -3.418 1 89.31 28 SER B CA 1
ATOM 5098 C C . SER B 1 28 ? -33.031 -40.469 -2.842 1 89.31 28 SER B C 1
ATOM 5100 O O . SER B 1 28 ? -32.844 -40.656 -1.639 1 89.31 28 SER B O 1
ATOM 5102 N N . GLY B 1 29 ? -32.062 -40.344 -3.66 1 88.25 29 GLY B N 1
ATOM 5103 C CA . GLY B 1 29 ? -30.688 -40.5 -3.242 1 88.25 29 GLY B CA 1
ATOM 5104 C C . GLY B 1 29 ? -30.297 -41.969 -3.014 1 88.25 29 GLY B C 1
ATOM 5105 O O . GLY B 1 29 ? -29.219 -42.219 -2.484 1 88.25 29 GLY B O 1
ATOM 5106 N N . GLN B 1 30 ? -31.078 -42.969 -3.432 1 90.12 30 GLN B N 1
ATOM 5107 C CA . GLN B 1 30 ? -30.844 -44.375 -3.121 1 90.12 30 GLN B CA 1
ATOM 5108 C C . GLN B 1 30 ? -30.453 -45.156 -4.371 1 90.12 30 GLN B C 1
ATOM 5110 O O . GLN B 1 30 ? -30.156 -46.344 -4.301 1 90.12 30 GLN B O 1
ATOM 5115 N N . MET B 1 31 ? -30.375 -44.438 -5.406 1 93.25 31 MET B N 1
ATOM 5116 C CA . MET B 1 31 ? -30 -45.125 -6.652 1 93.25 31 MET B CA 1
ATOM 5117 C C . MET B 1 31 ? -28.578 -45.656 -6.586 1 93.25 31 MET B C 1
ATOM 5119 O O . MET B 1 31 ? -27.672 -44.969 -6.09 1 93.25 31 MET B O 1
ATOM 5123 N N . THR B 1 32 ? -28.469 -46.938 -6.977 1 93.81 32 THR B N 1
ATOM 5124 C CA . THR B 1 32 ? -27.141 -47.531 -7.012 1 93.81 32 THR B CA 1
ATOM 5125 C C . THR B 1 32 ? -26.531 -47.406 -8.406 1 93.81 32 THR B C 1
ATOM 5127 O O . THR B 1 32 ? -27.234 -47.094 -9.375 1 93.81 32 THR B O 1
ATOM 5130 N N . LEU B 1 33 ? -25.266 -47.594 -8.484 1 95.88 33 LEU B N 1
ATOM 5131 C CA . LEU B 1 33 ? -24.531 -47.5 -9.742 1 95.88 33 LEU B CA 1
ATOM 5132 C C . LEU B 1 33 ? -25.094 -48.5 -10.766 1 95.88 33 LEU B C 1
ATOM 5134 O O . LEU B 1 33 ? -25.297 -48.156 -11.93 1 95.88 33 LEU B O 1
ATOM 5138 N N . ASP B 1 34 ? -25.438 -49.719 -10.32 1 93.19 34 ASP B N 1
ATOM 5139 C CA . ASP B 1 34 ? -25.938 -50.75 -11.219 1 93.19 34 ASP B CA 1
ATOM 5140 C C . ASP B 1 34 ? -27.312 -50.375 -11.781 1 93.19 34 ASP B C 1
ATOM 5142 O O . ASP B 1 34 ? -27.578 -50.625 -12.961 1 93.19 34 ASP B O 1
ATOM 5146 N N . ARG B 1 35 ? -28.094 -49.781 -10.969 1 93.94 35 ARG B N 1
ATOM 5147 C CA . ARG B 1 35 ? -29.422 -49.344 -11.422 1 93.94 35 ARG B CA 1
ATOM 5148 C C . ARG B 1 35 ? -29.312 -48.219 -12.422 1 93.94 35 ARG B C 1
ATOM 5150 O O . ARG B 1 35 ? -30.062 -48.156 -13.406 1 93.94 35 ARG B O 1
ATOM 5157 N N . PHE B 1 36 ? -28.469 -47.344 -12.148 1 95.12 36 PHE B N 1
ATOM 5158 C CA . PHE B 1 36 ? -28.281 -46.219 -13.062 1 95.12 36 PHE B CA 1
ATOM 5159 C C . PHE B 1 36 ? -27.734 -46.688 -14.398 1 95.12 36 PHE B C 1
ATOM 5161 O O . PHE B 1 36 ? -28.172 -46.25 -15.461 1 95.12 36 PHE B O 1
ATOM 5168 N N . ALA B 1 37 ? -26.734 -47.625 -14.352 1 92.25 37 ALA B N 1
ATOM 5169 C CA . ALA B 1 37 ? -26.109 -48.125 -15.57 1 92.25 37 ALA B CA 1
ATOM 5170 C C . ALA B 1 37 ? -27.125 -48.875 -16.422 1 92.25 37 ALA B C 1
ATOM 5172 O O . ALA B 1 37 ? -26.969 -48.969 -17.656 1 92.25 37 ALA B O 1
ATOM 5173 N N . ALA B 1 38 ? -28.203 -49.344 -15.766 1 90.56 38 ALA B N 1
ATOM 5174 C CA . ALA B 1 38 ? -29.203 -50.125 -16.469 1 90.56 38 ALA B CA 1
ATOM 5175 C C . ALA B 1 38 ? -30.328 -49.25 -17.016 1 90.56 38 ALA B C 1
ATOM 5177 O O . ALA B 1 38 ? -31.172 -49.719 -17.781 1 90.56 38 ALA B O 1
ATOM 5178 N N . LEU B 1 39 ? -30.266 -47.969 -16.672 1 93.56 39 LEU B N 1
ATOM 5179 C CA . LEU B 1 39 ? -31.312 -47.062 -17.156 1 93.56 39 LEU B CA 1
ATOM 5180 C C . LEU B 1 39 ? -31.234 -46.906 -18.672 1 93.56 39 LEU B C 1
ATOM 5182 O O . LEU B 1 39 ? -30.156 -46.719 -19.219 1 93.56 39 LEU B O 1
ATOM 5186 N N . PRO B 1 40 ? -32.406 -46.906 -19.344 1 92.06 40 PRO B N 1
ATOM 5187 C CA . PRO B 1 40 ? -32.406 -46.688 -20.781 1 92.06 40 PRO B CA 1
ATOM 5188 C C . PRO B 1 40 ? -32.031 -45.25 -21.156 1 92.06 40 PRO B C 1
ATOM 5190 O O . PRO B 1 40 ? -32.25 -44.312 -20.344 1 92.06 40 PRO B O 1
ATOM 5193 N N . THR B 1 41 ? -31.516 -45.094 -22.344 1 88.75 41 THR B N 1
ATOM 5194 C CA . THR B 1 41 ? -31 -43.812 -22.812 1 88.75 41 THR B CA 1
ATOM 5195 C C . THR B 1 41 ? -32.125 -42.781 -22.922 1 88.75 41 THR B C 1
ATOM 5197 O O . THR B 1 41 ? -31.906 -41.562 -22.781 1 88.75 41 THR B O 1
ATOM 5200 N N . ASP B 1 42 ? -33.344 -43.219 -23.078 1 89.5 42 ASP B N 1
ATOM 5201 C CA . ASP B 1 42 ? -34.5 -42.312 -23.25 1 89.5 42 ASP B CA 1
ATOM 5202 C C . ASP B 1 42 ? -34.875 -41.625 -21.938 1 89.5 42 ASP B C 1
ATOM 5204 O O . ASP B 1 42 ? -35.531 -40.594 -21.938 1 89.5 42 ASP B O 1
ATOM 5208 N N . GLN B 1 43 ? -34.406 -42.156 -20.844 1 91.62 43 GLN B N 1
ATOM 5209 C CA . GLN B 1 43 ? -34.719 -41.594 -19.531 1 91.62 43 GLN B CA 1
ATOM 5210 C C . GLN B 1 43 ? -33.625 -40.625 -19.062 1 91.62 43 GLN B C 1
ATOM 5212 O O . GLN B 1 43 ? -33.781 -39.969 -18.031 1 91.62 43 GLN B O 1
ATOM 5217 N N . LEU B 1 44 ? -32.625 -40.594 -19.812 1 93.31 44 LEU B N 1
ATOM 5218 C CA . LEU B 1 44 ? -31.516 -39.719 -19.469 1 93.31 44 LEU B CA 1
ATOM 5219 C C . LEU B 1 44 ? -31.609 -38.406 -20.203 1 93.31 44 LEU B C 1
ATOM 5221 O O . LEU B 1 44 ? -32 -38.375 -21.375 1 93.31 44 LEU B O 1
ATOM 5225 N N . ALA B 1 45 ? -31.422 -37.281 -19.5 1 91.62 45 ALA B N 1
ATOM 5226 C CA . ALA B 1 45 ? -31.359 -35.969 -20.125 1 91.62 45 ALA B CA 1
ATOM 5227 C C . ALA B 1 45 ? -29.984 -35.719 -20.719 1 91.62 45 ALA B C 1
ATOM 5229 O O . ALA B 1 45 ? -28.969 -36.219 -20.219 1 91.62 45 ALA B O 1
ATOM 5230 N N . THR B 1 46 ? -29.953 -35.031 -21.859 1 88.06 46 THR B N 1
ATOM 5231 C CA . THR B 1 46 ? -28.688 -34.688 -22.5 1 88.06 46 THR B CA 1
ATOM 5232 C C . THR B 1 46 ? -28.484 -33.188 -22.547 1 88.06 46 THR B C 1
ATOM 5234 O O . THR B 1 46 ? -29.453 -32.406 -22.656 1 88.06 46 THR B O 1
ATOM 5237 N N . THR B 1 47 ? -27.312 -32.812 -22.234 1 79.38 47 THR B N 1
ATOM 5238 C CA . THR B 1 47 ? -27 -31.391 -22.344 1 79.38 47 THR B CA 1
ATOM 5239 C C . THR B 1 47 ? -25.688 -31.172 -23.078 1 79.38 47 THR B C 1
ATOM 5241 O O . THR B 1 47 ? -24.828 -32.062 -23.109 1 79.38 47 THR B O 1
ATOM 5244 N N . ARG B 1 48 ? -25.609 -30 -23.844 1 86 48 ARG B N 1
ATOM 5245 C CA . ARG B 1 48 ? -24.359 -29.578 -24.484 1 86 48 ARG B CA 1
ATOM 5246 C C . ARG B 1 48 ? -23.75 -28.375 -23.781 1 86 48 ARG B C 1
ATOM 5248 O O . ARG B 1 48 ? -23.234 -27.469 -24.438 1 86 48 ARG B O 1
ATOM 5255 N N . GLN B 1 49 ? -23.969 -28.359 -22.516 1 89.12 49 GLN B N 1
ATOM 5256 C CA . GLN B 1 49 ? -23.422 -27.312 -21.641 1 89.12 49 GLN B CA 1
ATOM 5257 C C . GLN B 1 49 ? -22.812 -27.922 -20.391 1 89.12 49 GLN B C 1
ATOM 5259 O O . GLN B 1 49 ? -23.047 -29.094 -20.062 1 89.12 49 GLN B O 1
ATOM 5264 N N . ILE B 1 50 ? -21.984 -27.172 -19.781 1 91.69 50 ILE B N 1
ATOM 5265 C CA . ILE B 1 50 ? -21.422 -27.625 -18.516 1 91.69 50 ILE B CA 1
ATOM 5266 C C . ILE B 1 50 ? -22.531 -27.875 -17.516 1 91.69 50 ILE B C 1
ATOM 5268 O O . ILE B 1 50 ? -23.391 -27.016 -17.281 1 91.69 50 ILE B O 1
ATOM 5272 N N . PRO B 1 51 ? -22.562 -29 -16.984 1 90.44 51 PRO B N 1
ATOM 5273 C CA . PRO B 1 51 ? -23.641 -29.344 -16.062 1 90.44 51 PRO B CA 1
ATOM 5274 C C . PRO B 1 51 ? -23.625 -28.469 -14.805 1 90.44 51 PRO B C 1
ATOM 5276 O O . PRO B 1 51 ? -22.641 -28.453 -14.07 1 90.44 51 PRO B O 1
ATOM 5279 N N . SER B 1 52 ? -24.641 -27.766 -14.602 1 91 52 SER B N 1
ATOM 5280 C CA . SER B 1 52 ? -24.875 -26.922 -13.43 1 91 52 SER B CA 1
ATOM 5281 C C . SER B 1 52 ? -26.312 -27.047 -12.938 1 91 52 SER B C 1
ATOM 5283 O O . SER B 1 52 ? -27.25 -26.828 -13.703 1 91 52 SER B O 1
ATOM 5285 N N . PHE B 1 53 ? -26.469 -27.406 -11.672 1 90 53 PHE B N 1
ATOM 5286 C CA . PHE B 1 53 ? -27.812 -27.734 -11.188 1 90 53 PHE B CA 1
ATOM 5287 C C . PHE B 1 53 ? -28.188 -26.859 -10 1 90 53 PHE B C 1
ATOM 5289 O O . PHE B 1 53 ? -29.094 -27.188 -9.242 1 90 53 PHE B O 1
ATOM 5296 N N . GLY B 1 54 ? -27.422 -25.812 -9.758 1 90.31 54 GLY B N 1
ATOM 5297 C CA . GLY B 1 54 ? -27.734 -24.891 -8.688 1 90.31 54 GLY B CA 1
ATOM 5298 C C . GLY B 1 54 ? -27.641 -25.516 -7.309 1 90.31 54 GLY B C 1
ATOM 5299 O O . GLY B 1 54 ? -26.734 -26.297 -7.039 1 90.31 54 GLY B O 1
ATOM 5300 N N . TYR B 1 55 ? -28.547 -25.062 -6.434 1 89.94 55 TYR B N 1
ATOM 5301 C CA . TYR B 1 55 ? -28.609 -25.609 -5.09 1 89.94 55 TYR B CA 1
ATOM 5302 C C . TYR B 1 55 ? -29.734 -26.625 -4.969 1 89.94 55 TYR B C 1
ATOM 5304 O O . TYR B 1 55 ? -30.906 -26.266 -5.105 1 89.94 55 TYR B O 1
ATOM 5312 N N . SER B 1 56 ? -29.344 -27.859 -4.98 1 88.19 56 SER B N 1
ATOM 5313 C CA . SER B 1 56 ? -30.328 -28.922 -4.906 1 88.19 56 SER B CA 1
ATOM 5314 C C . SER B 1 56 ? -29.922 -30 -3.908 1 88.19 56 SER B C 1
ATOM 5316 O O . SER B 1 56 ? -28.719 -30.234 -3.697 1 88.19 56 SER B O 1
ATOM 5318 N N . ARG B 1 57 ? -30.922 -30.625 -3.301 1 87.56 57 ARG B N 1
ATOM 5319 C CA . ARG B 1 57 ? -30.641 -31.703 -2.363 1 87.56 57 ARG B CA 1
ATOM 5320 C C . ARG B 1 57 ? -30.641 -33.062 -3.072 1 87.56 57 ARG B C 1
ATOM 5322 O O . ARG B 1 57 ? -30.344 -34.094 -2.461 1 87.56 57 ARG B O 1
ATOM 5329 N N . LYS B 1 58 ? -30.875 -33.031 -4.324 1 92.5 58 LYS B N 1
ATOM 5330 C CA . LYS B 1 58 ? -30.922 -34.25 -5.102 1 92.5 58 LYS B CA 1
ATOM 5331 C C . LYS B 1 58 ? -29.531 -34.75 -5.441 1 92.5 58 LYS B C 1
ATOM 5333 O O . LYS B 1 58 ? -28.562 -34 -5.383 1 92.5 58 LYS B O 1
ATOM 5338 N N . THR B 1 59 ? -29.5 -36.094 -5.637 1 96.12 59 THR B N 1
ATOM 5339 C CA . THR B 1 59 ? -28.266 -36.688 -6.148 1 96.12 59 THR B CA 1
ATOM 5340 C C . THR B 1 59 ? -28.297 -36.781 -7.672 1 96.12 59 THR B C 1
ATOM 5342 O O . THR B 1 59 ? -29.297 -37.188 -8.258 1 96.12 59 THR B O 1
ATOM 5345 N N . TRP B 1 60 ? -27.266 -36.312 -8.25 1 95.75 60 TRP B N 1
ATOM 5346 C CA . TRP B 1 60 ? -27.203 -36.281 -9.711 1 95.75 60 TRP B CA 1
ATOM 5347 C C . TRP B 1 60 ? -26.219 -37.344 -10.234 1 95.75 60 TRP B C 1
ATOM 5349 O O . TRP B 1 60 ? -25.094 -37.438 -9.75 1 95.75 60 TRP B O 1
ATOM 5359 N N . TRP B 1 61 ? -26.672 -38.156 -11.164 1 96.88 61 TRP B N 1
ATOM 5360 C CA . TRP B 1 61 ? -25.844 -39.125 -11.852 1 96.88 61 TRP B CA 1
ATOM 5361 C C . TRP B 1 61 ? -25.578 -38.719 -13.289 1 96.88 61 TRP B C 1
ATOM 5363 O O . TRP B 1 61 ? -26.5 -38.312 -14.016 1 96.88 61 TRP B O 1
ATOM 5373 N N . LEU B 1 62 ? -24.344 -38.75 -13.664 1 96.44 62 LEU B N 1
ATOM 5374 C CA . LEU B 1 62 ? -23.969 -38.375 -15.023 1 96.44 62 LEU B CA 1
ATOM 5375 C C . LEU B 1 62 ? -23.141 -39.469 -15.68 1 96.44 62 LEU B C 1
ATOM 5377 O O . LEU B 1 62 ? -22.312 -40.094 -15.031 1 96.44 62 LEU B O 1
ATOM 5381 N N . ARG B 1 63 ? -23.344 -39.688 -16.922 1 95.56 63 ARG B N 1
ATOM 5382 C CA . ARG B 1 63 ? -22.609 -40.688 -17.688 1 95.56 63 ARG B CA 1
ATOM 5383 C C . ARG B 1 63 ? -21.953 -40.062 -18.922 1 95.56 63 ARG B C 1
ATOM 5385 O O . ARG B 1 63 ? -22.562 -39.219 -19.578 1 95.56 63 ARG B O 1
ATOM 5392 N N . SER B 1 64 ? -20.75 -40.375 -19.172 1 95.06 64 SER B N 1
ATOM 5393 C CA . SER B 1 64 ? -20 -39.938 -20.328 1 95.06 64 SER B CA 1
ATOM 5394 C C . SER B 1 64 ? -19.109 -41.062 -20.875 1 95.06 64 SER B C 1
ATOM 5396 O O . SER B 1 64 ? -18.859 -42.062 -20.188 1 95.06 64 SER B O 1
ATOM 5398 N N . GLU B 1 65 ? -18.734 -40.906 -22.109 1 94.75 65 GLU B N 1
ATOM 5399 C CA . GLU B 1 65 ? -17.828 -41.875 -22.75 1 94.75 65 GLU B CA 1
ATOM 5400 C C . GLU B 1 65 ? -16.594 -41.156 -23.297 1 94.75 65 GLU B C 1
ATOM 5402 O O . GLU B 1 65 ? -16.688 -40.031 -23.828 1 94.75 65 GLU B O 1
ATOM 5407 N N . LEU B 1 66 ? -15.492 -41.812 -23.078 1 96 66 LEU B N 1
ATOM 5408 C CA . LEU B 1 66 ? -14.227 -41.281 -23.594 1 96 66 LEU B CA 1
ATOM 5409 C C . LEU B 1 66 ? -13.656 -42.219 -24.656 1 96 66 LEU B C 1
ATOM 5411 O O . LEU B 1 66 ? -13.164 -43.312 -24.328 1 96 66 LEU B O 1
ATOM 5415 N N . PRO B 1 67 ? -13.609 -41.75 -25.828 1 94.19 67 PRO B N 1
ATOM 5416 C CA . PRO B 1 67 ? -13.078 -42.625 -26.891 1 94.19 67 PRO B CA 1
ATOM 5417 C C . PRO B 1 67 ? -11.586 -42.906 -26.703 1 94.19 67 PRO B C 1
ATOM 5419 O O . PRO B 1 67 ? -10.836 -42.062 -26.25 1 94.19 67 PRO B O 1
ATOM 5422 N N . GLY B 1 68 ? -11.203 -44.094 -27.125 1 93.56 68 GLY B N 1
ATOM 5423 C CA . GLY B 1 68 ? -9.805 -44.5 -27.016 1 93.56 68 GLY B CA 1
ATOM 5424 C C . GLY B 1 68 ? -8.875 -43.656 -27.875 1 93.56 68 GLY B C 1
ATOM 5425 O O . GLY B 1 68 ? -7.699 -43.5 -27.562 1 93.56 68 GLY B O 1
ATOM 5426 N N . THR B 1 69 ? -9.352 -43.125 -28.953 1 91.81 69 THR B N 1
ATOM 5427 C CA . THR B 1 69 ? -8.555 -42.344 -29.891 1 91.81 69 THR B CA 1
ATOM 5428 C C . THR B 1 69 ? -8.016 -41.062 -29.219 1 91.81 69 THR B C 1
ATOM 5430 O O . THR B 1 69 ? -7.023 -40.5 -29.672 1 91.81 69 THR B O 1
ATOM 5433 N N . TRP B 1 70 ? -8.656 -40.688 -28.141 1 93 70 TRP B N 1
ATOM 5434 C CA . TRP B 1 70 ? -8.242 -39.469 -27.469 1 93 70 TRP B CA 1
ATOM 5435 C C . TRP B 1 70 ? -6.984 -39.719 -26.625 1 93 70 TRP B C 1
ATOM 5437 O O . TRP B 1 70 ? -6.32 -38.75 -26.219 1 93 70 TRP B O 1
ATOM 5447 N N . PHE B 1 71 ? -6.605 -40.906 -26.328 1 92.62 71 PHE B N 1
ATOM 5448 C CA . PHE B 1 71 ? -5.492 -41.25 -25.438 1 92.62 71 PHE B CA 1
ATOM 5449 C C . PHE B 1 71 ? -4.207 -41.438 -26.25 1 92.62 71 PHE B C 1
ATOM 5451 O O . PHE B 1 71 ? -3.115 -41.156 -25.75 1 92.62 71 PHE B O 1
ATOM 5458 N N . ALA B 1 72 ? -4.297 -41.906 -27.484 1 87 72 ALA B N 1
ATOM 5459 C CA . ALA B 1 72 ? -3.139 -42.125 -28.344 1 87 72 ALA B CA 1
ATOM 5460 C C . ALA B 1 72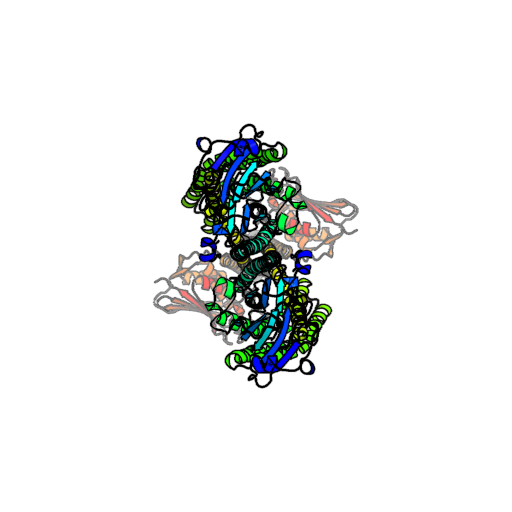 ? -2.031 -42.875 -27.594 1 87 72 ALA B C 1
ATOM 5462 O O . ALA B 1 72 ? -0.865 -42.469 -27.656 1 87 72 ALA B O 1
ATOM 5463 N N . GLY B 1 73 ? -2.396 -43.75 -26.75 1 86.25 73 GLY B N 1
ATOM 5464 C CA . GLY B 1 73 ? -1.449 -44.594 -26.062 1 86.25 73 GLY B CA 1
ATOM 5465 C C . GLY B 1 73 ? -0.834 -43.938 -24.828 1 86.25 73 GLY B C 1
ATOM 5466 O O . GLY B 1 73 ? 0.051 -44.531 -24.188 1 86.25 73 GLY B O 1
ATOM 5467 N N . GLU B 1 74 ? -1.208 -42.781 -24.469 1 89.38 74 GLU B N 1
ATOM 5468 C CA . GLU B 1 74 ? -0.682 -42.062 -23.312 1 89.38 74 GLU B CA 1
ATOM 5469 C C . GLU B 1 74 ? -1.779 -41.781 -22.297 1 89.38 74 GLU B C 1
ATOM 5471 O O . GLU B 1 74 ? -2.959 -41.719 -22.641 1 89.38 74 GLU B O 1
ATOM 5476 N N . PRO B 1 75 ? -1.35 -41.625 -21.062 1 93.25 75 PRO B N 1
ATOM 5477 C CA . PRO B 1 75 ? -2.355 -41.281 -20.062 1 93.25 75 PRO B CA 1
ATOM 5478 C C . PRO B 1 75 ? -2.926 -39.875 -20.266 1 93.25 75 PRO B C 1
ATOM 5480 O O . PRO B 1 75 ? -2.26 -39.031 -20.844 1 93.25 75 PRO B O 1
ATOM 5483 N N . ARG B 1 76 ? -4.133 -39.719 -19.891 1 95.88 76 ARG B N 1
ATOM 5484 C CA . ARG B 1 76 ? -4.793 -38.438 -19.906 1 95.88 76 ARG B CA 1
ATOM 5485 C C . ARG B 1 76 ? -5.219 -38 -18.516 1 95.88 76 ARG B C 1
ATOM 5487 O O . ARG B 1 76 ? -5.48 -38.844 -17.656 1 95.88 76 ARG B O 1
ATOM 5494 N N . TRP B 1 77 ? -5.164 -36.75 -18.312 1 96.25 77 TRP B N 1
ATOM 5495 C CA . TRP B 1 77 ? -5.465 -36.219 -16.984 1 96.25 77 TRP B CA 1
ATOM 5496 C C . TRP B 1 77 ? -6.84 -35.531 -16.969 1 96.25 77 TRP B C 1
ATOM 5498 O O . TRP B 1 77 ? -7.098 -34.625 -17.75 1 96.25 77 TRP B O 1
ATOM 5508 N N . LEU B 1 78 ? -7.707 -36.031 -16.156 1 96.31 78 LEU B N 1
ATOM 5509 C CA . LEU B 1 78 ? -9.039 -35.469 -15.969 1 96.31 78 LEU B CA 1
ATOM 5510 C C . LEU B 1 78 ? -9.078 -34.531 -14.75 1 96.31 78 LEU B C 1
ATOM 5512 O O . LEU B 1 78 ? -8.992 -35 -13.609 1 96.31 78 LEU B O 1
ATOM 5516 N N . GLN B 1 79 ? -9.109 -33.281 -15.031 1 95.12 79 GLN B N 1
ATOM 5517 C CA . GLN B 1 79 ? -9.219 -32.312 -13.961 1 95.12 79 GLN B CA 1
ATOM 5518 C C . GLN B 1 79 ? -10.664 -32.156 -13.508 1 95.12 79 GLN B C 1
ATOM 5520 O O . GLN B 1 79 ? -11.562 -31.969 -14.328 1 95.12 79 GLN B O 1
ATOM 5525 N N . LEU B 1 80 ? -10.836 -32.25 -12.203 1 93.38 80 LEU B N 1
ATOM 5526 C CA . LEU B 1 80 ? -12.188 -32.188 -11.648 1 93.38 80 LEU B CA 1
ATOM 5527 C C . LEU B 1 80 ? -12.359 -30.984 -10.734 1 93.38 80 LEU B C 1
ATOM 5529 O O . LEU B 1 80 ? -11.453 -30.656 -9.953 1 93.38 80 LEU B O 1
ATOM 5533 N N . GLY B 1 81 ? -13.531 -30.359 -10.82 1 86.69 81 GLY B N 1
ATOM 5534 C CA . GLY B 1 81 ? -13.914 -29.25 -9.953 1 86.69 81 GLY B CA 1
ATOM 5535 C C . GLY B 1 81 ? -15.406 -28.984 -9.961 1 86.69 81 GLY B C 1
ATOM 5536 O O . GLY B 1 81 ? -16.172 -29.688 -10.625 1 86.69 81 GLY B O 1
ATOM 5537 N N . PRO B 1 82 ? -15.766 -28.141 -9.203 1 87.44 82 PRO B N 1
ATOM 5538 C CA . PRO B 1 82 ? -15.023 -27.359 -8.211 1 87.44 82 PRO B CA 1
ATOM 5539 C C . PRO B 1 82 ? -14.734 -28.141 -6.938 1 87.44 82 PRO B C 1
ATOM 5541 O O . PRO B 1 82 ? -15.312 -29.203 -6.719 1 87.44 82 PRO B O 1
ATOM 5544 N N . THR B 1 83 ? -13.867 -27.562 -6.113 1 84.62 83 THR B N 1
ATOM 5545 C CA . THR B 1 83 ? -13.344 -28.312 -4.973 1 84.62 83 THR B CA 1
ATOM 5546 C C . THR B 1 83 ? -14.344 -28.281 -3.812 1 84.62 83 THR B C 1
ATOM 5548 O O . THR B 1 83 ? -14.203 -29.047 -2.854 1 84.62 83 THR B O 1
ATOM 5551 N N . PHE B 1 84 ? -15.367 -27.516 -3.98 1 88.44 84 PHE B N 1
ATOM 5552 C CA . PHE B 1 84 ? -16.234 -27.344 -2.818 1 88.44 84 PHE B CA 1
ATOM 5553 C C . PHE B 1 84 ? -17.422 -28.297 -2.896 1 88.44 84 PHE B C 1
ATOM 5555 O O . PHE B 1 84 ? -18.297 -28.281 -2.025 1 88.44 84 PHE B O 1
ATOM 5562 N N . VAL B 1 85 ? -17.5 -29.156 -3.953 1 90.75 85 VAL B N 1
ATOM 5563 C CA . VAL B 1 85 ? -18.547 -30.172 -4.02 1 90.75 85 VAL B CA 1
ATOM 5564 C C . VAL B 1 85 ? -18.375 -31.172 -2.887 1 90.75 85 VAL B C 1
ATOM 5566 O O . VAL B 1 85 ? -17.281 -31.719 -2.695 1 90.75 85 VAL B O 1
ATOM 5569 N N . ASP B 1 86 ? -19.422 -31.5 -2.168 1 91.81 86 ASP B N 1
ATOM 5570 C CA . ASP B 1 86 ? -19.359 -32.312 -0.955 1 91.81 86 ASP B CA 1
ATOM 5571 C C . ASP B 1 86 ? -19.016 -33.75 -1.283 1 91.81 86 ASP B C 1
ATOM 5573 O O . ASP B 1 86 ? -18.109 -34.344 -0.691 1 91.81 86 ASP B O 1
ATOM 5577 N N . HIS B 1 87 ? -19.734 -34.344 -2.188 1 92.75 87 HIS B N 1
ATOM 5578 C CA . HIS B 1 87 ? -19.562 -35.75 -2.576 1 92.75 87 HIS B CA 1
ATOM 5579 C C . HIS B 1 87 ? -19.5 -35.875 -4.094 1 92.75 87 HIS B C 1
ATOM 5581 O O . HIS B 1 87 ? -20.5 -35.625 -4.781 1 92.75 87 HIS B O 1
ATOM 5587 N N . LEU B 1 88 ? -18.359 -36.188 -4.531 1 93.62 88 LEU B N 1
ATOM 5588 C CA . LEU B 1 88 ? -18.109 -36.438 -5.949 1 93.62 88 LEU B CA 1
ATOM 5589 C C . LEU B 1 88 ? -17.391 -37.781 -6.145 1 93.62 88 LEU B C 1
ATOM 5591 O O . LEU B 1 88 ? -16.25 -37.938 -5.699 1 93.62 88 LEU B O 1
ATOM 5595 N N . THR B 1 89 ? -18.047 -38.688 -6.715 1 95 89 THR B N 1
ATOM 5596 C CA . THR B 1 89 ? -17.469 -40 -6.988 1 95 89 THR B CA 1
ATOM 5597 C C . THR B 1 89 ? -17.453 -40.281 -8.492 1 95 89 THR B C 1
ATOM 5599 O O . THR B 1 89 ? -18.438 -40 -9.188 1 95 89 THR B O 1
ATOM 5602 N N . ILE B 1 90 ? -16.391 -40.781 -8.953 1 95.88 90 ILE B N 1
ATOM 5603 C CA . ILE B 1 90 ? -16.266 -41.156 -10.359 1 95.88 90 ILE B CA 1
ATOM 5604 C C . ILE B 1 90 ? -16.078 -42.688 -10.469 1 95.88 90 ILE B C 1
ATOM 5606 O O . ILE B 1 90 ? -15.297 -43.281 -9.734 1 95.88 90 ILE B O 1
ATOM 5610 N N . TYR B 1 91 ? -16.891 -43.281 -11.305 1 96.81 91 TYR B N 1
ATOM 5611 C CA . TYR B 1 91 ? -16.766 -44.688 -11.695 1 96.81 91 TYR B CA 1
ATOM 5612 C C . TYR B 1 91 ? -16.344 -44.812 -13.156 1 96.81 91 TYR B C 1
ATOM 5614 O O . TYR B 1 91 ? -16.922 -44.156 -14.023 1 96.81 91 TYR B O 1
ATOM 5622 N N . TYR B 1 92 ? -15.352 -45.562 -13.383 1 96.38 92 TYR B N 1
ATOM 5623 C CA . TYR B 1 92 ? -14.992 -45.75 -14.781 1 96.38 92 TYR B CA 1
ATOM 5624 C C . TYR B 1 92 ? -14.531 -47.156 -15.055 1 96.38 92 TYR B C 1
ATOM 5626 O O . TYR B 1 92 ? -14.055 -47.844 -14.148 1 96.38 92 TYR B O 1
ATOM 5634 N N . ARG B 1 93 ? -14.695 -47.688 -16.234 1 95.62 93 ARG B N 1
ATOM 5635 C CA . ARG B 1 93 ? -14.266 -49 -16.734 1 95.62 93 ARG B CA 1
ATOM 5636 C C . ARG B 1 93 ? -14.148 -49 -18.266 1 95.62 93 ARG B C 1
ATOM 5638 O O . ARG B 1 93 ? -14.648 -48.062 -18.922 1 95.62 93 ARG B O 1
ATOM 5645 N N . PRO B 1 94 ? -13.367 -49.906 -18.812 1 95.31 94 PRO B N 1
ATOM 5646 C CA . PRO B 1 94 ? -13.305 -49.969 -20.266 1 95.31 94 PRO B CA 1
ATOM 5647 C C . PRO B 1 94 ? -14.68 -50.156 -20.906 1 95.31 94 PRO B C 1
ATOM 5649 O O . PRO B 1 94 ? -15.484 -50.969 -20.422 1 95.31 94 PRO B O 1
ATOM 5652 N N . LEU B 1 95 ? -14.938 -49.375 -21.859 1 93.88 95 LEU B N 1
ATOM 5653 C CA . LEU B 1 95 ? -16.234 -49.406 -22.531 1 93.88 95 LEU B CA 1
ATOM 5654 C C . LEU B 1 95 ? -16.516 -50.812 -23.078 1 93.88 95 LEU B C 1
ATOM 5656 O O . LEU B 1 95 ? -15.672 -51.406 -23.734 1 93.88 95 LEU B O 1
ATOM 5660 N N . GLY B 1 96 ? -17.656 -51.344 -22.828 1 87.12 96 GLY B N 1
ATOM 5661 C CA . GLY B 1 96 ? -18.078 -52.625 -23.312 1 87.12 96 GLY B CA 1
ATOM 5662 C C . GLY B 1 96 ? -17.656 -53.781 -22.406 1 87.12 96 GLY B C 1
ATOM 5663 O O . GLY B 1 96 ? -17.984 -54.938 -22.656 1 87.12 96 GLY B O 1
ATOM 5664 N N . SER B 1 97 ? -16.859 -53.469 -21.406 1 88.88 97 SER B N 1
ATOM 5665 C CA . SER B 1 97 ? -16.391 -54.5 -20.469 1 88.88 97 SER B CA 1
ATOM 5666 C C . SER B 1 97 ? -17.422 -54.781 -19.391 1 88.88 97 SER B C 1
ATOM 5668 O O . SER B 1 97 ? -18.172 -53.906 -19 1 88.88 97 SER B O 1
ATOM 5670 N N . ASP B 1 98 ? -17.547 -56.031 -19 1 84.81 98 ASP B N 1
ATOM 5671 C CA . ASP B 1 98 ? -18.406 -56.406 -17.891 1 84.81 98 ASP B CA 1
ATOM 5672 C C . ASP B 1 98 ? -17.609 -56.5 -16.594 1 84.81 98 ASP B C 1
ATOM 5674 O O . ASP B 1 98 ? -18.078 -57.125 -15.617 1 84.81 98 ASP B O 1
ATOM 5678 N N . GLY B 1 99 ? -16.391 -55.969 -16.656 1 87.75 99 GLY B N 1
ATOM 5679 C CA . GLY B 1 99 ? -15.562 -56 -15.469 1 87.75 99 GLY B CA 1
ATOM 5680 C C . GLY B 1 99 ? -16.031 -55.062 -14.383 1 87.75 99 GLY B C 1
ATOM 5681 O O . GLY B 1 99 ? -17.016 -54.344 -14.555 1 87.75 99 GLY B O 1
ATOM 5682 N N . PRO B 1 100 ? -15.344 -55.094 -13.266 1 92.75 100 PRO B N 1
ATOM 5683 C CA . PRO B 1 100 ? -15.734 -54.219 -12.148 1 92.75 100 PRO B CA 1
ATOM 5684 C C . PRO B 1 100 ? -15.391 -52.75 -12.383 1 92.75 100 PRO B C 1
ATOM 5686 O O . PRO B 1 100 ? -14.43 -52.438 -13.086 1 92.75 100 PRO B O 1
ATOM 5689 N N . TRP B 1 101 ? -16.234 -51.906 -11.836 1 95 101 TRP B N 1
ATOM 5690 C CA . TRP B 1 101 ? -15.992 -50.469 -11.891 1 95 101 TRP B CA 1
ATOM 5691 C C . TRP B 1 101 ? -14.844 -50.062 -10.977 1 95 101 TRP B C 1
ATOM 5693 O O . TRP B 1 101 ? -14.727 -50.562 -9.859 1 95 101 TRP B O 1
ATOM 5703 N N . THR B 1 102 ? -13.969 -49.219 -11.508 1 94.56 102 THR B N 1
ATOM 5704 C CA . THR B 1 102 ? -13.008 -48.562 -10.633 1 94.56 102 THR B CA 1
ATOM 5705 C C . THR B 1 102 ? -13.617 -47.312 -10.008 1 94.56 102 THR B C 1
ATOM 5707 O O . THR B 1 102 ? -14.148 -46.469 -10.719 1 94.56 102 THR B O 1
ATOM 5710 N N . GLN B 1 103 ? -13.586 -47.25 -8.719 1 94.19 103 GLN B N 1
ATOM 5711 C CA . GLN B 1 103 ? -14.219 -46.125 -8 1 94.19 103 GLN B CA 1
ATOM 5712 C C . GLN B 1 103 ? -13.172 -45.188 -7.422 1 94.19 103 GLN B C 1
ATOM 5714 O O . GLN B 1 103 ? -12.188 -45.625 -6.828 1 94.19 103 GLN B O 1
ATOM 5719 N N . ARG B 1 104 ? -13.328 -43.875 -7.688 1 94.06 104 ARG B N 1
ATOM 5720 C CA . ARG B 1 104 ? -12.5 -42.812 -7.102 1 94.06 104 ARG B CA 1
ATOM 5721 C C . ARG B 1 104 ? -13.359 -41.719 -6.48 1 94.06 104 ARG B C 1
ATOM 5723 O O . ARG B 1 104 ? -14.367 -41.312 -7.062 1 94.06 104 ARG B O 1
ATOM 5730 N N . ILE B 1 105 ? -13.016 -41.281 -5.27 1 92.81 105 ILE B N 1
ATOM 5731 C CA . ILE B 1 105 ? -13.789 -40.281 -4.52 1 92.81 105 ILE B CA 1
ATOM 5732 C C . ILE B 1 105 ? -13.039 -38.969 -4.473 1 92.81 105 ILE B C 1
ATOM 5734 O O . ILE B 1 105 ? -11.836 -38.938 -4.199 1 92.81 105 ILE B O 1
ATOM 5738 N N . PHE B 1 106 ? -13.758 -37.812 -4.691 1 90.94 106 PHE B N 1
ATOM 5739 C CA . PHE B 1 106 ? -13.094 -36.531 -4.809 1 90.94 106 PHE B CA 1
ATOM 5740 C C . PHE B 1 106 ? -13.82 -35.469 -3.986 1 90.94 106 PHE B C 1
ATOM 5742 O O . PHE B 1 106 ? -13.375 -34.312 -3.898 1 90.94 106 PHE B O 1
ATOM 5749 N N . GLY B 1 107 ? -14.852 -35.688 -3.301 1 88.19 107 GLY B N 1
ATOM 5750 C CA . GLY B 1 107 ? -15.633 -34.688 -2.572 1 88.19 107 GLY B CA 1
ATOM 5751 C C . GLY B 1 107 ? -14.906 -34.125 -1.367 1 88.19 107 GLY B C 1
ATOM 5752 O O . GLY B 1 107 ? -14.039 -34.781 -0.789 1 88.19 107 GLY B O 1
ATOM 5753 N N . ASP B 1 108 ? -15.227 -32.906 -1.01 1 87 108 ASP B N 1
ATOM 5754 C CA . ASP B 1 108 ? -14.523 -32.219 0.081 1 87 108 ASP B CA 1
ATOM 5755 C C . ASP B 1 108 ? -14.984 -32.75 1.437 1 87 108 ASP B C 1
ATOM 5757 O O . ASP B 1 108 ? -14.328 -32.531 2.455 1 87 108 ASP B O 1
ATOM 5761 N N . ARG B 1 109 ? -16.047 -33.469 1.439 1 86.56 109 ARG B N 1
ATOM 5762 C CA . ARG B 1 109 ? -16.5 -34.031 2.699 1 86.56 109 ARG B CA 1
ATOM 5763 C C . ARG B 1 109 ? -16.266 -35.531 2.73 1 86.56 109 ARG B C 1
ATOM 5765 O O . ARG B 1 109 ? -16.672 -36.219 3.682 1 86.56 109 ARG B O 1
ATOM 5772 N N . ASP B 1 110 ? -15.578 -35.875 1.563 1 81.06 110 ASP B N 1
ATOM 5773 C CA . ASP B 1 110 ? -15.266 -37.312 1.5 1 81.06 110 ASP B CA 1
ATOM 5774 C C . ASP B 1 110 ? -13.914 -37.594 2.156 1 81.06 110 ASP B C 1
ATOM 5776 O O . ASP B 1 110 ? -13.023 -36.75 2.168 1 81.06 110 ASP B O 1
ATOM 5780 N N . GLY B 1 111 ? -13.797 -38.375 3.252 1 65 111 GLY B N 1
ATOM 5781 C CA . GLY B 1 111 ? -12.609 -38.719 4.016 1 65 111 GLY B CA 1
ATOM 5782 C C . GLY B 1 111 ? -11.406 -39 3.141 1 65 111 GLY B C 1
ATOM 5783 O O . GLY B 1 111 ? -10.312 -38.469 3.367 1 65 111 GLY B O 1
ATOM 5784 N N . ALA B 1 112 ? -11.359 -40.062 2.244 1 61.78 112 ALA B N 1
ATOM 5785 C CA . ALA B 1 112 ? -10.234 -40.594 1.482 1 61.78 112 ALA B CA 1
ATOM 5786 C C . ALA B 1 112 ? -10.133 -39.906 0.116 1 61.78 112 ALA B C 1
ATOM 5788 O O . ALA B 1 112 ? -10.82 -40.312 -0.829 1 61.78 112 ALA B O 1
ATOM 5789 N N . ARG B 1 113 ? -9.461 -38.75 0.072 1 65.38 113 ARG B N 1
ATOM 5790 C CA . ARG B 1 113 ? -9.453 -38.031 -1.211 1 65.38 113 ARG B CA 1
ATOM 5791 C C . ARG B 1 113 ? -8.406 -38.625 -2.146 1 65.38 113 ARG B C 1
ATOM 5793 O O . ARG B 1 113 ? -7.277 -38.906 -1.733 1 65.38 113 ARG B O 1
ATOM 5800 N N . GLY B 1 114 ? -8.891 -39.062 -3.363 1 74.88 114 GLY B N 1
ATOM 5801 C CA . GLY B 1 114 ? -8.25 -39.844 -4.395 1 74.88 114 GLY B CA 1
ATOM 5802 C C . GLY B 1 114 ? -7.574 -39 -5.465 1 74.88 114 GLY B C 1
ATOM 5803 O O . GLY B 1 114 ? -7.539 -39.406 -6.637 1 74.88 114 GLY B O 1
ATOM 5804 N N . SER B 1 115 ? -7.043 -37.75 -5.168 1 83.56 115 SER B N 1
ATOM 5805 C CA . SER B 1 115 ? -6.391 -37.031 -6.266 1 83.56 115 SER B CA 1
ATOM 5806 C C . SER B 1 115 ? -5.008 -37.625 -6.551 1 83.56 115 SER B C 1
ATOM 5808 O O . SER B 1 115 ? -4.25 -37.906 -5.625 1 83.56 115 SER B O 1
ATOM 5810 N N . ASP B 1 116 ? -4.762 -37.812 -7.793 1 91.06 116 ASP B N 1
ATOM 5811 C CA . ASP B 1 116 ? -3.488 -38.406 -8.203 1 91.06 116 ASP B CA 1
ATOM 5812 C C . ASP B 1 116 ? -2.377 -37.344 -8.203 1 91.06 116 ASP B C 1
ATOM 5814 O O . ASP B 1 116 ? -1.2 -37.688 -8.344 1 91.06 116 ASP B O 1
ATOM 5818 N N . LEU B 1 117 ? -2.777 -36.156 -8.055 1 90.12 117 LEU B N 1
ATOM 5819 C CA . LEU B 1 117 ? -1.83 -35.062 -8.062 1 90.12 117 LEU B CA 1
ATOM 5820 C C . LEU B 1 117 ? -2.049 -34.125 -6.859 1 90.12 117 LEU B C 1
ATOM 5822 O O . LEU B 1 117 ? -3.189 -33.844 -6.504 1 90.12 117 LEU B O 1
ATOM 5826 N N . HIS B 1 118 ? -0.948 -33.812 -6.215 1 88.56 118 HIS B N 1
ATOM 5827 C CA . HIS B 1 118 ? -1.062 -32.781 -5.184 1 88.56 118 HIS B CA 1
ATOM 5828 C C . HIS B 1 118 ? -1.119 -31.375 -5.801 1 88.56 118 HIS B C 1
ATOM 5830 O O . HIS B 1 118 ? -0.08 -30.781 -6.082 1 88.56 118 HIS B O 1
ATOM 5836 N N . TYR B 1 119 ? -2.207 -30.922 -6.055 1 90.5 119 TYR B N 1
ATOM 5837 C CA . TYR B 1 119 ? -2.521 -29.641 -6.695 1 90.5 119 TYR B CA 1
ATOM 5838 C C . TYR B 1 119 ? -3.811 -29.047 -6.129 1 90.5 119 TYR B C 1
ATOM 5840 O O . TYR B 1 119 ? -4.504 -29.703 -5.348 1 90.5 119 TYR B O 1
ATOM 5848 N N . ARG B 1 120 ? -3.982 -27.859 -6.391 1 89.81 120 ARG B N 1
ATOM 5849 C CA . ARG B 1 120 ? -5.129 -27.156 -5.824 1 89.81 120 ARG B CA 1
ATOM 5850 C C . ARG B 1 120 ? -6.441 -27.75 -6.328 1 89.81 120 ARG B C 1
ATOM 5852 O O . ARG B 1 120 ? -7.465 -27.688 -5.641 1 89.81 120 ARG B O 1
ATOM 5859 N N . GLU B 1 121 ? -6.371 -28.203 -7.555 1 90.19 121 GLU B N 1
ATOM 5860 C CA . GLU B 1 121 ? -7.535 -28.875 -8.125 1 90.19 121 GLU B CA 1
ATOM 5861 C C . GLU B 1 121 ? -7.359 -30.391 -8.102 1 90.19 121 GLU B C 1
ATOM 5863 O O . GLU B 1 121 ? -6.238 -30.891 -7.953 1 90.19 121 GLU B O 1
ATOM 5868 N N . ARG B 1 122 ? -8.453 -31.062 -8.219 1 92.31 122 ARG B N 1
ATOM 5869 C CA . ARG B 1 122 ? -8.406 -32.531 -8.227 1 92.31 122 ARG B CA 1
ATOM 5870 C C . ARG B 1 122 ? -8.164 -33.062 -9.633 1 92.31 122 ARG B C 1
ATOM 5872 O O . ARG B 1 122 ? -8.695 -32.531 -10.609 1 92.31 122 ARG B O 1
ATOM 5879 N N . VAL B 1 123 ? -7.277 -34.062 -9.625 1 95.06 123 VAL B N 1
ATOM 5880 C CA . VAL B 1 123 ? -6.926 -34.594 -10.93 1 95.06 123 VAL B CA 1
ATOM 5881 C C . VAL B 1 123 ? -6.949 -36.125 -10.867 1 95.06 123 VAL B C 1
ATOM 5883 O O . VAL B 1 123 ? -6.414 -36.719 -9.93 1 95.06 123 VAL B O 1
ATOM 5886 N N . LEU B 1 124 ? -7.648 -36.719 -11.766 1 95.75 124 LEU B N 1
ATOM 5887 C CA . LEU B 1 124 ? -7.629 -38.188 -11.984 1 95.75 124 LEU B CA 1
ATOM 5888 C C . LEU B 1 124 ? -6.812 -38.531 -13.219 1 95.75 124 LEU B C 1
ATOM 5890 O O . LEU B 1 124 ? -7.113 -38.062 -14.32 1 95.75 124 LEU B O 1
ATOM 5894 N N . ILE B 1 125 ? -5.758 -39.312 -13.07 1 95.62 125 ILE B N 1
ATOM 5895 C CA . ILE B 1 125 ? -4.953 -39.75 -14.203 1 95.62 125 ILE B CA 1
ATOM 5896 C C . ILE B 1 125 ? -5.496 -41.062 -14.742 1 95.62 125 ILE B C 1
ATOM 5898 O O . ILE B 1 125 ? -5.469 -42.094 -14.047 1 95.62 125 ILE B O 1
ATOM 5902 N N . LEU B 1 126 ? -6.035 -41.031 -15.969 1 95.75 126 LEU B N 1
ATOM 5903 C CA . LEU B 1 126 ? -6.582 -42.219 -16.625 1 95.75 126 LEU B CA 1
ATOM 5904 C C . LEU B 1 126 ? -5.531 -42.875 -17.516 1 95.75 126 LEU B C 1
ATOM 5906 O O . LEU B 1 126 ? -5 -42.25 -18.438 1 95.75 126 LEU B O 1
ATOM 5910 N N . PRO B 1 127 ? -5.211 -44.062 -17.234 1 93.81 127 PRO B N 1
ATOM 5911 C CA . PRO B 1 127 ? -4.301 -44.781 -18.156 1 93.81 127 PRO B CA 1
ATOM 5912 C C . PRO B 1 127 ? -4.926 -45.031 -19.516 1 93.81 127 PRO B C 1
ATOM 5914 O O . PRO B 1 127 ? -6.141 -44.906 -19.672 1 93.81 127 PRO B O 1
ATOM 5917 N N . PRO B 1 128 ? -4.105 -45.312 -20.516 1 93.19 128 PRO B N 1
ATOM 5918 C CA . PRO B 1 128 ? -4.691 -45.688 -21.797 1 93.19 128 PRO B CA 1
ATOM 5919 C C . PRO B 1 128 ? -5.598 -46.906 -21.703 1 93.19 128 PRO B C 1
ATOM 5921 O O . PRO B 1 128 ? -5.262 -47.875 -21.016 1 93.19 128 PRO B O 1
ATOM 5924 N N . PRO B 1 129 ? -6.75 -46.75 -22.297 1 94 129 PRO B N 1
ATOM 5925 C CA . PRO B 1 129 ? -7.668 -47.906 -22.219 1 94 129 PRO B CA 1
ATOM 5926 C C . PRO B 1 129 ? -7.105 -49.156 -22.891 1 94 129 PRO B C 1
ATOM 5928 O O . PRO B 1 129 ? -6.328 -49.062 -23.844 1 94 129 PRO B O 1
ATOM 5931 N N . PRO B 1 130 ? -7.516 -50.312 -22.406 1 90.94 130 PRO B N 1
ATOM 5932 C CA . PRO B 1 130 ? -7.043 -51.562 -23 1 90.94 130 PRO B CA 1
ATOM 5933 C C . PRO B 1 130 ? -7.57 -51.781 -24.422 1 90.94 130 PRO B C 1
ATOM 5935 O O . PRO B 1 130 ? -6.945 -52.5 -25.219 1 90.94 130 PRO B O 1
ATOM 5938 N N . THR B 1 131 ? -8.758 -51.219 -24.734 1 88.25 131 THR B N 1
ATOM 5939 C CA . THR B 1 131 ? -9.352 -51.344 -26.062 1 88.25 131 THR B CA 1
ATOM 5940 C C . THR B 1 131 ? -9.57 -49.969 -26.703 1 88.25 131 THR B C 1
ATOM 5942 O O . THR B 1 131 ? -9.562 -48.969 -26.016 1 88.25 131 THR B O 1
ATOM 5945 N N . ASP B 1 132 ? -9.797 -49.969 -27.984 1 89.31 132 ASP B N 1
ATOM 5946 C CA . ASP B 1 132 ? -9.992 -48.719 -28.719 1 89.31 132 ASP B CA 1
ATOM 5947 C C . ASP B 1 132 ? -11.359 -48.125 -28.422 1 89.31 132 ASP B C 1
ATOM 5949 O O . ASP B 1 132 ? -11.617 -46.969 -28.766 1 89.31 132 ASP B O 1
ATOM 5953 N N . ALA B 1 133 ? -12.203 -48.844 -27.797 1 92.94 133 ALA B N 1
ATOM 5954 C CA . ALA B 1 133 ? -13.539 -48.344 -27.484 1 92.94 133 ALA B CA 1
ATOM 5955 C C . ALA B 1 133 ? -13.477 -47.219 -26.469 1 92.94 133 ALA B C 1
ATOM 5957 O O . ALA B 1 133 ? -14.297 -46.312 -26.516 1 92.94 133 ALA B O 1
ATOM 5958 N N . GLY B 1 134 ? -12.477 -47.281 -25.625 1 95.81 134 GLY B N 1
ATOM 5959 C CA . GLY B 1 134 ? -12.312 -46.188 -24.656 1 95.81 134 GLY B CA 1
ATOM 5960 C C . GLY B 1 134 ? -12.859 -46.531 -23.281 1 95.81 134 GLY B C 1
ATOM 5961 O O . GLY B 1 134 ? -12.766 -47.688 -22.828 1 95.81 134 GLY B O 1
ATOM 5962 N N . TYR B 1 135 ? -13.25 -45.469 -22.547 1 96.69 135 TYR B N 1
ATOM 5963 C CA . TYR B 1 135 ? -13.75 -45.625 -21.203 1 96.69 135 TYR B CA 1
ATOM 5964 C C . TYR B 1 135 ? -15.211 -45.219 -21.109 1 96.69 135 TYR B C 1
ATOM 5966 O O . TYR B 1 135 ? -15.648 -44.312 -21.812 1 96.69 135 TYR B O 1
ATOM 5974 N N . GLU B 1 136 ? -15.961 -45.875 -20.297 1 95.44 136 GLU B N 1
ATOM 5975 C CA . GLU B 1 136 ? -17.234 -45.375 -19.797 1 95.44 136 GLU B CA 1
ATOM 5976 C C . GLU B 1 136 ? -17.078 -44.75 -18.406 1 95.44 136 GLU B C 1
ATOM 5978 O O . GLU B 1 136 ? -16.5 -45.375 -17.516 1 95.44 136 GLU B O 1
ATOM 5983 N N . LEU B 1 137 ? -17.531 -43.5 -18.312 1 96.38 137 LEU B N 1
ATOM 5984 C CA . LEU B 1 137 ? -17.438 -42.781 -17.047 1 96.38 137 LEU B CA 1
ATOM 5985 C C . LEU B 1 137 ? -18.812 -42.5 -16.469 1 96.38 137 LEU B C 1
ATOM 5987 O O . LEU B 1 137 ? -19.734 -42.156 -17.203 1 96.38 137 LEU B O 1
ATOM 5991 N N . VAL B 1 138 ? -18.922 -42.688 -15.18 1 97 138 VAL B N 1
ATOM 5992 C CA . VAL B 1 138 ? -20.125 -42.312 -14.445 1 97 138 VAL B CA 1
ATOM 5993 C C . VAL B 1 138 ? -19.75 -41.406 -13.266 1 97 138 VAL B C 1
ATOM 5995 O O . VAL B 1 138 ? -18.828 -41.719 -12.516 1 97 138 VAL B O 1
ATOM 5998 N N . PHE B 1 139 ? -20.406 -40.281 -13.164 1 96.62 139 PHE B N 1
ATOM 5999 C CA . PHE B 1 139 ? -20.219 -39.344 -12.055 1 96.62 139 PHE B CA 1
ATOM 6000 C C . PHE B 1 139 ? -21.406 -39.375 -11.109 1 96.62 139 PHE B C 1
ATOM 6002 O O . PHE B 1 139 ? -22.562 -39.438 -11.562 1 96.62 139 PHE B O 1
ATOM 6009 N N . ARG B 1 140 ? -21.141 -39.344 -9.891 1 96.19 140 ARG B N 1
ATOM 6010 C CA . ARG B 1 140 ? -22.172 -39.156 -8.867 1 96.19 140 ARG B CA 1
ATOM 6011 C C . ARG B 1 140 ? -21.906 -37.906 -8.055 1 96.19 140 ARG B C 1
ATOM 6013 O O . ARG B 1 140 ? -20.875 -37.781 -7.402 1 96.19 140 ARG B O 1
ATOM 6020 N N . LEU B 1 141 ? -22.875 -37 -8.07 1 94.75 141 LEU B N 1
ATOM 6021 C CA . LEU B 1 141 ? -22.703 -35.719 -7.418 1 94.75 141 LEU B CA 1
ATOM 6022 C C . LEU B 1 141 ? -23.781 -35.5 -6.363 1 94.75 141 LEU B C 1
ATOM 6024 O O . LEU B 1 141 ? -24.969 -35.719 -6.621 1 94.75 141 LEU B O 1
ATOM 6028 N N . GLN B 1 142 ? -23.391 -35.062 -5.211 1 93.94 142 GLN B N 1
ATOM 6029 C CA . GLN B 1 142 ? -24.266 -34.625 -4.125 1 93.94 142 GLN B CA 1
ATOM 6030 C C . GLN B 1 142 ? -23.594 -33.531 -3.291 1 93.94 142 GLN B C 1
ATOM 6032 O O . GLN B 1 142 ? -22.438 -33.656 -2.9 1 93.94 142 GLN B O 1
ATOM 6037 N N . SER B 1 143 ? -24.297 -32.438 -3.102 1 92.31 143 SER B N 1
ATOM 6038 C CA . SER B 1 143 ? -23.672 -31.344 -2.377 1 92.31 143 SER B CA 1
ATOM 6039 C C . SER B 1 143 ? -24.719 -30.453 -1.718 1 92.31 143 SER B C 1
ATOM 6041 O O . SER B 1 143 ? -25.844 -30.328 -2.207 1 92.31 143 SER B O 1
ATOM 6043 N N . THR B 1 144 ? -24.328 -29.844 -0.551 1 89 144 THR B N 1
ATOM 6044 C CA . THR B 1 144 ? -25.125 -28.797 0.079 1 89 144 THR B CA 1
ATOM 6045 C C . THR B 1 144 ? -24.844 -27.438 -0.571 1 89 144 THR B C 1
ATOM 6047 O O . THR B 1 144 ? -25.625 -26.5 -0.435 1 89 144 THR B O 1
ATOM 6050 N N . SER B 1 145 ? -23.75 -27.406 -1.27 1 89.25 145 SER B N 1
ATOM 6051 C CA . SER B 1 145 ? -23.375 -26.203 -2.012 1 89.25 145 SER B CA 1
ATOM 6052 C C . SER B 1 145 ? -23.828 -26.297 -3.465 1 89.25 145 SER B C 1
ATOM 6054 O O . SER B 1 145 ? -24.641 -27.156 -3.818 1 89.25 145 SER B O 1
ATOM 6056 N N . THR B 1 146 ? -23.312 -25.344 -4.262 1 90.12 146 THR B N 1
ATOM 6057 C CA . THR B 1 146 ? -23.688 -25.328 -5.672 1 90.12 146 THR B CA 1
ATOM 6058 C C . THR B 1 146 ? -23.219 -26.594 -6.371 1 90.12 146 THR B C 1
ATOM 6060 O O . THR B 1 146 ? -22.094 -27.047 -6.152 1 90.12 146 THR B O 1
ATOM 6063 N N . LEU B 1 147 ? -24.125 -27.188 -7.137 1 92.5 147 LEU B N 1
ATOM 6064 C CA . LEU B 1 147 ? -23.812 -28.422 -7.855 1 92.5 147 LEU B CA 1
ATOM 6065 C C . LEU B 1 147 ? -23.375 -28.125 -9.289 1 92.5 147 LEU B C 1
ATOM 6067 O O . LEU B 1 147 ? -24.219 -27.828 -10.141 1 92.5 147 LEU B O 1
ATOM 6071 N N . ILE B 1 148 ? -22.109 -28.141 -9.469 1 92 148 ILE B N 1
ATOM 6072 C CA . ILE B 1 148 ? -21.5 -27.938 -10.773 1 92 148 ILE B CA 1
ATOM 6073 C C . ILE B 1 148 ? -20.453 -29.016 -11.023 1 92 148 ILE B C 1
ATOM 6075 O O . ILE B 1 148 ? -19.75 -29.438 -10.102 1 92 148 ILE B O 1
ATOM 6079 N N . LEU B 1 149 ? -20.422 -29.516 -12.195 1 93.12 149 LEU B N 1
ATOM 6080 C CA . LEU B 1 149 ? -19.359 -30.438 -12.562 1 93.12 149 LEU B CA 1
ATOM 6081 C C . LEU B 1 149 ? -18.422 -29.812 -13.602 1 93.12 149 LEU B C 1
ATOM 6083 O O . LEU B 1 149 ? -18.812 -29.656 -14.766 1 93.12 149 LEU B O 1
ATOM 6087 N N . LEU B 1 150 ? -17.359 -29.453 -13.164 1 92.94 150 LEU B N 1
ATOM 6088 C CA . LEU B 1 150 ? -16.312 -29.016 -14.062 1 92.94 150 LEU B CA 1
ATOM 6089 C C . LEU B 1 150 ? -15.273 -30.109 -14.266 1 92.94 150 LEU B C 1
ATOM 6091 O O . LEU B 1 150 ? -14.469 -30.391 -13.375 1 92.94 150 LEU B O 1
ATOM 6095 N N . ALA B 1 151 ? -15.305 -30.75 -15.422 1 95.06 151 ALA B N 1
ATOM 6096 C CA . ALA B 1 151 ? -14.375 -31.828 -15.758 1 95.06 151 ALA B CA 1
ATOM 6097 C C . ALA B 1 151 ? -13.75 -31.594 -17.125 1 95.06 151 ALA B C 1
ATOM 6099 O O . ALA B 1 151 ? -14.461 -31.422 -18.125 1 95.06 151 ALA B O 1
ATOM 6100 N N . SER B 1 152 ? -12.469 -31.531 -17.125 1 95 152 SER B N 1
ATOM 6101 C CA . SER B 1 152 ? -11.758 -31.328 -18.391 1 95 152 SER B CA 1
ATOM 6102 C C . SER B 1 152 ? -10.633 -32.344 -18.562 1 95 152 SER B C 1
ATOM 6104 O O . SER B 1 152 ? -9.906 -32.656 -17.609 1 95 152 SER B O 1
ATOM 6106 N N . LEU B 1 153 ? -10.531 -32.906 -19.781 1 96.38 153 LEU B N 1
ATOM 6107 C CA . LEU B 1 153 ? -9.539 -33.906 -20.125 1 96.38 153 LEU B CA 1
ATOM 6108 C C . LEU B 1 153 ? -8.438 -33.312 -20.984 1 96.38 153 LEU B C 1
ATOM 6110 O O . LEU B 1 153 ? -8.711 -32.625 -21.969 1 96.38 153 LEU B O 1
ATOM 6114 N N . SER B 1 154 ? -7.215 -33.531 -20.594 1 95.31 154 SER B N 1
ATOM 6115 C CA . SER B 1 154 ? -6.086 -33 -21.359 1 95.31 154 SER B CA 1
ATOM 6116 C C . SER B 1 154 ? -4.852 -33.875 -21.172 1 95.31 154 SER B C 1
ATOM 6118 O O . SER B 1 154 ? -4.852 -34.781 -20.344 1 95.31 154 SER B O 1
ATOM 6120 N N . SER B 1 155 ? -3.887 -33.719 -22.094 1 93.5 155 SER B N 1
ATOM 6121 C CA . SER B 1 155 ? -2.588 -34.344 -21.906 1 93.5 155 SER B CA 1
ATOM 6122 C C . SER B 1 155 ? -1.829 -33.719 -20.734 1 93.5 155 SER B C 1
ATOM 6124 O O . SER B 1 155 ? -2.205 -32.656 -20.25 1 93.5 155 SER B O 1
ATOM 6126 N N . ALA B 1 156 ? -0.844 -34.438 -20.266 1 92.81 156 ALA B N 1
ATOM 6127 C CA . ALA B 1 156 ? -0.032 -33.906 -19.172 1 92.81 156 ALA B CA 1
ATOM 6128 C C . ALA B 1 156 ? 0.587 -32.562 -19.547 1 92.81 156 ALA B C 1
ATOM 6130 O O . ALA B 1 156 ? 0.625 -31.641 -18.734 1 92.81 156 ALA B O 1
ATOM 6131 N N . GLN B 1 157 ? 1.04 -32.438 -20.781 1 91.88 157 GLN B N 1
ATOM 6132 C CA . GLN B 1 157 ? 1.686 -31.203 -21.25 1 91.88 157 GLN B CA 1
ATOM 6133 C C . GLN B 1 157 ? 0.719 -30.016 -21.234 1 91.88 157 GLN B C 1
ATOM 6135 O O . GLN B 1 157 ? 1.051 -28.953 -20.703 1 91.88 157 GLN B O 1
ATOM 6140 N N . VAL B 1 158 ? -0.448 -30.281 -21.75 1 93.06 158 VAL B N 1
ATOM 6141 C CA . VAL B 1 158 ? -1.45 -29.219 -21.812 1 93.06 158 VAL B CA 1
ATOM 6142 C C . VAL B 1 158 ? -1.906 -28.844 -20.406 1 93.06 158 VAL B C 1
ATOM 6144 O O . VAL B 1 158 ? -2.135 -27.672 -20.109 1 93.06 158 VAL B O 1
ATOM 6147 N N . PHE B 1 159 ? -1.979 -29.844 -19.578 1 94 159 PHE B N 1
ATOM 6148 C CA . PHE B 1 159 ? -2.387 -29.594 -18.188 1 94 159 PHE B CA 1
ATOM 6149 C C . PHE B 1 159 ? -1.4 -28.672 -17.5 1 94 159 PHE B C 1
ATOM 6151 O O . PHE B 1 159 ? -1.804 -27.719 -16.812 1 94 159 PHE B O 1
ATOM 6158 N N . VAL B 1 160 ? -0.131 -28.953 -17.625 1 92.25 160 VAL B N 1
ATOM 6159 C CA . VAL B 1 160 ? 0.901 -28.156 -16.969 1 92.25 160 VAL B CA 1
ATOM 6160 C C . VAL B 1 160 ? 0.824 -26.719 -17.453 1 92.25 160 VAL B C 1
ATOM 6162 O O . VAL B 1 160 ? 0.914 -25.781 -16.656 1 92.25 160 VAL B O 1
ATOM 6165 N N . GLN B 1 161 ? 0.66 -26.531 -18.703 1 91.56 161 GLN B N 1
ATOM 6166 C CA . GLN B 1 161 ? 0.593 -25.203 -19.281 1 91.56 161 GLN B CA 1
ATOM 6167 C C . GLN B 1 161 ? -0.581 -24.406 -18.703 1 91.56 161 GLN B C 1
ATOM 6169 O O . GLN B 1 161 ? -0.423 -23.25 -18.297 1 91.56 161 GLN B O 1
ATOM 6174 N N . ARG B 1 162 ? -1.65 -25.031 -18.594 1 92.12 162 ARG B N 1
ATOM 6175 C CA . ARG B 1 162 ? -2.844 -24.375 -18.078 1 92.12 162 ARG B CA 1
ATOM 6176 C C . ARG B 1 162 ? -2.74 -24.172 -16.562 1 92.12 162 ARG B C 1
ATOM 6178 O O . ARG B 1 162 ? -3.076 -23.094 -16.062 1 92.12 162 ARG B O 1
ATOM 6185 N N . ALA B 1 163 ? -2.258 -25.188 -15.898 1 93.69 163 ALA B N 1
ATOM 6186 C CA . ALA B 1 163 ? -2.18 -25.156 -14.438 1 93.69 163 ALA B CA 1
ATOM 6187 C C . ALA B 1 163 ? -1.211 -24.062 -13.977 1 93.69 163 ALA B C 1
ATOM 6189 O O . ALA B 1 163 ? -1.498 -23.344 -13.023 1 93.69 163 ALA B O 1
ATOM 6190 N N . THR B 1 164 ? -0.098 -23.969 -14.641 1 93.81 164 THR B N 1
ATOM 6191 C CA . THR B 1 164 ? 0.893 -22.969 -14.234 1 93.81 164 THR B CA 1
ATOM 6192 C C . THR B 1 164 ? 0.415 -21.562 -14.562 1 93.81 164 THR B C 1
ATOM 6194 O O . THR B 1 164 ? 0.606 -20.641 -13.773 1 93.81 164 THR B O 1
ATOM 6197 N N . ALA B 1 165 ? -0.206 -21.422 -15.664 1 92.75 165 ALA B N 1
ATOM 6198 C CA . ALA B 1 165 ? -0.731 -20.109 -16.031 1 92.75 165 ALA B CA 1
ATOM 6199 C C . ALA B 1 165 ? -1.829 -19.672 -15.07 1 92.75 165 ALA B C 1
ATOM 6201 O O . ALA B 1 165 ? -1.843 -18.516 -14.617 1 92.75 165 ALA B O 1
ATOM 6202 N N . ASP B 1 166 ? -2.686 -20.547 -14.812 1 92.44 166 ASP B N 1
ATOM 6203 C CA . ASP B 1 166 ? -3.775 -20.266 -13.883 1 92.44 166 ASP B CA 1
ATOM 6204 C C . ASP B 1 166 ? -3.24 -19.953 -12.492 1 92.44 166 ASP B C 1
ATOM 6206 O O . ASP B 1 166 ? -3.691 -19 -11.852 1 92.44 166 ASP B O 1
ATOM 6210 N N . THR B 1 167 ? -2.307 -20.719 -12.078 1 94.19 167 THR B N 1
ATOM 6211 C CA . THR B 1 167 ? -1.702 -20.5 -10.766 1 94.19 167 THR B CA 1
ATOM 6212 C C . THR B 1 167 ? -0.972 -19.156 -10.719 1 94.19 167 THR B C 1
ATOM 6214 O O . THR B 1 167 ? -1.03 -18.453 -9.711 1 94.19 167 THR B O 1
ATOM 6217 N N . ALA B 1 168 ? -0.306 -18.875 -11.797 1 94.75 168 ALA B N 1
ATOM 6218 C CA . ALA B 1 168 ? 0.414 -17.609 -11.867 1 94.75 168 ALA B CA 1
ATOM 6219 C C . ALA B 1 168 ? -0.54 -16.422 -11.703 1 94.75 168 ALA B C 1
ATOM 6221 O O . ALA B 1 168 ? -0.261 -15.492 -10.945 1 94.75 168 ALA B O 1
ATOM 6222 N N . PHE B 1 169 ? -1.617 -16.5 -12.32 1 92.62 169 PHE B N 1
ATOM 6223 C CA . PHE B 1 169 ? -2.572 -15.391 -12.273 1 92.62 169 PHE B CA 1
ATOM 6224 C C . PHE B 1 169 ? -3.135 -15.219 -10.867 1 92.62 169 PHE B C 1
ATOM 6226 O O . PHE B 1 169 ? -3.098 -14.117 -10.312 1 92.62 169 PHE B O 1
ATOM 6233 N N . TRP B 1 170 ? -3.633 -16.234 -10.352 1 93.75 170 TRP B N 1
ATOM 6234 C CA . TRP B 1 170 ? -4.324 -16.125 -9.07 1 93.75 170 TRP B CA 1
ATOM 6235 C C . TRP B 1 170 ? -3.342 -15.797 -7.953 1 93.75 170 TRP B C 1
ATOM 6237 O O . TRP B 1 170 ? -3.67 -15.039 -7.039 1 93.75 170 TRP B O 1
ATOM 6247 N N . SER B 1 171 ? -2.166 -16.344 -8.023 1 94.88 171 SER B N 1
ATOM 6248 C CA . SER B 1 171 ? -1.184 -16.016 -6.996 1 94.88 171 SER B CA 1
ATOM 6249 C C . SER B 1 171 ? -0.769 -14.547 -7.066 1 94.88 171 SER B C 1
ATOM 6251 O O . SER B 1 171 ? -0.572 -13.906 -6.035 1 94.88 171 SER B O 1
ATOM 6253 N N . PHE B 1 172 ? -0.601 -14.117 -8.281 1 93.69 172 PHE B N 1
ATOM 6254 C CA . PHE B 1 172 ? -0.327 -12.695 -8.453 1 93.69 172 PHE B CA 1
ATOM 6255 C C . PHE B 1 172 ? -1.453 -11.852 -7.867 1 93.69 172 PHE B C 1
ATOM 6257 O O . PHE B 1 172 ? -1.201 -10.883 -7.141 1 93.69 172 PHE B O 1
ATOM 6264 N N . TYR B 1 173 ? -2.652 -12.219 -8.195 1 93.62 173 TYR B N 1
ATOM 6265 C CA . TYR B 1 173 ? -3.861 -11.578 -7.68 1 93.62 173 TYR B CA 1
ATOM 6266 C C . TYR B 1 173 ? -3.854 -11.539 -6.156 1 93.62 173 TYR B C 1
ATOM 6268 O O . TYR B 1 173 ? -4.133 -10.5 -5.555 1 93.62 173 TYR B O 1
ATOM 6276 N N . PHE B 1 174 ? -3.52 -12.609 -5.52 1 94.38 174 PHE B N 1
ATOM 6277 C CA . PHE B 1 174 ? -3.566 -12.695 -4.062 1 94.38 174 PHE B CA 1
ATOM 6278 C C . PHE B 1 174 ? -2.426 -11.906 -3.436 1 94.38 174 PHE B C 1
ATOM 6280 O O . PHE B 1 174 ? -2.551 -11.406 -2.314 1 94.38 174 PHE B O 1
ATOM 6287 N N . GLY B 1 175 ? -1.321 -11.797 -4.18 1 92.69 175 GLY B N 1
ATOM 6288 C CA . GLY B 1 175 ? -0.279 -10.891 -3.711 1 92.69 175 GLY B CA 1
ATOM 6289 C C . GLY B 1 175 ? -0.727 -9.445 -3.648 1 92.69 175 GLY B C 1
ATOM 6290 O O . GLY B 1 175 ? -0.506 -8.766 -2.645 1 92.69 175 GLY B O 1
ATOM 6291 N N . LEU B 1 176 ? -1.367 -9.055 -4.695 1 91.56 176 LEU B N 1
ATOM 6292 C CA . LEU B 1 176 ? -1.932 -7.707 -4.734 1 91.56 176 LEU B CA 1
ATOM 6293 C C . LEU B 1 176 ? -2.93 -7.504 -3.598 1 91.56 176 LEU B C 1
ATOM 6295 O O . LEU B 1 176 ? -2.889 -6.488 -2.902 1 91.56 176 LEU B O 1
ATOM 6299 N N . ALA B 1 177 ? -3.785 -8.492 -3.439 1 93.12 177 ALA B N 1
ATOM 6300 C CA . ALA B 1 177 ? -4.863 -8.422 -2.457 1 93.12 177 ALA B CA 1
ATOM 6301 C C . ALA B 1 177 ? -4.309 -8.359 -1.036 1 93.12 177 ALA B C 1
ATOM 6303 O O . ALA B 1 177 ? -4.867 -7.672 -0.177 1 93.12 177 ALA B O 1
ATOM 6304 N N . ALA B 1 178 ? -3.244 -9.055 -0.833 1 91.31 178 ALA B N 1
ATOM 6305 C CA . ALA B 1 178 ? -2.658 -9.094 0.503 1 91.31 178 ALA B CA 1
ATOM 6306 C C . ALA B 1 178 ? -2.188 -7.711 0.938 1 91.31 178 ALA B C 1
ATOM 6308 O O . ALA B 1 178 ? -2.475 -7.273 2.055 1 91.31 178 ALA B O 1
ATOM 6309 N N . VAL B 1 179 ? -1.547 -7.051 0.097 1 86.69 179 VAL B N 1
ATOM 6310 C CA . VAL B 1 179 ? -1.038 -5.727 0.434 1 86.69 179 VAL B CA 1
ATOM 6311 C C . VAL B 1 179 ? -2.201 -4.746 0.571 1 86.69 179 VAL B C 1
ATOM 6313 O O . VAL B 1 179 ? -2.256 -3.969 1.527 1 86.69 179 VAL B O 1
ATOM 6316 N N . ALA B 1 180 ? -3.115 -4.785 -0.353 1 86.69 180 ALA B N 1
ATOM 6317 C CA . ALA B 1 180 ? -4.27 -3.893 -0.306 1 86.69 180 ALA B CA 1
ATOM 6318 C C . ALA B 1 180 ? -5.062 -4.086 0.984 1 86.69 180 ALA B C 1
ATOM 6320 O O . ALA B 1 180 ? -5.492 -3.115 1.608 1 86.69 180 ALA B O 1
ATOM 6321 N N . SER B 1 181 ? -5.234 -5.344 1.356 1 89.94 181 SER B N 1
ATOM 6322 C CA . SER B 1 181 ? -5.957 -5.645 2.588 1 89.94 181 SER B CA 1
ATOM 6323 C C . SER B 1 181 ? -5.207 -5.129 3.811 1 89.94 181 SER B C 1
ATOM 6325 O O . SER B 1 181 ? -5.816 -4.613 4.75 1 89.94 181 SER B O 1
ATOM 6327 N N . GLY B 1 182 ? -3.924 -5.297 3.742 1 85.31 182 GLY B N 1
ATOM 6328 C CA . GLY B 1 182 ? -3.121 -4.766 4.832 1 85.31 182 GLY B CA 1
ATOM 6329 C C . GLY B 1 182 ? -3.205 -3.258 4.957 1 85.31 182 GLY B C 1
ATOM 6330 O O . GLY B 1 182 ? -3.334 -2.727 6.062 1 85.31 182 GLY B O 1
ATOM 6331 N N . VAL B 1 183 ? -3.158 -2.615 3.863 1 82.5 183 VAL B N 1
ATOM 6332 C CA . VAL B 1 183 ? -3.252 -1.158 3.834 1 82.5 183 VAL B CA 1
ATOM 6333 C C . VAL B 1 183 ? -4.629 -0.719 4.328 1 82.5 183 VAL B C 1
ATOM 6335 O O . VAL B 1 183 ? -4.742 0.221 5.117 1 82.5 183 VAL B O 1
ATOM 6338 N N . ALA B 1 184 ? -5.633 -1.363 3.877 1 86.5 184 ALA B N 1
ATOM 6339 C CA . ALA B 1 184 ? -6.988 -1.04 4.312 1 86.5 184 ALA B CA 1
ATOM 6340 C C . ALA B 1 184 ? -7.133 -1.199 5.824 1 86.5 184 ALA B C 1
ATOM 6342 O O . ALA B 1 184 ? -7.727 -0.349 6.488 1 86.5 184 ALA B O 1
ATOM 6343 N N . LEU B 1 185 ? -6.598 -2.295 6.297 1 87.44 185 LEU B N 1
ATOM 6344 C CA . LEU B 1 185 ? -6.652 -2.545 7.73 1 87.44 185 LEU B CA 1
ATOM 6345 C C . LEU B 1 185 ? -5.918 -1.452 8.5 1 87.44 185 LEU B C 1
ATOM 6347 O O . LEU B 1 185 ? -6.426 -0.945 9.508 1 87.44 185 LEU B O 1
ATOM 6351 N N . TRP B 1 186 ? -4.879 -1.088 8 1 81.38 186 TRP B N 1
ATOM 6352 C CA . TRP B 1 186 ? -4.086 -0.062 8.664 1 81.38 186 TRP B CA 1
ATOM 6353 C C . TRP B 1 186 ? -4.801 1.284 8.641 1 81.38 186 TRP B C 1
ATOM 6355 O O . TRP B 1 186 ? -4.84 1.994 9.648 1 81.38 186 TRP B O 1
ATOM 6365 N N . LEU B 1 187 ? -5.262 1.66 7.52 1 79.25 187 LEU B N 1
ATOM 6366 C CA . LEU B 1 187 ? -5.988 2.916 7.395 1 79.25 187 LEU B CA 1
ATOM 6367 C C . LEU B 1 187 ? -7.191 2.945 8.336 1 79.25 187 LEU B C 1
ATOM 6369 O O . LEU B 1 187 ? -7.469 3.969 8.961 1 79.25 187 LEU B O 1
ATOM 6373 N N . ALA B 1 188 ? -7.863 1.846 8.438 1 85.06 188 ALA B N 1
ATOM 6374 C CA . ALA B 1 188 ? -9.031 1.757 9.32 1 85.06 188 ALA B CA 1
ATOM 6375 C C . ALA B 1 188 ? -8.625 1.922 10.781 1 85.06 188 ALA B C 1
ATOM 6377 O O . ALA B 1 188 ? -9.305 2.613 11.547 1 85.06 188 ALA B O 1
ATOM 6378 N N . LEU B 1 189 ? -7.527 1.366 11.172 1 82.5 189 LEU B N 1
ATOM 6379 C CA . LEU B 1 189 ? -7.051 1.425 12.547 1 82.5 189 LEU B CA 1
ATOM 6380 C C . LEU B 1 189 ? -6.516 2.812 12.875 1 82.5 189 LEU B C 1
ATOM 6382 O O . LEU B 1 189 ? -6.73 3.32 13.977 1 82.5 189 LEU B O 1
ATOM 6386 N N . ALA B 1 190 ? -5.902 3.404 11.914 1 74 190 ALA B N 1
ATOM 6387 C CA . ALA B 1 190 ? -5.238 4.684 12.141 1 74 190 ALA B CA 1
ATOM 6388 C C . ALA B 1 190 ? -6.246 5.832 12.148 1 74 190 ALA B C 1
ATOM 6390 O O . ALA B 1 190 ? -6.172 6.723 13 1 74 190 ALA B O 1
ATOM 6391 N N . LEU B 1 191 ? -7.156 5.793 11.219 1 74.94 191 LEU B N 1
ATOM 6392 C CA . LEU B 1 191 ? -8.062 6.922 11.055 1 74.94 191 LEU B CA 1
ATOM 6393 C C . LEU B 1 191 ? -9.406 6.641 11.727 1 74.94 191 LEU B C 1
ATOM 6395 O O . LEU B 1 191 ? -10.172 7.566 12.008 1 74.94 191 LEU B O 1
ATOM 6399 N N . ARG B 1 192 ? -9.773 5.41 11.938 1 84.06 192 ARG B N 1
ATOM 6400 C CA . ARG B 1 192 ? -10.945 4.949 12.68 1 84.06 192 ARG B CA 1
ATOM 6401 C C . ARG B 1 192 ? -12.219 5.559 12.117 1 84.06 192 ARG B C 1
ATOM 6403 O O . ARG B 1 192 ? -13.086 6.016 12.867 1 84.06 192 ARG B O 1
ATOM 6410 N N . ARG B 1 193 ? -12.312 5.617 10.812 1 82.5 193 ARG B N 1
ATOM 6411 C CA . ARG B 1 193 ? -13.523 6.047 10.133 1 82.5 193 ARG B CA 1
ATOM 6412 C C . ARG B 1 193 ? -14.367 4.852 9.695 1 82.5 193 ARG B C 1
ATOM 6414 O O . ARG B 1 193 ? -13.82 3.807 9.328 1 82.5 193 ARG B O 1
ATOM 6421 N N . ARG B 1 194 ? -15.602 5.008 9.719 1 88.12 194 ARG B N 1
ATOM 6422 C CA . ARG B 1 194 ? -16.516 3.924 9.375 1 88.12 194 ARG B CA 1
ATOM 6423 C C . ARG B 1 194 ? -16.344 3.486 7.93 1 88.12 194 ARG B C 1
ATOM 6425 O O . ARG B 1 194 ? -16.391 2.293 7.625 1 88.12 194 ARG B O 1
ATOM 6432 N N . LEU B 1 195 ? -16.141 4.43 7.098 1 86.25 195 LEU B N 1
ATOM 6433 C CA . LEU B 1 195 ? -15.961 4.129 5.684 1 86.25 195 LEU B CA 1
ATOM 6434 C C . LEU B 1 195 ? -14.758 3.211 5.477 1 86.25 195 LEU B C 1
ATOM 6436 O O . LEU B 1 195 ? -14.828 2.248 4.715 1 86.25 195 LEU B O 1
ATOM 6440 N N . LEU B 1 196 ? -13.656 3.459 6.203 1 86.5 196 LEU B N 1
ATOM 6441 C CA . LEU B 1 196 ? -12.438 2.678 6.047 1 86.5 196 LEU B CA 1
ATOM 6442 C C . LEU B 1 196 ? -12.609 1.274 6.617 1 86.5 196 LEU B C 1
ATOM 6444 O O . LEU B 1 196 ? -12.031 0.315 6.102 1 86.5 196 LEU B O 1
ATOM 6448 N N . TRP B 1 197 ? -13.406 1.186 7.605 1 90.12 197 TRP B N 1
ATOM 6449 C CA . TRP B 1 197 ? -13.727 -0.141 8.117 1 90.12 197 TRP B CA 1
ATOM 6450 C C . TRP B 1 197 ? -14.562 -0.926 7.113 1 90.12 197 TRP B C 1
ATOM 6452 O O . TRP B 1 197 ? -14.414 -2.143 6.988 1 90.12 197 TRP B O 1
ATOM 6462 N N . GLY B 1 198 ? -15.484 -0.199 6.469 1 90.69 198 GLY B N 1
ATOM 6463 C CA . GLY B 1 198 ? -16.234 -0.843 5.402 1 90.69 198 GLY B CA 1
ATOM 6464 C C . GLY B 1 198 ? -15.344 -1.395 4.301 1 90.69 198 GLY B C 1
ATOM 6465 O O . GLY B 1 198 ? -15.539 -2.525 3.852 1 90.69 198 GLY B O 1
ATOM 6466 N N . ILE B 1 199 ? -14.391 -0.672 3.973 1 89.5 199 ILE B N 1
ATOM 6467 C CA . ILE B 1 199 ? -13.445 -1.086 2.936 1 89.5 199 ILE B CA 1
ATOM 6468 C C . ILE B 1 199 ? -12.625 -2.271 3.43 1 89.5 199 ILE B C 1
ATOM 6470 O O . ILE B 1 199 ? -12.391 -3.23 2.688 1 89.5 199 ILE B O 1
ATOM 6474 N N . CYS B 1 200 ? -12.234 -2.197 4.645 1 91.31 200 CYS B N 1
ATOM 6475 C CA . CYS B 1 200 ? -11.453 -3.277 5.246 1 91.31 200 CYS B CA 1
ATOM 6476 C C . CYS B 1 200 ? -12.258 -4.57 5.285 1 91.31 200 CYS B C 1
ATOM 6478 O O . CYS B 1 200 ? -11.766 -5.629 4.891 1 91.31 200 CYS B O 1
ATOM 6480 N N . LEU B 1 201 ? -13.469 -4.469 5.684 1 93.06 201 LEU B N 1
ATOM 6481 C CA . LEU B 1 201 ? -14.305 -5.66 5.77 1 93.06 201 LEU B CA 1
ATOM 6482 C C . LEU B 1 201 ? -14.594 -6.223 4.383 1 93.06 201 LEU B C 1
ATOM 6484 O O . LEU B 1 201 ? -14.711 -7.441 4.215 1 93.06 201 LEU B O 1
ATOM 6488 N N . PHE B 1 202 ? -14.711 -5.344 3.396 1 93.44 202 PHE B N 1
ATOM 6489 C CA . PHE B 1 202 ? -14.93 -5.781 2.023 1 93.44 202 PHE B CA 1
ATOM 6490 C C . PHE B 1 202 ? -13.742 -6.594 1.52 1 93.44 202 PHE B C 1
ATOM 6492 O O . PHE B 1 202 ? -13.891 -7.418 0.612 1 93.44 202 PHE B O 1
ATOM 6499 N N . SER B 1 203 ? -12.57 -6.484 2.09 1 93.38 203 SER B N 1
ATOM 6500 C CA . SER B 1 203 ? -11.367 -7.223 1.707 1 93.38 203 SER B CA 1
ATOM 6501 C C . SER B 1 203 ? -11.477 -8.695 2.098 1 93.38 203 SER B C 1
ATOM 6503 O O . SER B 1 203 ? -10.688 -9.523 1.642 1 93.38 203 SER B O 1
ATOM 6505 N N . LEU B 1 204 ? -12.453 -9.062 2.869 1 93.31 204 LEU B N 1
ATOM 6506 C CA . LEU B 1 204 ? -12.648 -10.461 3.258 1 93.31 204 LEU B CA 1
ATOM 6507 C C . LEU B 1 204 ? -13.141 -11.289 2.076 1 93.31 204 LEU B C 1
ATOM 6509 O O . LEU B 1 204 ? -13.156 -12.523 2.141 1 93.31 204 LEU B O 1
ATOM 6513 N N . ASN B 1 205 ? -13.438 -10.633 1.008 1 94.75 205 ASN B N 1
ATOM 6514 C CA . ASN B 1 205 ? -13.805 -11.336 -0.219 1 94.75 205 ASN B CA 1
ATOM 6515 C C . ASN B 1 205 ? -12.594 -12.039 -0.838 1 94.75 205 ASN B C 1
ATOM 6517 O O . ASN B 1 205 ? -12.75 -13.008 -1.589 1 94.75 205 ASN B O 1
ATOM 6521 N N . TYR B 1 206 ? -11.398 -11.625 -0.499 1 95.31 206 TYR B N 1
ATOM 6522 C CA . TYR B 1 206 ? -10.211 -12.234 -1.088 1 95.31 206 TYR B CA 1
ATOM 6523 C C . TYR B 1 206 ? -9.961 -13.617 -0.51 1 95.31 206 TYR B C 1
ATOM 6525 O O . TYR B 1 206 ? -9.719 -14.578 -1.253 1 95.31 206 TYR B O 1
ATOM 6533 N N . PRO B 1 207 ? -10.055 -13.758 0.819 1 94.62 207 PRO B N 1
ATOM 6534 C CA . PRO B 1 207 ? -9.992 -15.125 1.342 1 94.62 207 PRO B CA 1
ATOM 6535 C C . PRO B 1 207 ? -11.086 -16.031 0.785 1 94.62 207 PRO B C 1
ATOM 6537 O O . PRO B 1 207 ? -10.883 -17.234 0.627 1 94.62 207 PRO B O 1
ATOM 6540 N N . LEU B 1 208 ? -12.234 -15.469 0.503 1 95.5 208 LEU B N 1
ATOM 6541 C CA . LEU B 1 208 ? -13.305 -16.234 -0.134 1 95.5 208 LEU B CA 1
ATOM 6542 C C . LEU B 1 208 ? -12.867 -16.75 -1.503 1 95.5 208 LEU B C 1
ATOM 6544 O O . LEU B 1 208 ? -13.031 -17.922 -1.812 1 95.5 208 LEU B O 1
ATOM 6548 N N . VAL B 1 209 ? -12.312 -15.852 -2.275 1 94.81 209 VAL B N 1
ATOM 6549 C CA . VAL B 1 209 ? -11.836 -16.234 -3.6 1 94.81 209 VAL B CA 1
ATOM 6550 C C . VAL B 1 209 ? -10.75 -17.297 -3.471 1 94.81 209 VAL B C 1
ATOM 6552 O O . VAL B 1 209 ? -10.742 -18.281 -4.227 1 94.81 209 VAL B O 1
ATOM 6555 N N . ALA B 1 210 ? -9.859 -17.172 -2.506 1 94.88 210 ALA B N 1
ATOM 6556 C CA . ALA B 1 210 ? -8.805 -18.156 -2.287 1 94.88 210 ALA B CA 1
ATOM 6557 C C . ALA B 1 210 ? -9.383 -19.531 -1.942 1 94.88 210 ALA B C 1
ATOM 6559 O O . ALA B 1 210 ? -8.906 -20.547 -2.434 1 94.88 210 ALA B O 1
ATOM 6560 N N . ALA B 1 211 ? -10.383 -19.469 -1.176 1 94.38 211 ALA B N 1
ATOM 6561 C CA . ALA B 1 211 ? -11.023 -20.719 -0.783 1 94.38 211 ALA B CA 1
ATOM 6562 C C . ALA B 1 211 ? -11.742 -21.375 -1.967 1 94.38 211 ALA B C 1
ATOM 6564 O O . ALA B 1 211 ? -11.703 -22.594 -2.131 1 94.38 211 ALA B O 1
ATOM 6565 N N . LEU B 1 212 ? -12.336 -20.547 -2.76 1 93.31 212 LEU B N 1
ATOM 6566 C CA . LEU B 1 212 ? -13.047 -21.047 -3.93 1 93.31 212 LEU B CA 1
ATOM 6567 C C . LEU B 1 212 ? -12.086 -21.719 -4.91 1 93.31 212 LEU B C 1
ATOM 6569 O O . LEU B 1 212 ? -12.445 -22.672 -5.594 1 93.31 212 LEU B O 1
ATOM 6573 N N . HIS B 1 213 ? -10.883 -21.25 -4.895 1 92.94 213 HIS B N 1
ATOM 6574 C CA . HIS B 1 213 ? -9.906 -21.797 -5.828 1 92.94 213 HIS B CA 1
ATOM 6575 C C . HIS B 1 213 ? -9.031 -22.859 -5.16 1 92.94 213 HIS B C 1
ATOM 6577 O O . HIS B 1 213 ? -8.016 -23.266 -5.719 1 92.94 213 HIS B O 1
ATOM 6583 N N . GLY B 1 214 ? -9.328 -23.266 -3.957 1 92.12 214 GLY B N 1
ATOM 6584 C CA . GLY B 1 214 ? -8.734 -24.422 -3.316 1 92.12 214 GLY B CA 1
ATOM 6585 C C . GLY B 1 214 ? -7.375 -24.141 -2.703 1 92.12 214 GLY B C 1
ATOM 6586 O O . GLY B 1 214 ? -6.629 -25.078 -2.391 1 92.12 214 GLY B O 1
ATOM 6587 N N . PHE B 1 215 ? -7 -22.906 -2.457 1 93.12 215 PHE B N 1
ATOM 6588 C CA . PHE B 1 215 ? -5.672 -22.562 -1.97 1 93.12 215 PHE B CA 1
ATOM 6589 C C . PHE B 1 215 ? -5.488 -23.016 -0.529 1 93.12 215 PHE B C 1
ATOM 6591 O O . PHE B 1 215 ? -4.426 -23.531 -0.167 1 93.12 215 PHE B O 1
ATOM 6598 N N . PRO B 1 216 ? -6.492 -22.938 0.335 1 91.19 216 PRO B N 1
ATOM 6599 C CA . PRO B 1 216 ? -6.277 -23.375 1.715 1 91.19 216 PRO B CA 1
ATOM 6600 C C . PRO B 1 216 ? -5.957 -24.875 1.816 1 91.19 216 PRO B C 1
ATOM 6602 O O . PRO B 1 216 ? -5.027 -25.266 2.527 1 91.19 216 PRO B O 1
ATOM 6605 N N . GLU B 1 217 ? -6.668 -25.672 1.089 1 89.38 217 GLU B N 1
ATOM 6606 C CA . GLU B 1 217 ? -6.375 -27.109 1.107 1 89.38 217 GLU B CA 1
ATOM 6607 C C . GLU B 1 217 ? -5.004 -27.391 0.507 1 89.38 217 GLU B C 1
ATOM 6609 O O . GLU B 1 217 ? -4.27 -28.25 1.003 1 89.38 217 GLU B O 1
ATOM 6614 N N . TRP B 1 218 ? -4.754 -26.734 -0.573 1 90.06 218 TRP B N 1
ATOM 6615 C CA . TRP B 1 218 ? -3.484 -26.922 -1.263 1 90.06 218 TRP B CA 1
ATOM 6616 C C . TRP B 1 218 ? -2.311 -26.641 -0.334 1 90.06 218 TRP B C 1
ATOM 6618 O O . TRP B 1 218 ? -1.345 -27.406 -0.284 1 90.06 218 TRP B O 1
ATOM 6628 N N . PHE B 1 219 ? -2.432 -25.609 0.502 1 88.06 219 PHE B N 1
ATOM 6629 C CA . PHE B 1 219 ? -1.303 -25.141 1.294 1 88.06 219 PHE B CA 1
ATOM 6630 C C . PHE B 1 219 ? -1.272 -25.828 2.656 1 88.06 219 PHE B C 1
ATOM 6632 O O . PHE B 1 219 ? -0.199 -26.078 3.207 1 88.06 219 PHE B O 1
ATOM 6639 N N . PHE B 1 220 ? -2.471 -26.188 3.154 1 87.38 220 PHE B N 1
ATOM 6640 C CA . PHE B 1 220 ? -2.49 -26.672 4.531 1 87.38 220 PHE B CA 1
ATOM 6641 C C . PHE B 1 220 ? -2.906 -28.141 4.586 1 87.38 220 PHE B C 1
ATOM 6643 O O . PHE B 1 220 ? -2.951 -28.734 5.66 1 87.38 220 PHE B O 1
ATOM 6650 N N . GLY B 1 221 ? -3.25 -28.703 3.484 1 83.56 221 GLY B N 1
ATOM 6651 C CA . GLY B 1 221 ? -3.557 -30.125 3.43 1 83.56 221 GLY B CA 1
ATOM 6652 C C . GLY B 1 221 ? -5.02 -30.422 3.693 1 83.56 221 GLY B C 1
ATOM 6653 O O . GLY B 1 221 ? -5.852 -29.516 3.723 1 83.56 221 GLY B O 1
ATOM 6654 N N . HIS B 1 222 ? -5.297 -31.656 3.906 1 81.5 222 HIS B N 1
ATOM 6655 C CA . HIS B 1 222 ? -6.66 -32.156 4.027 1 81.5 222 HIS B CA 1
ATOM 6656 C C . HIS B 1 222 ? -7.305 -31.703 5.336 1 81.5 222 HIS B C 1
ATOM 6658 O O . HIS B 1 222 ? -8.523 -31.578 5.414 1 81.5 222 HIS B O 1
ATOM 6664 N N . ALA B 1 223 ? -6.469 -31.297 6.262 1 81.56 223 ALA B N 1
ATOM 6665 C CA . ALA B 1 223 ? -6.988 -30.859 7.555 1 81.56 223 ALA B CA 1
ATOM 6666 C C . ALA B 1 223 ? -7.691 -29.516 7.438 1 81.56 223 ALA B C 1
ATOM 6668 O O . ALA B 1 223 ? -8.516 -29.172 8.281 1 81.56 223 ALA B O 1
ATOM 6669 N N . ALA B 1 224 ? -7.426 -28.859 6.305 1 85.38 224 ALA B N 1
ATOM 6670 C CA . ALA B 1 224 ? -8 -27.531 6.137 1 85.38 224 ALA B CA 1
ATOM 6671 C C . ALA B 1 224 ? -9.336 -27.594 5.398 1 85.38 224 ALA B C 1
ATOM 6673 O O . ALA B 1 224 ? -10.008 -26.578 5.23 1 85.38 224 ALA B O 1
ATOM 6674 N N . LEU B 1 225 ? -9.773 -28.766 5.047 1 86.44 225 LEU B N 1
ATOM 6675 C CA . LEU B 1 225 ? -10.914 -28.891 4.152 1 86.44 225 LEU B CA 1
ATOM 6676 C C . LEU B 1 225 ? -12.195 -28.438 4.84 1 86.44 225 LEU B C 1
ATOM 6678 O O . LEU B 1 225 ? -12.969 -27.656 4.27 1 86.44 225 LEU B O 1
ATOM 6682 N N . PRO B 1 226 ? -12.406 -28.875 6.102 1 86 226 PRO B N 1
ATOM 6683 C CA . PRO B 1 226 ? -13.625 -28.391 6.75 1 86 226 PRO B CA 1
ATOM 6684 C C . PRO B 1 226 ? -13.625 -26.875 6.93 1 86 226 PRO B C 1
ATOM 6686 O O . PRO B 1 226 ? -14.68 -26.234 6.82 1 86 226 PRO B O 1
ATOM 6689 N N . PHE B 1 227 ? -12.477 -26.438 7.137 1 89.56 227 PHE B N 1
ATOM 6690 C CA . PHE B 1 227 ? -12.359 -24.984 7.297 1 89.56 227 PHE B CA 1
ATOM 6691 C C . PHE B 1 227 ? -12.617 -24.266 5.977 1 89.56 227 PHE B C 1
ATOM 6693 O O . PHE B 1 227 ? -13.273 -23.234 5.949 1 89.56 227 PHE B O 1
ATOM 6700 N N . GLN B 1 228 ? -12.055 -24.766 4.934 1 90.94 228 GLN B N 1
ATOM 6701 C CA . GLN B 1 228 ? -12.281 -24.203 3.607 1 90.94 228 GLN B CA 1
ATOM 6702 C C . GLN B 1 228 ? -13.766 -24.219 3.25 1 90.94 228 GLN B C 1
ATOM 6704 O O . GLN B 1 228 ? -14.281 -23.219 2.732 1 90.94 228 GLN B O 1
ATOM 6709 N N . ASP B 1 229 ? -14.414 -25.312 3.547 1 91.5 229 ASP B N 1
ATOM 6710 C CA . ASP B 1 229 ? -15.852 -25.422 3.287 1 91.5 229 ASP B CA 1
ATOM 6711 C C . ASP B 1 229 ? -16.641 -24.391 4.086 1 91.5 229 ASP B C 1
ATOM 6713 O O . ASP B 1 229 ? -17.516 -23.719 3.541 1 91.5 229 ASP B O 1
ATOM 6717 N N . PHE B 1 230 ? -16.266 -24.25 5.301 1 92.19 230 PHE B N 1
ATOM 6718 C CA . PHE B 1 230 ? -16.922 -23.266 6.156 1 92.19 230 PHE B CA 1
ATOM 6719 C C . PHE B 1 230 ? -16.656 -21.859 5.664 1 92.19 230 PHE B C 1
ATOM 6721 O O . PHE B 1 230 ? -17.562 -21.016 5.66 1 92.19 230 PHE B O 1
ATOM 6728 N N . MET B 1 231 ? -15.461 -21.625 5.262 1 93.88 231 MET B N 1
ATOM 6729 C CA . MET B 1 231 ? -15.078 -20.312 4.762 1 93.88 231 MET B CA 1
ATOM 6730 C C . MET B 1 231 ? -15.898 -19.938 3.533 1 93.88 231 MET B C 1
ATOM 6732 O O . MET B 1 231 ? -16.391 -18.812 3.426 1 93.88 231 MET B O 1
ATOM 6736 N N . ILE B 1 232 ? -16.031 -20.875 2.672 1 94.19 232 ILE B N 1
ATOM 6737 C CA . ILE B 1 232 ? -16.766 -20.609 1.435 1 94.19 232 ILE B CA 1
ATOM 6738 C C . ILE B 1 232 ? -18.219 -20.266 1.755 1 94.19 232 ILE B C 1
ATOM 6740 O O . ILE B 1 232 ? -18.734 -19.25 1.274 1 94.19 232 ILE B O 1
ATOM 6744 N N . SER B 1 233 ? -18.828 -21 2.637 1 94.31 233 SER B N 1
ATOM 6745 C CA . SER B 1 233 ? -20.234 -20.781 2.969 1 94.31 233 SER B CA 1
ATOM 6746 C C . SER B 1 233 ? -20.406 -19.484 3.752 1 94.31 233 SER B C 1
ATOM 6748 O O . SER B 1 233 ? -21.234 -18.641 3.387 1 94.31 233 SER B O 1
ATOM 6750 N N . SER B 1 234 ? -19.609 -19.281 4.73 1 95.38 234 SER B N 1
ATOM 6751 C CA . SER B 1 234 ? -19.75 -18.141 5.621 1 95.38 234 SER B CA 1
ATOM 6752 C C . SER B 1 234 ? -19.406 -16.828 4.906 1 95.38 234 SER B C 1
ATOM 6754 O O . SER B 1 234 ? -20.156 -15.859 4.969 1 95.38 234 SER B O 1
ATOM 6756 N N . LEU B 1 235 ? -18.344 -16.844 4.191 1 95.38 235 LEU B N 1
ATOM 6757 C CA . LEU B 1 235 ? -17.859 -15.617 3.566 1 95.38 235 LEU B CA 1
ATOM 6758 C C . LEU B 1 235 ? -18.703 -15.25 2.354 1 95.38 235 LEU B C 1
ATOM 6760 O O . LEU B 1 235 ? -18.797 -14.078 1.977 1 95.38 235 LEU B O 1
ATOM 6764 N N . SER B 1 236 ? -19.312 -16.234 1.734 1 93.25 236 SER B N 1
ATOM 6765 C CA . SER B 1 236 ? -20.219 -15.922 0.639 1 93.25 236 SER B CA 1
ATOM 6766 C C . SER B 1 236 ? -21.422 -15.102 1.125 1 93.25 236 SER B C 1
ATOM 6768 O O . SER B 1 236 ? -21.781 -14.109 0.498 1 93.25 236 SER B O 1
ATOM 6770 N N . LEU B 1 237 ? -21.938 -15.461 2.254 1 93.12 237 LEU B N 1
ATOM 6771 C CA . LEU B 1 237 ? -23.047 -14.719 2.842 1 93.12 237 LEU B CA 1
ATOM 6772 C C . LEU B 1 237 ? -22.578 -13.359 3.361 1 93.12 237 LEU B C 1
ATOM 6774 O O . LEU B 1 237 ? -23.25 -12.344 3.158 1 93.12 237 LEU B O 1
ATOM 6778 N N . PHE B 1 238 ? -21.391 -13.375 3.867 1 93.5 238 PHE B N 1
ATOM 6779 C CA . PHE B 1 238 ? -20.828 -12.164 4.461 1 93.5 238 PHE B CA 1
ATOM 6780 C C . PHE B 1 238 ? -20.438 -11.156 3.379 1 93.5 238 PHE B C 1
ATOM 6782 O O . PHE B 1 238 ? -20.516 -9.945 3.594 1 93.5 238 PHE B O 1
ATOM 6789 N N . SER B 1 239 ? -20 -11.656 2.246 1 92.38 239 SER B N 1
ATOM 6790 C CA . SER B 1 239 ? -19.562 -10.805 1.146 1 92.38 239 SER B CA 1
ATOM 6791 C C . SER B 1 239 ? -20.656 -9.852 0.711 1 92.38 239 SER B C 1
ATOM 6793 O O . SER B 1 239 ? -20.406 -8.672 0.44 1 92.38 239 SER B O 1
ATOM 6795 N N . TYR B 1 240 ? -21.844 -10.242 0.72 1 88.25 240 TYR B N 1
ATOM 6796 C CA . TYR B 1 240 ? -22.969 -9.406 0.319 1 88.25 240 TYR B CA 1
ATOM 6797 C C . TYR B 1 240 ? -23.266 -8.344 1.375 1 88.25 240 TYR B C 1
ATOM 6799 O O . TYR B 1 240 ? -23.531 -7.188 1.044 1 88.25 240 TYR B O 1
ATOM 6807 N N . ALA B 1 241 ? -23.188 -8.797 2.553 1 92.5 241 ALA B N 1
ATOM 6808 C CA . ALA B 1 241 ? -23.422 -7.859 3.65 1 92.5 241 ALA B CA 1
ATOM 6809 C C . ALA B 1 241 ? -22.422 -6.707 3.615 1 92.5 241 ALA B C 1
ATOM 6811 O O . ALA B 1 241 ? -22.797 -5.547 3.773 1 92.5 241 ALA B O 1
ATOM 6812 N N . THR B 1 242 ? -21.203 -7.07 3.332 1 93 242 THR B N 1
ATOM 6813 C CA . THR B 1 242 ? -20.156 -6.039 3.342 1 93 242 THR B CA 1
ATOM 6814 C C . THR B 1 242 ? -20.328 -5.09 2.16 1 93 242 THR B C 1
ATOM 6816 O O . THR B 1 242 ? -20.062 -3.893 2.275 1 93 242 THR B O 1
ATOM 6819 N N . ALA B 1 243 ? -20.781 -5.613 1.047 1 92.06 243 ALA B N 1
ATOM 6820 C CA . ALA B 1 243 ? -21.016 -4.77 -0.123 1 92.06 243 ALA B CA 1
ATOM 6821 C C . ALA B 1 243 ? -22.109 -3.744 0.146 1 92.06 243 ALA B C 1
ATOM 6823 O O . ALA B 1 243 ? -21.969 -2.566 -0.195 1 92.06 243 ALA B O 1
ATOM 6824 N N . LEU B 1 244 ? -23.188 -4.16 0.765 1 92.94 244 LEU B N 1
ATOM 6825 C CA . LEU B 1 244 ? -24.297 -3.271 1.065 1 92.94 244 LEU B CA 1
ATOM 6826 C C . LEU B 1 244 ? -23.891 -2.219 2.092 1 92.94 244 LEU B C 1
ATOM 6828 O O . LEU B 1 244 ? -24.219 -1.04 1.944 1 92.94 244 LEU B O 1
ATOM 6832 N N . TRP B 1 245 ? -23.188 -2.691 3.047 1 93.38 245 TRP B N 1
ATOM 6833 C CA . TRP B 1 245 ? -22.719 -1.763 4.074 1 93.38 245 TRP B CA 1
ATOM 6834 C C . TRP B 1 245 ? -21.766 -0.728 3.486 1 93.38 245 TRP B C 1
ATOM 6836 O O . TRP B 1 245 ? -21.859 0.46 3.807 1 93.38 245 TRP B O 1
ATOM 6846 N N . LEU B 1 246 ? -20.875 -1.188 2.652 1 91.44 246 LEU B N 1
ATOM 6847 C CA . LEU B 1 246 ? -19.922 -0.293 2.016 1 91.44 246 LEU B CA 1
ATOM 6848 C C . LEU B 1 246 ? -20.641 0.769 1.187 1 91.44 246 LEU B C 1
ATOM 6850 O O . LEU B 1 246 ? -20.281 1.948 1.241 1 91.44 246 LEU B O 1
ATOM 6854 N N . HIS B 1 247 ? -21.641 0.365 0.48 1 91.25 247 HIS B N 1
ATOM 6855 C CA . HIS B 1 247 ? -22.406 1.315 -0.321 1 91.25 247 HIS B CA 1
ATOM 6856 C C . HIS B 1 247 ? -23.047 2.393 0.555 1 91.25 247 HIS B C 1
ATOM 6858 O O . HIS B 1 247 ? -22.984 3.578 0.22 1 91.25 247 HIS B O 1
ATOM 6864 N N . SER B 1 248 ? -23.547 1.985 1.627 1 91.88 248 SER B N 1
ATOM 6865 C CA . SER B 1 248 ? -24.188 2.912 2.549 1 91.88 248 SER B CA 1
ATOM 6866 C C . SER B 1 248 ? -23.188 3.914 3.119 1 91.88 248 SER B C 1
ATOM 6868 O O . SER B 1 248 ? -23.5 5.102 3.236 1 91.88 248 SER B O 1
ATOM 6870 N N . GLU B 1 249 ? -22 3.42 3.398 1 89.94 249 GLU B N 1
ATOM 6871 C CA . GLU B 1 249 ? -21 4.273 4.016 1 89.94 249 GLU B CA 1
ATOM 6872 C C . GLU B 1 249 ? -20.375 5.215 2.988 1 89.94 249 GLU B C 1
ATOM 6874 O O . GLU B 1 249 ? -20.047 6.367 3.305 1 89.94 249 GLU B O 1
ATOM 6879 N N . ILE B 1 250 ? -20.172 4.758 1.786 1 86.88 250 ILE B N 1
ATOM 6880 C CA . ILE B 1 250 ? -19.547 5.57 0.746 1 86.88 250 ILE B CA 1
ATOM 6881 C C . ILE B 1 250 ? -20.406 6.805 0.474 1 86.88 250 ILE B C 1
ATOM 6883 O O . ILE B 1 250 ? -19.891 7.922 0.385 1 86.88 250 ILE B O 1
ATOM 6887 N N . PHE B 1 251 ? -21.75 6.637 0.433 1 87.5 251 PHE B N 1
ATOM 6888 C CA . PHE B 1 251 ? -22.641 7.73 0.083 1 87.5 251 PHE B CA 1
ATOM 6889 C C . PHE B 1 251 ? -23.234 8.367 1.335 1 87.5 251 PHE B C 1
ATOM 6891 O O . PHE B 1 251 ? -24.125 9.211 1.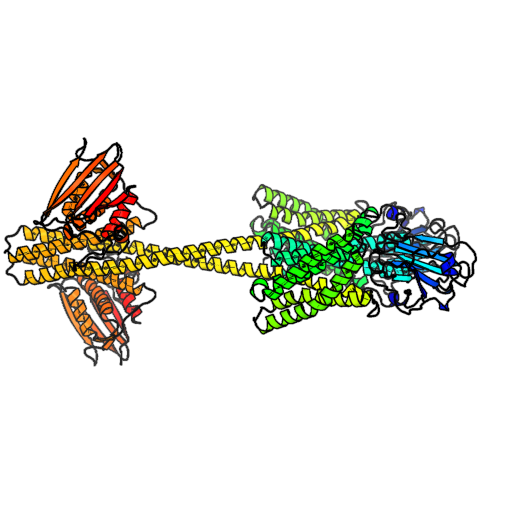245 1 87.5 251 PHE B O 1
ATOM 6898 N N . ASP B 1 252 ? -22.75 7.961 2.457 1 87.56 252 ASP B N 1
ATOM 6899 C CA . ASP B 1 252 ? -23.297 8.453 3.717 1 87.56 252 ASP B CA 1
ATOM 6900 C C . ASP B 1 252 ? -24.828 8.469 3.68 1 87.56 252 ASP B C 1
ATOM 6902 O O . ASP B 1 252 ? -25.453 9.5 3.932 1 87.56 252 ASP B O 1
ATOM 6906 N N . LEU B 1 253 ? -25.375 7.379 3.455 1 90.25 253 LEU B N 1
ATOM 6907 C CA . LEU B 1 253 ? -26.812 7.266 3.238 1 90.25 253 LEU B CA 1
ATOM 6908 C C . LEU B 1 253 ? -27.578 7.559 4.523 1 90.25 253 LEU B C 1
ATOM 6910 O O . LEU B 1 253 ? -28.766 7.926 4.477 1 90.25 253 LEU B O 1
ATOM 6914 N N . LYS B 1 254 ? -26.969 7.387 5.664 1 90 254 LYS B N 1
ATOM 6915 C CA . LYS B 1 254 ? -27.625 7.727 6.922 1 90 254 LYS B CA 1
ATOM 6916 C C . LYS B 1 254 ? -28.078 9.18 6.922 1 90 254 LYS B C 1
ATOM 6918 O O . LYS B 1 254 ? -29.172 9.492 7.41 1 90 254 LYS B O 1
ATOM 6923 N N . LYS B 1 255 ? -27.312 10 6.277 1 86.75 255 LYS B N 1
ATOM 6924 C CA . LYS B 1 255 ? -27.609 11.43 6.215 1 86.75 255 LYS B CA 1
ATOM 6925 C C . LYS B 1 255 ? -28.391 11.773 4.941 1 86.75 255 LYS B C 1
ATOM 6927 O O . LYS B 1 255 ? -29.359 12.516 4.984 1 86.75 255 LYS B O 1
ATOM 6932 N N . ASN B 1 256 ? -28.047 11.188 3.787 1 86.5 256 ASN B N 1
ATOM 6933 C CA . ASN B 1 256 ? -28.562 11.594 2.486 1 86.5 256 ASN B CA 1
ATOM 6934 C C . ASN B 1 256 ? -29.891 10.906 2.174 1 86.5 256 ASN B C 1
ATOM 6936 O O . ASN B 1 256 ? -30.766 11.492 1.525 1 86.5 256 ASN B O 1
ATOM 6940 N N . MET B 1 257 ? -29.984 9.625 2.619 1 89.81 257 MET B N 1
ATOM 6941 C CA . MET B 1 257 ? -31.203 8.844 2.389 1 89.81 257 MET B CA 1
ATOM 6942 C C . MET B 1 257 ? -31.438 7.852 3.525 1 89.81 257 MET B C 1
ATOM 6944 O O . MET B 1 257 ? -31.203 6.652 3.365 1 89.81 257 MET B O 1
ATOM 6948 N N . PRO B 1 258 ? -32.094 8.266 4.543 1 91.94 258 PRO B N 1
ATOM 6949 C CA . PRO B 1 258 ? -32.188 7.434 5.746 1 91.94 258 PRO B CA 1
ATOM 6950 C C . PRO B 1 258 ? -33.031 6.195 5.539 1 91.94 258 PRO B C 1
ATOM 6952 O O . PRO B 1 258 ? -32.75 5.137 6.109 1 91.94 258 PRO B O 1
ATOM 6955 N N . ARG B 1 259 ? -34.188 6.27 4.793 1 93.06 259 ARG B N 1
ATOM 6956 C CA . ARG B 1 259 ? -35.031 5.109 4.559 1 93.06 259 ARG B CA 1
ATOM 6957 C C . ARG B 1 259 ? -34.281 4.008 3.828 1 93.06 259 ARG B C 1
ATOM 6959 O O . ARG B 1 259 ? -34.406 2.832 4.184 1 93.06 259 ARG B O 1
ATOM 6966 N N . LEU B 1 260 ? -33.5 4.387 2.855 1 91.62 260 LEU B N 1
ATOM 6967 C CA . LEU B 1 260 ? -32.688 3.408 2.123 1 91.62 260 LEU B CA 1
ATOM 6968 C C . LEU B 1 260 ? -31.609 2.818 3.01 1 91.62 260 LEU B C 1
ATOM 6970 O O . LEU B 1 260 ? -31.297 1.629 2.916 1 91.62 260 LEU B O 1
ATOM 6974 N N . HIS B 1 261 ? -31.078 3.619 3.805 1 93.81 261 HIS B N 1
ATOM 6975 C CA . HIS B 1 261 ? -30.078 3.135 4.75 1 93.81 261 HIS B CA 1
ATOM 6976 C C . HIS B 1 261 ? -30.641 2.039 5.645 1 93.81 261 HIS B C 1
ATOM 6978 O O . HIS B 1 261 ? -30.016 0.994 5.832 1 93.81 261 HIS B O 1
ATOM 6984 N N . GLN B 1 262 ? -31.797 2.332 6.098 1 94.5 262 GLN B N 1
ATOM 6985 C CA . GLN B 1 262 ? -32.438 1.354 6.973 1 94.5 262 GLN B CA 1
ATOM 6986 C C . GLN B 1 262 ? -32.719 0.053 6.227 1 94.5 262 GLN B C 1
ATOM 6988 O O . GLN B 1 262 ? -32.562 -1.036 6.781 1 94.5 262 GLN B O 1
ATOM 6993 N N . LEU B 1 263 ? -33.156 0.184 5.023 1 92.69 263 LEU B N 1
ATOM 6994 C CA . LEU B 1 263 ? -33.406 -0.994 4.199 1 92.69 263 LEU B CA 1
ATOM 6995 C C . LEU B 1 263 ? -32.156 -1.794 3.98 1 92.69 263 LEU B C 1
ATOM 6997 O O . LEU B 1 263 ? -32.156 -3.023 4.066 1 92.69 263 LEU B O 1
ATOM 7001 N N . LEU B 1 264 ? -31.078 -1.104 3.713 1 93.31 264 LEU B N 1
ATOM 7002 C CA . LEU B 1 264 ? -29.812 -1.769 3.477 1 93.31 264 LEU B CA 1
ATOM 7003 C C . LEU B 1 264 ? -29.297 -2.426 4.754 1 93.31 264 LEU B C 1
ATOM 7005 O O . LEU B 1 264 ? -28.766 -3.539 4.715 1 93.31 264 LEU B O 1
ATOM 7009 N N . ILE B 1 265 ? -29.484 -1.772 5.867 1 93.94 265 ILE B N 1
ATOM 7010 C CA . ILE B 1 265 ? -29.047 -2.336 7.141 1 93.94 265 ILE B CA 1
ATOM 7011 C C . ILE B 1 265 ? -29.875 -3.574 7.469 1 93.94 265 ILE B C 1
ATOM 7013 O O . ILE B 1 265 ? -29.359 -4.559 7.996 1 93.94 265 ILE B O 1
ATOM 7017 N N . ALA B 1 266 ? -31.109 -3.492 7.121 1 94 266 ALA B N 1
ATOM 7018 C CA . ALA B 1 266 ? -31.969 -4.66 7.312 1 94 266 ALA B CA 1
ATOM 7019 C C . ALA B 1 266 ? -31.484 -5.836 6.469 1 94 266 ALA B C 1
ATOM 7021 O O . ALA B 1 266 ? -31.453 -6.977 6.941 1 94 266 ALA B O 1
ATOM 7022 N N . ALA B 1 267 ? -31.141 -5.574 5.289 1 93.25 267 ALA B N 1
ATOM 7023 C CA . ALA B 1 267 ? -30.609 -6.609 4.41 1 93.25 267 ALA B CA 1
ATOM 7024 C C . ALA B 1 267 ? -29.281 -7.16 4.949 1 93.25 267 ALA B C 1
ATOM 7026 O O . ALA B 1 267 ? -29.016 -8.359 4.848 1 93.25 267 ALA B O 1
ATOM 7027 N N . VAL B 1 268 ? -28.453 -6.332 5.539 1 93.81 268 VAL B N 1
ATOM 7028 C CA . VAL B 1 268 ? -27.188 -6.75 6.148 1 93.81 268 VAL B CA 1
ATOM 7029 C C . VAL B 1 268 ? -27.469 -7.688 7.324 1 93.81 268 VAL B C 1
ATOM 7031 O O . VAL B 1 268 ? -26.859 -8.75 7.43 1 93.81 268 VAL B O 1
ATOM 7034 N N . ILE B 1 269 ? -28.422 -7.285 8.109 1 94.56 269 ILE B N 1
ATOM 7035 C CA . ILE B 1 269 ? -28.781 -8.086 9.273 1 94.56 269 ILE B CA 1
ATOM 7036 C C . ILE B 1 269 ? -29.344 -9.43 8.82 1 94.56 269 ILE B C 1
ATOM 7038 O O . ILE B 1 269 ? -29.047 -10.469 9.406 1 94.56 269 ILE B O 1
ATOM 7042 N N . LEU B 1 270 ? -30.109 -9.391 7.781 1 93.62 270 LEU B N 1
ATOM 7043 C CA . LEU B 1 270 ? -30.656 -10.625 7.219 1 93.62 270 LEU B CA 1
ATOM 7044 C C . LEU B 1 270 ? -29.531 -11.578 6.82 1 93.62 270 LEU B C 1
ATOM 7046 O O . LEU B 1 270 ? -29.578 -12.766 7.125 1 93.62 270 LEU B O 1
ATOM 7050 N N . ASN B 1 271 ? -28.562 -11.062 6.168 1 92.12 271 ASN B N 1
ATOM 7051 C CA . ASN B 1 271 ? -27.438 -11.883 5.75 1 92.12 271 ASN B CA 1
ATOM 7052 C C . ASN B 1 271 ? -26.672 -12.43 6.945 1 92.12 271 ASN B C 1
ATOM 7054 O O . ASN B 1 271 ? -26.156 -13.555 6.906 1 92.12 271 ASN B O 1
ATOM 7058 N N . LEU B 1 272 ? -26.609 -11.695 7.988 1 93.62 272 LEU B N 1
ATOM 7059 C CA . LEU B 1 272 ? -25.938 -12.148 9.195 1 93.62 272 LEU B CA 1
ATOM 7060 C C . LEU B 1 272 ? -26.719 -13.258 9.883 1 93.62 272 LEU B C 1
ATOM 7062 O O . LEU B 1 272 ? -26.141 -14.203 10.414 1 93.62 272 LEU B O 1
ATOM 7066 N N . VAL B 1 273 ? -28 -13.117 9.766 1 94.75 273 VAL B N 1
ATOM 7067 C CA . VAL B 1 273 ? -28.859 -14.133 10.367 1 94.75 273 VAL B CA 1
ATOM 7068 C C . VAL B 1 273 ? -28.812 -15.414 9.539 1 94.75 273 VAL B C 1
ATOM 7070 O O . VAL B 1 273 ? -28.844 -16.516 10.086 1 94.75 273 VAL B O 1
ATOM 7073 N N . LEU B 1 274 ? -28.672 -15.281 8.273 1 95.06 274 LEU B N 1
ATOM 7074 C CA . LEU B 1 274 ? -28.625 -16.422 7.375 1 95.06 274 LEU B CA 1
ATOM 7075 C C . LEU B 1 274 ? -27.375 -17.266 7.621 1 95.06 274 LEU B C 1
ATOM 7077 O O . LEU B 1 274 ? -27.281 -18.391 7.145 1 95.06 274 LEU B O 1
ATOM 7081 N N . GLN B 1 275 ? -26.438 -16.75 8.422 1 94.62 275 GLN B N 1
ATOM 7082 C CA . GLN B 1 275 ? -25.25 -17.516 8.789 1 94.62 275 GLN B CA 1
ATOM 7083 C C . GLN B 1 275 ? -25.625 -18.766 9.57 1 94.62 275 GLN B C 1
ATOM 7085 O O . GLN B 1 275 ? -24.922 -19.781 9.5 1 94.62 275 GLN B O 1
ATOM 7090 N N . VAL B 1 276 ? -26.719 -18.734 10.18 1 94.75 276 VAL B N 1
ATOM 7091 C CA . VAL B 1 276 ? -27.156 -19.844 11.016 1 94.75 276 VAL B CA 1
ATOM 7092 C C . VAL B 1 276 ? -27.594 -21.016 10.133 1 94.75 276 VAL B C 1
ATOM 7094 O O . VAL B 1 276 ? -27.656 -22.156 10.594 1 94.75 276 VAL B O 1
ATOM 7097 N N . SER B 1 277 ? -27.797 -20.75 8.867 1 93.75 277 SER B N 1
ATOM 7098 C CA . SER B 1 277 ? -28.203 -21.797 7.938 1 93.75 277 SER B CA 1
ATOM 7099 C C . SER B 1 277 ? -27.078 -22.828 7.734 1 93.75 277 SER B C 1
ATOM 7101 O O . SER B 1 277 ? -27.344 -23.969 7.359 1 93.75 277 SER B O 1
ATOM 7103 N N . ILE B 1 278 ? -25.891 -22.484 8 1 93.19 278 ILE B N 1
ATOM 7104 C CA . ILE B 1 278 ? -24.734 -23.344 7.742 1 93.19 278 ILE B CA 1
ATOM 7105 C C . ILE B 1 278 ? -24.734 -24.516 8.727 1 93.19 278 ILE B C 1
ATOM 7107 O O . ILE B 1 278 ? -24.781 -25.672 8.312 1 93.19 278 ILE B O 1
ATOM 7111 N N . PRO B 1 279 ? -24.812 -24.234 10.062 1 91.44 279 PRO B N 1
ATOM 7112 C CA . PRO B 1 279 ? -24.859 -25.375 10.984 1 91.44 279 PRO B CA 1
ATOM 7113 C C . PRO B 1 279 ? -26.188 -26.109 10.953 1 91.44 279 PRO B C 1
ATOM 7115 O O . PRO B 1 279 ? -26.25 -27.297 11.273 1 91.44 279 PRO B O 1
ATOM 7118 N N . LEU B 1 280 ? -27.266 -25.5 10.484 1 92.75 280 LEU B N 1
ATOM 7119 C CA . LEU B 1 280 ? -28.594 -26.109 10.492 1 92.75 280 LEU B CA 1
ATOM 7120 C C . LEU B 1 280 ? -28.844 -26.891 9.211 1 92.75 280 LEU B C 1
ATOM 7122 O O . LEU B 1 280 ? -29.844 -27.594 9.094 1 92.75 280 LEU B O 1
ATOM 7126 N N . GLY B 1 281 ? -28.078 -26.719 8.18 1 88.69 281 GLY B N 1
ATOM 7127 C CA . GLY B 1 281 ? -28.125 -27.562 7 1 88.69 281 GLY B CA 1
ATOM 7128 C C . GLY B 1 281 ? -29.047 -27.031 5.918 1 88.69 281 GLY B C 1
ATOM 7129 O O . GLY B 1 281 ? -29.547 -27.797 5.086 1 88.69 281 GLY B O 1
ATOM 7130 N N . PHE B 1 282 ? -29.438 -25.734 5.926 1 91.56 282 PHE B N 1
ATOM 7131 C CA . PHE B 1 282 ? -30.266 -25.188 4.859 1 91.56 282 PHE B CA 1
ATOM 7132 C C . PHE B 1 282 ? -29.531 -24.078 4.117 1 91.56 282 PHE B C 1
ATOM 7134 O O . PHE B 1 282 ? -30.125 -23.047 3.783 1 91.56 282 PHE B O 1
ATOM 7141 N N . TYR B 1 283 ? -28.234 -24.219 3.955 1 93.06 283 TYR B N 1
ATOM 7142 C CA . TYR B 1 283 ? -27.391 -23.25 3.281 1 93.06 283 TYR B CA 1
ATOM 7143 C C . TYR B 1 283 ? -27.891 -22.969 1.871 1 93.06 283 TYR B C 1
ATOM 7145 O O . TYR B 1 283 ? -27.938 -21.812 1.44 1 93.06 283 TYR B O 1
ATOM 7153 N N . GLY B 1 284 ? -28.281 -24 1.12 1 90 284 GLY B N 1
ATOM 7154 C CA . GLY B 1 284 ? -28.797 -23.812 -0.23 1 90 284 GLY B CA 1
ATOM 7155 C C . GLY B 1 284 ? -29.984 -22.875 -0.291 1 90 284 GLY B C 1
ATOM 7156 O O . GLY B 1 284 ? -30.062 -22.016 -1.169 1 90 284 GLY B O 1
ATOM 7157 N N . PHE B 1 285 ? -30.828 -23.031 0.643 1 91.25 285 PHE B N 1
ATOM 7158 C CA . PHE B 1 285 ? -32 -22.172 0.723 1 91.25 285 PHE B CA 1
ATOM 7159 C C . PHE B 1 285 ? -31.609 -20.734 1.065 1 91.25 285 PHE B C 1
ATOM 7161 O O . PHE B 1 285 ? -32.156 -19.781 0.513 1 91.25 285 PHE B O 1
ATOM 7168 N N . ALA B 1 286 ? -30.734 -20.625 1.95 1 93.19 286 ALA B N 1
ATOM 7169 C CA . ALA B 1 286 ? -30.234 -19.312 2.33 1 93.19 286 ALA B CA 1
ATOM 7170 C C . ALA B 1 286 ? -29.656 -18.578 1.125 1 93.19 286 ALA B C 1
ATOM 7172 O O . ALA B 1 286 ? -29.906 -17.375 0.947 1 93.19 286 ALA B O 1
ATOM 7173 N N . MET B 1 287 ? -28.953 -19.266 0.293 1 91.69 287 MET B N 1
ATOM 7174 C CA . MET B 1 287 ? -28.344 -18.656 -0.888 1 91.69 287 MET B CA 1
ATOM 7175 C C . MET B 1 287 ? -29.406 -18.25 -1.899 1 91.69 287 MET B C 1
ATOM 7177 O O . MET B 1 287 ? -29.25 -17.25 -2.609 1 91.69 287 MET B O 1
ATOM 7181 N N . GLN B 1 288 ? -30.453 -18.969 -1.925 1 89.31 288 GLN B N 1
ATOM 7182 C CA . GLN B 1 288 ? -31.562 -18.578 -2.799 1 89.31 288 GLN B CA 1
ATOM 7183 C C . GLN B 1 288 ? -32.25 -17.312 -2.303 1 89.31 288 GLN B C 1
ATOM 7185 O O . GLN B 1 288 ? -32.594 -16.438 -3.098 1 89.31 288 GLN B O 1
ATOM 7190 N N . ILE B 1 289 ? -32.406 -17.219 -1.017 1 91.44 289 ILE B N 1
ATOM 7191 C CA . ILE B 1 289 ? -32.969 -16 -0.426 1 91.44 289 ILE B CA 1
ATOM 7192 C C . ILE B 1 289 ? -32.062 -14.812 -0.755 1 91.44 289 ILE B C 1
ATOM 7194 O O . ILE B 1 289 ? -32.531 -13.766 -1.19 1 91.44 289 ILE B O 1
ATOM 7198 N N . GLU B 1 290 ? -30.828 -15.047 -0.552 1 89.19 290 GLU B N 1
ATOM 7199 C CA . GLU B 1 290 ? -29.859 -14 -0.848 1 89.19 290 GLU B CA 1
ATOM 7200 C C . GLU B 1 290 ? -29.906 -13.602 -2.322 1 89.19 290 GLU B C 1
ATOM 7202 O O . GLU B 1 290 ? -29.812 -12.422 -2.656 1 89.19 290 GLU B O 1
ATOM 7207 N N . GLY B 1 291 ? -30.047 -14.602 -3.166 1 87.25 291 GLY B N 1
ATOM 7208 C CA . GLY B 1 291 ? -30.141 -14.32 -4.59 1 87.25 291 GLY B CA 1
ATOM 7209 C C . GLY B 1 291 ? -31.312 -13.422 -4.938 1 87.25 291 GLY B C 1
ATOM 7210 O O . GLY B 1 291 ? -31.172 -12.477 -5.719 1 87.25 291 GLY B O 1
ATOM 7211 N N . VAL B 1 292 ? -32.375 -13.641 -4.309 1 87.94 292 VAL B N 1
ATOM 7212 C CA . VAL B 1 292 ? -33.562 -12.852 -4.562 1 87.94 292 VAL B CA 1
ATOM 7213 C C . VAL B 1 292 ? -33.344 -11.43 -4.047 1 87.94 292 VAL B C 1
ATOM 7215 O O . VAL B 1 292 ? -33.688 -10.453 -4.727 1 87.94 292 VAL B O 1
ATOM 7218 N N . VAL B 1 293 ? -32.781 -11.352 -2.926 1 87.69 293 VAL B N 1
ATOM 7219 C CA . VAL B 1 293 ? -32.5 -10.047 -2.34 1 87.69 293 VAL B CA 1
ATOM 7220 C C . VAL B 1 293 ? -31.578 -9.25 -3.254 1 87.69 293 VAL B C 1
ATOM 7222 O O . VAL B 1 293 ? -31.812 -8.055 -3.482 1 87.69 293 VAL B O 1
ATOM 7225 N N . PHE B 1 294 ? -30.688 -9.914 -3.84 1 84.94 294 PHE B N 1
ATOM 7226 C CA . PHE B 1 294 ? -29.703 -9.227 -4.672 1 84.94 294 PHE B CA 1
ATOM 7227 C C . PHE B 1 294 ? -30.344 -8.758 -5.977 1 84.94 294 PHE B C 1
ATOM 7229 O O . PHE B 1 294 ? -30.016 -7.672 -6.469 1 84.94 294 PHE B O 1
ATOM 7236 N N . ILE B 1 295 ? -31.188 -9.555 -6.461 1 87.06 295 ILE B N 1
ATOM 7237 C CA . ILE B 1 295 ? -31.844 -9.188 -7.707 1 87.06 295 ILE B CA 1
ATOM 7238 C C . ILE B 1 295 ? -32.688 -7.934 -7.496 1 87.06 295 ILE B C 1
ATOM 7240 O O . ILE B 1 295 ? -32.719 -7.047 -8.352 1 87.06 295 ILE B O 1
ATOM 7244 N N . ILE B 1 296 ? -33.188 -7.762 -6.328 1 88.06 296 ILE B N 1
ATOM 7245 C CA . ILE B 1 296 ? -34.062 -6.648 -6.027 1 88.06 296 ILE B CA 1
ATOM 7246 C C . ILE B 1 296 ? -33.25 -5.41 -5.684 1 88.06 296 ILE B C 1
ATOM 7248 O O . ILE B 1 296 ? -33.594 -4.301 -6.109 1 88.06 296 ILE B O 1
ATOM 7252 N N . ILE B 1 297 ? -32.156 -5.621 -5.055 1 88.31 297 ILE B N 1
ATOM 7253 C CA . ILE B 1 297 ? -31.438 -4.496 -4.48 1 88.31 297 ILE B CA 1
ATOM 7254 C C . ILE B 1 297 ? -30.5 -3.906 -5.527 1 88.31 297 ILE B C 1
ATOM 7256 O O . ILE B 1 297 ? -30.141 -2.727 -5.457 1 88.31 297 ILE B O 1
ATOM 7260 N N . THR B 1 298 ? -30.078 -4.707 -6.504 1 87.81 298 THR B N 1
ATOM 7261 C CA . THR B 1 298 ? -29.078 -4.27 -7.477 1 87.81 298 THR B CA 1
ATOM 7262 C C . THR B 1 298 ? -29.562 -3.035 -8.234 1 87.81 298 THR B C 1
ATOM 7264 O O . THR B 1 298 ? -28.875 -2.014 -8.281 1 87.81 298 THR B O 1
ATOM 7267 N N . PRO B 1 299 ? -30.766 -3.061 -8.711 1 88.75 299 PRO B N 1
ATOM 7268 C CA . PRO B 1 299 ? -31.219 -1.851 -9.406 1 88.75 299 PRO B CA 1
ATOM 7269 C C . PRO B 1 299 ? -31.359 -0.654 -8.469 1 88.75 299 PRO B C 1
ATOM 7271 O O . PRO B 1 299 ? -31.125 0.487 -8.883 1 88.75 299 PRO B O 1
ATOM 7274 N N . VAL B 1 300 ? -31.625 -0.883 -7.25 1 89.25 300 VAL B N 1
ATOM 7275 C CA . VAL B 1 300 ? -31.766 0.184 -6.266 1 89.25 300 VAL B CA 1
ATOM 7276 C C . VAL B 1 300 ? -30.406 0.839 -6.012 1 89.25 300 VAL B C 1
ATOM 7278 O O . VAL B 1 300 ? -30.312 2.066 -5.949 1 89.25 300 VAL B O 1
ATOM 7281 N N . LEU B 1 301 ? -29.406 0.039 -5.906 1 89.56 301 LEU B N 1
ATOM 7282 C CA . LEU B 1 301 ? -28.078 0.572 -5.668 1 89.56 301 LEU B CA 1
ATOM 7283 C C . LEU B 1 301 ? -27.594 1.393 -6.863 1 89.56 301 LEU B C 1
ATOM 7285 O O . LEU B 1 301 ? -27.016 2.469 -6.691 1 89.56 301 LEU B O 1
ATOM 7289 N N . LEU B 1 302 ? -27.875 0.914 -8.047 1 88.06 302 LEU B N 1
ATOM 7290 C CA . LEU B 1 302 ? -27.469 1.62 -9.258 1 88.06 302 LEU B CA 1
ATOM 7291 C C . LEU B 1 302 ? -28.219 2.941 -9.398 1 88.06 302 LEU B C 1
ATOM 7293 O O . LEU B 1 302 ? -27.609 3.969 -9.719 1 88.06 302 LEU B O 1
ATOM 7297 N N . PHE B 1 303 ? -29.422 2.828 -9.07 1 87.75 303 PHE B N 1
ATOM 7298 C CA . PHE B 1 303 ? -30.266 4.02 -9.188 1 87.75 303 PHE B CA 1
ATOM 7299 C C . PHE B 1 303 ? -29.859 5.066 -8.156 1 87.75 303 PHE B C 1
ATOM 7301 O O . PHE B 1 303 ? -29.797 6.258 -8.469 1 87.75 303 PHE B O 1
ATOM 7308 N N . THR B 1 304 ? -29.688 4.656 -6.988 1 86.19 304 THR B N 1
ATOM 7309 C CA . THR B 1 304 ? -29.312 5.594 -5.93 1 86.19 304 THR B CA 1
ATOM 7310 C C . THR B 1 304 ? -27.969 6.25 -6.227 1 86.19 304 THR B C 1
ATOM 7312 O O . THR B 1 304 ? -27.781 7.438 -5.957 1 86.19 304 THR B O 1
ATOM 7315 N N . SER B 1 305 ? -27 5.465 -6.715 1 85.19 305 SER B N 1
ATOM 7316 C CA . SER B 1 305 ? -25.703 6.027 -7.09 1 85.19 305 SER B CA 1
ATOM 7317 C C . SER B 1 305 ? -25.859 7.109 -8.156 1 85.19 305 SER B C 1
ATOM 7319 O O . SER B 1 305 ? -25.25 8.172 -8.062 1 85.19 305 SER B O 1
ATOM 7321 N N . TRP B 1 306 ? -26.719 6.754 -9.062 1 84.56 306 TRP B N 1
ATOM 7322 C CA . TRP B 1 306 ? -26.984 7.711 -10.133 1 84.56 306 TRP B CA 1
ATOM 7323 C C . TRP B 1 306 ? -27.703 8.945 -9.594 1 84.56 306 TRP B C 1
ATOM 7325 O O . TRP B 1 306 ? -27.344 10.07 -9.93 1 84.56 306 TRP B O 1
ATOM 7335 N N . TRP B 1 307 ? -28.656 8.797 -8.82 1 86.88 307 TRP B N 1
ATOM 7336 C CA . TRP B 1 307 ? -29.469 9.875 -8.25 1 86.88 307 TRP B CA 1
ATOM 7337 C C . TRP B 1 307 ? -28.609 10.805 -7.395 1 86.88 307 TRP B C 1
ATOM 7339 O O . TRP B 1 307 ? -28.734 12.031 -7.484 1 86.88 307 TRP B O 1
ATOM 7349 N N . LEU B 1 308 ? -27.812 10.266 -6.559 1 84.69 308 LEU B N 1
ATOM 7350 C CA . LEU B 1 308 ? -26.984 11.062 -5.672 1 84.69 308 LEU B CA 1
ATOM 7351 C C . LEU B 1 308 ? -25.922 11.828 -6.469 1 84.69 308 LEU B C 1
ATOM 7353 O O . LEU B 1 308 ? -25.562 12.953 -6.105 1 84.69 308 LEU B O 1
ATOM 7357 N N . TRP B 1 309 ? -25.391 11.242 -7.531 1 82.19 309 TRP B N 1
ATOM 7358 C CA . TRP B 1 309 ? -24.453 11.93 -8.414 1 82.19 309 TRP B CA 1
ATOM 7359 C C . TRP B 1 309 ? -25.109 13.141 -9.07 1 82.19 309 TRP B C 1
ATOM 7361 O O . TRP B 1 309 ? -24.5 14.219 -9.133 1 82.19 309 TRP B O 1
ATOM 7371 N N . ARG B 1 310 ? -26.312 13.047 -9.5 1 82.88 310 ARG B N 1
ATOM 7372 C CA . ARG B 1 310 ? -27 14.109 -10.219 1 82.88 310 ARG B CA 1
ATOM 7373 C C . ARG B 1 310 ? -27.5 15.188 -9.258 1 82.88 310 ARG B C 1
ATOM 7375 O O . ARG B 1 310 ? -27.406 16.375 -9.555 1 82.88 310 ARG B O 1
ATOM 7382 N N . LYS B 1 311 ? -27.906 14.805 -8.148 1 80.06 311 LYS B N 1
ATOM 7383 C CA . LYS B 1 311 ? -28.578 15.758 -7.273 1 80.06 311 LYS B CA 1
ATOM 7384 C C . LYS B 1 311 ? -27.609 16.391 -6.285 1 80.06 311 LYS B C 1
ATOM 7386 O O . LYS B 1 311 ? -27.719 17.578 -5.969 1 80.06 311 LYS B O 1
ATOM 7391 N N . LYS B 1 312 ? -26.719 15.547 -5.621 1 69.31 312 LYS B N 1
ATOM 7392 C CA . LYS B 1 312 ? -25.938 16.094 -4.516 1 69.31 312 LYS B CA 1
ATOM 7393 C C . LYS B 1 312 ? -24.5 16.359 -4.938 1 69.31 312 LYS B C 1
ATOM 7395 O O . LYS B 1 312 ? -23.625 16.562 -4.09 1 69.31 312 LYS B O 1
ATOM 7400 N N . ALA B 1 313 ? -24.172 16.562 -6.121 1 65.94 313 ALA B N 1
ATOM 7401 C CA . ALA B 1 313 ? -22.859 16.953 -6.641 1 65.94 313 ALA B CA 1
ATOM 7402 C C . ALA B 1 313 ? -21.75 16.172 -5.934 1 65.94 313 ALA B C 1
ATOM 7404 O O . ALA B 1 313 ? -20.828 16.781 -5.371 1 65.94 313 ALA B O 1
ATOM 7405 N N . ILE B 1 314 ? -21.828 15 -5.684 1 72.06 314 ILE B N 1
ATOM 7406 C CA . ILE B 1 314 ? -20.797 14.203 -5.031 1 72.06 314 ILE B CA 1
ATOM 7407 C C . ILE B 1 314 ? -19.531 14.219 -5.879 1 72.06 314 ILE B C 1
ATOM 7409 O O . ILE B 1 314 ? -19.594 14.328 -7.105 1 72.06 314 ILE B O 1
ATOM 7413 N N . ASP B 1 315 ? -18.422 14.336 -5.188 1 73.81 315 ASP B N 1
ATOM 7414 C CA . ASP B 1 315 ? -17.125 14.344 -5.848 1 73.81 315 ASP B CA 1
ATOM 7415 C C . ASP B 1 315 ? -16.938 13.102 -6.715 1 73.81 315 ASP B C 1
ATOM 7417 O O . ASP B 1 315 ? -17.516 12.055 -6.438 1 73.81 315 ASP B O 1
ATOM 7421 N N . ARG B 1 316 ? -16.312 13.242 -7.922 1 75.69 316 ARG B N 1
ATOM 7422 C CA . ARG B 1 316 ? -16.078 12.18 -8.891 1 75.69 316 ARG B CA 1
ATOM 7423 C C . ARG B 1 316 ? -15.398 10.977 -8.242 1 75.69 316 ARG B C 1
ATOM 7425 O O . ARG B 1 316 ? -15.695 9.828 -8.57 1 75.69 316 ARG B O 1
ATOM 7432 N N . THR B 1 317 ? -14.539 11.148 -7.242 1 72 317 THR B N 1
ATOM 7433 C CA . THR B 1 317 ? -13.828 10.062 -6.578 1 72 317 THR B CA 1
ATOM 7434 C C . THR B 1 317 ? -14.781 9.234 -5.727 1 72 317 THR B C 1
ATOM 7436 O O . THR B 1 317 ? -14.703 8 -5.715 1 72 317 THR B O 1
ATOM 7439 N N . THR B 1 318 ? -15.672 9.93 -5.148 1 76.19 318 THR B N 1
ATOM 7440 C CA . THR B 1 318 ? -16.656 9.219 -4.336 1 76.19 318 THR B CA 1
ATOM 7441 C C . THR B 1 318 ? -17.609 8.414 -5.219 1 76.19 318 THR B C 1
ATOM 7443 O O . THR B 1 318 ? -18 7.301 -4.859 1 76.19 318 THR B O 1
ATOM 7446 N N . LEU B 1 319 ? -17.906 8.953 -6.344 1 77.56 319 LEU B N 1
ATOM 7447 C CA . LEU B 1 319 ? -18.781 8.242 -7.266 1 77.56 319 LEU B CA 1
ATOM 7448 C C . LEU B 1 319 ? -18.125 6.961 -7.766 1 77.56 319 LEU B C 1
ATOM 7450 O O . LEU B 1 319 ? -18.75 5.906 -7.82 1 77.56 319 LEU B O 1
ATOM 7454 N N . LEU B 1 320 ? -16.859 7.07 -8.094 1 75.94 320 LEU B N 1
ATOM 7455 C CA . LEU B 1 320 ? -16.141 5.898 -8.586 1 75.94 320 LEU B CA 1
ATOM 7456 C C . LEU B 1 320 ? -16.062 4.824 -7.508 1 75.94 320 LEU B C 1
ATOM 7458 O O . LEU B 1 320 ? -16.25 3.639 -7.793 1 75.94 320 LEU B O 1
ATOM 7462 N N . LEU B 1 321 ? -15.891 5.277 -6.352 1 77.62 321 LEU B N 1
ATOM 7463 C CA . LEU B 1 321 ? -15.844 4.344 -5.234 1 77.62 321 LEU B CA 1
ATOM 7464 C C . LEU B 1 321 ? -17.219 3.746 -4.969 1 77.62 321 LEU B C 1
ATOM 7466 O O . LEU B 1 321 ? -17.344 2.564 -4.629 1 77.62 321 LEU B O 1
ATOM 7470 N N . GLY B 1 322 ? -18.203 4.602 -5.168 1 79.75 322 GLY B N 1
ATOM 7471 C CA . GLY B 1 322 ? -19.562 4.18 -4.887 1 79.75 322 GLY B CA 1
ATOM 7472 C C . GLY B 1 322 ? -20.109 3.199 -5.906 1 79.75 322 GLY B C 1
ATOM 7473 O O . GLY B 1 322 ? -21.078 2.492 -5.641 1 79.75 322 GLY B O 1
ATOM 7474 N N . LEU B 1 323 ? -19.406 3.076 -7.051 1 82.81 323 LEU B N 1
ATOM 7475 C CA . LEU B 1 323 ? -19.875 2.176 -8.102 1 82.81 323 LEU B CA 1
ATOM 7476 C C . LEU B 1 323 ? -19.328 0.768 -7.891 1 82.81 323 LEU B C 1
ATOM 7478 O O . LEU B 1 323 ? -19.812 -0.189 -8.5 1 82.81 323 LEU B O 1
ATOM 7482 N N . LEU B 1 324 ? -18.406 0.565 -7.008 1 85.06 324 LEU B N 1
ATOM 7483 C CA . LEU B 1 324 ? -17.797 -0.74 -6.789 1 85.06 324 LEU B CA 1
ATOM 7484 C C . LEU B 1 324 ? -18.812 -1.734 -6.238 1 85.06 324 LEU B C 1
ATOM 7486 O O . LEU B 1 324 ? -19 -2.814 -6.805 1 85.06 324 LEU B O 1
ATOM 7490 N N . PRO B 1 325 ? -19.578 -1.342 -5.219 1 85.81 325 PRO B N 1
ATOM 7491 C CA . PRO B 1 325 ? -20.5 -2.324 -4.664 1 85.81 325 PRO B CA 1
ATOM 7492 C C . PRO B 1 325 ? -21.609 -2.707 -5.648 1 85.81 325 PRO B C 1
ATOM 7494 O O . PRO B 1 325 ? -21.891 -3.895 -5.84 1 85.81 325 PRO B O 1
ATOM 7497 N N . PRO B 1 326 ? -22.219 -1.724 -6.352 1 86 326 PRO B N 1
ATOM 7498 C CA . PRO B 1 326 ? -23.25 -2.139 -7.305 1 86 326 PRO B CA 1
ATOM 7499 C C . PRO B 1 326 ? -22.703 -3.016 -8.43 1 86 326 PRO B C 1
ATOM 7501 O O . PRO B 1 326 ? -23.391 -3.943 -8.875 1 86 326 PRO B O 1
ATOM 7504 N N . PHE B 1 327 ? -21.578 -2.762 -8.875 1 85.75 327 PHE B N 1
ATOM 7505 C CA . PHE B 1 327 ? -20.984 -3.607 -9.898 1 85.75 327 PHE B CA 1
ATOM 7506 C C . PHE B 1 327 ? -20.703 -5.004 -9.359 1 85.75 327 PHE B C 1
ATOM 7508 O O . PHE B 1 327 ? -20.906 -6 -10.055 1 85.75 327 PHE B O 1
ATOM 7515 N N . TYR B 1 328 ? -20.188 -5.039 -8.195 1 89.06 328 TYR B N 1
ATOM 7516 C CA . TYR B 1 328 ? -19.938 -6.312 -7.535 1 89.06 328 TYR B CA 1
ATOM 7517 C C . TYR B 1 328 ? -21.219 -7.113 -7.387 1 89.06 328 TYR B C 1
ATOM 7519 O O . TYR B 1 328 ? -21.25 -8.312 -7.688 1 89.06 328 TYR B O 1
ATOM 7527 N N . VAL B 1 329 ? -22.266 -6.465 -7.008 1 87.06 329 VAL B N 1
ATOM 7528 C CA . VAL B 1 329 ? -23.547 -7.137 -6.781 1 87.06 329 VAL B CA 1
ATOM 7529 C C . VAL B 1 329 ? -24.156 -7.543 -8.117 1 87.06 329 VAL B C 1
ATOM 7531 O O . VAL B 1 329 ? -24.734 -8.633 -8.242 1 87.06 329 VAL B O 1
ATOM 7534 N N . ALA B 1 330 ? -23.984 -6.734 -9.109 1 87.69 330 ALA B N 1
ATOM 7535 C CA . ALA B 1 330 ? -24.484 -7.066 -10.445 1 87.69 330 ALA B CA 1
ATOM 7536 C C . ALA B 1 330 ? -23.781 -8.297 -11.008 1 87.69 330 ALA B C 1
ATOM 7538 O O . ALA B 1 330 ? -24.422 -9.172 -11.594 1 87.69 330 ALA B O 1
ATOM 7539 N N . ALA B 1 331 ? -22.531 -8.328 -10.828 1 89.06 331 ALA B N 1
ATOM 7540 C CA . ALA B 1 331 ? -21.766 -9.492 -11.258 1 89.06 331 ALA B CA 1
ATOM 7541 C C . ALA B 1 331 ? -22.203 -10.75 -10.516 1 89.06 331 ALA B C 1
ATOM 7543 O O . ALA B 1 331 ? -22.297 -11.828 -11.109 1 89.06 331 ALA B O 1
ATOM 7544 N N . ALA B 1 332 ? -22.531 -10.578 -9.289 1 87.12 332 ALA B N 1
ATOM 7545 C CA . ALA B 1 332 ? -22.984 -11.703 -8.477 1 87.12 332 ALA B CA 1
ATOM 7546 C C . ALA B 1 332 ? -24.328 -12.227 -8.961 1 87.12 332 ALA B C 1
ATOM 7548 O O . ALA B 1 332 ? -24.578 -13.43 -8.938 1 87.12 332 ALA B O 1
ATOM 7549 N N . VAL B 1 333 ? -25.109 -11.32 -9.414 1 87.69 333 VAL B N 1
ATOM 7550 C CA . VAL B 1 333 ? -26.422 -11.711 -9.945 1 87.69 333 VAL B CA 1
ATOM 7551 C C . VAL B 1 333 ? -26.234 -12.555 -11.203 1 87.69 333 VAL B C 1
ATOM 7553 O O . VAL B 1 333 ? -26.891 -13.578 -11.375 1 87.69 333 VAL B O 1
ATOM 7556 N N . LEU B 1 334 ? -25.344 -12.164 -11.977 1 89.06 334 LEU B N 1
ATOM 7557 C CA . LEU B 1 334 ? -25.078 -12.922 -13.195 1 89.06 334 LEU B CA 1
ATOM 7558 C C . LEU B 1 334 ? -24.578 -14.32 -12.867 1 89.06 334 LEU B C 1
ATOM 7560 O O . LEU B 1 334 ? -24.938 -15.289 -13.531 1 89.06 334 LEU B O 1
ATOM 7564 N N . VAL B 1 335 ? -23.812 -14.406 -11.867 1 88.94 335 VAL B N 1
ATOM 7565 C CA . VAL B 1 335 ? -23.297 -15.695 -11.43 1 88.94 335 VAL B CA 1
ATOM 7566 C C . VAL B 1 335 ? -24.438 -16.578 -10.945 1 88.94 335 VAL B C 1
ATOM 7568 O O . VAL B 1 335 ? -24.5 -17.766 -11.266 1 88.94 335 VAL B O 1
ATOM 7571 N N . GLN B 1 336 ? -25.359 -15.93 -10.25 1 87.12 336 GLN B N 1
ATOM 7572 C CA . GLN B 1 336 ? -26.5 -16.672 -9.734 1 87.12 336 GLN B CA 1
ATOM 7573 C C . GLN B 1 336 ? -27.391 -17.172 -10.867 1 87.12 336 GLN B C 1
ATOM 7575 O O . GLN B 1 336 ? -27.875 -18.312 -10.828 1 87.12 336 GLN B O 1
ATOM 7580 N N . LEU B 1 337 ? -27.484 -16.344 -11.812 1 89.12 337 LEU B N 1
ATOM 7581 C CA . LEU B 1 337 ? -28.297 -16.75 -12.961 1 89.12 337 LEU B CA 1
ATOM 7582 C C . LEU B 1 337 ? -27.625 -17.891 -13.719 1 89.12 337 LEU B C 1
ATOM 7584 O O . LEU B 1 337 ? -28.312 -18.797 -14.195 1 89.12 337 LEU B O 1
ATOM 7588 N N . SER B 1 338 ? -26.375 -17.891 -13.742 1 89.62 338 SER B N 1
ATOM 7589 C CA . SER B 1 338 ? -25.609 -18.922 -14.438 1 89.62 338 SER B CA 1
ATOM 7590 C C . SER B 1 338 ? -25.625 -20.234 -13.664 1 89.62 338 SER B C 1
ATOM 7592 O O . SER B 1 338 ? -25.812 -21.312 -14.25 1 89.62 338 SER B O 1
ATOM 7594 N N . ILE B 1 339 ? -25.5 -20.156 -12.391 1 88.38 339 ILE B N 1
ATOM 7595 C CA . ILE B 1 339 ? -25.422 -21.344 -11.547 1 88.38 339 ILE B CA 1
ATOM 7596 C C . ILE B 1 339 ? -26.766 -22.062 -11.539 1 88.38 339 ILE B C 1
ATOM 7598 O O . ILE B 1 339 ? -26.828 -23.297 -11.5 1 88.38 339 ILE B O 1
ATOM 7602 N N . HIS B 1 340 ? -27.859 -21.297 -11.688 1 86.75 340 HIS B N 1
ATOM 7603 C CA . HIS B 1 340 ? -29.188 -21.891 -11.633 1 86.75 340 HIS B CA 1
ATOM 7604 C C . HIS B 1 340 ? -29.656 -22.312 -13.016 1 86.75 340 HIS B C 1
ATOM 7606 O O . HIS B 1 340 ? -30.766 -22.828 -13.164 1 86.75 340 HIS B O 1
ATOM 7612 N N . GLY B 1 341 ? -28.859 -22.156 -14.008 1 81.69 341 GLY B N 1
ATOM 7613 C CA . GLY B 1 341 ? -29.156 -22.672 -15.344 1 81.69 341 GLY B CA 1
ATOM 7614 C C . GLY B 1 341 ? -30.062 -21.766 -16.141 1 81.69 341 GLY B C 1
ATOM 7615 O O . GLY B 1 341 ? -30.641 -22.172 -17.156 1 81.69 341 GLY B O 1
ATOM 7616 N N . ILE B 1 342 ? -30.234 -20.531 -15.594 1 84.69 342 ILE B N 1
ATOM 7617 C CA . ILE B 1 342 ? -31.062 -19.578 -16.328 1 84.69 342 ILE B CA 1
ATOM 7618 C C . ILE B 1 342 ? -30.297 -19.078 -17.547 1 84.69 342 ILE B C 1
ATOM 7620 O O . ILE B 1 342 ? -30.859 -18.906 -18.625 1 84.69 342 ILE B O 1
ATOM 7624 N N . ILE B 1 343 ? -29.047 -18.906 -17.391 1 87.94 343 ILE B N 1
ATOM 7625 C CA . ILE B 1 343 ? -28.125 -18.672 -18.484 1 87.94 343 ILE B CA 1
ATOM 7626 C C . ILE B 1 343 ? -27.047 -19.75 -18.5 1 87.94 343 ILE B C 1
ATOM 7628 O O . ILE B 1 343 ? -26.75 -20.359 -17.469 1 87.94 343 ILE B O 1
ATOM 7632 N N . PRO B 1 344 ? -26.562 -20.047 -19.672 1 86.75 344 PRO B N 1
ATOM 7633 C CA . PRO B 1 344 ? -25.547 -21.094 -19.75 1 86.75 344 PRO B CA 1
ATOM 7634 C C . PRO B 1 344 ? -24.328 -20.812 -18.859 1 86.75 344 PRO B C 1
ATOM 7636 O O . PRO B 1 344 ? -23.906 -19.656 -18.75 1 86.75 344 PRO B O 1
ATOM 7639 N N . PHE B 1 345 ? -23.891 -21.859 -18.281 1 86.81 345 PHE B N 1
ATOM 7640 C CA . PHE B 1 345 ? -22.734 -21.719 -17.391 1 86.81 345 PHE B CA 1
ATOM 7641 C C . PHE B 1 345 ? -21.469 -21.484 -18.188 1 86.81 345 PHE B C 1
ATOM 7643 O O . PHE B 1 345 ? -21.172 -22.219 -19.125 1 86.81 345 PHE B O 1
ATOM 7650 N N . HIS B 1 346 ? -20.859 -20.422 -17.906 1 84.94 346 HIS B N 1
ATOM 7651 C CA . HIS B 1 346 ? -19.531 -20.109 -18.438 1 84.94 346 HIS B CA 1
ATOM 7652 C C . HIS B 1 346 ? -18.578 -19.719 -17.312 1 84.94 346 HIS B C 1
ATOM 7654 O O . HIS B 1 346 ? -18.953 -19 -16.375 1 84.94 346 HIS B O 1
ATOM 7660 N N . MET B 1 347 ? -17.438 -20.234 -17.438 1 83.38 347 MET B N 1
ATOM 7661 C CA . MET B 1 347 ? -16.453 -19.984 -16.406 1 83.38 347 MET B CA 1
ATOM 7662 C C . MET B 1 347 ? -16.172 -18.484 -16.266 1 83.38 347 MET B C 1
ATOM 7664 O O . MET B 1 347 ? -15.945 -17.984 -15.164 1 83.38 347 MET B O 1
ATOM 7668 N N . ALA B 1 348 ? -16.172 -17.844 -17.344 1 83.69 348 ALA B N 1
ATOM 7669 C CA . ALA B 1 348 ? -15.883 -16.406 -17.344 1 83.69 348 ALA B CA 1
ATOM 7670 C C . ALA B 1 348 ? -16.938 -15.648 -16.531 1 83.69 348 ALA B C 1
ATOM 7672 O O . ALA B 1 348 ? -16.609 -14.703 -15.812 1 83.69 348 ALA B O 1
ATOM 7673 N N . ILE B 1 349 ? -18.188 -16.078 -16.672 1 86.88 349 ILE B N 1
ATOM 7674 C CA . ILE B 1 349 ? -19.266 -15.422 -15.953 1 86.88 349 ILE B CA 1
ATOM 7675 C C . ILE B 1 349 ? -19.156 -15.742 -14.461 1 86.88 349 ILE B C 1
ATOM 7677 O O . ILE B 1 349 ? -19.312 -14.859 -13.617 1 86.88 349 ILE B O 1
ATOM 7681 N N . TYR B 1 350 ? -18.812 -16.906 -14.258 1 86.31 350 TYR B N 1
ATOM 7682 C CA . TYR B 1 350 ? -18.703 -17.391 -12.883 1 86.31 350 TYR B CA 1
ATOM 7683 C C . TYR B 1 350 ? -17.609 -16.625 -12.133 1 86.31 350 TYR B C 1
ATOM 7685 O O . TYR B 1 350 ? -17.734 -16.359 -10.938 1 86.31 350 TYR B O 1
ATOM 7693 N N . SER B 1 351 ? -16.562 -16.203 -12.852 1 88.31 351 SER B N 1
ATOM 7694 C CA . SER B 1 351 ? -15.414 -15.562 -12.195 1 88.31 351 SER B CA 1
ATOM 7695 C C . SER B 1 351 ? -15.484 -14.047 -12.297 1 88.31 351 SER B C 1
ATOM 7697 O O . SER B 1 351 ? -14.578 -13.344 -11.844 1 88.31 351 SER B O 1
ATOM 7699 N N . LEU B 1 352 ? -16.469 -13.508 -12.789 1 88.19 352 LEU B N 1
ATOM 7700 C CA . LEU B 1 352 ? -16.578 -12.086 -13.078 1 88.19 352 LEU B CA 1
ATOM 7701 C C . LEU B 1 352 ? -16.469 -11.258 -11.797 1 88.19 352 LEU B C 1
ATOM 7703 O O . LEU B 1 352 ? -15.742 -10.258 -11.766 1 88.19 352 LEU B O 1
ATOM 7707 N N . TRP B 1 353 ? -17.172 -11.656 -10.805 1 88.25 353 TRP B N 1
ATOM 7708 C CA . TRP B 1 353 ? -17.156 -10.891 -9.562 1 88.25 353 TRP B CA 1
ATOM 7709 C C . TRP B 1 353 ? -15.773 -10.891 -8.93 1 88.25 353 TRP B C 1
ATOM 7711 O O . TRP B 1 353 ? -15.414 -9.961 -8.203 1 88.25 353 TRP B O 1
ATOM 7721 N N . GLN B 1 354 ? -15 -11.875 -9.18 1 90.75 354 GLN B N 1
ATOM 7722 C CA . GLN B 1 354 ? -13.648 -11.961 -8.641 1 90.75 354 GLN B CA 1
ATOM 7723 C C . GLN B 1 354 ? -12.719 -10.938 -9.289 1 90.75 354 GLN B C 1
ATOM 7725 O O . GLN B 1 354 ? -11.891 -10.328 -8.617 1 90.75 354 GLN B O 1
ATOM 7730 N N . TYR B 1 355 ? -12.953 -10.703 -10.531 1 86.75 355 TYR B N 1
ATOM 7731 C CA . TYR B 1 355 ? -12.18 -9.703 -11.258 1 86.75 355 TYR B CA 1
ATOM 7732 C C . TYR B 1 355 ? -12.578 -8.297 -10.836 1 86.75 355 TYR B C 1
ATOM 7734 O O . TYR B 1 355 ? -11.742 -7.387 -10.805 1 86.75 355 TYR B O 1
ATOM 7742 N N . ALA B 1 356 ? -13.828 -8.188 -10.516 1 84.19 356 ALA B N 1
ATOM 7743 C CA . ALA B 1 356 ? -14.312 -6.887 -10.055 1 84.19 356 ALA B CA 1
ATOM 7744 C C . ALA B 1 356 ? -13.586 -6.441 -8.789 1 84.19 356 ALA B C 1
ATOM 7746 O O . ALA B 1 356 ? -13.422 -5.242 -8.555 1 84.19 356 ALA B O 1
ATOM 7747 N N . LEU B 1 357 ? -13.078 -7.371 -8.031 1 90.12 357 LEU B N 1
ATOM 7748 C CA . LEU B 1 357 ? -12.391 -7.07 -6.781 1 90.12 357 LEU B CA 1
ATOM 7749 C C . LEU B 1 357 ? -11.039 -6.426 -7.051 1 90.12 357 LEU B C 1
ATOM 7751 O O . LEU B 1 357 ? -10.438 -5.828 -6.152 1 90.12 357 LEU B O 1
ATOM 7755 N N . ILE B 1 358 ? -10.555 -6.504 -8.289 1 86.62 358 ILE B N 1
ATOM 7756 C CA . ILE B 1 358 ? -9.312 -5.828 -8.656 1 86.62 358 ILE B CA 1
ATOM 7757 C C . ILE B 1 358 ? -9.5 -4.316 -8.555 1 86.62 358 ILE B C 1
ATOM 7759 O O . ILE B 1 358 ? -8.594 -3.596 -8.133 1 86.62 358 ILE B O 1
ATOM 7763 N N . VAL B 1 359 ? -10.688 -3.92 -8.859 1 81.5 359 VAL B N 1
ATOM 7764 C CA . VAL B 1 359 ? -11.008 -2.502 -8.75 1 81.5 359 VAL B CA 1
ATOM 7765 C C . VAL B 1 359 ? -10.906 -2.057 -7.293 1 81.5 359 VAL B C 1
ATOM 7767 O O . VAL B 1 359 ? -10.43 -0.956 -7.008 1 81.5 359 VAL B O 1
ATOM 7770 N N . HIS B 1 360 ? -11.336 -2.92 -6.395 1 84.19 360 HIS B N 1
ATOM 7771 C CA . HIS B 1 360 ? -11.211 -2.633 -4.969 1 84.19 360 HIS B CA 1
ATOM 7772 C C . HIS B 1 360 ? -9.758 -2.441 -4.57 1 84.19 360 HIS B C 1
ATOM 7774 O O . HIS B 1 360 ? -9.438 -1.545 -3.785 1 84.19 360 HIS B O 1
ATOM 7780 N N . ILE B 1 361 ? -8.898 -3.205 -5.105 1 84.44 361 ILE B N 1
ATOM 7781 C CA . ILE B 1 361 ? -7.473 -3.088 -4.824 1 84.44 361 ILE B CA 1
ATOM 7782 C C . ILE B 1 361 ? -6.977 -1.709 -5.254 1 84.44 361 ILE B C 1
ATOM 7784 O O . ILE B 1 361 ? -6.34 -0.999 -4.469 1 84.44 361 ILE B O 1
ATOM 7788 N N . ILE B 1 362 ? -7.328 -1.345 -6.375 1 80.19 362 ILE B N 1
ATOM 7789 C CA . ILE B 1 362 ? -6.898 -0.074 -6.949 1 80.19 362 ILE B CA 1
ATOM 7790 C C . ILE B 1 362 ? -7.457 1.081 -6.121 1 80.19 362 ILE B C 1
ATOM 7792 O O . ILE B 1 362 ? -6.746 2.051 -5.836 1 80.19 362 ILE B O 1
ATOM 7796 N N . THR B 1 363 ? -8.648 0.962 -5.746 1 77.12 363 THR B N 1
ATOM 7797 C CA . THR B 1 363 ? -9.32 1.994 -4.965 1 77.12 363 THR B CA 1
ATOM 7798 C C . THR B 1 363 ? -8.609 2.205 -3.629 1 77.12 363 THR B C 1
ATOM 7800 O O . THR B 1 363 ? -8.375 3.344 -3.217 1 77.12 363 THR B O 1
ATOM 7803 N N . VAL B 1 364 ? -8.32 1.161 -2.965 1 78.75 364 VAL B N 1
ATOM 7804 C CA . VAL B 1 364 ? -7.629 1.252 -1.681 1 78.75 364 VAL B CA 1
ATOM 7805 C C . VAL B 1 364 ? -6.289 1.959 -1.863 1 78.75 364 VAL B C 1
ATOM 7807 O O . VAL B 1 364 ? -5.934 2.842 -1.078 1 78.75 364 VAL B O 1
ATOM 7810 N N . LEU B 1 365 ? -5.668 1.66 -2.93 1 75.62 365 LEU B N 1
ATOM 7811 C CA . LEU B 1 365 ? -4.363 2.256 -3.197 1 75.62 365 LEU B CA 1
ATOM 7812 C C . LEU B 1 365 ? -4.496 3.74 -3.518 1 75.62 365 LEU B C 1
ATOM 7814 O O . LEU B 1 365 ? -3.699 4.555 -3.049 1 75.62 365 LEU B O 1
ATOM 7818 N N . ILE B 1 366 ? -5.5 4.059 -4.195 1 73.94 366 ILE B N 1
ATOM 7819 C CA . ILE B 1 366 ? -5.75 5.449 -4.562 1 73.94 366 ILE B CA 1
ATOM 7820 C C . ILE B 1 366 ? -6.082 6.258 -3.311 1 73.94 366 ILE B C 1
ATOM 7822 O O . ILE B 1 366 ? -5.57 7.363 -3.125 1 73.94 366 ILE B O 1
ATOM 7826 N N . ILE B 1 367 ? -6.902 5.758 -2.504 1 74.44 367 ILE B N 1
ATOM 7827 C CA . ILE B 1 367 ? -7.281 6.438 -1.269 1 74.44 367 ILE B CA 1
ATOM 7828 C C . ILE B 1 367 ? -6.039 6.676 -0.41 1 74.44 367 ILE B C 1
ATOM 7830 O O . ILE B 1 367 ? -5.867 7.762 0.153 1 74.44 367 ILE B O 1
ATOM 7834 N N . ALA B 1 368 ? -5.254 5.734 -0.372 1 71 368 ALA B N 1
ATOM 7835 C CA . ALA B 1 368 ? -4.023 5.863 0.402 1 71 368 ALA B CA 1
ATOM 7836 C C . ALA B 1 368 ? -3.145 6.984 -0.145 1 71 368 ALA B C 1
ATOM 7838 O O . ALA B 1 368 ? -2.605 7.789 0.62 1 71 368 ALA B O 1
ATOM 7839 N N . ILE B 1 369 ? -3.129 7.066 -1.42 1 68 369 ILE B N 1
ATOM 7840 C CA . ILE B 1 369 ? -2.316 8.07 -2.1 1 68 369 ILE B CA 1
ATOM 7841 C C . ILE B 1 369 ? -2.902 9.461 -1.858 1 68 369 ILE B C 1
ATOM 7843 O O . ILE B 1 369 ? -2.172 10.406 -1.549 1 68 369 ILE B O 1
ATOM 7847 N N . LEU B 1 370 ? -4.098 9.633 -1.951 1 69.69 370 LEU B N 1
ATOM 7848 C CA . LEU B 1 370 ? -4.766 10.922 -1.78 1 69.69 370 LEU B CA 1
ATOM 7849 C C . LEU B 1 370 ? -4.637 11.414 -0.343 1 69.69 370 LEU B C 1
ATOM 7851 O O . LEU B 1 370 ? -4.496 12.617 -0.106 1 69.69 370 LEU B O 1
ATOM 7855 N N . ARG B 1 371 ? -4.605 10.547 0.443 1 68.44 371 ARG B N 1
ATOM 7856 C CA . ARG B 1 371 ? -4.473 10.914 1.849 1 68.44 371 ARG B CA 1
ATOM 7857 C C . ARG B 1 371 ? -3.076 11.453 2.143 1 68.44 371 ARG B C 1
ATOM 7859 O O . ARG B 1 371 ? -2.918 12.391 2.928 1 68.44 371 ARG B O 1
ATOM 7866 N N . VAL B 1 372 ? -2.156 10.938 1.495 1 63.28 372 VAL B N 1
ATOM 7867 C CA . VAL B 1 372 ? -0.79 11.422 1.647 1 63.28 372 VAL B CA 1
ATOM 7868 C C . VAL B 1 372 ? -0.682 12.844 1.093 1 63.28 372 VAL B C 1
ATOM 7870 O O . VAL B 1 372 ? -0.021 13.695 1.686 1 63.28 372 VAL B O 1
ATOM 7873 N N . ARG B 1 373 ? -1.377 13.117 0.09 1 64.69 373 ARG B N 1
ATOM 7874 C CA . ARG B 1 373 ? -1.363 14.445 -0.512 1 64.69 373 ARG B CA 1
ATOM 7875 C C . ARG B 1 373 ? -2.061 15.461 0.388 1 64.69 373 ARG B C 1
ATOM 7877 O O . ARG B 1 373 ? -1.619 16.609 0.499 1 64.69 373 ARG B O 1
ATOM 7884 N N . ALA B 1 374 ? -3.082 15.047 0.964 1 66.44 374 ALA B N 1
ATOM 7885 C CA . ALA B 1 374 ? -3.824 15.938 1.856 1 66.44 374 ALA B CA 1
ATOM 7886 C C . ALA B 1 374 ? -2.98 16.328 3.062 1 66.44 374 ALA B C 1
ATOM 7888 O O . ALA B 1 374 ? -3.088 17.453 3.561 1 66.44 374 ALA B O 1
ATOM 7889 N N . GLU B 1 375 ? -2.064 15.586 3.41 1 63.72 375 GLU B N 1
ATOM 7890 C CA . GLU B 1 375 ? -1.146 15.875 4.508 1 63.72 375 GLU B CA 1
ATOM 7891 C C . GLU B 1 375 ? -0.241 17.062 4.18 1 63.72 375 GLU B C 1
ATOM 7893 O O . GLU B 1 375 ? -0.012 17.922 5.027 1 63.72 375 GLU B O 1
ATOM 7898 N N . ASN B 1 376 ? 0.212 17.094 2.943 1 61 376 ASN B N 1
ATOM 7899 C CA . ASN B 1 376 ? 1.089 18.188 2.541 1 61 376 ASN B CA 1
ATOM 7900 C C . ASN B 1 376 ? 0.375 19.531 2.613 1 61 376 ASN B C 1
ATOM 7902 O O . ASN B 1 376 ? 0.963 20.531 3.035 1 61 376 ASN B O 1
ATOM 7906 N N . ARG B 1 377 ? -0.803 19.516 2.363 1 65.69 377 ARG B N 1
ATOM 7907 C CA . ARG B 1 377 ? -1.598 20.734 2.428 1 65.69 377 ARG B CA 1
ATOM 7908 C C . ARG B 1 377 ? -1.83 21.172 3.873 1 65.69 377 ARG B C 1
ATOM 7910 O O . ARG B 1 377 ? -1.77 22.359 4.191 1 65.69 377 ARG B O 1
ATOM 7917 N N . GLN B 1 378 ? -1.923 20.25 4.684 1 71.12 378 GLN B N 1
ATOM 7918 C CA . GLN B 1 378 ? -2.152 20.547 6.094 1 71.12 378 GLN B CA 1
ATOM 7919 C C . GLN B 1 378 ? -0.902 21.141 6.742 1 71.12 378 GLN B C 1
ATOM 7921 O O . GLN B 1 378 ? -0.994 22.031 7.586 1 71.12 378 GLN B O 1
ATOM 7926 N N . LEU B 1 379 ? 0.201 20.656 6.223 1 70.44 379 LEU B N 1
ATOM 7927 C CA . LEU B 1 379 ? 1.456 21.188 6.742 1 70.44 379 LEU B CA 1
ATOM 7928 C C . LEU B 1 379 ? 1.634 22.656 6.34 1 70.44 379 LEU B C 1
ATOM 7930 O O . LEU B 1 379 ? 2.025 23.484 7.164 1 70.44 379 LEU B O 1
ATOM 7934 N N . GLU B 1 380 ? 1.319 22.984 5.18 1 71.62 380 GLU B N 1
ATOM 7935 C CA . GLU B 1 380 ? 1.388 24.359 4.711 1 71.62 380 GLU B CA 1
ATOM 7936 C C . GLU B 1 380 ? 0.443 25.266 5.504 1 71.62 380 GLU B C 1
ATOM 7938 O O . GLU B 1 380 ? 0.809 26.375 5.879 1 71.62 380 GLU B O 1
ATOM 7943 N N . GLN B 1 381 ? -0.666 24.812 5.789 1 78.44 381 GLN B N 1
ATOM 7944 C CA . GLN B 1 381 ? -1.635 25.594 6.555 1 78.44 381 GLN B CA 1
ATOM 7945 C C . GLN B 1 381 ? -1.16 25.797 7.988 1 78.44 381 GLN B C 1
ATOM 7947 O O . GLN B 1 381 ? -1.345 26.875 8.555 1 78.44 381 GLN B O 1
ATOM 7952 N N . LYS B 1 382 ? -0.518 24.859 8.477 1 77.69 382 LYS B N 1
ATOM 7953 C CA . LYS B 1 382 ? 0.038 25 9.82 1 77.69 382 LYS B CA 1
ATOM 7954 C C . LYS B 1 382 ? 1.108 26.078 9.867 1 77.69 382 LYS B C 1
ATOM 7956 O O . LYS B 1 382 ? 1.13 26.891 10.797 1 77.69 382 LYS B O 1
ATOM 7961 N N . GLN B 1 383 ? 1.902 26.078 8.914 1 78.06 383 GLN B N 1
ATOM 7962 C CA . GLN B 1 383 ? 2.957 27.094 8.859 1 78.06 383 GLN B CA 1
ATOM 7963 C C . GLN B 1 383 ? 2.373 28.484 8.703 1 78.06 383 GLN B C 1
ATOM 7965 O O . GLN B 1 383 ? 2.855 29.438 9.328 1 78.06 383 GLN B O 1
ATOM 7970 N N . ARG B 1 384 ? 1.352 28.531 7.992 1 80.19 384 ARG B N 1
ATOM 7971 C CA . ARG B 1 384 ? 0.69 29.812 7.809 1 80.19 384 ARG B CA 1
ATOM 7972 C C . ARG B 1 384 ? 0.067 30.297 9.117 1 80.19 384 ARG B C 1
ATOM 7974 O O . ARG B 1 384 ? 0.246 31.453 9.5 1 80.19 384 ARG B O 1
ATOM 7981 N N . LEU B 1 385 ? -0.507 29.406 9.797 1 87.19 385 LEU B N 1
ATOM 7982 C CA . LEU B 1 385 ? -1.147 29.766 11.055 1 87.19 385 LEU B CA 1
ATOM 7983 C C . LEU B 1 385 ? -0.11 30.156 12.102 1 87.19 385 LEU B C 1
ATOM 7985 O O . LEU B 1 385 ? -0.317 31.109 12.859 1 87.19 385 LEU B O 1
ATOM 7989 N N . ALA B 1 386 ? 0.947 29.484 12.023 1 86.69 386 ALA B N 1
ATOM 7990 C CA . ALA B 1 386 ? 2.021 29.797 12.961 1 86.69 386 ALA B CA 1
ATOM 7991 C C . ALA B 1 386 ? 2.596 31.188 12.695 1 86.69 386 ALA B C 1
ATOM 7993 O O . ALA B 1 386 ? 2.865 31.953 13.625 1 86.69 386 ALA B O 1
ATOM 7994 N N . ARG B 1 387 ? 2.697 31.516 11.477 1 83.75 387 ARG B N 1
ATOM 7995 C CA . ARG B 1 387 ? 3.189 32.844 11.102 1 83.75 387 ARG B CA 1
ATOM 7996 C C . ARG B 1 387 ? 2.205 33.938 11.516 1 83.75 387 ARG B C 1
ATOM 7998 O O . ARG B 1 387 ? 2.604 34.969 12.055 1 83.75 387 ARG B O 1
ATOM 8005 N N . GLU B 1 388 ? 1.004 33.656 11.297 1 84.31 388 GLU B N 1
ATOM 8006 C CA . GLU B 1 388 ? -0.03 34.625 11.68 1 84.31 388 GLU B CA 1
ATOM 8007 C C . GLU B 1 388 ? -0.057 34.812 13.195 1 84.31 388 GLU B C 1
ATOM 8009 O O . GLU B 1 388 ? -0.232 35.938 13.672 1 84.31 388 GLU B O 1
ATOM 8014 N N . LEU B 1 389 ? 0.145 33.812 13.82 1 88.38 389 LEU B N 1
ATOM 8015 C CA . LEU B 1 389 ? 0.164 33.875 15.273 1 88.38 389 LEU B CA 1
ATOM 8016 C C . LEU B 1 389 ? 1.346 34.719 15.75 1 88.38 389 LEU B C 1
ATOM 8018 O O . LEU B 1 389 ? 1.201 35.531 16.656 1 88.38 389 LEU B O 1
ATOM 8022 N N . GLN B 1 390 ? 2.424 34.562 15.117 1 85.19 390 GLN B N 1
ATOM 8023 C CA . GLN B 1 390 ? 3.609 35.312 15.484 1 85.19 390 GLN B CA 1
ATOM 8024 C C . GLN B 1 390 ? 3.41 36.812 15.211 1 85.19 390 GLN B C 1
ATOM 8026 O O . GLN B 1 390 ? 3.799 37.656 16.016 1 85.19 390 GLN B O 1
ATOM 8031 N N . ILE B 1 391 ? 2.777 37.125 14.148 1 80.25 391 ILE B N 1
ATOM 8032 C CA . ILE B 1 391 ? 2.502 38.531 13.781 1 80.25 391 ILE B CA 1
ATOM 8033 C C . ILE B 1 391 ? 1.555 39.156 14.805 1 80.25 391 ILE B C 1
ATOM 8035 O O . ILE B 1 391 ? 1.796 40.25 15.281 1 80.25 391 ILE B O 1
ATOM 8039 N N . GLU B 1 392 ? 0.603 38.344 15.164 1 82.62 392 GLU B N 1
ATOM 8040 C CA . GLU B 1 392 ? -0.379 38.844 16.125 1 82.62 392 GLU B CA 1
ATOM 8041 C C . GLU B 1 392 ? 0.244 39.062 17.5 1 82.62 392 GLU B C 1
ATOM 8043 O O . GLU B 1 392 ? -0.077 40.031 18.203 1 82.62 392 GLU B O 1
ATOM 8048 N N . ARG B 1 393 ? 1.13 38.25 17.844 1 82.12 393 ARG B N 1
ATOM 8049 C CA . ARG B 1 393 ? 1.797 38.344 19.141 1 82.12 393 ARG B CA 1
ATOM 8050 C C . ARG B 1 393 ? 2.734 39.562 19.172 1 82.12 393 ARG B C 1
ATOM 8052 O O . ARG B 1 393 ? 2.809 40.25 20.188 1 82.12 393 ARG B O 1
ATOM 8059 N N . GLU B 1 394 ? 3.344 39.75 18.125 1 77.75 394 GLU B N 1
ATOM 8060 C CA . GLU B 1 394 ? 4.219 40.938 18.031 1 77.75 394 GLU B CA 1
ATOM 8061 C C . GLU B 1 394 ? 3.414 42.219 18.078 1 77.75 394 GLU B C 1
ATOM 8063 O O . GLU B 1 394 ? 3.809 43.188 18.75 1 77.75 394 GLU B O 1
ATOM 8068 N N . ALA B 1 395 ? 2.316 42.156 17.391 1 73.56 395 ALA B N 1
ATOM 8069 C CA . ALA B 1 395 ? 1.439 43.344 17.422 1 73.56 395 ALA B CA 1
ATOM 8070 C C . ALA B 1 395 ? 0.929 43.625 18.828 1 73.56 395 ALA B C 1
ATOM 8072 O O . ALA B 1 395 ? 0.894 44.781 19.266 1 73.56 395 ALA B O 1
ATOM 8073 N N . SER B 1 396 ? 0.566 42.594 19.516 1 74.75 396 SER B N 1
ATOM 8074 C CA . SER B 1 396 ? 0.073 42.719 20.891 1 74.75 396 SER B CA 1
ATOM 8075 C C . SER B 1 396 ? 1.166 43.25 21.828 1 74.75 396 SER B C 1
ATOM 8077 O O . SER B 1 396 ? 0.904 44.062 22.703 1 74.75 396 SER B O 1
ATOM 8079 N N . PHE B 1 397 ? 2.326 42.781 21.547 1 72.06 397 PHE B N 1
ATOM 8080 C CA . PHE B 1 397 ? 3.467 43.219 22.344 1 72.06 397 PHE B CA 1
ATOM 8081 C C . PHE B 1 397 ? 3.719 44.688 22.156 1 72.06 397 PHE B C 1
ATOM 8083 O O . PHE B 1 397 ? 3.893 45.438 23.125 1 72.06 397 PHE B O 1
ATOM 8090 N N . HIS B 1 398 ? 3.66 45.188 20.969 1 67.25 398 HIS B N 1
ATOM 8091 C CA . HIS B 1 398 ? 3.885 46.594 20.656 1 67.25 398 HIS B CA 1
ATOM 8092 C C . HIS B 1 398 ? 2.777 47.469 21.234 1 67.25 398 HIS B C 1
ATOM 8094 O O . HIS B 1 398 ? 3.039 48.594 21.719 1 67.25 398 HIS B O 1
ATOM 8100 N N . GLN B 1 399 ? 1.646 46.906 21.25 1 72.06 399 GLN B N 1
ATOM 8101 C CA . GLN B 1 399 ? 0.517 47.656 21.781 1 72.06 399 GLN B CA 1
ATOM 8102 C C . GLN B 1 399 ? 0.634 47.812 23.297 1 72.06 399 GLN B C 1
ATOM 8104 O O . GLN B 1 399 ? 0.328 48.875 23.844 1 72.06 399 GLN B O 1
ATOM 8109 N N . ARG B 1 400 ? 1.119 46.844 23.906 1 70.5 400 ARG B N 1
ATOM 8110 C CA . ARG B 1 400 ? 1.307 46.906 25.344 1 70.5 400 ARG B CA 1
ATOM 8111 C C . ARG B 1 400 ? 2.42 47.906 25.703 1 70.5 400 ARG B C 1
ATOM 8113 O O . ARG B 1 400 ? 2.293 48.656 26.672 1 70.5 400 ARG B O 1
ATOM 8120 N N . GLN B 1 401 ? 3.428 47.875 24.984 1 67.25 401 GLN B N 1
ATOM 8121 C CA . GLN B 1 401 ? 4.531 48.781 25.188 1 67.25 401 GLN B CA 1
ATOM 8122 C C . GLN B 1 401 ? 4.078 50.25 24.984 1 67.25 401 GLN B C 1
ATOM 8124 O O . GLN B 1 401 ? 4.492 51.125 25.719 1 67.25 401 GLN B O 1
ATOM 8129 N N . PHE B 1 402 ? 3.121 50.344 24.188 1 70.38 402 PHE B N 1
ATOM 8130 C CA . PHE B 1 402 ? 2.566 51.656 23.859 1 70.38 402 PHE B CA 1
ATOM 8131 C C . PHE B 1 402 ? 1.775 52.219 25.047 1 70.38 402 PHE B C 1
ATOM 8133 O O . PHE B 1 402 ? 1.952 53.375 25.422 1 70.38 402 PHE B O 1
ATOM 8140 N N . MET B 1 403 ? 1.14 51.406 25.531 1 70.88 403 MET B N 1
ATOM 8141 C CA . MET B 1 403 ? 0.314 51.812 26.672 1 70.88 403 MET B CA 1
ATOM 8142 C C . MET B 1 403 ? 1.182 52.219 27.859 1 70.88 403 MET B C 1
ATOM 8144 O O . MET B 1 403 ? 0.875 53.188 28.547 1 70.88 403 MET B O 1
ATOM 8148 N N . GLY B 1 404 ? 2.18 51.469 28.016 1 68.12 404 GLY B N 1
ATOM 8149 C CA . GLY B 1 404 ? 3.104 51.812 29.094 1 68.12 404 GLY B CA 1
ATOM 8150 C C . GLY B 1 404 ? 3.781 53.156 28.891 1 68.12 404 GLY B C 1
ATOM 8151 O O . GLY B 1 404 ? 3.906 53.938 29.828 1 68.12 404 GLY B O 1
ATOM 8152 N N . MET B 1 405 ? 4.074 53.469 27.703 1 66.56 405 MET B N 1
ATOM 8153 C CA . MET B 1 405 ? 4.742 54.719 27.375 1 66.56 405 MET B CA 1
ATOM 8154 C C . MET B 1 405 ? 3.785 55.875 27.516 1 66.56 405 MET B C 1
ATOM 8156 O O . MET B 1 405 ? 4.16 56.938 28.062 1 66.56 405 MET B O 1
ATOM 8160 N N . VAL B 1 406 ? 2.596 55.719 27.047 1 71.56 406 VAL B N 1
ATOM 8161 C CA . VAL B 1 406 ? 1.584 56.75 27.141 1 71.56 406 VAL B CA 1
ATOM 8162 C C . VAL B 1 406 ? 1.321 57.094 28.594 1 71.56 406 VAL B C 1
ATOM 8164 O O . VAL B 1 406 ? 1.282 58.281 28.969 1 71.56 406 VAL B O 1
ATOM 8167 N N . ALA B 1 407 ? 1.213 56.094 29.438 1 72.38 407 ALA B N 1
ATOM 8168 C CA . ALA B 1 407 ? 0.96 56.312 30.859 1 72.38 407 ALA B CA 1
ATOM 8169 C C . ALA B 1 407 ? 2.102 57.062 31.5 1 72.38 407 ALA B C 1
ATOM 8171 O O . ALA B 1 407 ? 1.867 57.969 32.312 1 72.38 407 ALA B O 1
ATOM 8172 N N . HIS B 1 408 ? 3.289 56.781 31.094 1 71.19 408 HIS B N 1
ATOM 8173 C CA . HIS B 1 408 ? 4.465 57.469 31.641 1 71.19 408 HIS B CA 1
ATOM 8174 C C . HIS B 1 408 ? 4.516 58.906 31.188 1 71.19 408 HIS B C 1
ATOM 8176 O O . HIS B 1 408 ? 4.797 59.812 32 1 71.19 408 HIS B O 1
ATOM 8182 N N . GLU B 1 409 ? 4.172 59.188 30.016 1 73.56 409 GLU B N 1
ATOM 8183 C CA . GLU B 1 409 ? 4.258 60.531 29.453 1 73.56 409 GLU B CA 1
ATOM 8184 C C . GLU B 1 409 ? 3.131 61.406 29.984 1 73.56 409 GLU B C 1
ATOM 8186 O O . GLU B 1 409 ? 3.285 62.625 30.062 1 73.56 409 GLU B O 1
ATOM 8191 N N . PHE B 1 410 ? 2.039 60.844 30.391 1 78.69 410 PHE B N 1
ATOM 8192 C CA . PHE B 1 410 ? 0.924 61.594 30.969 1 78.69 410 PHE B CA 1
ATOM 8193 C C . PHE B 1 410 ? 1.244 62.031 32.375 1 78.69 410 PHE B C 1
ATOM 8195 O O . PHE B 1 410 ? 0.794 63.094 32.812 1 78.69 410 PHE B O 1
ATOM 8202 N N . ARG B 1 411 ? 2.145 61.438 33.062 1 74.5 411 ARG B N 1
ATOM 8203 C CA . ARG B 1 411 ? 2.451 61.688 34.469 1 74.5 411 ARG B CA 1
ATOM 8204 C C . ARG B 1 411 ? 3.217 63 34.625 1 74.5 411 ARG B C 1
ATOM 8206 O O . ARG B 1 411 ? 3 63.75 35.594 1 74.5 411 ARG B O 1
ATOM 8213 N N . THR B 1 412 ? 3.994 63.25 33.656 1 78.62 412 THR B N 1
ATOM 8214 C CA . THR B 1 412 ? 4.871 64.375 33.781 1 78.62 412 THR B CA 1
ATOM 8215 C C . THR B 1 412 ? 4.066 65.688 33.688 1 78.62 412 THR B C 1
ATOM 8217 O O . THR B 1 412 ? 4.145 66.562 34.594 1 78.62 412 THR B O 1
ATOM 8220 N N . PRO B 1 413 ? 3.287 65.938 32.656 1 82.44 413 PRO B N 1
ATOM 8221 C CA . PRO B 1 413 ? 2.494 67.125 32.656 1 82.44 413 PRO B CA 1
ATOM 8222 C C . PRO B 1 413 ? 1.473 67.188 33.781 1 82.44 413 PRO B C 1
ATOM 8224 O O . PRO B 1 413 ? 1.177 68.312 34.281 1 82.44 413 PRO B O 1
ATOM 8227 N N . LEU B 1 414 ? 1.053 66.125 34.219 1 84.25 414 LEU B N 1
ATOM 8228 C CA . LEU B 1 414 ? 0.104 66.125 35.312 1 84.25 414 LEU B CA 1
ATOM 8229 C C . LEU B 1 414 ? 0.769 66.562 36.625 1 84.25 414 LEU B C 1
ATOM 8231 O O . LEU B 1 414 ? 0.169 67.312 37.406 1 84.25 414 LEU B O 1
ATOM 8235 N N . ALA B 1 415 ? 1.974 66.188 36.781 1 81.06 415 ALA B N 1
ATOM 8236 C CA . ALA B 1 415 ? 2.74 66.625 37.969 1 81.06 415 ALA B CA 1
ATOM 8237 C C . ALA B 1 415 ? 2.967 68.125 37.938 1 81.06 415 ALA B C 1
ATOM 8239 O O . ALA B 1 415 ? 2.914 68.812 38.969 1 81.06 415 ALA B O 1
ATOM 8240 N N . VAL B 1 416 ? 3.141 68.625 36.75 1 82.19 416 VAL B N 1
ATOM 8241 C CA . VAL B 1 416 ? 3.342 70.062 36.562 1 82.19 416 VAL B CA 1
ATOM 8242 C C . VAL B 1 416 ? 2.062 70.812 36.938 1 82.19 416 VAL B C 1
ATOM 8244 O O . VAL B 1 416 ? 2.111 71.812 37.625 1 82.19 416 VAL B O 1
ATOM 8247 N N . ILE B 1 417 ? 0.987 70.312 36.5 1 85.19 417 ILE B N 1
ATOM 8248 C CA . ILE B 1 417 ? -0.301 70.938 36.812 1 85.19 417 ILE B CA 1
ATOM 8249 C C . ILE B 1 417 ? -0.552 70.875 38.312 1 85.19 417 ILE B C 1
ATOM 8251 O O . ILE B 1 417 ? -0.918 71.938 38.906 1 85.19 417 ILE B O 1
ATOM 8255 N N . GLN B 1 418 ? -0.258 69.875 38.938 1 83.06 418 GLN B N 1
ATOM 8256 C CA . GLN B 1 418 ? -0.489 69.688 40.344 1 83.06 418 GLN B CA 1
ATOM 8257 C C . GLN B 1 418 ? 0.421 70.625 41.156 1 83.06 418 GLN B C 1
ATOM 8259 O O . GLN B 1 418 ? -0.026 71.25 42.125 1 83.06 418 GLN B O 1
ATOM 8264 N N . ALA B 1 419 ? 1.589 70.688 40.781 1 84.56 419 ALA B N 1
ATOM 8265 C CA . ALA B 1 419 ? 2.543 71.562 41.469 1 84.56 419 ALA B CA 1
ATOM 8266 C C . ALA B 1 419 ? 2.148 73.062 41.344 1 84.56 419 ALA B C 1
ATOM 8268 O O . ALA B 1 419 ? 2.197 73.812 42.312 1 84.56 419 ALA B O 1
ATOM 8269 N N . ALA B 1 420 ? 1.771 73.438 40.188 1 85.06 420 ALA B N 1
ATOM 8270 C CA . ALA B 1 420 ? 1.344 74.812 39.938 1 85.06 420 ALA B CA 1
ATOM 8271 C C . ALA B 1 420 ? 0.09 75.125 40.75 1 85.06 420 ALA B C 1
ATOM 8273 O O . ALA B 1 420 ? -0.028 76.25 41.281 1 85.06 420 ALA B O 1
ATOM 8274 N N . LEU B 1 421 ? -0.724 74.25 40.75 1 85.81 421 LEU B N 1
ATOM 8275 C CA . LEU B 1 421 ? -1.964 74.438 41.5 1 85.81 421 LEU B CA 1
ATOM 8276 C C . LEU B 1 421 ? -1.687 74.562 43 1 85.81 421 LEU B C 1
ATOM 8278 O O . LEU B 1 421 ? -2.295 75.438 43.688 1 85.81 421 LEU B O 1
ATOM 8282 N N . GLU B 1 422 ? -0.785 73.75 43.531 1 83.19 422 GLU B N 1
ATOM 8283 C CA . GLU B 1 422 ? -0.411 73.875 44.938 1 83.19 422 GLU B CA 1
ATOM 8284 C C . GLU B 1 422 ? 0.189 75.188 45.281 1 83.19 422 GLU B C 1
ATOM 8286 O O . GLU B 1 422 ? -0.1 75.75 46.344 1 83.19 422 GLU B O 1
ATOM 8291 N N . ASN B 1 423 ? 0.907 75.75 44.375 1 83.31 423 ASN B N 1
ATOM 8292 C CA . ASN B 1 423 ? 1.515 77.062 44.562 1 83.31 423 ASN B CA 1
ATOM 8293 C C . ASN B 1 423 ? 0.475 78.188 44.5 1 83.31 423 ASN B C 1
ATOM 8295 O O . ASN B 1 423 ? 0.564 79.125 45.25 1 83.31 423 ASN B O 1
ATOM 8299 N N . LEU B 1 424 ? -0.464 78 43.719 1 85.62 424 LEU B N 1
ATOM 8300 C CA . LEU B 1 424 ? -1.524 79 43.562 1 85.62 424 LEU B CA 1
ATOM 8301 C C . LEU B 1 424 ? -2.418 79 44.781 1 85.62 424 LEU B C 1
ATOM 8303 O O . LEU B 1 424 ? -2.883 80.062 45.219 1 85.62 424 LEU B O 1
ATOM 8307 N N . ARG B 1 425 ? -2.572 77.938 45.344 1 81.5 425 ARG B N 1
ATOM 8308 C CA . ARG B 1 425 ? -3.418 77.812 46.531 1 81.5 425 ARG B CA 1
ATOM 8309 C C . ARG B 1 425 ? -2.76 78.5 47.719 1 81.5 425 ARG B C 1
ATOM 8311 O O . ARG B 1 425 ? -3.445 78.938 48.656 1 81.5 425 ARG B O 1
ATOM 8318 N N . LEU B 1 426 ? -1.46 78.688 47.719 1 79.12 426 LEU B N 1
ATOM 8319 C CA . LEU B 1 426 ? -0.721 79.312 48.812 1 79.12 426 LEU B CA 1
ATOM 8320 C C . LEU B 1 426 ? -0.781 80.812 48.656 1 79.12 426 LEU B C 1
ATOM 8322 O O . LEU B 1 426 ? -0.538 81.562 49.625 1 79.12 426 LEU B O 1
ATOM 8326 N N . SER B 1 427 ? -1.15 81.375 47.562 1 77.38 427 SER B N 1
ATOM 8327 C CA . SER B 1 427 ? -1.238 82.812 47.312 1 77.38 427 SER B CA 1
ATOM 8328 C C . SER B 1 427 ? -2.639 83.312 47.625 1 77.38 427 SER B C 1
ATOM 8330 O O . SER B 1 427 ? -3.602 82.562 47.656 1 77.38 427 SER B O 1
ATOM 8332 N N . ALA B 1 428 ? -2.832 84.625 48 1 78.25 428 ALA B N 1
ATOM 8333 C CA . ALA B 1 428 ? -4.133 85.25 48.25 1 78.25 428 ALA B CA 1
ATOM 8334 C C . ALA B 1 428 ? -5.016 85.125 47 1 78.25 428 ALA B C 1
ATOM 8336 O O . ALA B 1 428 ? -4.562 85.438 45.906 1 78.25 428 ALA B O 1
ATOM 8337 N N . ALA B 1 429 ? -6.164 84.438 47.094 1 77.56 429 ALA B N 1
ATOM 8338 C CA . ALA B 1 429 ? -7.066 84.312 45.938 1 77.56 429 ALA B CA 1
ATOM 8339 C C . ALA B 1 429 ? -8.492 84.625 46.344 1 77.56 429 ALA B C 1
ATOM 8341 O O . ALA B 1 429 ? -8.883 84.562 47.5 1 77.56 429 ALA B O 1
ATOM 8342 N N . SER B 1 430 ? -9.172 85.375 45.469 1 81.75 430 SER B N 1
ATOM 8343 C CA . SER B 1 430 ? -10.594 85.625 45.656 1 81.75 430 SER B CA 1
ATOM 8344 C C . SER B 1 430 ? -11.398 84.312 45.75 1 81.75 430 SER B C 1
ATOM 8346 O O . SER B 1 430 ? -10.891 83.25 45.406 1 81.75 430 SER B O 1
ATOM 8348 N N . THR B 1 431 ? -12.539 84.375 46.25 1 80.81 431 THR B N 1
ATOM 8349 C CA . THR B 1 431 ? -13.414 83.188 46.406 1 80.81 431 THR B CA 1
ATOM 8350 C C . THR B 1 431 ? -13.695 82.562 45.062 1 80.81 431 THR B C 1
ATOM 8352 O O . THR B 1 431 ? -13.766 81.312 44.938 1 80.81 431 THR B O 1
ATOM 8355 N N . SER B 1 432 ? -13.773 83.438 44.062 1 81.75 432 SER B N 1
ATOM 8356 C CA . SER B 1 432 ? -14.031 82.938 42.719 1 81.75 432 SER B CA 1
ATOM 8357 C C . SER B 1 432 ? -12.82 82.188 42.188 1 81.75 432 SER B C 1
ATOM 8359 O O . SER B 1 432 ? -12.969 81.125 41.5 1 81.75 432 SER B O 1
ATOM 8361 N N . GLN B 1 433 ? -11.68 82.688 42.469 1 84.12 433 GLN B N 1
ATOM 8362 C CA . GLN B 1 433 ? -10.453 82.062 42.031 1 84.12 433 GLN B CA 1
ATOM 8363 C C . GLN B 1 433 ? -10.242 80.688 42.75 1 84.12 433 GLN B C 1
ATOM 8365 O O . GLN B 1 433 ? -9.812 79.75 42.125 1 84.12 433 GLN B O 1
ATOM 8370 N N . GLU B 1 434 ? -10.586 80.688 43.938 1 85.31 434 GLU B N 1
ATOM 8371 C CA . GLU B 1 434 ? -10.43 79.438 44.75 1 85.31 434 GLU B CA 1
ATOM 8372 C C . GLU B 1 434 ? -11.32 78.312 44.188 1 85.31 434 GLU B C 1
ATOM 8374 O O . GLU B 1 434 ? -10.914 77.188 44.156 1 85.31 434 GLU B O 1
ATOM 8379 N N . ALA B 1 435 ? -12.445 78.688 43.719 1 82.75 435 ALA B N 1
ATOM 8380 C CA . ALA B 1 435 ? -13.359 77.75 43.156 1 82.75 435 ALA B CA 1
ATOM 8381 C C . ALA B 1 435 ? -12.789 77.125 41.875 1 82.75 435 ALA B C 1
ATOM 8383 O O . ALA B 1 435 ? -12.969 75.938 41.562 1 82.75 435 ALA B O 1
ATOM 8384 N N . ARG B 1 436 ? -12.164 78 41.156 1 85.62 436 ARG B N 1
ATOM 8385 C CA . ARG B 1 436 ? -11.562 77.5 39.906 1 85.62 436 ARG B CA 1
ATOM 8386 C C . ARG B 1 436 ? -10.336 76.625 40.188 1 85.62 436 ARG B C 1
ATOM 8388 O O . ARG B 1 436 ? -10.086 75.688 39.469 1 85.62 436 ARG B O 1
ATOM 8395 N N . PHE B 1 437 ? -9.578 77 41.188 1 87.19 437 PHE B N 1
ATOM 8396 C CA . PHE B 1 437 ? -8.461 76.188 41.594 1 87.19 437 PHE B CA 1
ATOM 8397 C C . PHE B 1 437 ? -8.938 74.812 41.969 1 87.19 437 PHE B C 1
ATOM 8399 O O . PHE B 1 437 ? -8.32 73.812 41.594 1 87.19 437 PHE B O 1
ATOM 8406 N N . ASP B 1 438 ? -10.023 74.75 42.594 1 82.06 438 ASP B N 1
ATOM 8407 C CA . ASP B 1 438 ? -10.594 73.5 43.031 1 82.06 438 ASP B CA 1
ATOM 8408 C C . ASP B 1 438 ? -11.031 72.688 41.844 1 82.06 438 ASP B C 1
ATOM 8410 O O . ASP B 1 438 ? -10.867 71.438 41.844 1 82.06 438 ASP B O 1
ATOM 8414 N N . ARG B 1 439 ? -11.523 73.312 40.906 1 84.25 439 ARG B N 1
ATOM 8415 C CA . ARG B 1 439 ? -11.969 72.562 39.688 1 84.25 439 ARG B CA 1
ATOM 8416 C C . ARG B 1 439 ? -10.781 72 38.938 1 84.25 439 ARG B C 1
ATOM 8418 O O . ARG B 1 439 ? -10.836 70.812 38.531 1 84.25 439 ARG B O 1
ATOM 8425 N N . ILE B 1 440 ? -9.75 72.75 38.781 1 86.75 440 ILE B N 1
ATOM 8426 C CA . ILE B 1 440 ? -8.539 72.25 38.125 1 86.75 440 ILE B CA 1
ATOM 8427 C C . ILE B 1 440 ? -7.934 71.125 38.938 1 86.75 440 ILE B C 1
ATOM 8429 O O . ILE B 1 440 ? -7.504 70.125 38.375 1 86.75 440 ILE B O 1
ATOM 8433 N N . GLY B 1 441 ? -7.93 71.375 40.188 1 84.19 441 GLY B N 1
ATOM 8434 C CA . GLY B 1 441 ? -7.383 70.312 41.062 1 84.19 441 GLY B CA 1
ATOM 8435 C C . GLY B 1 441 ? -8.133 69 41 1 84.19 441 GLY B C 1
ATOM 8436 O O . GLY B 1 441 ? -7.523 67.938 40.906 1 84.19 441 GLY B O 1
ATOM 8437 N N . ARG B 1 442 ? -9.391 69.062 40.969 1 80.12 442 ARG B N 1
ATOM 8438 C CA . ARG B 1 442 ? -10.203 67.875 40.844 1 80.12 442 ARG B CA 1
ATOM 8439 C C . ARG B 1 442 ? -10 67.188 39.5 1 80.12 442 ARG B C 1
ATOM 8441 O O . ARG B 1 442 ? -9.906 65.938 39.406 1 80.12 442 ARG B O 1
ATOM 8448 N N . ALA B 1 443 ? -9.977 67.938 38.5 1 84.88 443 ALA B N 1
ATOM 8449 C CA . ALA B 1 443 ? -9.75 67.438 37.156 1 84.88 443 ALA B CA 1
ATOM 8450 C C . ALA B 1 443 ? -8.375 66.75 37.062 1 84.88 443 ALA B C 1
ATOM 8452 O O . ALA B 1 443 ? -8.234 65.688 36.438 1 84.88 443 ALA B O 1
ATOM 8453 N N . ALA B 1 444 ? -7.387 67.375 37.562 1 84.88 444 ALA B N 1
ATOM 8454 C CA . ALA B 1 444 ? -6.031 66.812 37.562 1 84.88 444 ALA B CA 1
ATOM 8455 C C . ALA B 1 444 ? -5.965 65.5 38.312 1 84.88 444 ALA B C 1
ATOM 8457 O O . ALA B 1 444 ? -5.309 64.562 37.875 1 84.88 444 ALA B O 1
ATOM 8458 N N . THR B 1 445 ? -6.586 65.5 39.469 1 81.19 445 THR B N 1
ATOM 8459 C CA . THR B 1 445 ? -6.633 64.25 40.281 1 81.19 445 THR B CA 1
ATOM 8460 C C . THR B 1 445 ? -7.293 63.125 39.5 1 81.19 445 THR B C 1
ATOM 8462 O O . THR B 1 445 ? -6.836 62 39.562 1 81.19 445 THR B O 1
ATOM 8465 N N . ARG B 1 446 ? -8.25 63.469 38.781 1 80.56 446 ARG B N 1
ATOM 8466 C CA . ARG B 1 446 ? -8.93 62.469 37.969 1 80.56 446 ARG B CA 1
ATOM 8467 C C . ARG B 1 446 ? -8.008 61.938 36.875 1 80.56 446 ARG B C 1
ATOM 8469 O O . ARG B 1 446 ? -7.992 60.75 36.594 1 80.56 446 ARG B O 1
ATOM 8476 N N . LEU B 1 447 ? -7.344 62.75 36.25 1 84.31 447 LEU B N 1
ATOM 8477 C CA . LEU B 1 447 ? -6.406 62.344 35.188 1 84.31 447 LEU B CA 1
ATOM 8478 C C . LEU B 1 447 ? -5.309 61.438 35.75 1 84.31 447 LEU B C 1
ATOM 8480 O O . LEU B 1 447 ? -4.887 60.5 35.094 1 84.31 447 LEU B O 1
ATOM 8484 N N . VAL B 1 448 ? -4.844 61.812 36.875 1 81.69 448 VAL B N 1
ATOM 8485 C CA . VAL B 1 448 ? -3.832 61 37.531 1 81.69 448 VAL B CA 1
ATOM 8486 C C . VAL B 1 448 ? -4.383 59.594 37.781 1 81.69 448 VAL B C 1
ATOM 8488 O O . VAL B 1 448 ? -3.709 58.594 37.531 1 81.69 448 VAL B O 1
ATOM 8491 N N . GLN B 1 449 ? -5.559 59.531 38.281 1 80.69 449 GLN B N 1
ATOM 8492 C CA . GLN B 1 449 ? -6.188 58.25 38.562 1 80.69 449 GLN B CA 1
ATOM 8493 C C . GLN B 1 449 ? -6.348 57.406 37.281 1 80.69 449 GLN B C 1
ATOM 8495 O O . GLN B 1 449 ? -6.105 56.219 37.281 1 80.69 449 GLN B O 1
ATOM 8500 N N . LEU B 1 450 ? -6.766 58 36.25 1 79.62 450 LEU B N 1
ATOM 8501 C CA . LEU B 1 450 ? -6.934 57.312 34.969 1 79.62 450 LEU B CA 1
ATOM 8502 C C . LEU B 1 450 ? -5.598 56.781 34.438 1 79.62 450 LEU B C 1
ATOM 8504 O O . LEU B 1 450 ? -5.516 55.656 33.969 1 79.62 450 LEU B O 1
ATOM 8508 N N . THR B 1 451 ? -4.609 57.562 34.469 1 81.44 451 THR B N 1
ATOM 8509 C CA . THR B 1 451 ? -3.268 57.188 34.062 1 81.44 451 THR B CA 1
ATOM 8510 C C . THR B 1 451 ? -2.773 56 34.875 1 81.44 451 THR B C 1
ATOM 8512 O O . THR B 1 451 ? -2.215 55.031 34.344 1 81.44 451 THR B O 1
ATOM 8515 N N . ASP B 1 452 ? -2.988 56.125 36.188 1 80.94 452 ASP B N 1
ATOM 8516 C CA . ASP B 1 452 ? -2.561 55.062 37.062 1 80.94 452 ASP B CA 1
ATOM 8517 C C . ASP B 1 452 ? -3.295 53.781 36.75 1 80.94 452 ASP B C 1
ATOM 8519 O O . ASP B 1 452 ? -2.703 52.688 36.812 1 80.94 452 ASP B O 1
ATOM 8523 N N . ASN B 1 453 ? -4.523 53.844 36.469 1 77.81 453 ASN B N 1
ATOM 8524 C CA . ASN B 1 453 ? -5.305 52.688 36.094 1 77.81 453 ASN B CA 1
ATOM 8525 C C . ASN B 1 453 ? -4.801 52.031 34.812 1 77.81 453 ASN B C 1
ATOM 8527 O O . ASN B 1 453 ? -4.715 50.812 34.688 1 77.81 453 ASN B O 1
ATOM 8531 N N . CYS B 1 454 ? -4.488 52.812 33.875 1 75.94 454 CYS B N 1
ATOM 8532 C CA . CYS B 1 454 ? -3.953 52.312 32.594 1 75.94 454 CYS B CA 1
ATOM 8533 C C . CYS B 1 454 ? -2.617 51.625 32.812 1 75.94 454 CYS B C 1
ATOM 8535 O O . CYS B 1 454 ? -2.373 50.562 32.219 1 75.94 454 CYS B O 1
ATOM 8537 N N . LEU B 1 455 ? -1.832 52.25 33.594 1 74.44 455 LEU B N 1
ATOM 8538 C CA . LEU B 1 455 ? -0.526 51.688 33.875 1 74.44 455 LEU B CA 1
ATOM 8539 C C . LEU B 1 455 ? -0.674 50.344 34.625 1 74.44 455 LEU B C 1
ATOM 8541 O O . LEU B 1 455 ? 0.04 49.375 34.344 1 74.44 455 LEU B O 1
ATOM 8545 N N . ALA B 1 456 ? -1.529 50.344 35.562 1 78.12 456 ALA B N 1
ATOM 8546 C CA . ALA B 1 456 ? -1.785 49.125 36.312 1 78.12 456 ALA B CA 1
ATOM 8547 C C . ALA B 1 456 ? -2.299 48.031 35.375 1 78.12 456 ALA B C 1
ATOM 8549 O O . ALA B 1 456 ? -1.869 46.875 35.469 1 78.12 456 ALA B O 1
ATOM 8550 N N . ASP B 1 457 ? -3.131 48.375 34.5 1 74.56 457 ASP B N 1
ATOM 8551 C CA . ASP B 1 457 ? -3.691 47.406 33.531 1 74.56 457 ASP B CA 1
ATOM 8552 C C . ASP B 1 457 ? -2.609 46.844 32.625 1 74.56 457 ASP B C 1
ATOM 8554 O O . ASP B 1 457 ? -2.58 45.656 32.344 1 74.56 457 ASP B O 1
ATOM 8558 N N . ALA B 1 458 ? -1.815 47.656 32.062 1 71 458 ALA B N 1
ATOM 8559 C CA . ALA B 1 458 ? -0.717 47.25 31.203 1 71 458 ALA B CA 1
ATOM 8560 C C . ALA B 1 458 ? 0.251 46.312 31.938 1 71 458 ALA B C 1
ATOM 8562 O O . ALA B 1 458 ? 0.727 45.312 31.359 1 71 458 ALA B O 1
ATOM 8563 N N . ARG B 1 459 ? 0.49 46.688 33.156 1 72.44 459 ARG B N 1
ATOM 8564 C CA . ARG B 1 459 ? 1.414 45.906 33.969 1 72.44 459 ARG B CA 1
ATOM 8565 C C . ARG B 1 459 ? 0.831 44.531 34.281 1 72.44 459 ARG B C 1
ATOM 8567 O O . ARG B 1 459 ? 1.548 43.5 34.281 1 72.44 459 ARG B O 1
ATOM 8574 N N . LEU B 1 460 ? -0.419 44.5 34.5 1 73.06 460 LEU B N 1
ATOM 8575 C CA . LEU B 1 460 ? -1.088 43.25 34.906 1 73.06 460 LEU B CA 1
ATOM 8576 C C . LEU B 1 460 ? -1.306 42.344 33.688 1 73.06 460 LEU B C 1
ATOM 8578 O O . LEU B 1 460 ? -1.388 41.125 33.812 1 73.06 460 LEU B O 1
ATOM 8582 N N . ALA B 1 461 ? -1.438 42.906 32.5 1 66.69 461 ALA B N 1
ATOM 8583 C CA . ALA B 1 461 ? -1.675 42.156 31.266 1 66.69 461 ALA B CA 1
ATOM 8584 C C . ALA B 1 461 ? -0.392 41.5 30.781 1 66.69 461 ALA B C 1
ATOM 8586 O O . ALA B 1 461 ? -0.441 40.5 30.062 1 66.69 461 ALA B O 1
ATOM 8587 N N . SER B 1 462 ? 0.679 42.094 31.031 1 59.12 462 SER B N 1
ATOM 8588 C CA . SER B 1 462 ? 1.945 41.531 30.609 1 59.12 462 SER B CA 1
ATOM 8589 C C . SER B 1 462 ? 2.215 40.188 31.328 1 59.12 462 SER B C 1
ATOM 8591 O O . SER B 1 462 ? 1.829 40.031 32.469 1 59.12 462 SER B O 1
ATOM 8593 N N . HIS B 1 463 ? 2.137 39.031 30.578 1 57.09 463 HIS B N 1
ATOM 8594 C CA . HIS B 1 463 ? 2.383 37.688 31.078 1 57.09 463 HIS B CA 1
ATOM 8595 C C . HIS B 1 463 ? 3.387 37.719 32.219 1 57.09 463 HIS B C 1
ATOM 8597 O O . HIS B 1 463 ? 3.346 36.844 33.125 1 57.09 463 HIS B O 1
ATOM 8603 N N . ASP B 1 464 ? 4.352 38.625 32.312 1 51.69 464 ASP B N 1
ATOM 8604 C CA . ASP B 1 464 ? 5.324 38.75 33.375 1 51.69 464 ASP B CA 1
ATOM 8605 C C . ASP B 1 464 ? 4.816 39.688 34.469 1 51.69 464 ASP B C 1
ATOM 8607 O O . ASP B 1 464 ? 5.137 40.875 34.5 1 51.69 464 ASP B O 1
ATOM 8611 N N . LEU B 1 465 ? 3.703 39.406 35.062 1 56.59 465 LEU B N 1
ATOM 8612 C CA . LEU B 1 465 ? 3.146 40.094 36.188 1 56.59 465 LEU B CA 1
ATOM 8613 C C . LEU B 1 465 ? 4.242 40.469 37.219 1 56.59 465 LEU B C 1
ATOM 8615 O O . LEU B 1 465 ? 4.766 39.562 37.875 1 56.59 465 LEU B O 1
ATOM 8619 N N . HIS B 1 466 ? 4.941 41.5 37.031 1 64.62 466 HIS B N 1
ATOM 8620 C CA . HIS B 1 466 ? 5.957 41.844 38.031 1 64.62 466 HIS B CA 1
ATOM 8621 C C . HIS B 1 466 ? 5.359 42.625 39.188 1 64.62 466 HIS B C 1
ATOM 8623 O O . HIS B 1 466 ? 5.332 43.875 39.125 1 64.62 466 HIS B O 1
ATOM 8629 N N . VAL B 1 467 ? 4.516 41.906 40.094 1 77.88 467 VAL B N 1
ATOM 8630 C CA . VAL B 1 467 ? 4.113 42.531 41.344 1 77.88 467 VAL B CA 1
ATOM 8631 C C . VAL B 1 467 ? 5.301 42.562 42.281 1 77.88 467 VAL B C 1
ATOM 8633 O O . VAL B 1 467 ? 5.84 41.531 42.688 1 77.88 467 VAL B O 1
ATOM 8636 N N . GLU B 1 468 ? 5.848 43.688 42.469 1 80.31 468 GLU B N 1
ATOM 8637 C CA . GLU B 1 468 ? 6.938 43.875 43.438 1 80.31 468 GLU B CA 1
ATOM 8638 C C . GLU B 1 468 ? 6.414 43.875 44.844 1 80.31 468 GLU B C 1
ATOM 8640 O O . GLU B 1 468 ? 6.078 44.938 45.375 1 80.31 468 GLU B O 1
ATOM 8645 N N . ARG B 1 469 ? 6.445 42.719 45.531 1 89.56 469 ARG B N 1
ATOM 8646 C CA . ARG B 1 469 ? 5.895 42.562 46.875 1 89.56 469 ARG B CA 1
ATOM 8647 C C . ARG B 1 469 ? 6.906 43.031 47.938 1 89.56 469 ARG B C 1
ATOM 8649 O O . ARG B 1 469 ? 8.07 42.594 47.906 1 89.56 469 ARG B O 1
ATOM 8656 N N . GLN B 1 470 ? 6.535 44.031 48.688 1 87.94 470 GLN B N 1
ATOM 8657 C CA . GLN B 1 470 ? 7.32 44.469 49.812 1 87.94 470 GLN B CA 1
ATOM 8658 C C . GLN B 1 470 ? 6.457 44.594 51.062 1 87.94 470 GLN B C 1
ATOM 8660 O O . GLN B 1 470 ? 5.227 44.594 51 1 87.94 470 GLN B O 1
ATOM 8665 N N . GLN B 1 471 ? 7.133 44.562 52.25 1 90.88 471 GLN B N 1
ATOM 8666 C CA . GLN B 1 471 ? 6.406 44.781 53.5 1 90.88 471 GLN B CA 1
ATOM 8667 C C . GLN B 1 471 ? 5.793 46.188 53.531 1 90.88 471 GLN B C 1
ATOM 8669 O O . GLN B 1 471 ? 6.508 47.188 53.438 1 90.88 471 GLN B O 1
ATOM 8674 N N . THR B 1 472 ? 4.5 46.25 53.562 1 90.38 472 THR B N 1
ATOM 8675 C CA . THR B 1 472 ? 3.785 47.531 53.5 1 90.38 472 THR B CA 1
ATOM 8676 C C . THR B 1 472 ? 2.695 47.594 54.562 1 90.38 472 THR B C 1
ATOM 8678 O O . THR B 1 472 ? 1.962 46.625 54.781 1 90.38 472 THR B O 1
ATOM 8681 N N . ALA B 1 473 ? 2.711 48.75 55.281 1 90.81 473 ALA B N 1
ATOM 8682 C CA . ALA B 1 473 ? 1.652 48.969 56.25 1 90.81 473 ALA B CA 1
ATOM 8683 C C . ALA B 1 473 ? 0.356 49.406 55.562 1 90.81 473 ALA B C 1
ATOM 8685 O O . ALA B 1 473 ? 0.344 50.344 54.781 1 90.81 473 ALA B O 1
ATOM 8686 N N . LEU B 1 474 ? -0.697 48.719 55.875 1 92.62 474 LEU B N 1
ATOM 8687 C CA . LEU B 1 474 ? -1.972 48.969 55.188 1 92.62 474 LEU B CA 1
ATOM 8688 C C . LEU B 1 474 ? -2.463 50.375 55.438 1 92.62 474 LEU B C 1
ATOM 8690 O O . LEU B 1 474 ? -2.988 51.031 54.531 1 92.62 474 LEU B O 1
ATOM 8694 N N . LEU B 1 475 ? -2.287 50.875 56.625 1 90.94 475 LEU B N 1
ATOM 8695 C CA . LEU B 1 475 ? -2.758 52.219 56.969 1 90.94 475 LEU B CA 1
ATOM 8696 C C . LEU B 1 475 ? -2.045 53.281 56.156 1 90.94 475 LEU B C 1
ATOM 8698 O O . LEU B 1 475 ? -2.654 54.281 55.75 1 90.94 475 LEU B O 1
ATOM 8702 N N . THR B 1 476 ? -0.825 53 55.844 1 90.56 476 THR B N 1
ATOM 8703 C CA . THR B 1 476 ? -0.055 53.938 55.031 1 90.56 476 THR B CA 1
ATOM 8704 C C . THR B 1 476 ? -0.6 53.969 53.594 1 90.56 476 THR B C 1
ATOM 8706 O O . THR B 1 476 ? -0.698 55.062 53 1 90.56 476 THR B O 1
ATOM 8709 N N . VAL B 1 477 ? -0.958 52.844 53.156 1 93 477 VAL B N 1
ATOM 8710 C CA . VAL B 1 477 ? -1.476 52.75 51.781 1 93 477 VAL B CA 1
ATOM 8711 C C . VAL B 1 477 ? -2.846 53.438 51.719 1 93 477 VAL B C 1
ATOM 8713 O O . VAL B 1 477 ? -3.141 54.125 50.75 1 93 477 VAL B O 1
ATOM 8716 N N . ILE B 1 478 ? -3.613 53.25 52.719 1 92.19 478 ILE B N 1
ATOM 8717 C CA . ILE B 1 478 ? -4.945 53.844 52.75 1 92.19 478 ILE B CA 1
ATOM 8718 C C . ILE B 1 478 ? -4.824 55.375 52.781 1 92.19 478 ILE B C 1
ATOM 8720 O O . ILE B 1 478 ? -5.543 56.062 52.062 1 92.19 478 ILE B O 1
ATOM 8724 N N . ASN B 1 479 ? -3.941 55.875 53.531 1 88.06 479 ASN B N 1
ATOM 8725 C CA . ASN B 1 479 ? -3.736 57.312 53.625 1 88.06 479 ASN B CA 1
ATOM 8726 C C . ASN B 1 479 ? -3.238 57.906 52.312 1 88.06 479 ASN B C 1
ATOM 8728 O O . ASN B 1 479 ? -3.658 58.969 51.906 1 88.06 479 ASN B O 1
ATOM 8732 N N . MET B 1 480 ? -2.402 57.125 51.719 1 86.44 480 MET B N 1
ATOM 8733 C CA . MET B 1 480 ? -1.913 57.531 50.406 1 86.44 480 MET B CA 1
ATOM 8734 C C . MET B 1 480 ? -3.051 57.594 49.375 1 86.44 480 MET B C 1
ATOM 8736 O O . MET B 1 480 ? -3.156 58.562 48.625 1 86.44 480 MET B O 1
ATOM 8740 N N . ALA B 1 481 ? -3.824 56.594 49.406 1 90.25 481 ALA B N 1
ATOM 8741 C CA . ALA B 1 481 ? -4.961 56.531 48.5 1 90.25 481 ALA B CA 1
ATOM 8742 C C . ALA B 1 481 ? -5.938 57.688 48.75 1 90.25 481 ALA B C 1
ATOM 8744 O O . ALA B 1 481 ? -6.457 58.281 47.812 1 90.25 481 ALA B O 1
ATOM 8745 N N . ALA B 1 482 ? -6.18 57.969 49.969 1 86.38 482 ALA B N 1
ATOM 8746 C CA . ALA B 1 482 ? -7.082 59.062 50.344 1 86.38 482 ALA B CA 1
ATOM 8747 C C . ALA B 1 482 ? -6.566 60.406 49.844 1 86.38 482 ALA B C 1
ATOM 8749 O O . ALA B 1 482 ? -7.352 61.25 49.438 1 86.38 482 ALA B O 1
ATOM 8750 N N . SER B 1 483 ? -5.293 60.531 49.906 1 80.06 483 SER B N 1
ATOM 8751 C CA . SER B 1 483 ? -4.68 61.75 49.438 1 80.06 483 SER B CA 1
ATOM 8752 C C . SER B 1 483 ? -4.836 61.938 47.938 1 80.06 483 SER B C 1
ATOM 8754 O O . SER B 1 483 ? -5.016 63.031 47.438 1 80.06 483 SER B O 1
ATOM 8756 N N . VAL B 1 484 ? -4.785 60.844 47.281 1 78.31 484 VAL B N 1
ATOM 8757 C CA . VAL B 1 484 ? -4.906 60.844 45.844 1 78.31 484 VAL B CA 1
ATOM 8758 C C . VAL B 1 484 ? -6.324 61.219 45.438 1 78.31 484 VAL B C 1
ATOM 8760 O O . VAL B 1 484 ? -6.516 62 44.5 1 78.31 484 VAL B O 1
ATOM 8763 N N . VAL B 1 485 ? -7.297 60.594 46.031 1 79.25 485 VAL B N 1
ATOM 8764 C CA . VAL B 1 485 ? -8.695 60.844 45.719 1 79.25 485 VAL B CA 1
ATOM 8765 C C . VAL B 1 485 ? -9.094 62.25 46.188 1 79.25 485 VAL B C 1
ATOM 8767 O O . VAL B 1 485 ? -10.078 62.812 45.688 1 79.25 485 VAL B O 1
ATOM 8770 N N . ALA B 1 486 ? -8.227 63 46.656 1 67.88 486 ALA B N 1
ATOM 8771 C CA . ALA B 1 486 ? -8.477 64.312 47.188 1 67.88 486 ALA B CA 1
ATOM 8772 C C . ALA B 1 486 ? -9.875 64.438 47.812 1 67.88 486 ALA B C 1
ATOM 8774 O O . ALA B 1 486 ? -10.727 65.188 47.312 1 67.88 486 ALA B O 1
ATOM 8775 N N . ILE B 1 487 ? -10.25 63.688 48.812 1 63.41 487 ILE B N 1
ATOM 8776 C CA . ILE B 1 487 ? -11.547 63.656 49.469 1 63.41 487 ILE B CA 1
ATOM 8777 C C . ILE B 1 487 ? -12 65.062 49.812 1 63.41 487 ILE B C 1
ATOM 8779 O O . ILE B 1 487 ? -11.266 65.812 50.469 1 63.41 487 ILE B O 1
ATOM 8783 N N . SER B 1 488 ? -12.992 65.562 49 1 61.84 488 SER B N 1
ATOM 8784 C CA . SER B 1 488 ? -13.547 66.875 49.125 1 61.84 488 SER B CA 1
ATOM 8785 C C . SER B 1 488 ? -13.852 67.25 50.594 1 61.84 488 SER B C 1
ATOM 8787 O O . SER B 1 488 ? -13.984 66.375 51.438 1 61.84 488 SER B O 1
ATOM 8789 N N . HIS B 1 489 ? -13.852 68.562 50.812 1 64.5 489 HIS B N 1
ATOM 8790 C CA . HIS B 1 489 ? -14.18 69.125 52.125 1 64.5 489 HIS B CA 1
ATOM 8791 C C . HIS B 1 489 ? -15.531 68.562 52.594 1 64.5 489 HIS B C 1
ATOM 8793 O O . HIS B 1 489 ? -15.828 68.625 53.812 1 64.5 489 HIS B O 1
ATOM 8799 N N . ASP B 1 490 ? -16.312 68 51.688 1 76.06 490 ASP B N 1
ATOM 8800 C CA . ASP B 1 490 ? -17.672 67.625 52.062 1 76.06 490 ASP B CA 1
ATOM 8801 C C . ASP B 1 490 ? -17.703 66.188 52.562 1 76.06 490 ASP B C 1
ATOM 8803 O O . ASP B 1 490 ? -18.703 65.75 53.125 1 76.06 490 ASP B O 1
ATOM 8807 N N . HIS B 1 491 ? -16.516 65.438 52.344 1 83.5 491 HIS B N 1
ATOM 8808 C CA . HIS B 1 491 ? -16.469 64.062 52.781 1 83.5 491 HIS B CA 1
ATOM 8809 C C . HIS B 1 491 ? -15.359 63.875 53.812 1 83.5 491 HIS B C 1
ATOM 8811 O O . HIS B 1 491 ? -14.328 64.562 53.781 1 83.5 491 HIS B O 1
ATOM 8817 N N . TYR B 1 492 ? -15.586 63.062 54.875 1 85.62 492 TYR B N 1
ATOM 8818 C CA . TYR B 1 492 ? -14.531 62.719 55.844 1 85.62 492 TYR B CA 1
ATOM 8819 C C . TYR B 1 492 ? -14.406 61.219 56.031 1 85.62 492 TYR B C 1
ATOM 8821 O O . TYR B 1 492 ? -15.414 60.5 55.969 1 85.62 492 TYR B O 1
ATOM 8829 N N . LEU B 1 493 ? -13.18 60.781 56.125 1 87.5 493 LEU B N 1
ATOM 8830 C CA . LEU B 1 493 ? -12.891 59.375 56.25 1 87.5 493 LEU B CA 1
ATOM 8831 C C . LEU B 1 493 ? -12.859 58.969 57.719 1 87.5 493 LEU B C 1
ATOM 8833 O O . LEU B 1 493 ? -12.219 59.625 58.562 1 87.5 493 LEU B O 1
ATOM 8837 N N . ASN B 1 494 ? -13.633 57.969 58.125 1 89.94 494 ASN B N 1
ATOM 8838 C CA . ASN B 1 494 ? -13.586 57.375 59.438 1 89.94 494 ASN B CA 1
ATOM 8839 C C . ASN B 1 494 ? -12.977 55.969 59.406 1 89.94 494 ASN B C 1
ATOM 8841 O O . ASN B 1 494 ? -13.633 55.031 58.969 1 89.94 494 ASN B O 1
ATOM 8845 N N . ILE B 1 495 ? -11.695 55.875 59.75 1 91.25 495 ILE B N 1
ATOM 8846 C CA . ILE B 1 495 ? -10.984 54.594 59.719 1 91.25 495 ILE B CA 1
ATOM 8847 C C . ILE B 1 495 ? -11.055 53.938 61.094 1 91.25 495 ILE B C 1
ATOM 8849 O O . ILE B 1 495 ? -10.594 54.469 62.094 1 91.25 495 ILE B O 1
ATOM 8853 N N . ARG B 1 496 ? -11.688 52.75 61.188 1 92.12 496 ARG B N 1
ATOM 8854 C CA . ARG B 1 496 ? -11.773 51.969 62.438 1 92.12 496 ARG B CA 1
ATOM 8855 C C . ARG B 1 496 ? -10.977 50.688 62.312 1 92.12 496 ARG B C 1
ATOM 8857 O O . ARG B 1 496 ? -11.102 49.969 61.312 1 92.12 496 ARG B O 1
ATOM 8864 N N . GLN B 1 497 ? -10.117 50.562 63.125 1 89.62 497 GLN B N 1
ATOM 8865 C CA . GLN B 1 497 ? -9.305 49.344 63.188 1 89.62 497 GLN B CA 1
ATOM 8866 C C . GLN B 1 497 ? -9.82 48.375 64.25 1 89.62 497 GLN B C 1
ATOM 8868 O O . GLN B 1 497 ? -10.086 48.812 65.375 1 89.62 497 GLN B O 1
ATOM 8873 N N . HIS B 1 498 ? -10.188 47.219 63.812 1 83.62 498 HIS B N 1
ATOM 8874 C CA . HIS B 1 498 ? -10.656 46.188 64.75 1 83.62 498 HIS B CA 1
ATOM 8875 C C . HIS B 1 498 ? -9.609 45.094 64.875 1 83.62 498 HIS B C 1
ATOM 8877 O O . HIS B 1 498 ? -9.086 44.562 63.906 1 83.62 498 HIS B O 1
ATOM 8883 N N . GLY B 1 499 ? -8.961 44.969 66.062 1 73.75 499 GLY B N 1
ATOM 8884 C CA . GLY B 1 499 ? -8.008 43.906 66.312 1 73.75 499 GLY B CA 1
ATOM 8885 C C . GLY B 1 499 ? -6.805 44.406 67.125 1 73.75 499 GLY B C 1
ATOM 8886 O O . GLY B 1 499 ? -6.754 45.562 67.5 1 73.75 499 GLY B O 1
ATOM 8887 N N . ALA B 1 500 ? -5.828 43.562 67.375 1 67.19 500 ALA B N 1
ATOM 8888 C CA . ALA B 1 500 ? -4.707 43.781 68.25 1 67.19 500 ALA B CA 1
ATOM 8889 C C . ALA B 1 500 ? -3.617 44.625 67.562 1 67.19 500 ALA B C 1
ATOM 8891 O O . ALA B 1 500 ? -2.809 45.25 68.25 1 67.19 500 ALA B O 1
ATOM 8892 N N . VAL B 1 501 ? -3.664 44.625 66.188 1 68.19 501 VAL B N 1
ATOM 8893 C CA . VAL B 1 501 ? -2.555 45.281 65.5 1 68.19 501 VAL B CA 1
ATOM 8894 C C . VAL B 1 501 ? -3.047 46.562 64.875 1 68.19 501 VAL B C 1
ATOM 8896 O O . VAL B 1 501 ? -4.051 46.562 64.125 1 68.19 501 VAL B O 1
ATOM 8899 N N . GLU B 1 502 ? -2.566 47.719 65.062 1 68.12 502 GLU B N 1
ATOM 8900 C CA . GLU B 1 502 ? -2.99 49.031 64.562 1 68.12 502 GLU B CA 1
ATOM 8901 C C . GLU B 1 502 ? -2.824 49.125 63.062 1 68.12 502 GLU B C 1
ATOM 8903 O O . GLU B 1 502 ? -3.678 49.688 62.375 1 68.12 502 GLU B O 1
ATOM 8908 N N . SER B 1 503 ? -1.724 48.562 62.5 1 78.31 503 SER B N 1
ATOM 8909 C CA . SER B 1 503 ? -1.485 48.594 61.062 1 78.31 503 SER B CA 1
ATOM 8910 C C . SER B 1 503 ? -0.918 47.281 60.562 1 78.31 503 SER B C 1
ATOM 8912 O O . SER B 1 503 ? 0.3 47.094 60.531 1 78.31 503 SER B O 1
ATOM 8914 N N . PRO B 1 504 ? -1.937 46.469 60.156 1 87.06 504 PRO B N 1
ATOM 8915 C CA . PRO B 1 504 ? -1.452 45.188 59.656 1 87.06 504 PRO B CA 1
ATOM 8916 C C . PRO B 1 504 ? -0.405 45.312 58.562 1 87.06 504 PRO B C 1
ATOM 8918 O O . PRO B 1 504 ? -0.507 46.188 57.719 1 87.06 504 PRO B O 1
ATOM 8921 N N . GLN B 1 505 ? 0.638 44.5 58.625 1 88.81 505 GLN B N 1
ATOM 8922 C CA . GLN B 1 505 ? 1.703 44.438 57.656 1 88.81 505 GLN B CA 1
ATOM 8923 C C . GLN B 1 505 ? 1.392 43.406 56.562 1 88.81 505 GLN B C 1
ATOM 8925 O O . GLN B 1 505 ? 1.036 42.281 56.844 1 88.81 505 GLN B O 1
ATOM 8930 N N . LEU B 1 506 ? 1.415 43.938 55.281 1 90.69 506 LEU B N 1
ATOM 8931 C CA . LEU B 1 506 ? 1.135 43.094 54.156 1 90.69 506 LEU B CA 1
ATOM 8932 C C . LEU B 1 506 ? 2.373 42.938 53.25 1 90.69 506 LEU B C 1
ATOM 8934 O O . LEU B 1 506 ? 3.25 43.812 53.281 1 90.69 506 LEU B O 1
ATOM 8938 N N . GLN B 1 507 ? 2.498 41.75 52.625 1 91.25 507 GLN B N 1
ATOM 8939 C CA . GLN B 1 507 ? 3.436 41.594 51.5 1 91.25 507 GLN B CA 1
ATOM 8940 C C . GLN B 1 507 ? 2.783 41.969 50.188 1 91.25 507 GLN B C 1
ATOM 8942 O O . GLN B 1 507 ? 2.125 41.156 49.562 1 91.25 507 GLN B O 1
ATOM 8947 N N . ALA B 1 508 ? 2.865 43.25 49.906 1 91.19 508 ALA B N 1
ATOM 8948 C CA . ALA B 1 508 ? 2.131 43.719 48.719 1 91.19 508 ALA B CA 1
ATOM 8949 C C . ALA B 1 508 ? 2.906 44.812 48 1 91.19 508 ALA B C 1
ATOM 8951 O O . ALA B 1 508 ? 3.879 45.344 48.531 1 91.19 508 ALA B O 1
ATOM 8952 N N . ASP B 1 509 ? 2.627 45 46.75 1 90.75 509 ASP B N 1
ATOM 8953 C CA . ASP B 1 509 ? 3.051 46.188 46 1 90.75 509 ASP B CA 1
ATOM 8954 C C . ASP B 1 509 ? 2.258 47.406 46.406 1 90.75 509 ASP B C 1
ATOM 8956 O O . ASP B 1 509 ? 1.086 47.562 46.031 1 90.75 509 ASP B O 1
ATOM 8960 N N . ALA B 1 510 ? 2.9 48.344 47.125 1 89.69 510 ALA B N 1
ATOM 8961 C CA . ALA B 1 510 ? 2.234 49.5 47.719 1 89.69 510 ALA B CA 1
ATOM 8962 C C . ALA B 1 510 ? 1.597 50.375 46.625 1 89.69 510 ALA B C 1
ATOM 8964 O O . ALA B 1 510 ? 0.479 50.875 46.812 1 89.69 510 ALA B O 1
ATOM 8965 N N . GLY B 1 511 ? 2.307 50.469 45.5 1 86.81 511 GLY B N 1
ATOM 8966 C CA . GLY B 1 511 ? 1.803 51.312 44.406 1 86.81 511 GLY B CA 1
ATOM 8967 C C . GLY B 1 511 ? 0.52 50.781 43.781 1 86.81 511 GLY B C 1
ATOM 8968 O O . GLY B 1 511 ? -0.446 51.5 43.625 1 86.81 511 GLY B O 1
ATOM 8969 N N . LEU B 1 512 ? 0.546 49.531 43.531 1 89.19 512 LEU B N 1
ATOM 8970 C CA . LEU B 1 512 ? -0.627 48.906 42.938 1 89.19 512 LEU B CA 1
ATOM 8971 C C . LEU B 1 512 ? -1.794 48.875 43.906 1 89.19 512 LEU B C 1
ATOM 8973 O O . LEU B 1 512 ? -2.932 49.156 43.531 1 89.19 512 LEU B O 1
ATOM 8977 N N . LEU B 1 513 ? -1.48 48.562 45.094 1 93.06 513 LEU B N 1
ATOM 8978 C CA . LEU B 1 513 ? -2.533 48.5 46.094 1 93.06 513 LEU B CA 1
ATOM 8979 C C . LEU B 1 513 ? -3.137 49.875 46.344 1 93.06 513 LEU B C 1
ATOM 8981 O O . LEU B 1 513 ? -4.336 50 46.594 1 93.06 513 LEU B O 1
ATOM 8985 N N . CYS B 1 514 ? -2.312 50.938 46.312 1 92.25 514 CYS B N 1
ATOM 8986 C CA . CYS B 1 514 ? -2.793 52.312 46.438 1 92.25 514 CYS B CA 1
ATOM 8987 C C . CYS B 1 514 ? -3.807 52.625 45.344 1 92.25 514 CYS B C 1
ATOM 8989 O O . CYS B 1 514 ? -4.84 53.25 45.625 1 92.25 514 CYS B O 1
ATOM 8991 N N . ILE B 1 515 ? -3.49 52.125 44.156 1 89.38 515 ILE B N 1
ATOM 8992 C CA . ILE B 1 515 ? -4.387 52.344 43.031 1 89.38 515 ILE B CA 1
ATOM 8993 C C . ILE B 1 515 ? -5.719 51.656 43.281 1 89.38 515 ILE B C 1
ATOM 8995 O O . ILE B 1 515 ? -6.785 52.219 43.062 1 89.38 515 ILE B O 1
ATOM 8999 N N . ALA B 1 516 ? -5.664 50.469 43.781 1 93.88 516 ALA B N 1
ATOM 9000 C CA . ALA B 1 516 ? -6.879 49.719 44.062 1 93.88 516 ALA B CA 1
ATOM 9001 C C . ALA B 1 516 ? -7.754 50.375 45.094 1 93.88 516 ALA B C 1
ATOM 9003 O O . ALA B 1 516 ? -8.953 50.562 44.906 1 93.88 516 ALA B O 1
ATOM 9004 N N . ILE B 1 517 ? -7.129 50.75 46.156 1 93.75 517 ILE B N 1
ATOM 9005 C CA . ILE B 1 517 ? -7.863 51.344 47.25 1 93.75 517 ILE B CA 1
ATOM 9006 C C . ILE B 1 517 ? -8.367 52.719 46.844 1 93.75 517 ILE B C 1
ATOM 9008 O O . ILE B 1 517 ? -9.484 53.125 47.188 1 93.75 517 ILE B O 1
ATOM 9012 N N . ALA B 1 518 ? -7.59 53.469 46.094 1 91.25 518 ALA B N 1
ATOM 9013 C CA . ALA B 1 518 ? -8 54.781 45.562 1 91.25 518 ALA B CA 1
ATOM 9014 C C . ALA B 1 518 ? -9.242 54.688 44.688 1 91.25 518 ALA B C 1
ATOM 9016 O O . ALA B 1 518 ? -10.141 55.5 44.781 1 91.25 518 ALA B O 1
ATOM 9017 N N . ASN B 1 519 ? -9.289 53.656 43.938 1 90.38 519 ASN B N 1
ATOM 9018 C CA . ASN B 1 519 ? -10.438 53.438 43.062 1 90.38 519 ASN B CA 1
ATOM 9019 C C . ASN B 1 519 ? -11.703 53.156 43.875 1 90.38 519 ASN B C 1
ATOM 9021 O O . ASN B 1 519 ? -12.781 53.625 43.531 1 90.38 519 ASN B O 1
ATOM 9025 N N . LEU B 1 520 ? -11.531 52.406 44.906 1 93 520 LEU B N 1
ATOM 9026 C CA . LEU B 1 520 ? -12.672 52.094 45.781 1 93 520 LEU B CA 1
ATOM 9027 C C . LEU B 1 520 ? -13.133 53.344 46.531 1 93 520 LEU B C 1
ATOM 9029 O O . LEU B 1 520 ? -14.336 53.594 46.656 1 93 520 LEU B O 1
ATOM 9033 N N . LEU B 1 521 ? -12.18 54.094 47 1 90.88 521 LEU B N 1
ATOM 9034 C CA . LEU B 1 521 ? -12.5 55.312 47.719 1 90.88 521 LEU B CA 1
ATOM 9035 C C . LEU B 1 521 ? -13.148 56.312 46.781 1 90.88 521 LEU B C 1
ATOM 9037 O O . LEU B 1 521 ? -14.102 57 47.188 1 90.88 521 LEU B O 1
ATOM 9041 N N . ASP B 1 522 ? -12.602 56.406 45.594 1 86.94 522 ASP B N 1
ATOM 9042 C CA . ASP B 1 522 ? -13.164 57.312 44.625 1 86.94 522 ASP B CA 1
ATOM 9043 C C . ASP B 1 522 ? -14.617 56.969 44.312 1 86.94 522 ASP B C 1
ATOM 9045 O O . ASP B 1 522 ? -15.461 57.875 44.156 1 86.94 522 ASP B O 1
ATOM 9049 N N . ASN B 1 523 ? -14.867 55.719 44.25 1 86.25 523 ASN B N 1
ATOM 9050 C CA . ASN B 1 523 ? -16.234 55.281 44.031 1 86.25 523 ASN B CA 1
ATOM 9051 C C . ASN B 1 523 ? -17.156 55.625 45.188 1 86.25 523 ASN B C 1
ATOM 9053 O O . ASN B 1 523 ? -18.297 56.062 44.969 1 86.25 523 ASN B O 1
ATOM 9057 N N . ALA B 1 524 ? -16.641 55.469 46.312 1 88.12 524 ALA B N 1
ATOM 9058 C CA . ALA B 1 524 ? -17.406 55.844 47.5 1 88.12 524 ALA B CA 1
ATOM 9059 C C . ALA B 1 524 ? -17.703 57.312 47.562 1 88.12 524 ALA B C 1
ATOM 9061 O O . ALA B 1 524 ? -18.828 57.719 47.875 1 88.12 524 ALA B O 1
ATOM 9062 N N . VAL B 1 525 ? -16.766 58.156 47.219 1 85.06 525 VAL B N 1
ATOM 9063 C CA . VAL B 1 525 ? -16.906 59.625 47.25 1 85.06 525 VAL B CA 1
ATOM 9064 C C . VAL B 1 525 ? -17.875 60.062 46.156 1 85.06 525 VAL B C 1
ATOM 9066 O O . VAL B 1 525 ? -18.672 60.969 46.344 1 85.06 525 VAL B O 1
ATOM 9069 N N . LYS B 1 526 ? -17.781 59.406 45.062 1 82.56 526 LYS B N 1
ATOM 9070 C CA . LYS B 1 526 ? -18.562 59.781 43.875 1 82.56 526 LYS B CA 1
ATOM 9071 C C . LYS B 1 526 ? -20.047 59.5 44.094 1 82.56 526 LYS B C 1
ATOM 9073 O O . LYS B 1 526 ? -20.891 60.281 43.656 1 82.56 526 LYS B O 1
ATOM 9078 N N . TYR B 1 527 ? -20.328 58.469 44.75 1 85.12 527 TYR B N 1
ATOM 9079 C CA . TYR B 1 527 ? -21.734 58.031 44.812 1 85.12 527 TYR B CA 1
ATOM 9080 C C . TYR B 1 527 ? -22.359 58.344 46.156 1 85.12 527 TYR B C 1
ATOM 9082 O O . TYR B 1 527 ? -23.578 58.375 46.281 1 85.12 527 TYR B O 1
ATOM 9090 N N . SER B 1 528 ? -21.516 58.75 47.125 1 86.25 528 SER B N 1
ATOM 9091 C CA . SER B 1 528 ? -22.047 59.062 48.438 1 86.25 528 SER B CA 1
ATOM 9092 C C . SER B 1 528 ? -22.422 60.531 48.562 1 86.25 528 SER B C 1
ATOM 9094 O O . SER B 1 528 ? -21.719 61.406 48.031 1 86.25 528 SER B O 1
ATOM 9096 N N . PRO B 1 529 ? -23.547 60.875 49.25 1 83.88 529 PRO B N 1
ATOM 9097 C CA . PRO B 1 529 ? -23.766 62.281 49.656 1 83.88 529 PRO B CA 1
ATOM 9098 C C . PRO B 1 529 ? -22.703 62.781 50.656 1 83.88 529 PRO B C 1
ATOM 9100 O O . PRO B 1 529 ? -21.938 61.969 51.188 1 83.88 529 PRO B O 1
ATOM 9103 N N . PRO B 1 530 ? -22.578 64.125 50.688 1 86.44 530 PRO B N 1
ATOM 9104 C CA . PRO B 1 530 ? -21.609 64.625 51.625 1 86.44 530 PRO B CA 1
ATOM 9105 C C . PRO B 1 530 ? -21.734 64 53 1 86.44 530 PRO B C 1
ATOM 9107 O O . PRO B 1 530 ? -22.844 63.812 53.5 1 86.44 530 PRO B O 1
ATOM 9110 N N . GLY B 1 531 ? -20.672 63.562 53.562 1 85.56 531 GLY B N 1
ATOM 9111 C CA . GLY B 1 531 ? -20.703 62.906 54.844 1 85.56 531 GLY B CA 1
ATOM 9112 C C . GLY B 1 531 ? -19.562 61.938 55.062 1 85.56 531 GLY B C 1
ATOM 9113 O O . GLY B 1 531 ? -18.484 62.125 54.5 1 85.56 531 GLY B O 1
ATOM 9114 N N . GLU B 1 532 ? -19.859 60.969 55.875 1 86.88 532 GLU B N 1
ATOM 9115 C CA . GLU B 1 532 ? -18.844 60.062 56.344 1 86.88 532 GLU B CA 1
ATOM 9116 C C . GLU B 1 532 ? -18.688 58.875 55.375 1 86.88 532 GLU B C 1
ATOM 9118 O O . GLU B 1 532 ? -19.688 58.344 54.875 1 86.88 532 GLU B O 1
ATOM 9123 N N . ILE B 1 533 ? -17.484 58.531 55.062 1 90.12 533 ILE B N 1
ATOM 9124 C CA . ILE B 1 533 ? -17.109 57.281 54.406 1 90.12 533 ILE B CA 1
ATOM 9125 C C . ILE B 1 533 ? -16.406 56.375 55.438 1 90.12 533 ILE B C 1
ATOM 9127 O O . ILE B 1 533 ? -15.344 56.719 55.938 1 90.12 533 ILE B O 1
ATOM 9131 N N . ALA B 1 534 ? -16.969 55.219 55.719 1 92.38 534 ALA B N 1
ATOM 9132 C CA . ALA B 1 534 ? -16.453 54.344 56.781 1 92.38 534 ALA B CA 1
ATOM 9133 C C . ALA B 1 534 ? -15.5 53.281 56.219 1 92.38 534 ALA B C 1
ATOM 9135 O O . ALA B 1 534 ? -15.773 52.688 55.188 1 92.38 534 ALA B O 1
ATOM 9136 N N . ILE B 1 535 ? -14.32 53.188 56.812 1 94.44 535 ILE B N 1
ATOM 9137 C CA . ILE B 1 535 ? -13.336 52.156 56.5 1 94.44 535 ILE B CA 1
ATOM 9138 C C . ILE B 1 535 ? -13.07 51.312 57.719 1 94.44 535 ILE B C 1
ATOM 9140 O O . ILE B 1 535 ? -12.602 51.812 58.75 1 94.44 535 ILE B O 1
ATOM 9144 N N . ASP B 1 536 ? -13.414 50.031 57.688 1 93.69 536 ASP B N 1
ATOM 9145 C CA . ASP B 1 536 ? -13.172 49.062 58.781 1 93.69 536 ASP B CA 1
ATOM 9146 C C . ASP B 1 536 ? -12.047 48.094 58.406 1 93.69 536 ASP B C 1
ATOM 9148 O O . ASP B 1 536 ? -12.055 47.5 57.312 1 93.69 536 ASP B O 1
ATOM 9152 N N . ILE B 1 537 ? -11.062 48 59.25 1 93.56 537 ILE B N 1
ATOM 9153 C CA . ILE B 1 537 ? -9.953 47.094 59.062 1 93.56 537 ILE B CA 1
ATOM 9154 C C . ILE B 1 537 ? -10.047 45.969 60.125 1 93.56 537 ILE B C 1
ATOM 9156 O O . ILE B 1 537 ? -10.055 46.219 61.312 1 93.56 537 ILE B O 1
ATOM 9160 N N . HIS B 1 538 ? -10.227 44.781 59.625 1 90.5 538 HIS B N 1
ATOM 9161 C CA . HIS B 1 538 ? -10.242 43.625 60.469 1 90.5 538 HIS B CA 1
ATOM 9162 C C . HIS B 1 538 ? -9.023 42.719 60.219 1 90.5 538 HIS B C 1
ATOM 9164 O O . HIS B 1 538 ? -8.781 42.312 59.062 1 90.5 538 HIS B O 1
ATOM 9170 N N . SER B 1 539 ? -8.195 42.594 61.219 1 86.31 539 SER B N 1
ATOM 9171 C CA . SER B 1 539 ? -7.031 41.719 61.062 1 86.31 539 SER B CA 1
ATOM 9172 C C . SER B 1 539 ? -7.18 40.469 61.938 1 86.31 539 SER B C 1
ATOM 9174 O O . SER B 1 539 ? -7.355 40.531 63.125 1 86.31 539 SER B O 1
ATOM 9176 N N . ASP B 1 540 ? -7.465 39.344 61.281 1 76.38 540 ASP B N 1
ATOM 9177 C CA . ASP B 1 540 ? -7.477 38.062 61.969 1 76.38 540 ASP B CA 1
ATOM 9178 C C . ASP B 1 540 ? -6.258 37.219 61.594 1 76.38 540 ASP B C 1
ATOM 9180 O O . ASP B 1 540 ? -5.512 37.562 60.688 1 76.38 540 ASP B O 1
ATOM 9184 N N . ALA B 1 541 ? -6.074 36.031 62.25 1 75.38 541 ALA B N 1
ATOM 9185 C CA . ALA B 1 541 ? -4.914 35.156 62.094 1 75.38 541 ALA B CA 1
ATOM 9186 C C . ALA B 1 541 ? -4.711 34.75 60.625 1 75.38 541 ALA B C 1
ATOM 9188 O O . ALA B 1 541 ? -5.441 33.906 60.094 1 75.38 541 ALA B O 1
ATOM 9189 N N . GLY B 1 542 ? -3.84 35.625 59.781 1 81.81 542 GLY B N 1
ATOM 9190 C CA . GLY B 1 542 ? -3.312 35.281 58.469 1 81.81 542 GLY B CA 1
ATOM 9191 C C . GLY B 1 542 ? -3.961 36.062 57.344 1 81.81 542 GLY B C 1
ATOM 9192 O O . GLY B 1 542 ? -3.533 35.969 56.188 1 81.81 542 GLY B O 1
ATOM 9193 N N . GLN B 1 543 ? -5.176 36.812 57.75 1 88.81 543 GLN B N 1
ATOM 9194 C CA . GLN B 1 543 ? -5.844 37.562 56.688 1 88.81 543 GLN B CA 1
ATOM 9195 C C . GLN B 1 543 ? -6.301 38.938 57.156 1 88.81 543 GLN B C 1
ATOM 9197 O O . GLN B 1 543 ? -6.738 39.094 58.312 1 88.81 543 GLN B O 1
ATOM 9202 N N . THR B 1 544 ? -6.113 39.906 56.375 1 91.81 544 THR B N 1
ATOM 9203 C CA . THR B 1 544 ? -6.598 41.25 56.656 1 91.81 544 THR B CA 1
ATOM 9204 C C . THR B 1 544 ? -7.793 41.594 55.75 1 91.81 544 THR B C 1
ATOM 9206 O O . THR B 1 544 ? -7.754 41.375 54.562 1 91.81 544 THR B O 1
ATOM 9209 N N . GLU B 1 545 ? -8.867 42 56.375 1 93.81 545 GLU B N 1
ATOM 9210 C CA . GLU B 1 545 ? -10.078 42.375 55.656 1 93.81 545 GLU B CA 1
ATOM 9211 C C . GLU B 1 545 ? -10.312 43.875 55.75 1 93.81 545 GLU B C 1
ATOM 9213 O O . GLU B 1 545 ? -10.25 44.469 56.812 1 93.81 545 GLU B O 1
ATOM 9218 N N . LEU B 1 546 ? -10.445 44.531 54.594 1 94.44 546 LEU B N 1
ATOM 9219 C CA . LEU B 1 546 ? -10.773 45.938 54.5 1 94.44 546 LEU B CA 1
ATOM 9220 C C . LEU B 1 546 ? -12.195 46.125 53.969 1 94.44 546 LEU B C 1
ATOM 9222 O O . LEU B 1 546 ? -12.547 45.594 52.906 1 94.44 546 LEU B O 1
ATOM 9226 N N . ARG B 1 547 ? -13.047 46.844 54.719 1 95.19 547 ARG B N 1
ATOM 9227 C CA . ARG B 1 547 ? -14.414 47.156 54.344 1 95.19 547 ARG B CA 1
ATOM 9228 C C . ARG B 1 547 ? -14.602 48.656 54.094 1 95.19 547 ARG B C 1
ATOM 9230 O O . ARG B 1 547 ? -14.305 49.469 54.938 1 95.19 547 ARG B O 1
ATOM 9237 N N . ILE B 1 548 ? -15.008 48.969 52.938 1 94.38 548 ILE B N 1
ATOM 9238 C CA . ILE B 1 548 ? -15.312 50.375 52.562 1 94.38 548 ILE B CA 1
ATOM 9239 C C . ILE B 1 548 ? -16.812 50.5 52.312 1 94.38 548 ILE B C 1
ATOM 9241 O O . ILE B 1 548 ? -17.344 49.875 51.406 1 94.38 548 ILE B O 1
ATOM 9245 N N . ARG B 1 549 ? -17.469 51.312 53.062 1 92.81 549 ARG B N 1
ATOM 9246 C CA . ARG B 1 549 ? -18.906 51.469 52.969 1 92.81 549 ARG B CA 1
ATOM 9247 C C . ARG B 1 549 ? -19.25 52.906 52.531 1 92.81 549 ARG B C 1
ATOM 9249 O O . ARG B 1 549 ? -18.766 53.875 53.094 1 92.81 549 ARG B O 1
ATOM 9256 N N . ASP B 1 550 ? -20 52.906 51.438 1 84.56 550 ASP B N 1
ATOM 9257 C CA . ASP B 1 550 ? -20.5 54.188 50.969 1 84.56 550 ASP B CA 1
ATOM 9258 C C . ASP B 1 550 ? -22 54.344 51.281 1 84.56 550 ASP B C 1
ATOM 9260 O O . ASP B 1 550 ? -22.609 53.406 51.812 1 84.56 550 ASP B O 1
ATOM 9264 N N . HIS B 1 551 ? -22.578 55.562 51.188 1 86.88 551 HIS B N 1
ATOM 9265 C CA . HIS B 1 551 ? -23.984 55.812 51.406 1 86.88 551 HIS B CA 1
ATOM 9266 C C . HIS B 1 551 ? -24.688 56.219 50.125 1 86.88 551 HIS B C 1
ATOM 9268 O O . HIS B 1 551 ? -25.469 57.188 50.094 1 86.88 551 HIS B O 1
ATOM 9274 N N . GLY B 1 552 ? -24.25 55.594 49.125 1 82.69 552 GLY B N 1
ATOM 9275 C CA . GLY B 1 552 ? -24.812 55.906 47.812 1 82.69 552 GLY B CA 1
ATOM 9276 C C . GLY B 1 552 ? -26.156 55.281 47.562 1 82.69 552 GLY B C 1
ATOM 9277 O O . GLY B 1 552 ? -26.766 54.719 48.5 1 82.69 552 GLY B O 1
ATOM 9278 N N . PRO B 1 553 ? -26.703 55.406 46.312 1 82.56 553 PRO B N 1
ATOM 9279 C CA . PRO B 1 553 ? -28.047 54.938 45.969 1 82.56 553 PRO B CA 1
ATOM 9280 C C . PRO B 1 553 ? -28.109 53.406 45.875 1 82.56 553 PRO B C 1
ATOM 9282 O O . PRO B 1 553 ? -29.203 52.844 45.719 1 82.56 553 PRO B O 1
ATOM 9285 N N . GLY B 1 554 ? -27.047 52.75 46.031 1 83.06 554 GLY B N 1
ATOM 9286 C CA . GLY B 1 554 ? -27.031 51.281 45.906 1 83.06 554 GLY B CA 1
ATOM 9287 C C . GLY B 1 554 ? -27.062 50.812 44.469 1 83.06 554 GLY B C 1
ATOM 9288 O O . GLY B 1 554 ? -26.859 51.594 43.562 1 83.06 554 GLY B O 1
ATOM 9289 N N . LEU B 1 555 ? -27.016 49.469 44.25 1 84.62 555 LEU B N 1
ATOM 9290 C CA . LEU B 1 555 ? -27.031 48.844 42.938 1 84.62 555 LEU B CA 1
ATOM 9291 C C . LEU B 1 555 ? -28.188 47.844 42.844 1 84.62 555 LEU B C 1
ATOM 9293 O O . LEU B 1 555 ? -28.5 47.125 43.812 1 84.62 555 LEU B O 1
ATOM 9297 N N . PRO B 1 556 ? -28.891 47.969 41.656 1 80.94 556 PRO B N 1
ATOM 9298 C CA . PRO B 1 556 ? -29.969 47 41.5 1 80.94 556 PRO B CA 1
ATOM 9299 C C . PRO B 1 556 ? -29.469 45.562 41.594 1 80.94 556 PRO B C 1
ATOM 9301 O O . PRO B 1 556 ? -28.266 45.281 41.406 1 80.94 556 PRO B O 1
ATOM 9304 N N . ALA B 1 557 ? -30.375 44.75 41.844 1 77.12 557 ALA B N 1
ATOM 9305 C CA . ALA B 1 557 ? -30.078 43.344 42 1 77.12 557 ALA B CA 1
ATOM 9306 C C . ALA B 1 557 ? -29.516 42.75 40.719 1 77.12 557 ALA B C 1
ATOM 9308 O O . ALA B 1 557 ? -29.969 43.094 39.625 1 77.12 557 ALA B O 1
ATOM 9309 N N . GLY B 1 558 ? -28.359 41.969 40.656 1 76.12 558 GLY B N 1
ATOM 9310 C CA . GLY B 1 558 ? -27.781 41.281 39.5 1 76.12 558 GLY B CA 1
ATOM 9311 C C . GLY B 1 558 ? -26.594 42.031 38.938 1 76.12 558 GLY B C 1
ATOM 9312 O O . GLY B 1 558 ? -25.891 41.5 38.062 1 76.12 558 GLY B O 1
ATOM 9313 N N . GLN B 1 559 ? -26.391 43.156 39.406 1 81.38 559 GLN B N 1
ATOM 9314 C CA . GLN B 1 559 ? -25.344 43.938 38.781 1 81.38 559 GLN B CA 1
ATOM 9315 C C . GLN B 1 559 ? -24.062 43.906 39.625 1 81.38 559 GLN B C 1
ATOM 9317 O O . GLN B 1 559 ? -23.062 44.531 39.25 1 81.38 559 GLN B O 1
ATOM 9322 N N . ALA B 1 560 ? -24.062 43.188 40.562 1 84.69 560 ALA B N 1
ATOM 9323 C CA . ALA B 1 560 ? -22.953 43.188 41.531 1 84.69 560 ALA B CA 1
ATOM 9324 C C . ALA B 1 560 ? -21.656 42.719 40.875 1 84.69 560 ALA B C 1
ATOM 9326 O O . ALA B 1 560 ? -20.594 43.281 41.094 1 84.69 560 ALA B O 1
ATOM 9327 N N . GLU B 1 561 ? -21.797 41.781 40.031 1 85.12 561 GLU B N 1
ATOM 9328 C CA . GLU B 1 561 ? -20.609 41.219 39.375 1 85.12 561 GLU B CA 1
ATOM 9329 C C . GLU B 1 561 ? -20.25 41.969 38.125 1 85.12 561 GLU B C 1
ATOM 9331 O O . GLU B 1 561 ? -19.078 42.062 37.719 1 85.12 561 GLU B O 1
ATOM 9336 N N . LEU B 1 562 ? -21.156 42.562 37.562 1 81.81 562 LEU B N 1
ATOM 9337 C CA . LEU B 1 562 ? -20.984 43.219 36.25 1 81.81 562 LEU B CA 1
ATOM 9338 C C . LEU B 1 562 ? -20.141 44.469 36.375 1 81.81 562 LEU B C 1
ATOM 9340 O O . LEU B 1 562 ? -19.438 44.875 35.438 1 81.81 562 LEU B O 1
ATOM 9344 N N . ILE B 1 563 ? -20.141 45.125 37.625 1 84.75 563 ILE B N 1
ATOM 9345 C CA . ILE B 1 563 ? -19.438 46.375 37.812 1 84.75 563 ILE B CA 1
ATOM 9346 C C . ILE B 1 563 ? -17.922 46.125 37.812 1 84.75 563 ILE B C 1
ATOM 9348 O O . ILE B 1 563 ? -17.125 47.062 37.688 1 84.75 563 ILE B O 1
ATOM 9352 N N . PHE B 1 564 ? -17.547 44.812 37.938 1 87.5 564 PHE B N 1
ATOM 9353 C CA . PHE B 1 564 ? -16.125 44.469 37.969 1 87.5 564 PHE B CA 1
ATOM 9354 C C . PHE B 1 564 ? -15.633 44.062 36.562 1 87.5 564 PHE B C 1
ATOM 9356 O O . PHE B 1 564 ? -14.461 43.75 36.406 1 87.5 564 PHE B O 1
ATOM 9363 N N . GLU B 1 565 ? -16.531 44.094 35.688 1 81.5 565 GLU B N 1
ATOM 9364 C CA . GLU B 1 565 ? -16.141 43.812 34.312 1 81.5 565 GLU B CA 1
ATOM 9365 C C . GLU B 1 565 ? -15.602 45.062 33.594 1 81.5 565 GLU B C 1
ATOM 9367 O O . GLU B 1 565 ? -15.977 46.156 33.938 1 81.5 565 GLU B O 1
ATOM 9372 N N . ARG B 1 566 ? -14.828 44.719 32.688 1 73.06 566 ARG B N 1
ATOM 9373 C CA . ARG B 1 566 ? -14.188 45.812 31.953 1 73.06 566 ARG B CA 1
ATOM 9374 C C . ARG B 1 566 ? -15.219 46.656 31.25 1 73.06 566 ARG B C 1
ATOM 9376 O O . ARG B 1 566 ? -16.094 46.156 30.547 1 73.06 566 ARG B O 1
ATOM 9383 N N . TYR B 1 567 ? -15.188 47.938 31.547 1 70.38 567 TYR B N 1
ATOM 9384 C CA . TYR B 1 567 ? -15.938 48.969 30.859 1 70.38 567 TYR B CA 1
ATOM 9385 C C . TYR B 1 567 ? -17.422 48.875 31.188 1 70.38 567 TYR B C 1
ATOM 9387 O O . TYR B 1 567 ? -18.266 49.312 30.391 1 70.38 567 TYR B O 1
ATOM 9395 N N . ARG B 1 568 ? -17.703 48.25 32.219 1 74.81 568 ARG B N 1
ATOM 9396 C CA . ARG B 1 568 ? -19.094 48.125 32.656 1 74.81 568 ARG B CA 1
ATOM 9397 C C . ARG B 1 568 ? -19.391 49.062 33.844 1 74.81 568 ARG B C 1
ATOM 9399 O O . ARG B 1 568 ? -18.562 49.188 34.75 1 74.81 568 ARG B O 1
ATOM 9406 N N . ARG B 1 569 ? -20.484 49.75 33.594 1 75.69 569 ARG B N 1
ATOM 9407 C CA . ARG B 1 569 ? -20.953 50.625 34.688 1 75.69 569 ARG B CA 1
ATOM 9408 C C . ARG B 1 569 ? -22.328 50.219 35.188 1 75.69 569 ARG B C 1
ATOM 9410 O O . ARG B 1 569 ? -23.094 49.594 34.438 1 75.69 569 ARG B O 1
ATOM 9417 N N . GLY B 1 570 ? -22.531 50.375 36.562 1 70.44 570 GLY B N 1
ATOM 9418 C CA . GLY B 1 570 ? -23.859 50.062 37.062 1 70.44 570 GLY B CA 1
ATOM 9419 C C . GLY B 1 570 ? -24.953 50.938 36.469 1 70.44 570 GLY B C 1
ATOM 9420 O O . GLY B 1 570 ? -24.719 52.094 36.125 1 70.44 570 GLY B O 1
ATOM 9421 N N . GLU B 1 571 ? -25.938 50.375 35.844 1 62.22 571 GLU B N 1
ATOM 9422 C CA . GLU B 1 571 ? -27.078 51.094 35.281 1 62.22 571 GLU B CA 1
ATOM 9423 C C . GLU B 1 571 ? -27.797 51.906 36.344 1 62.22 571 GLU B C 1
ATOM 9425 O O . GLU B 1 571 ? -28.25 51.344 37.344 1 62.22 571 GLU B O 1
ATOM 9430 N N . HIS B 1 572 ? -27.328 53.062 36.75 1 58.28 572 HIS B N 1
ATOM 9431 C CA . HIS B 1 572 ? -28.156 53.875 37.656 1 58.28 572 HIS B CA 1
ATOM 9432 C C . HIS B 1 572 ? -29 54.875 36.875 1 58.28 572 HIS B C 1
ATOM 9434 O O . HIS B 1 572 ? -28.656 55.219 35.75 1 58.28 572 HIS B O 1
ATOM 9440 N N . THR B 1 573 ? -30.328 55.156 37.344 1 50.19 573 THR B N 1
ATOM 9441 C CA . THR B 1 573 ? -31.297 56.125 36.844 1 50.19 573 THR B CA 1
ATOM 9442 C C . THR B 1 573 ? -30.672 57.531 36.781 1 50.19 573 THR B C 1
ATOM 9444 O O . THR B 1 573 ? -31.203 58.438 36.156 1 50.19 573 THR B O 1
ATOM 9447 N N . SER B 1 574 ? -29.938 57.969 37.75 1 49.69 574 SER B N 1
ATOM 9448 C CA . SER B 1 574 ? -29.484 59.375 37.75 1 49.69 574 SER B CA 1
ATOM 9449 C C . SER B 1 574 ? -28.188 59.531 37 1 49.69 574 SER B C 1
ATOM 9451 O O . SER B 1 574 ? -27.312 58.656 37.062 1 49.69 574 SER B O 1
ATOM 9453 N N . PRO B 1 575 ? -28.219 60.438 36.125 1 49.22 575 PRO B N 1
ATOM 9454 C CA . PRO B 1 575 ? -27.062 60.75 35.281 1 49.22 575 PRO B CA 1
ATOM 9455 C C . PRO B 1 575 ? -25.812 61.031 36.094 1 49.22 575 PRO B C 1
ATOM 9457 O O . PRO B 1 575 ? -25.656 62.156 36.594 1 49.22 575 PRO B O 1
ATOM 9460 N N . VAL B 1 576 ? -25.375 60.281 36.969 1 52.81 576 VAL B N 1
ATOM 9461 C CA . VAL B 1 576 ? -24.078 60.688 37.531 1 52.81 576 VAL B CA 1
ATOM 9462 C C . VAL B 1 576 ? -23.031 60.688 36.438 1 52.81 576 VAL B C 1
ATOM 9464 O O . VAL B 1 576 ? -22.812 59.656 35.75 1 52.81 576 VAL B O 1
ATOM 9467 N N . PRO B 1 577 ? -22.562 61.812 36 1 51.38 577 PRO B N 1
ATOM 9468 C CA . PRO B 1 577 ? -21.578 62 34.938 1 51.38 577 PRO B CA 1
ATOM 9469 C C . PRO B 1 577 ? -20.188 61.5 35.312 1 51.38 577 PRO B C 1
ATOM 9471 O O . PRO B 1 577 ? -19.75 61.656 36.438 1 51.38 577 PRO B O 1
ATOM 9474 N N . GLY B 1 578 ? -19.5 60.469 34.656 1 59.62 578 GLY B N 1
ATOM 9475 C CA . GLY B 1 578 ? -18.047 60.344 34.656 1 59.62 578 GLY B CA 1
ATOM 9476 C C . GLY B 1 578 ? -17.562 59 35.188 1 59.62 578 GLY B C 1
ATOM 9477 O O . GLY B 1 578 ? -18.25 58.375 35.969 1 59.62 578 GLY B O 1
ATOM 9478 N N . GLY B 1 579 ? -17.016 58.156 34.594 1 62.38 579 GLY B N 1
ATOM 9479 C CA . GLY B 1 579 ? -16.25 56.969 34.938 1 62.38 579 GLY B CA 1
ATOM 9480 C C . GLY B 1 579 ? -15.977 56.062 33.75 1 62.38 579 GLY B C 1
ATOM 9481 O O . GLY B 1 579 ? -16.703 56.094 32.781 1 62.38 579 GLY B O 1
ATOM 9482 N N . THR B 1 580 ? -14.914 55.406 33.719 1 62.53 580 THR B N 1
ATOM 9483 C CA . THR B 1 580 ? -14.43 54.594 32.594 1 62.53 580 THR B CA 1
ATOM 9484 C C . THR B 1 580 ? -14.859 53.125 32.781 1 62.53 580 THR B C 1
ATOM 9486 O O . THR B 1 580 ? -14.797 52.344 31.828 1 62.53 580 THR B O 1
ATOM 9489 N N . GLY B 1 581 ? -15.469 52.844 33.969 1 73.94 581 GLY B N 1
ATOM 9490 C CA . GLY B 1 581 ? -15.711 51.438 34.281 1 73.94 581 GLY B CA 1
ATOM 9491 C C . GLY B 1 581 ? -14.438 50.625 34.375 1 73.94 581 GLY B C 1
ATOM 9492 O O . GLY B 1 581 ? -14.477 49.375 34.312 1 73.94 581 GLY B O 1
ATOM 9493 N N . LEU B 1 582 ? -13.273 51.25 34.5 1 77.25 582 LEU B N 1
ATOM 9494 C CA . LEU B 1 582 ? -11.992 50.531 34.625 1 77.25 582 LEU B CA 1
ATOM 9495 C C . LEU B 1 582 ? -11.57 50.406 36.062 1 77.25 582 LEU B C 1
ATOM 9497 O O . LEU B 1 582 ? -10.82 49.5 36.438 1 77.25 582 LEU B O 1
ATOM 9501 N N . GLY B 1 583 ? -12.047 51.344 36.844 1 85.38 583 GLY B N 1
ATOM 9502 C CA . GLY B 1 583 ? -11.562 51.438 38.188 1 85.38 583 GLY B CA 1
ATOM 9503 C C . GLY B 1 583 ? -11.75 50.188 39 1 85.38 583 GLY B C 1
ATOM 9504 O O . GLY B 1 583 ? -10.781 49.594 39.5 1 85.38 583 GLY B O 1
ATOM 9505 N N . LEU B 1 584 ? -12.977 49.719 38.969 1 89.25 584 LEU B N 1
ATOM 9506 C CA . LEU B 1 584 ? -13.289 48.562 39.812 1 89.25 584 LEU B CA 1
ATOM 9507 C C . LEU B 1 584 ? -12.695 47.281 39.219 1 89.25 584 LEU B C 1
ATOM 9509 O O . LEU B 1 584 ? -12.328 46.375 39.938 1 89.25 584 LEU B O 1
ATOM 9513 N N . TYR B 1 585 ? -12.578 47.219 37.875 1 87 585 TYR B N 1
ATOM 9514 C CA . TYR B 1 585 ? -11.953 46.062 37.219 1 87 585 TYR B CA 1
ATOM 9515 C C . TYR B 1 585 ? -10.477 45.969 37.594 1 87 585 TYR B C 1
ATOM 9517 O O . TYR B 1 585 ? -10 44.906 37.969 1 87 585 TYR B O 1
ATOM 9525 N N . VAL B 1 586 ? -9.734 47.062 37.5 1 87.06 586 VAL B N 1
ATOM 9526 C CA . VAL B 1 586 ? -8.312 47.094 37.812 1 87.06 586 VAL B CA 1
ATOM 9527 C C . VAL B 1 586 ? -8.102 46.781 39.312 1 87.06 586 VAL B C 1
ATOM 9529 O O . VAL B 1 586 ? -7.152 46.062 39.656 1 87.06 586 VAL B O 1
ATOM 9532 N N . ALA B 1 587 ? -9.039 47.375 40.125 1 92.81 587 ALA B N 1
ATOM 9533 C CA . ALA B 1 587 ? -8.945 47.125 41.531 1 92.81 587 ALA B CA 1
ATOM 9534 C C . ALA B 1 587 ? -9.023 45.625 41.812 1 92.81 587 ALA B C 1
ATOM 9536 O O . ALA B 1 587 ? -8.219 45.062 42.594 1 92.81 587 ALA B O 1
ATOM 9537 N N . ARG B 1 588 ? -9.93 45.031 41.219 1 92.69 588 ARG B N 1
ATOM 9538 C CA . ARG B 1 588 ? -10.094 43.594 41.438 1 92.69 588 ARG B CA 1
ATOM 9539 C C . ARG B 1 588 ? -8.875 42.812 40.938 1 92.69 588 ARG B C 1
ATOM 9541 O O . ARG B 1 588 ? -8.414 41.875 41.562 1 92.69 588 ARG B O 1
ATOM 9548 N N . GLN B 1 589 ? -8.352 43.125 39.75 1 88.69 589 GLN B N 1
ATOM 9549 C CA . GLN B 1 589 ? -7.176 42.469 39.188 1 88.69 589 GLN B CA 1
ATOM 9550 C C . GLN B 1 589 ? -5.969 42.594 40.125 1 88.69 589 GLN B C 1
ATOM 9552 O O . GLN B 1 589 ? -5.199 41.656 40.281 1 88.69 589 GLN B O 1
ATOM 9557 N N . ILE B 1 590 ? -5.812 43.781 40.688 1 90.06 590 ILE B N 1
ATOM 9558 C CA . ILE B 1 590 ? -4.699 44.062 41.562 1 90.06 590 ILE B CA 1
ATOM 9559 C C . ILE B 1 590 ? -4.816 43.188 42.812 1 90.06 590 ILE B C 1
ATOM 9561 O O . ILE B 1 590 ? -3.84 42.562 43.25 1 90.06 590 ILE B O 1
ATOM 9565 N N . VAL B 1 591 ? -5.996 43.125 43.375 1 93.38 591 VAL B N 1
ATOM 9566 C CA . VAL B 1 591 ? -6.23 42.375 44.594 1 93.38 591 VAL B CA 1
ATOM 9567 C C . VAL B 1 591 ? -5.988 40.875 44.344 1 93.38 591 VAL B C 1
ATOM 9569 O O . VAL B 1 591 ? -5.367 40.188 45.156 1 93.38 591 VAL B O 1
ATOM 9572 N N . GLN B 1 592 ? -6.449 40.469 43.219 1 91.62 592 GLN B N 1
ATOM 9573 C CA . GLN B 1 592 ? -6.254 39.094 42.844 1 91.62 592 GLN B CA 1
ATOM 9574 C C . GLN B 1 592 ? -4.773 38.781 42.625 1 91.62 592 GLN B C 1
ATOM 9576 O O . GLN B 1 592 ? -4.305 37.688 43 1 91.62 592 GLN B O 1
ATOM 9581 N N . ALA B 1 593 ? -4.039 39.656 42.031 1 88.69 593 ALA B N 1
ATOM 9582 C CA . ALA B 1 593 ? -2.605 39.469 41.812 1 88.69 593 ALA B CA 1
ATOM 9583 C C . ALA B 1 593 ? -1.858 39.406 43.125 1 88.69 593 ALA B C 1
ATOM 9585 O O . ALA B 1 593 ? -0.731 38.906 43.188 1 88.69 593 ALA B O 1
ATOM 9586 N N . HIS B 1 594 ? -2.537 39.875 44.188 1 91.25 594 HIS B N 1
ATOM 9587 C CA . HIS B 1 594 ? -1.971 39.812 45.531 1 91.25 594 HIS B CA 1
ATOM 9588 C C . HIS B 1 594 ? -2.553 38.625 46.312 1 91.25 594 HIS B C 1
ATOM 9590 O O . HIS B 1 594 ? -2.473 38.625 47.562 1 91.25 594 HIS B O 1
ATOM 9596 N N . ASP B 1 595 ? -3.254 37.75 45.594 1 90.94 595 ASP B N 1
ATOM 9597 C CA . ASP B 1 595 ? -3.828 36.531 46.156 1 90.94 595 ASP B CA 1
ATOM 9598 C C . ASP B 1 595 ? -4.992 36.844 47.094 1 90.94 595 ASP B C 1
ATOM 9600 O O . ASP B 1 595 ? -5.203 36.156 48.094 1 90.94 595 ASP B O 1
ATOM 9604 N N . GLY B 1 596 ? -5.621 37.938 46.906 1 92.94 596 GLY B N 1
ATOM 9605 C CA . GLY B 1 596 ? -6.785 38.344 47.688 1 92.94 596 GLY B CA 1
ATOM 9606 C C . GLY B 1 596 ? -8.078 38.25 46.906 1 92.94 596 GLY B C 1
ATOM 9607 O O . GLY B 1 596 ? -8.125 37.656 45.844 1 92.94 596 GLY B O 1
ATOM 9608 N N . LYS B 1 597 ? -9.148 38.719 47.562 1 94.88 597 LYS B N 1
ATOM 9609 C CA . LYS B 1 597 ? -10.461 38.75 46.906 1 94.88 597 LYS B CA 1
ATOM 9610 C C . LYS B 1 597 ? -11.141 40.094 47.125 1 94.88 597 LYS B C 1
ATOM 9612 O O . LYS B 1 597 ? -10.969 40.75 48.156 1 94.88 597 LYS B O 1
ATOM 9617 N N . LEU B 1 598 ? -11.781 40.594 46.125 1 94.75 598 LEU B N 1
ATOM 9618 C CA . LEU B 1 598 ? -12.57 41.812 46.188 1 94.75 598 LEU B CA 1
ATOM 9619 C C . LEU B 1 598 ? -14 41.562 45.719 1 94.75 598 LEU B C 1
ATOM 9621 O O . LEU B 1 598 ? -14.219 40.969 44.656 1 94.75 598 LEU B O 1
ATOM 9625 N N . TRP B 1 599 ? -14.969 41.844 46.562 1 93.44 599 TRP B N 1
ATOM 9626 C CA . TRP B 1 599 ? -16.359 41.688 46.156 1 93.44 599 TRP B CA 1
ATOM 9627 C C . TRP B 1 599 ? -17.25 42.719 46.812 1 93.44 599 TRP B C 1
ATOM 9629 O O . TRP B 1 599 ? -16.812 43.438 47.719 1 93.44 599 TRP B O 1
ATOM 9639 N N . LEU B 1 600 ? -18.375 42.875 46.25 1 92.38 600 LEU B N 1
ATOM 9640 C CA . LEU B 1 600 ? -19.422 43.719 46.781 1 92.38 600 LEU B CA 1
ATOM 9641 C C . LEU B 1 600 ? -20.297 42.969 47.781 1 92.38 600 LEU B C 1
ATOM 9643 O O . LEU B 1 600 ? -21.016 42.031 47.375 1 92.38 600 LEU B O 1
ATOM 9647 N N . ALA B 1 601 ? -20.219 43.281 49.062 1 89.44 601 ALA B N 1
ATOM 9648 C CA . ALA B 1 601 ? -20.906 42.562 50.125 1 89.44 601 ALA B CA 1
ATOM 9649 C C . ALA B 1 601 ? -22.344 43.031 50.281 1 89.44 601 ALA B C 1
ATOM 9651 O O . ALA B 1 601 ? -23.25 42.219 50.5 1 89.44 601 ALA B O 1
ATOM 9652 N N . GLU B 1 602 ? -22.594 44.344 50.312 1 85.88 602 GLU B N 1
ATOM 9653 C CA . GLU B 1 602 ? -23.922 44.938 50.469 1 85.88 602 GLU B CA 1
ATOM 9654 C C . GLU B 1 602 ? -24.172 46 49.406 1 85.88 602 GLU B C 1
ATOM 9656 O O . GLU B 1 602 ? -23.25 46.719 49.031 1 85.88 602 GLU B O 1
ATOM 9661 N N . HIS B 1 603 ? -25.328 46.031 48.75 1 82.12 603 HIS B N 1
ATOM 9662 C CA . HIS B 1 603 ? -25.609 47.031 47.719 1 82.12 603 HIS B CA 1
ATOM 9663 C C . HIS B 1 603 ? -27.062 47.469 47.75 1 82.12 603 HIS B C 1
ATOM 9665 O O . HIS B 1 603 ? -27.688 47.688 46.688 1 82.12 603 HIS B O 1
ATOM 9671 N N . GLY B 1 604 ? -27.594 47.594 48.969 1 82.31 604 GLY B N 1
ATOM 9672 C CA . GLY B 1 604 ? -28.969 48.062 49.156 1 82.31 604 GLY B CA 1
ATOM 9673 C C . GLY B 1 604 ? -29.109 49.562 49.031 1 82.31 604 GLY B C 1
ATOM 9674 O O . GLY B 1 604 ? -28.156 50.25 48.625 1 82.31 604 GLY B O 1
ATOM 9675 N N . PRO B 1 605 ? -30.281 50.125 49.281 1 81.88 605 PRO B N 1
ATOM 9676 C CA . PRO B 1 605 ? -30.578 51.531 49.125 1 81.88 605 PRO B CA 1
ATOM 9677 C C . PRO B 1 605 ? -29.781 52.406 50.094 1 81.88 605 PRO B C 1
ATOM 9679 O O . PRO B 1 605 ? -29.688 53.625 49.875 1 81.88 605 PRO B O 1
ATOM 9682 N N . ASP B 1 606 ? -29.203 51.781 51.125 1 82.69 606 ASP B N 1
ATOM 9683 C CA . ASP B 1 606 ? -28.438 52.562 52.094 1 82.69 606 ASP B CA 1
ATOM 9684 C C . ASP B 1 606 ? -26.984 52.688 51.656 1 82.69 606 ASP B C 1
ATOM 9686 O O . ASP B 1 606 ? -26.172 53.312 52.375 1 82.69 606 ASP B O 1
ATOM 9690 N N . GLY B 1 607 ? -26.641 52.156 50.656 1 87.75 607 GLY B N 1
ATOM 9691 C CA . GLY B 1 607 ? -25.281 52.281 50.156 1 87.75 607 GLY B CA 1
ATOM 9692 C C . GLY B 1 607 ? -24.656 50.938 49.812 1 87.75 607 GLY B C 1
ATOM 9693 O O . GLY B 1 607 ? -25.328 49.906 49.812 1 87.75 607 GLY B O 1
ATOM 9694 N N . CYS B 1 608 ? -23.406 51 49.344 1 90.12 608 CYS B N 1
ATOM 9695 C CA . CYS B 1 608 ? -22.656 49.844 48.969 1 90.12 608 CYS B CA 1
ATOM 9696 C C . CYS B 1 608 ? -21.469 49.594 49.875 1 90.12 608 CYS B C 1
ATOM 9698 O O . CYS B 1 608 ? -20.875 50.562 50.406 1 90.12 608 CYS B O 1
ATOM 9700 N N . THR B 1 609 ? -21.234 48.312 50.156 1 93.81 609 THR B N 1
ATOM 9701 C CA . THR B 1 609 ? -20.078 47.938 50.938 1 93.81 609 THR B CA 1
ATOM 9702 C C . THR B 1 609 ? -19.141 47.062 50.125 1 93.81 609 THR B C 1
ATOM 9704 O O . THR B 1 609 ? -19.484 45.938 49.781 1 93.81 609 THR B O 1
ATOM 9707 N N . PHE B 1 610 ? -17.906 47.531 49.875 1 94.88 610 PHE B N 1
ATOM 9708 C CA . PHE B 1 610 ? -16.859 46.75 49.188 1 94.88 610 PHE B CA 1
ATOM 9709 C C . PHE B 1 610 ? -15.945 46.094 50.219 1 94.88 610 PHE B C 1
ATOM 9711 O O . PHE B 1 610 ? -15.508 46.75 51.188 1 94.88 610 PHE B O 1
ATOM 9718 N N . ILE B 1 611 ? -15.625 44.844 50.031 1 95.12 611 ILE B N 1
ATOM 9719 C CA . ILE B 1 611 ? -14.734 44.125 50.938 1 95.12 611 ILE B CA 1
ATOM 9720 C C . ILE B 1 611 ? -13.539 43.594 50.156 1 95.12 611 ILE B C 1
ATOM 9722 O O . ILE B 1 611 ? -13.695 43 49.094 1 95.12 611 ILE B O 1
ATOM 9726 N N . LEU B 1 612 ? -12.383 43.875 50.594 1 95.19 612 LEU B N 1
ATOM 9727 C CA . LEU B 1 612 ? -11.18 43.25 50.031 1 95.19 612 LEU B CA 1
ATOM 9728 C C . LEU B 1 612 ? -10.391 42.531 51.125 1 95.19 612 LEU B C 1
ATOM 9730 O O . LEU B 1 612 ? -10.305 43 52.25 1 95.19 612 LEU B O 1
ATOM 9734 N N . THR B 1 613 ? -9.906 41.344 50.812 1 94.12 613 THR B N 1
ATOM 9735 C CA . THR B 1 613 ? -9.086 40.531 51.688 1 94.12 613 THR B CA 1
ATOM 9736 C C . THR B 1 613 ? -7.676 40.375 51.125 1 94.12 613 THR B C 1
ATOM 9738 O O . THR B 1 613 ? -7.496 40.25 49.938 1 94.12 613 THR B O 1
ATOM 9741 N N . LEU B 1 614 ? -6.719 40.469 52 1 93.5 614 LEU B N 1
ATOM 9742 C CA . LEU B 1 614 ? -5.316 40.281 51.625 1 93.5 614 LEU B CA 1
ATOM 9743 C C . LEU B 1 614 ? -4.605 39.406 52.656 1 93.5 614 LEU B C 1
ATOM 9745 O O . LEU B 1 614 ? -4.887 39.5 53.875 1 93.5 614 LEU B O 1
ATOM 9749 N N . PRO B 1 615 ? -3.725 38.594 52.188 1 90.62 615 PRO B N 1
ATOM 9750 C CA . PRO B 1 615 ? -2.959 37.812 53.156 1 90.62 615 PRO B CA 1
ATOM 9751 C C . PRO B 1 615 ? -2.031 38.688 54.031 1 90.62 615 PRO B C 1
ATOM 9753 O O . PRO B 1 615 ? -1.416 39.625 53.531 1 90.62 615 PRO B O 1
ATOM 9756 N N . THR B 1 616 ? -2.039 38.438 55.312 1 84 616 THR B N 1
ATOM 9757 C CA . THR B 1 616 ? -1.188 39.156 56.25 1 84 616 THR B CA 1
ATOM 9758 C C . THR B 1 616 ? 0.066 38.344 56.562 1 84 616 THR B C 1
ATOM 9760 O O . THR B 1 616 ? 0.039 37.094 56.531 1 84 616 THR B O 1
ATOM 9763 N N . VAL B 1 617 ? 1.197 39.062 56.5 1 74.44 617 VAL B N 1
ATOM 9764 C CA . VAL B 1 617 ? 2.408 38.406 56.938 1 74.44 617 VAL B CA 1
ATOM 9765 C C . VAL B 1 617 ? 2.434 38.344 58.469 1 74.44 617 VAL B C 1
ATOM 9767 O O . VAL B 1 617 ? 2.082 39.344 59.125 1 74.44 617 VAL B O 1
ATOM 9770 N N . ALA B 1 618 ? 2.479 37.125 59.125 1 55.03 618 ALA B N 1
ATOM 9771 C CA . ALA B 1 618 ? 2.691 36.938 60.562 1 55.03 618 ALA B CA 1
ATOM 9772 C C . ALA B 1 618 ? 3.953 37.656 61.031 1 55.03 618 ALA B C 1
ATOM 9774 O O . ALA B 1 618 ? 4.945 37.719 60.281 1 55.03 618 ALA B O 1
#

pLDDT: mean 85.55, std 9.75, range [42.81, 97.0]

Foldseek 3Di:
DVVFDPVLVVQKAWDLARWKKWKDWAAVQPDDPVNVVPDDPVRTDTGSFFDFAAADQIKMKMKTFDFLVSQVQHKKKKWKDDQLFAWKKKWKDFPPDPDDTDIAIDGLNDPDHRAPDLDLTRMDIGGRHPDRRGMMMMMIGGGNGIDTIIIMIHHPVSCVSVRVRVCVVLVVVLVLLVVLLVLLVVCCVVVVAPLSVLLNQLSLVSVLVCLRSRVQCSVPNSVCSVVSNLSNLLVVLQNLLSLLSNLCRLLVCVPVPVVVVVVSVVSSVLSVVLSVCVVVSNSSVSVVVVLVVLVVCLVVLVVVLVVCVVPVVDDPLSSLSSVLSSVLSVLVNQLSCCSNPVDGHDPCSVCVSVVSCVSSSVSSVVVVVVVVVVVVVVVVVVVVVVVVVVVVVVVVVVVLVVLLVVLVVLVVVLVVLQVVLVVVVPDDDDPVVVVVSVVSNQVSLVSNLVSLLSNLVSCLPPPCNPWQWDWDWPVVLLVLLCVSLVQDPLEDEDEAEDDDDPTFIARGRSSLLSSLNNLVVNVQSLFAGRYYWYWYWYDDDFKIKIKIWHQGQFADDPCFVVLLDFQDDGPDPDCSDDDRSSRNVSSQSRLVSQVKGWGWDDGHRRTTMIMIMHTTDD/DVQFDPVLVVQKAWDLARWKKWKDWAAPQPDDPVNVVPDDPVRTDTGSFFDFAAADQIKMKMKTFDFLVSQVQHKKKKWKDDALFAWKKKWKDFPPDPDDTDIAIDGLNDPDHRAPDLALTRMDIGGRHPDRRGMMMMMIGGGNGIDTIIIMMHHPVSCVSVRVRVCVVLVVVVVLLVVLLVLLVVCCVVVVDPLSVLLNQLSLVSVLVCLRSRVQCSVPNSVCSVVSNLSNLLVVLQNLLSLLSNLCRLLVCVPVPVVVVVVSVVSSVLSVVLSVCVVVSNSSVSVVVVLVVLVVCLVVLVVVLVVCVVPVVDDPLSSLSSVLSSVLSVLVNQLSCCSNPVDGHDPCSVCVSVVSCVSSSVSSVVVVVVVVVVVVVVVVVVVVVVVVVVVVVVVVVVVLVVLLVVLVVLVVVLVVLQVVLVVVVVDDDDPVVVVVSVVSNQVSLVSNLVSLLSNLVSCLPPPCNPWQWDWDWPVVLLVLLCVSLVQDPLEDEAEAEDDDDPTFIARGRSSLLSSLNNLVVNVQSLFAGRYYWYWYWYDDDFKIKIKTWHQGQFADDPCFVVLLDFQDDGPDPDCSDDDRSSSNVSSQSRLVSQVKGWGWDDGHRRTTMIMIMHTTDD